Protein 2DAH (pdb70)

InterPro domains:
  IPR000626 Ubiquitin-like domain [PF00240] (24-93)
  IPR000626 Ubiquitin-like domain [PS50053] (22-93)
  IPR000626 Ubiquitin-like domain [SM00213] (22-92)
  IPR006636 Heat shock chaperonin-binding [SM00727] (194-233)
  IPR009060 UBA-like superfamily [SSF46934] (600-654)
  IPR015496 Ubiquilin [PTHR10677] (19-653)
  IPR015940 Ubiquitin-associated domain [PF00627] (619-652)
  IPR015940 Ubiquitin-associated domain [PS50030] (609-655)
  IPR015940 Ubiquitin-associated domain [SM00165] (616-654)
  IPR029071 Ubiquitin-like domain superfamily [SSF54236] (15-99)

Sequence (54 aa):
GSSGSSGHFQVQLEQLRSMGFLNREANLQALIATGGDVDAAVEKLRQSSGPSSGGSSGSSGHFQVQLEQLRSMGFLNREANLQALIATGGDVDAAVEKLRQSSGPSSGGSSGSSGHFQVQLEQLRSMGFLNREANLQALIATGGDVDAAVEKLRQSSGPSSGGSSGSSGHFQVQLEQLRSMGFLNREANLQALIATGGDVDAAVEKLRQSSGPSSGGSSGSSGHFQVQLEQLRSMGFLNREANLQALIATGGDVDAAVEKLRQSSGPSSGGSSGSSGHFQVQLEQLRSMGFLNREANLQALIATGGDVDAAVEKLRQSSGPSSGGSSGSSGHFQVQLEQLRSMGFLNREANLQALIATGGDVDAAVEKLRQSSGPSSGGSSGSSGHFQVQLEQLRSMGFLNREANLQALIATGGDVDAAVEKLRQSSGPSSGGSSGSSGHFQVQLEQLRSMGFLNREANLQALIATGGDVDAAVEKLRQSSGPSSGGSSGSSGHFQVQLEQLRSMGFLNREANLQALIATGGDVDAAVEKLRQSSGPSSGGSSGSSGHFQVQLEQLRSMGFLNREANLQALIATGGDVDAAVEKLRQSSGPSSGGSSGSSGHFQVQLEQLRSMGFLNREANLQALIATGGDVDAAVEKLRQSSGPSSGGSSGSSGHFQVQLEQLRSMGFLNREANLQALIATGGDVDAAVEKLRQSSGPSSGGSSGSSGHFQVQLEQLRSMGFLNREANLQALIATGGDVDAAVEKLRQSSGPSSGGSSGSSGHFQVQLEQLRSMGFLNREANLQALIATGGDVDAAVEKLRQSSGPSSGGSSGSSGHFQVQLEQLRSMGFLNREANLQALIATGGDVDAAVEKLRQSSGPSSGGSSGSSGHFQVQLEQLRSMGFLNREANLQALIATGGDVDAAVEKLRQSSGPSSGGSSGSSGHFQVQLEQLRSMGFLNREANLQALIATGGDVDAAVEKLRQSSGPSSGGSSGSSGHFQVQLEQLRSMGFLNREANLQALIATGGDVDAAVEKLRQSSGPSSGGSSGSSGHFQVQLEQLRSMGFLNREANLQALIATGGDVDAAVEKLRQSSGPSSG

Secondary structure (DSSP, 8-state):
--SS---SSHHHHHHHHHHT---HHHHHHHHHHHTS-HHHHHHHHHHHS-SS--

Solvent-accessible surface area: 4325 Å² total; per-residue (Å²): 134,109,123,66,115,115,44,164,26,112,97,52,18,117,97,0,128,104,121,42,36,116,73,131,147,38,0,70,124,16,0,86,86,44,60,3,76,28,112,30,0,21,114,108,14,179,152,96,67,33,139,120,88,129

Structure (mmCIF, N/CA/C/O backbone):
data_2DAH
#
_entry.id   2DAH
#
loop_
_atom_site.group_PDB
_atom_site.id
_atom_site.type_symbol
_atom_site.label_atom_id
_atom_site.label_alt_id
_atom_site.label_comp_id
_atom_site.label_asym_id
_atom_site.label_entity_id
_atom_site.label_seq_id
_atom_site.pdbx_PDB_ins_code
_atom_site.Cartn_x
_atom_site.Cartn_y
_atom_site.Cartn_z
_atom_site.occupancy
_atom_site.B_iso_or_equiv
_atom_site.auth_seq_id
_atom_site.auth_comp_id
_atom_site.auth_asym_id
_atom_site.auth_atom_id
_atom_site.pdbx_PDB_model_num
ATOM 1 N N . GLY A 1 1 ? 13.218 10.069 8.068 1.00 0.00 1 GLY A N 1
ATOM 2 C CA . GLY A 1 1 ? 13.846 10.151 6.760 1.00 0.00 1 GLY A CA 1
ATOM 3 C C . GLY A 1 1 ? 15.274 10.690 6.871 1.00 0.00 1 GLY A C 1
ATOM 4 O O . GLY A 1 1 ? 15.544 11.581 7.675 1.00 0.00 1 GLY A O 1
ATOM 8 N N . SER A 1 2 ? 16.150 10.126 6.053 1.00 0.00 2 SER A N 1
ATOM 9 C CA . SER A 1 2 ? 17.543 10.539 6.048 1.00 0.00 2 SER A CA 1
ATOM 10 C C . SER A 1 2 ? 17.974 10.913 4.629 1.00 0.00 2 SER A C 1
ATOM 11 O O . SER A 1 2 ? 18.337 10.044 3.837 1.00 0.00 2 SER A O 1
ATOM 19 N N . SER A 1 3 ? 17.919 12.207 4.349 1.00 0.00 3 SER A N 1
ATOM 20 C CA . SER A 1 3 ? 18.299 12.706 3.039 1.00 0.00 3 SER A CA 1
ATOM 21 C C . SER A 1 3 ? 17.451 12.035 1.957 1.00 0.00 3 SER A C 1
ATOM 22 O O . SER A 1 3 ? 17.766 10.934 1.509 1.00 0.00 3 SER A O 1
ATOM 30 N N . GLY A 1 4 ? 16.390 12.728 1.568 1.00 0.00 4 GLY A N 1
ATOM 31 C CA . GLY A 1 4 ? 15.493 12.213 0.547 1.00 0.00 4 GLY A CA 1
ATOM 32 C C . GLY A 1 4 ? 14.086 12.789 0.712 1.00 0.00 4 GLY A C 1
ATOM 33 O O . GLY A 1 4 ? 13.626 13.003 1.832 1.00 0.00 4 GLY A O 1
ATOM 37 N N . SER A 1 5 ? 13.441 13.024 -0.421 1.00 0.00 5 SER A N 1
ATOM 38 C CA . SER A 1 5 ? 12.095 13.572 -0.417 1.00 0.00 5 SER A CA 1
ATOM 39 C C . SER A 1 5 ? 11.216 12.791 0.562 1.00 0.00 5 SER A C 1
ATOM 40 O O . SER A 1 5 ? 11.567 11.685 0.971 1.00 0.00 5 SER A O 1
ATOM 48 N N . SER A 1 6 ? 10.090 13.397 0.909 1.00 0.00 6 SER A N 1
ATOM 49 C CA . SER A 1 6 ? 9.158 12.772 1.832 1.00 0.00 6 SER A CA 1
ATOM 50 C C . SER A 1 6 ? 7.882 12.365 1.092 1.00 0.00 6 SER A C 1
ATOM 51 O O . SER A 1 6 ? 6.998 13.191 0.871 1.00 0.00 6 SER A O 1
ATOM 59 N N . GLY A 1 7 ? 7.827 11.092 0.729 1.00 0.00 7 GLY A N 1
ATOM 60 C CA . GLY A 1 7 ? 6.674 10.566 0.018 1.00 0.00 7 GLY A CA 1
ATOM 61 C C . GLY A 1 7 ? 5.459 10.466 0.943 1.00 0.00 7 GLY A C 1
ATOM 62 O O . GLY A 1 7 ? 5.586 10.600 2.158 1.00 0.00 7 GLY A O 1
ATOM 66 N N . HIS A 1 8 ? 4.307 10.231 0.330 1.00 0.00 8 HIS A N 1
ATOM 67 C CA . HIS A 1 8 ? 3.070 10.112 1.083 1.00 0.00 8 HIS A CA 1
ATOM 68 C C . HIS A 1 8 ? 3.016 8.745 1.768 1.00 0.00 8 HIS A C 1
ATOM 69 O O . HIS A 1 8 ? 3.242 8.640 2.972 1.00 0.00 8 HIS A O 1
ATOM 83 N N . PHE A 1 9 ? 2.715 7.730 0.970 1.00 0.00 9 PHE A N 1
ATOM 84 C CA . PHE A 1 9 ? 2.628 6.374 1.484 1.00 0.00 9 PHE A CA 1
ATOM 85 C C . PHE A 1 9 ? 3.832 5.541 1.040 1.00 0.00 9 PHE A C 1
ATOM 86 O O . PHE A 1 9 ? 3.680 4.564 0.309 1.00 0.00 9 PHE A O 1
ATOM 103 N N . GLN A 1 10 ? 5.002 5.959 1.501 1.00 0.00 10 GLN A N 1
ATOM 104 C CA . GLN A 1 10 ? 6.232 5.264 1.161 1.00 0.00 10 GLN A CA 1
ATOM 105 C C . GLN A 1 10 ? 6.416 4.040 2.061 1.00 0.00 10 GLN A C 1
ATOM 106 O O . GLN A 1 10 ? 6.227 2.907 1.621 1.00 0.00 10 GLN A O 1
ATOM 120 N N . VAL A 1 11 ? 6.784 4.310 3.305 1.00 0.00 11 VAL A N 1
ATOM 121 C CA . VAL A 1 11 ? 6.997 3.245 4.270 1.00 0.00 11 VAL A CA 1
ATOM 122 C C . VAL A 1 11 ? 5.897 2.193 4.113 1.00 0.00 11 VAL A C 1
ATOM 123 O O . VAL A 1 11 ? 6.185 1.011 3.935 1.00 0.00 11 VAL A O 1
ATOM 136 N N . GLN A 1 12 ? 4.659 2.662 4.185 1.00 0.00 12 GLN A N 1
ATOM 137 C CA . GLN A 1 12 ? 3.515 1.776 4.052 1.00 0.00 12 GLN A CA 1
ATOM 138 C C . GLN A 1 12 ? 3.631 0.947 2.772 1.00 0.00 12 GLN A C 1
ATOM 139 O O . GLN A 1 12 ? 3.345 -0.250 2.775 1.00 0.00 12 GLN A O 1
ATOM 153 N N . LEU A 1 13 ? 4.051 1.615 1.708 1.00 0.00 13 LEU A N 1
ATOM 154 C CA . LEU A 1 13 ? 4.208 0.955 0.423 1.00 0.00 13 LEU A CA 1
ATOM 155 C C . LEU A 1 13 ? 5.352 -0.057 0.511 1.00 0.00 13 LEU A C 1
ATOM 156 O O . LEU A 1 13 ? 5.224 -1.187 0.043 1.00 0.00 13 LEU A O 1
ATOM 172 N N . GLU A 1 14 ? 6.445 0.385 1.116 1.00 0.00 14 GLU A N 1
ATOM 173 C CA . GLU A 1 14 ? 7.611 -0.468 1.271 1.00 0.00 14 GLU A CA 1
ATOM 174 C C . GLU A 1 14 ? 7.183 -1.892 1.630 1.00 0.00 14 GLU A C 1
ATOM 175 O O . GLU A 1 14 ? 7.395 -2.822 0.854 1.00 0.00 14 GLU A O 1
ATOM 187 N N . GLN A 1 15 ? 6.589 -2.018 2.808 1.00 0.00 15 GLN A N 1
ATOM 188 C CA . GLN A 1 15 ? 6.129 -3.313 3.279 1.00 0.00 15 GLN A CA 1
ATOM 189 C C . GLN A 1 15 ? 5.330 -4.023 2.185 1.00 0.00 15 GLN A C 1
ATOM 190 O O . GLN A 1 15 ? 5.687 -5.122 1.765 1.00 0.00 15 GLN A O 1
ATOM 204 N N . LEU A 1 16 ? 4.263 -3.366 1.755 1.00 0.00 16 LEU A N 1
ATOM 205 C CA . LEU A 1 16 ? 3.409 -3.920 0.718 1.00 0.00 16 LEU A CA 1
ATOM 206 C C . LEU A 1 16 ? 4.281 -4.480 -0.408 1.00 0.00 16 LEU A C 1
ATOM 207 O O . LEU A 1 16 ? 4.127 -5.636 -0.801 1.00 0.00 16 LEU A O 1
ATOM 223 N N . ARG A 1 17 ? 5.178 -3.635 -0.895 1.00 0.00 17 ARG A N 1
ATOM 224 C CA . ARG A 1 17 ? 6.074 -4.031 -1.968 1.00 0.00 17 ARG A CA 1
ATOM 225 C C . ARG A 1 17 ? 6.682 -5.404 -1.672 1.00 0.00 17 ARG A C 1
ATOM 226 O O . ARG A 1 17 ? 6.725 -6.269 -2.545 1.00 0.00 17 ARG A O 1
ATOM 247 N N . SER A 1 18 ? 7.137 -5.560 -0.437 1.00 0.00 18 SER A N 1
ATOM 248 C CA . SER A 1 18 ? 7.741 -6.813 -0.016 1.00 0.00 18 SER A CA 1
ATOM 249 C C . SER A 1 18 ? 6.710 -7.941 -0.087 1.00 0.00 18 SER A C 1
ATOM 250 O O . SER A 1 18 ? 7.000 -9.021 -0.600 1.00 0.00 18 SER A O 1
ATOM 258 N N . MET A 1 19 ? 5.527 -7.652 0.435 1.00 0.00 19 MET A N 1
ATOM 259 C CA . MET A 1 19 ? 4.451 -8.629 0.437 1.00 0.00 19 MET A CA 1
ATOM 260 C C . MET A 1 19 ? 4.162 -9.129 -0.979 1.00 0.00 19 MET A C 1
ATOM 261 O O . MET A 1 19 ? 3.573 -10.194 -1.158 1.00 0.00 19 MET A O 1
ATOM 275 N N . GLY A 1 20 ? 4.589 -8.336 -1.951 1.00 0.00 20 GLY A N 1
ATOM 276 C CA . GLY A 1 20 ? 4.383 -8.684 -3.347 1.00 0.00 20 GLY A CA 1
ATOM 277 C C . GLY A 1 20 ? 3.315 -7.791 -3.983 1.00 0.00 20 GLY A C 1
ATOM 278 O O . GLY A 1 20 ? 2.762 -8.128 -5.028 1.00 0.00 20 GLY A O 1
ATOM 282 N N . PHE A 1 21 ? 3.059 -6.670 -3.326 1.00 0.00 21 PHE A N 1
ATOM 283 C CA . PHE A 1 21 ? 2.068 -5.726 -3.814 1.00 0.00 21 PHE A CA 1
ATOM 284 C C . PHE A 1 21 ? 2.692 -4.736 -4.799 1.00 0.00 21 PHE A C 1
ATOM 285 O O . PHE A 1 21 ? 2.868 -3.562 -4.477 1.00 0.00 21 PHE A O 1
ATOM 302 N N . LEU A 1 22 ? 3.011 -5.246 -5.980 1.00 0.00 22 LEU A N 1
ATOM 303 C CA . LEU A 1 22 ? 3.613 -4.421 -7.013 1.00 0.00 22 LEU A CA 1
ATOM 304 C C . LEU A 1 22 ? 2.512 -3.668 -7.763 1.00 0.00 22 LEU A C 1
ATOM 305 O O . LEU A 1 22 ? 2.448 -3.715 -8.991 1.00 0.00 22 LEU A O 1
ATOM 321 N N . ASN A 1 23 ? 1.673 -2.990 -6.994 1.00 0.00 23 ASN A N 1
ATOM 322 C CA . ASN A 1 23 ? 0.578 -2.228 -7.570 1.00 0.00 23 ASN A CA 1
ATOM 323 C C . ASN A 1 23 ? 0.408 -0.921 -6.794 1.00 0.00 23 ASN A C 1
ATOM 324 O O . ASN A 1 23 ? -0.695 -0.591 -6.360 1.00 0.00 23 ASN A O 1
ATOM 335 N N . ARG A 1 24 ? 1.517 -0.212 -6.641 1.00 0.00 24 ARG A N 1
ATOM 336 C CA . ARG A 1 24 ? 1.504 1.052 -5.924 1.00 0.00 24 ARG A CA 1
ATOM 337 C C . ARG A 1 24 ? 0.231 1.835 -6.252 1.00 0.00 24 ARG A C 1
ATOM 338 O O . ARG A 1 24 ? -0.434 2.350 -5.354 1.00 0.00 24 ARG A O 1
ATOM 359 N N . GLU A 1 25 ? -0.070 1.901 -7.541 1.00 0.00 25 GLU A N 1
ATOM 360 C CA . GLU A 1 25 ? -1.251 2.613 -7.998 1.00 0.00 25 GLU A CA 1
ATOM 361 C C . GLU A 1 25 ? -2.469 2.212 -7.163 1.00 0.00 25 GLU A C 1
ATOM 362 O O . GLU A 1 25 ? -3.179 3.070 -6.642 1.00 0.00 25 GLU A O 1
ATOM 374 N N . ALA A 1 26 ? -2.673 0.906 -7.062 1.00 0.00 26 ALA A N 1
ATOM 375 C CA . ALA A 1 26 ? -3.792 0.381 -6.299 1.00 0.00 26 ALA A CA 1
ATOM 376 C C . ALA A 1 26 ? -3.535 0.600 -4.807 1.00 0.00 26 ALA A C 1
ATOM 377 O O . ALA A 1 26 ? -4.385 1.141 -4.100 1.00 0.00 26 ALA A O 1
ATOM 384 N N . ASN A 1 27 ? -2.360 0.170 -4.372 1.00 0.00 27 ASN A N 1
ATOM 385 C CA . ASN A 1 27 ? -1.981 0.313 -2.977 1.00 0.00 27 ASN A CA 1
ATOM 386 C C . ASN A 1 27 ? -2.285 1.739 -2.513 1.00 0.00 27 ASN A C 1
ATOM 387 O O . ASN A 1 27 ? -2.903 1.937 -1.468 1.00 0.00 27 ASN A O 1
ATOM 398 N N . LEU A 1 28 ? -1.837 2.695 -3.313 1.00 0.00 28 LEU A N 1
ATOM 399 C CA . LEU A 1 28 ? -2.054 4.097 -2.998 1.00 0.00 28 LEU A CA 1
ATOM 400 C C . LEU A 1 28 ? -3.540 4.329 -2.721 1.00 0.00 28 LEU A C 1
ATOM 401 O O . LEU A 1 28 ? -3.931 4.584 -1.584 1.00 0.00 28 LEU A O 1
ATOM 417 N N . GLN A 1 29 ? -4.329 4.232 -3.782 1.00 0.00 29 GLN A N 1
ATOM 418 C CA . GLN A 1 29 ? -5.764 4.428 -3.668 1.00 0.00 29 GLN A CA 1
ATOM 419 C C . GLN A 1 29 ? -6.284 3.802 -2.372 1.00 0.00 29 GLN A C 1
ATOM 420 O O . GLN A 1 29 ? -6.957 4.465 -1.585 1.00 0.00 29 GLN A O 1
ATOM 434 N N . ALA A 1 30 ? -5.952 2.533 -2.191 1.00 0.00 30 ALA A N 1
ATOM 435 C CA . ALA A 1 30 ? -6.377 1.810 -1.005 1.00 0.00 30 ALA A CA 1
ATOM 436 C C . ALA A 1 30 ? -5.882 2.547 0.241 1.00 0.00 30 ALA A C 1
ATOM 437 O O . ALA A 1 30 ? -6.662 2.831 1.150 1.00 0.00 30 ALA A O 1
ATOM 444 N N . LEU A 1 31 ? -4.589 2.837 0.244 1.00 0.00 31 LEU A N 1
ATOM 445 C CA . LEU A 1 31 ? -3.981 3.536 1.363 1.00 0.00 31 LEU A CA 1
ATOM 446 C C . LEU A 1 31 ? -4.740 4.840 1.618 1.00 0.00 31 LEU A C 1
ATOM 447 O O . LEU A 1 31 ? -4.951 5.226 2.766 1.00 0.00 31 LEU A O 1
ATOM 463 N N . ILE A 1 32 ? -5.130 5.483 0.527 1.00 0.00 32 ILE A N 1
ATOM 464 C CA . ILE A 1 32 ? -5.861 6.735 0.617 1.00 0.00 32 ILE A CA 1
ATOM 465 C C . ILE A 1 32 ? -7.203 6.489 1.310 1.00 0.00 32 ILE A C 1
ATOM 466 O O . ILE A 1 32 ? -7.577 7.221 2.225 1.00 0.00 32 ILE A O 1
ATOM 482 N N . ALA A 1 33 ? -7.891 5.455 0.847 1.00 0.00 33 ALA A N 1
ATOM 483 C CA . ALA A 1 33 ? -9.183 5.103 1.411 1.00 0.00 33 ALA A CA 1
ATOM 484 C C . ALA A 1 33 ? -9.045 4.937 2.925 1.00 0.00 33 ALA A C 1
ATOM 485 O O . ALA A 1 33 ? -9.724 5.618 3.693 1.00 0.00 33 ALA A O 1
ATOM 492 N N . THR A 1 34 ? -8.162 4.028 3.311 1.00 0.00 34 THR A N 1
ATOM 493 C CA . THR A 1 34 ? -7.927 3.763 4.720 1.00 0.00 34 THR A CA 1
ATOM 494 C C . THR A 1 34 ? -7.392 5.016 5.416 1.00 0.00 34 THR A C 1
ATOM 495 O O . THR A 1 34 ? -7.860 5.380 6.494 1.00 0.00 34 THR A O 1
ATOM 506 N N . GLY A 1 35 ? -6.418 5.642 4.771 1.00 0.00 35 GLY A N 1
ATOM 507 C CA . GLY A 1 35 ? -5.814 6.847 5.314 1.00 0.00 35 GLY A CA 1
ATOM 508 C C . GLY A 1 35 ? -4.347 6.609 5.676 1.00 0.00 35 GLY A C 1
ATOM 509 O O . GLY A 1 35 ? -3.805 7.276 6.556 1.00 0.00 35 GLY A O 1
ATOM 513 N N . GLY A 1 36 ? -3.745 5.658 4.978 1.00 0.00 36 GLY A N 1
ATOM 514 C CA . GLY A 1 36 ? -2.351 5.324 5.214 1.00 0.00 36 GLY A CA 1
ATOM 515 C C . GLY A 1 36 ? -2.216 3.923 5.814 1.00 0.00 36 GLY A C 1
ATOM 516 O O . GLY A 1 36 ? -1.212 3.246 5.601 1.00 0.00 36 GLY A O 1
ATOM 520 N N . ASP A 1 37 ? -3.243 3.530 6.553 1.00 0.00 37 ASP A N 1
ATOM 521 C CA . ASP A 1 37 ? -3.253 2.222 7.186 1.00 0.00 37 ASP A CA 1
ATOM 522 C C . ASP A 1 37 ? -2.873 1.158 6.153 1.00 0.00 37 ASP A C 1
ATOM 523 O O . ASP A 1 37 ? -3.444 1.112 5.065 1.00 0.00 37 ASP A O 1
ATOM 532 N N . VAL A 1 38 ? -1.911 0.329 6.531 1.00 0.00 38 VAL A N 1
ATOM 533 C CA . VAL A 1 38 ? -1.448 -0.731 5.652 1.00 0.00 38 VAL A CA 1
ATOM 534 C C . VAL A 1 38 ? -2.270 -1.996 5.909 1.00 0.00 38 VAL A C 1
ATOM 535 O O . VAL A 1 38 ? -2.905 -2.523 4.997 1.00 0.00 38 VAL A O 1
ATOM 548 N N . ASP A 1 39 ? -2.231 -2.446 7.154 1.00 0.00 39 ASP A N 1
ATOM 549 C CA . ASP A 1 39 ? -2.964 -3.639 7.542 1.00 0.00 39 ASP A CA 1
ATOM 550 C C . ASP A 1 39 ? -4.349 -3.615 6.892 1.00 0.00 39 ASP A C 1
ATOM 551 O O . ASP A 1 39 ? -4.742 -4.571 6.225 1.00 0.00 39 ASP A O 1
ATOM 560 N N . ALA A 1 40 ? -5.050 -2.512 7.108 1.00 0.00 40 ALA A N 1
ATOM 561 C CA . ALA A 1 40 ? -6.383 -2.351 6.551 1.00 0.00 40 ALA A CA 1
ATOM 562 C C . ALA A 1 40 ? -6.318 -2.511 5.031 1.00 0.00 40 ALA A C 1
ATOM 563 O O . ALA A 1 40 ? -7.011 -3.354 4.462 1.00 0.00 40 ALA A O 1
ATOM 570 N N . ALA A 1 41 ? -5.480 -1.689 4.416 1.00 0.00 41 ALA A N 1
ATOM 571 C CA . ALA A 1 41 ? -5.316 -1.729 2.973 1.00 0.00 41 ALA A CA 1
ATOM 572 C C . ALA A 1 41 ? -5.211 -3.186 2.516 1.00 0.00 41 ALA A C 1
ATOM 573 O O . ALA A 1 41 ? -5.968 -3.625 1.651 1.00 0.00 41 ALA A O 1
ATOM 580 N N . VAL A 1 42 ? -4.268 -3.895 3.117 1.00 0.00 42 VAL A N 1
ATOM 581 C CA . VAL A 1 42 ? -4.054 -5.293 2.783 1.00 0.00 42 VAL A CA 1
ATOM 582 C C . VAL A 1 42 ? -5.405 -6.009 2.719 1.00 0.00 42 VAL A C 1
ATOM 583 O O . VAL A 1 42 ? -5.728 -6.643 1.716 1.00 0.00 42 VAL A O 1
ATOM 596 N N . GLU A 1 43 ? -6.157 -5.884 3.803 1.00 0.00 43 GLU A N 1
ATOM 597 C CA . GLU A 1 43 ? -7.465 -6.511 3.882 1.00 0.00 43 GLU A CA 1
ATOM 598 C C . GLU A 1 43 ? -8.310 -6.134 2.664 1.00 0.00 43 GLU A C 1
ATOM 599 O O . GLU A 1 43 ? -9.150 -6.916 2.220 1.00 0.00 43 GLU A O 1
ATOM 611 N N . LYS A 1 44 ? -8.058 -4.937 2.156 1.00 0.00 44 LYS A N 1
ATOM 612 C CA . LYS A 1 44 ? -8.784 -4.447 0.998 1.00 0.00 44 LYS A CA 1
ATOM 613 C C . LYS A 1 44 ? -8.137 -4.997 -0.275 1.00 0.00 44 LYS A C 1
ATOM 614 O O . LYS A 1 44 ? -8.796 -5.662 -1.073 1.00 0.00 44 LYS A O 1
ATOM 633 N N . LEU A 1 45 ? -6.855 -4.699 -0.425 1.00 0.00 45 LEU A N 1
ATOM 634 C CA . LEU A 1 45 ? -6.112 -5.155 -1.588 1.00 0.00 45 LEU A CA 1
ATOM 635 C C . LEU A 1 45 ? -6.453 -6.621 -1.862 1.00 0.00 45 LEU A C 1
ATOM 636 O O . LEU A 1 45 ? -6.777 -6.986 -2.991 1.00 0.00 45 LEU A O 1
ATOM 652 N N . ARG A 1 46 ? -6.369 -7.422 -0.810 1.00 0.00 46 ARG A N 1
ATOM 653 C CA . ARG A 1 46 ? -6.664 -8.840 -0.923 1.00 0.00 46 ARG A CA 1
ATOM 654 C C . ARG A 1 46 ? -8.046 -9.046 -1.547 1.00 0.00 46 ARG A C 1
ATOM 655 O O . ARG A 1 46 ? -8.180 -9.745 -2.550 1.00 0.00 46 ARG A O 1
ATOM 676 N N . GLN A 1 47 ? -9.039 -8.424 -0.928 1.00 0.00 47 GLN A N 1
ATOM 677 C CA . GLN A 1 47 ? -10.405 -8.531 -1.409 1.00 0.00 47 GLN A CA 1
ATOM 678 C C . GLN A 1 47 ? -10.493 -8.062 -2.863 1.00 0.00 47 GLN A C 1
ATOM 679 O O . GLN A 1 47 ? -10.904 -8.821 -3.740 1.00 0.00 47 GLN A O 1
ATOM 693 N N . SER A 1 48 ? -10.101 -6.814 -3.074 1.00 0.00 48 SER A N 1
ATOM 694 C CA . SER A 1 48 ? -10.130 -6.236 -4.407 1.00 0.00 48 SER A CA 1
ATOM 695 C C . SER A 1 48 ? -9.595 -7.243 -5.427 1.00 0.00 48 SER A C 1
ATOM 696 O O . SER A 1 48 ? -10.295 -7.608 -6.370 1.00 0.00 48 SER A O 1
ATOM 704 N N . SER A 1 49 ? -8.358 -7.663 -5.203 1.00 0.00 49 SER A N 1
ATOM 705 C CA . SER A 1 49 ? -7.721 -8.620 -6.090 1.00 0.00 49 SER A CA 1
ATOM 706 C C . SER A 1 49 ? -8.614 -9.851 -6.260 1.00 0.00 49 SER A C 1
ATOM 707 O O . SER A 1 49 ? -8.681 -10.701 -5.373 1.00 0.00 49 SER A O 1
ATOM 715 N N . GLY A 1 50 ? -9.277 -9.908 -7.405 1.00 0.00 50 GLY A N 1
ATOM 716 C CA . GLY A 1 50 ? -10.163 -11.021 -7.703 1.00 0.00 50 GLY A CA 1
ATOM 717 C C . GLY A 1 50 ? -9.393 -12.343 -7.728 1.00 0.00 50 GLY A C 1
ATOM 718 O O . GLY A 1 50 ? -8.209 -12.382 -7.399 1.00 0.00 50 GLY A O 1
ATOM 722 N N . PRO A 1 51 ? -10.117 -13.421 -8.131 1.00 0.00 51 PRO A N 1
ATOM 723 C CA . PRO A 1 51 ? -9.515 -14.742 -8.203 1.00 0.00 51 PRO A CA 1
ATOM 724 C C . PRO A 1 51 ? -8.595 -14.859 -9.421 1.00 0.00 51 PRO A C 1
ATOM 725 O O . PRO A 1 51 ? -9.043 -15.220 -10.509 1.00 0.00 51 PRO A O 1
ATOM 736 N N . SER A 1 52 ? -7.327 -14.548 -9.197 1.00 0.00 52 SER A N 1
ATOM 737 C CA . SER A 1 52 ? -6.341 -14.615 -10.262 1.00 0.00 52 SER A CA 1
ATOM 738 C C . SER A 1 52 ? -6.650 -13.560 -11.327 1.00 0.00 52 SER A C 1
ATOM 739 O O . SER A 1 52 ? -7.241 -13.871 -12.360 1.00 0.00 52 SER A O 1
ATOM 747 N N . SER A 1 53 ? -6.235 -12.336 -11.039 1.00 0.00 53 SER A N 1
ATOM 748 C CA . SER A 1 53 ? -6.459 -11.234 -11.959 1.00 0.00 53 SER A CA 1
ATOM 749 C C . SER A 1 53 ? -5.579 -10.043 -11.574 1.00 0.00 53 SER A C 1
ATOM 750 O O . SER A 1 53 ? -5.389 -9.764 -10.392 1.00 0.00 53 SER A O 1
ATOM 758 N N . GLY A 1 54 ? -5.066 -9.372 -12.596 1.00 0.00 54 GLY A N 1
ATOM 759 C CA . GLY A 1 54 ? -4.211 -8.218 -12.379 1.00 0.00 54 GLY A CA 1
ATOM 760 C C . GLY A 1 54 ? -2.867 -8.390 -13.090 1.00 0.00 54 GLY A C 1
ATOM 761 O O . GLY A 1 54 ? -1.815 -8.351 -12.454 1.00 0.00 54 GLY A O 1
ATOM 765 N N . GLY A 1 1 ? -10.470 13.652 3.395 1.00 0.00 1 GLY A N 2
ATOM 766 C CA . GLY A 1 1 ? -10.409 14.421 2.163 1.00 0.00 1 GLY A CA 2
ATOM 767 C C . GLY A 1 1 ? -8.976 14.871 1.868 1.00 0.00 1 GLY A C 2
ATOM 768 O O . GLY A 1 1 ? -8.311 15.442 2.731 1.00 0.00 1 GLY A O 2
ATOM 772 N N . SER A 1 2 ? -8.544 14.597 0.646 1.00 0.00 2 SER A N 2
ATOM 773 C CA . SER A 1 2 ? -7.203 14.967 0.226 1.00 0.00 2 SER A CA 2
ATOM 774 C C . SER A 1 2 ? -7.256 15.682 -1.125 1.00 0.00 2 SER A C 2
ATOM 775 O O . SER A 1 2 ? -8.224 15.537 -1.871 1.00 0.00 2 SER A O 2
ATOM 783 N N . SER A 1 3 ? -6.204 16.439 -1.400 1.00 0.00 3 SER A N 2
ATOM 784 C CA . SER A 1 3 ? -6.118 17.177 -2.649 1.00 0.00 3 SER A CA 2
ATOM 785 C C . SER A 1 3 ? -4.729 17.003 -3.265 1.00 0.00 3 SER A C 2
ATOM 786 O O . SER A 1 3 ? -3.724 17.036 -2.557 1.00 0.00 3 SER A O 2
ATOM 794 N N . GLY A 1 4 ? -4.717 16.823 -4.578 1.00 0.00 4 GLY A N 2
ATOM 795 C CA . GLY A 1 4 ? -3.467 16.644 -5.297 1.00 0.00 4 GLY A CA 2
ATOM 796 C C . GLY A 1 4 ? -2.696 15.435 -4.765 1.00 0.00 4 GLY A C 2
ATOM 797 O O . GLY A 1 4 ? -3.273 14.561 -4.120 1.00 0.00 4 GLY A O 2
ATOM 801 N N . SER A 1 5 ? -1.403 15.423 -5.054 1.00 0.00 5 SER A N 2
ATOM 802 C CA . SER A 1 5 ? -0.547 14.336 -4.613 1.00 0.00 5 SER A CA 2
ATOM 803 C C . SER A 1 5 ? 0.910 14.639 -4.968 1.00 0.00 5 SER A C 2
ATOM 804 O O . SER A 1 5 ? 1.181 15.378 -5.913 1.00 0.00 5 SER A O 2
ATOM 812 N N . SER A 1 6 ? 1.809 14.054 -4.191 1.00 0.00 6 SER A N 2
ATOM 813 C CA . SER A 1 6 ? 3.232 14.252 -4.412 1.00 0.00 6 SER A CA 2
ATOM 814 C C . SER A 1 6 ? 3.968 12.914 -4.320 1.00 0.00 6 SER A C 2
ATOM 815 O O . SER A 1 6 ? 4.615 12.491 -5.277 1.00 0.00 6 SER A O 2
ATOM 823 N N . GLY A 1 7 ? 3.844 12.285 -3.160 1.00 0.00 7 GLY A N 2
ATOM 824 C CA . GLY A 1 7 ? 4.489 11.004 -2.932 1.00 0.00 7 GLY A CA 2
ATOM 825 C C . GLY A 1 7 ? 4.398 10.599 -1.459 1.00 0.00 7 GLY A C 2
ATOM 826 O O . GLY A 1 7 ? 5.379 10.698 -0.723 1.00 0.00 7 GLY A O 2
ATOM 830 N N . HIS A 1 8 ? 3.212 10.153 -1.073 1.00 0.00 8 HIS A N 2
ATOM 831 C CA . HIS A 1 8 ? 2.981 9.733 0.299 1.00 0.00 8 HIS A CA 2
ATOM 832 C C . HIS A 1 8 ? 2.960 8.205 0.372 1.00 0.00 8 HIS A C 2
ATOM 833 O O . HIS A 1 8 ? 3.327 7.529 -0.589 1.00 0.00 8 HIS A O 2
ATOM 847 N N . PHE A 1 9 ? 2.528 7.705 1.520 1.00 0.00 9 PHE A N 2
ATOM 848 C CA . PHE A 1 9 ? 2.454 6.269 1.730 1.00 0.00 9 PHE A CA 2
ATOM 849 C C . PHE A 1 9 ? 3.732 5.579 1.249 1.00 0.00 9 PHE A C 2
ATOM 850 O O . PHE A 1 9 ? 3.720 4.875 0.241 1.00 0.00 9 PHE A O 2
ATOM 867 N N . GLN A 1 10 ? 4.805 5.804 1.994 1.00 0.00 10 GLN A N 2
ATOM 868 C CA . GLN A 1 10 ? 6.088 5.212 1.656 1.00 0.00 10 GLN A CA 2
ATOM 869 C C . GLN A 1 10 ? 6.275 3.889 2.402 1.00 0.00 10 GLN A C 2
ATOM 870 O O . GLN A 1 10 ? 6.242 2.820 1.794 1.00 0.00 10 GLN A O 2
ATOM 884 N N . VAL A 1 11 ? 6.468 4.005 3.708 1.00 0.00 11 VAL A N 2
ATOM 885 C CA . VAL A 1 11 ? 6.661 2.831 4.542 1.00 0.00 11 VAL A CA 2
ATOM 886 C C . VAL A 1 11 ? 5.652 1.753 4.139 1.00 0.00 11 VAL A C 2
ATOM 887 O O . VAL A 1 11 ? 5.999 0.576 4.050 1.00 0.00 11 VAL A O 2
ATOM 900 N N . GLN A 1 12 ? 4.425 2.193 3.906 1.00 0.00 12 GLN A N 2
ATOM 901 C CA . GLN A 1 12 ? 3.364 1.281 3.514 1.00 0.00 12 GLN A CA 2
ATOM 902 C C . GLN A 1 12 ? 3.637 0.717 2.118 1.00 0.00 12 GLN A C 2
ATOM 903 O O . GLN A 1 12 ? 3.544 -0.490 1.903 1.00 0.00 12 GLN A O 2
ATOM 917 N N . LEU A 1 13 ? 3.969 1.619 1.206 1.00 0.00 13 LEU A N 2
ATOM 918 C CA . LEU A 1 13 ? 4.257 1.226 -0.164 1.00 0.00 13 LEU A CA 2
ATOM 919 C C . LEU A 1 13 ? 5.467 0.290 -0.178 1.00 0.00 13 LEU A C 2
ATOM 920 O O . LEU A 1 13 ? 5.597 -0.548 -1.069 1.00 0.00 13 LEU A O 2
ATOM 936 N N . GLU A 1 14 ? 6.322 0.465 0.818 1.00 0.00 14 GLU A N 2
ATOM 937 C CA . GLU A 1 14 ? 7.517 -0.353 0.932 1.00 0.00 14 GLU A CA 2
ATOM 938 C C . GLU A 1 14 ? 7.173 -1.713 1.543 1.00 0.00 14 GLU A C 2
ATOM 939 O O . GLU A 1 14 ? 7.445 -2.753 0.945 1.00 0.00 14 GLU A O 2
ATOM 951 N N . GLN A 1 15 ? 6.580 -1.661 2.726 1.00 0.00 15 GLN A N 2
ATOM 952 C CA . GLN A 1 15 ? 6.197 -2.876 3.425 1.00 0.00 15 GLN A CA 2
ATOM 953 C C . GLN A 1 15 ? 5.300 -3.739 2.535 1.00 0.00 15 GLN A C 2
ATOM 954 O O . GLN A 1 15 ? 5.413 -4.964 2.536 1.00 0.00 15 GLN A O 2
ATOM 968 N N . LEU A 1 16 ? 4.429 -3.067 1.798 1.00 0.00 16 LEU A N 2
ATOM 969 C CA . LEU A 1 16 ? 3.513 -3.757 0.905 1.00 0.00 16 LEU A CA 2
ATOM 970 C C . LEU A 1 16 ? 4.308 -4.417 -0.224 1.00 0.00 16 LEU A C 2
ATOM 971 O O . LEU A 1 16 ? 4.118 -5.597 -0.514 1.00 0.00 16 LEU A O 2
ATOM 987 N N . ARG A 1 17 ? 5.182 -3.626 -0.829 1.00 0.00 17 ARG A N 2
ATOM 988 C CA . ARG A 1 17 ? 6.007 -4.118 -1.919 1.00 0.00 17 ARG A CA 2
ATOM 989 C C . ARG A 1 17 ? 6.557 -5.506 -1.584 1.00 0.00 17 ARG A C 2
ATOM 990 O O . ARG A 1 17 ? 6.501 -6.416 -2.410 1.00 0.00 17 ARG A O 2
ATOM 1011 N N . SER A 1 18 ? 7.076 -5.624 -0.371 1.00 0.00 18 SER A N 2
ATOM 1012 C CA . SER A 1 18 ? 7.636 -6.885 0.084 1.00 0.00 18 SER A CA 2
ATOM 1013 C C . SER A 1 18 ? 6.564 -7.976 0.052 1.00 0.00 18 SER A C 2
ATOM 1014 O O . SER A 1 18 ? 6.780 -9.048 -0.511 1.00 0.00 18 SER A O 2
ATOM 1022 N N . MET A 1 19 ? 5.431 -7.665 0.664 1.00 0.00 19 MET A N 2
ATOM 1023 C CA . MET A 1 19 ? 4.324 -8.605 0.713 1.00 0.00 19 MET A CA 2
ATOM 1024 C C . MET A 1 19 ? 4.002 -9.146 -0.681 1.00 0.00 19 MET A C 2
ATOM 1025 O O . MET A 1 19 ? 3.432 -10.228 -0.814 1.00 0.00 19 MET A O 2
ATOM 1039 N N . GLY A 1 20 ? 4.383 -8.369 -1.685 1.00 0.00 20 GLY A N 2
ATOM 1040 C CA . GLY A 1 20 ? 4.142 -8.758 -3.064 1.00 0.00 20 GLY A CA 2
ATOM 1041 C C . GLY A 1 20 ? 3.112 -7.836 -3.721 1.00 0.00 20 GLY A C 2
ATOM 1042 O O . GLY A 1 20 ? 2.491 -8.204 -4.717 1.00 0.00 20 GLY A O 2
ATOM 1046 N N . PHE A 1 21 ? 2.964 -6.656 -3.137 1.00 0.00 21 PHE A N 2
ATOM 1047 C CA . PHE A 1 21 ? 2.021 -5.679 -3.654 1.00 0.00 21 PHE A CA 2
ATOM 1048 C C . PHE A 1 21 ? 2.692 -4.752 -4.669 1.00 0.00 21 PHE A C 2
ATOM 1049 O O . PHE A 1 21 ? 2.986 -3.598 -4.361 1.00 0.00 21 PHE A O 2
ATOM 1066 N N . LEU A 1 22 ? 2.915 -5.291 -5.858 1.00 0.00 22 LEU A N 2
ATOM 1067 C CA . LEU A 1 22 ? 3.546 -4.527 -6.920 1.00 0.00 22 LEU A CA 2
ATOM 1068 C C . LEU A 1 22 ? 2.476 -3.749 -7.689 1.00 0.00 22 LEU A C 2
ATOM 1069 O O . LEU A 1 22 ? 2.446 -3.776 -8.918 1.00 0.00 22 LEU A O 2
ATOM 1085 N N . ASN A 1 23 ? 1.623 -3.074 -6.932 1.00 0.00 23 ASN A N 2
ATOM 1086 C CA . ASN A 1 23 ? 0.554 -2.290 -7.526 1.00 0.00 23 ASN A CA 2
ATOM 1087 C C . ASN A 1 23 ? 0.394 -0.982 -6.749 1.00 0.00 23 ASN A C 2
ATOM 1088 O O . ASN A 1 23 ? -0.668 -0.715 -6.188 1.00 0.00 23 ASN A O 2
ATOM 1099 N N . ARG A 1 24 ? 1.464 -0.201 -6.740 1.00 0.00 24 ARG A N 2
ATOM 1100 C CA . ARG A 1 24 ? 1.455 1.073 -6.041 1.00 0.00 24 ARG A CA 2
ATOM 1101 C C . ARG A 1 24 ? 0.141 1.812 -6.301 1.00 0.00 24 ARG A C 2
ATOM 1102 O O . ARG A 1 24 ? -0.587 2.140 -5.365 1.00 0.00 24 ARG A O 2
ATOM 1123 N N . GLU A 1 25 ? -0.122 2.054 -7.576 1.00 0.00 25 GLU A N 2
ATOM 1124 C CA . GLU A 1 25 ? -1.336 2.749 -7.971 1.00 0.00 25 GLU A CA 2
ATOM 1125 C C . GLU A 1 25 ? -2.513 2.296 -7.105 1.00 0.00 25 GLU A C 2
ATOM 1126 O O . GLU A 1 25 ? -3.226 3.124 -6.539 1.00 0.00 25 GLU A O 2
ATOM 1138 N N . ALA A 1 26 ? -2.679 0.984 -7.027 1.00 0.00 26 ALA A N 2
ATOM 1139 C CA . ALA A 1 26 ? -3.757 0.412 -6.239 1.00 0.00 26 ALA A CA 2
ATOM 1140 C C . ALA A 1 26 ? -3.470 0.635 -4.753 1.00 0.00 26 ALA A C 2
ATOM 1141 O O . ALA A 1 26 ? -4.328 1.122 -4.018 1.00 0.00 26 ALA A O 2
ATOM 1148 N N . ASN A 1 27 ? -2.261 0.267 -4.354 1.00 0.00 27 ASN A N 2
ATOM 1149 C CA . ASN A 1 27 ? -1.851 0.421 -2.969 1.00 0.00 27 ASN A CA 2
ATOM 1150 C C . ASN A 1 27 ? -2.205 1.830 -2.490 1.00 0.00 27 ASN A C 2
ATOM 1151 O O . ASN A 1 27 ? -2.828 1.995 -1.442 1.00 0.00 27 ASN A O 2
ATOM 1162 N N . LEU A 1 28 ? -1.794 2.810 -3.281 1.00 0.00 28 LEU A N 2
ATOM 1163 C CA . LEU A 1 28 ? -2.060 4.200 -2.951 1.00 0.00 28 LEU A CA 2
ATOM 1164 C C . LEU A 1 28 ? -3.553 4.375 -2.666 1.00 0.00 28 LEU A C 2
ATOM 1165 O O . LEU A 1 28 ? -3.947 4.621 -1.527 1.00 0.00 28 LEU A O 2
ATOM 1181 N N . GLN A 1 29 ? -4.344 4.242 -3.721 1.00 0.00 29 GLN A N 2
ATOM 1182 C CA . GLN A 1 29 ? -5.785 4.382 -3.598 1.00 0.00 29 GLN A CA 2
ATOM 1183 C C . GLN A 1 29 ? -6.278 3.701 -2.320 1.00 0.00 29 GLN A C 2
ATOM 1184 O O . GLN A 1 29 ? -6.965 4.319 -1.508 1.00 0.00 29 GLN A O 2
ATOM 1198 N N . ALA A 1 30 ? -5.907 2.437 -2.180 1.00 0.00 30 ALA A N 2
ATOM 1199 C CA . ALA A 1 30 ? -6.303 1.665 -1.014 1.00 0.00 30 ALA A CA 2
ATOM 1200 C C . ALA A 1 30 ? -5.849 2.394 0.252 1.00 0.00 30 ALA A C 2
ATOM 1201 O O . ALA A 1 30 ? -6.654 2.655 1.145 1.00 0.00 30 ALA A O 2
ATOM 1208 N N . LEU A 1 31 ? -4.561 2.701 0.290 1.00 0.00 31 LEU A N 2
ATOM 1209 C CA . LEU A 1 31 ? -3.990 3.394 1.433 1.00 0.00 31 LEU A CA 2
ATOM 1210 C C . LEU A 1 31 ? -4.765 4.691 1.676 1.00 0.00 31 LEU A C 2
ATOM 1211 O O . LEU A 1 31 ? -5.078 5.027 2.817 1.00 0.00 31 LEU A O 2
ATOM 1227 N N . ILE A 1 32 ? -5.050 5.386 0.584 1.00 0.00 32 ILE A N 2
ATOM 1228 C CA . ILE A 1 32 ? -5.782 6.638 0.664 1.00 0.00 32 ILE A CA 2
ATOM 1229 C C . ILE A 1 32 ? -7.119 6.399 1.369 1.00 0.00 32 ILE A C 2
ATOM 1230 O O . ILE A 1 32 ? -7.483 7.135 2.284 1.00 0.00 32 ILE A O 2
ATOM 1246 N N . ALA A 1 33 ? -7.814 5.366 0.915 1.00 0.00 33 ALA A N 2
ATOM 1247 C CA . ALA A 1 33 ? -9.103 5.020 1.491 1.00 0.00 33 ALA A CA 2
ATOM 1248 C C . ALA A 1 33 ? -8.941 4.797 2.996 1.00 0.00 33 ALA A C 2
ATOM 1249 O O . ALA A 1 33 ? -9.566 5.487 3.800 1.00 0.00 33 ALA A O 2
ATOM 1256 N N . THR A 1 34 ? -8.098 3.832 3.332 1.00 0.00 34 THR A N 2
ATOM 1257 C CA . THR A 1 34 ? -7.847 3.509 4.726 1.00 0.00 34 THR A CA 2
ATOM 1258 C C . THR A 1 34 ? -7.407 4.759 5.491 1.00 0.00 34 THR A C 2
ATOM 1259 O O . THR A 1 34 ? -7.868 5.004 6.605 1.00 0.00 34 THR A O 2
ATOM 1270 N N . GLY A 1 35 ? -6.520 5.517 4.863 1.00 0.00 35 GLY A N 2
ATOM 1271 C CA . GLY A 1 35 ? -6.012 6.735 5.470 1.00 0.00 35 GLY A CA 2
ATOM 1272 C C . GLY A 1 35 ? -4.540 6.582 5.859 1.00 0.00 35 GLY A C 2
ATOM 1273 O O . GLY A 1 35 ? -4.087 7.178 6.835 1.00 0.00 35 GLY A O 2
ATOM 1277 N N . GLY A 1 36 ? -3.834 5.781 5.074 1.00 0.00 36 GLY A N 2
ATOM 1278 C CA . GLY A 1 36 ? -2.423 5.543 5.324 1.00 0.00 36 GLY A CA 2
ATOM 1279 C C . GLY A 1 36 ? -2.227 4.359 6.274 1.00 0.00 36 GLY A C 2
ATOM 1280 O O . GLY A 1 36 ? -1.450 4.444 7.224 1.00 0.00 36 GLY A O 2
ATOM 1284 N N . ASP A 1 37 ? -2.944 3.284 5.984 1.00 0.00 37 ASP A N 2
ATOM 1285 C CA . ASP A 1 37 ? -2.859 2.085 6.801 1.00 0.00 37 ASP A CA 2
ATOM 1286 C C . ASP A 1 37 ? -2.556 0.883 5.904 1.00 0.00 37 ASP A C 2
ATOM 1287 O O . ASP A 1 37 ? -3.081 0.783 4.796 1.00 0.00 37 ASP A O 2
ATOM 1296 N N . VAL A 1 38 ? -1.711 0.001 6.417 1.00 0.00 38 VAL A N 2
ATOM 1297 C CA . VAL A 1 38 ? -1.333 -1.191 5.676 1.00 0.00 38 VAL A CA 2
ATOM 1298 C C . VAL A 1 38 ? -2.328 -2.313 5.980 1.00 0.00 38 VAL A C 2
ATOM 1299 O O . VAL A 1 38 ? -3.006 -2.807 5.080 1.00 0.00 38 VAL A O 2
ATOM 1312 N N . ASP A 1 39 ? -2.384 -2.682 7.251 1.00 0.00 39 ASP A N 2
ATOM 1313 C CA . ASP A 1 39 ? -3.285 -3.736 7.685 1.00 0.00 39 ASP A CA 2
ATOM 1314 C C . ASP A 1 39 ? -4.633 -3.571 6.980 1.00 0.00 39 ASP A C 2
ATOM 1315 O O . ASP A 1 39 ? -5.137 -4.511 6.367 1.00 0.00 39 ASP A O 2
ATOM 1324 N N . ALA A 1 40 ? -5.179 -2.369 7.090 1.00 0.00 40 ALA A N 2
ATOM 1325 C CA . ALA A 1 40 ? -6.459 -2.068 6.471 1.00 0.00 40 ALA A CA 2
ATOM 1326 C C . ALA A 1 40 ? -6.339 -2.238 4.955 1.00 0.00 40 ALA A C 2
ATOM 1327 O O . ALA A 1 40 ? -7.148 -2.931 4.339 1.00 0.00 40 ALA A O 2
ATOM 1334 N N . ALA A 1 41 ? -5.325 -1.593 4.398 1.00 0.00 41 ALA A N 2
ATOM 1335 C CA . ALA A 1 41 ? -5.090 -1.663 2.966 1.00 0.00 41 ALA A CA 2
ATOM 1336 C C . ALA A 1 41 ? -5.065 -3.129 2.529 1.00 0.00 41 ALA A C 2
ATOM 1337 O O . ALA A 1 41 ? -5.841 -3.536 1.665 1.00 0.00 41 ALA A O 2
ATOM 1344 N N . VAL A 1 42 ? -4.167 -3.883 3.146 1.00 0.00 42 VAL A N 2
ATOM 1345 C CA . VAL A 1 42 ? -4.032 -5.295 2.831 1.00 0.00 42 VAL A CA 2
ATOM 1346 C C . VAL A 1 42 ? -5.421 -5.932 2.758 1.00 0.00 42 VAL A C 2
ATOM 1347 O O . VAL A 1 42 ? -5.758 -6.583 1.771 1.00 0.00 42 VAL A O 2
ATOM 1360 N N . GLU A 1 43 ? -6.189 -5.722 3.817 1.00 0.00 43 GLU A N 2
ATOM 1361 C CA . GLU A 1 43 ? -7.534 -6.268 3.885 1.00 0.00 43 GLU A CA 2
ATOM 1362 C C . GLU A 1 43 ? -8.313 -5.922 2.614 1.00 0.00 43 GLU A C 2
ATOM 1363 O O . GLU A 1 43 ? -9.125 -6.716 2.144 1.00 0.00 43 GLU A O 2
ATOM 1375 N N . LYS A 1 44 ? -8.037 -4.734 2.095 1.00 0.00 44 LYS A N 2
ATOM 1376 C CA . LYS A 1 44 ? -8.702 -4.273 0.887 1.00 0.00 44 LYS A CA 2
ATOM 1377 C C . LYS A 1 44 ? -7.994 -4.861 -0.335 1.00 0.00 44 LYS A C 2
ATOM 1378 O O . LYS A 1 44 ? -8.599 -5.594 -1.115 1.00 0.00 44 LYS A O 2
ATOM 1397 N N . LEU A 1 45 ? -6.721 -4.516 -0.465 1.00 0.00 45 LEU A N 2
ATOM 1398 C CA . LEU A 1 45 ? -5.924 -4.999 -1.579 1.00 0.00 45 LEU A CA 2
ATOM 1399 C C . LEU A 1 45 ? -6.248 -6.473 -1.831 1.00 0.00 45 LEU A C 2
ATOM 1400 O O . LEU A 1 45 ? -6.388 -6.895 -2.978 1.00 0.00 45 LEU A O 2
ATOM 1416 N N . ARG A 1 46 ? -6.359 -7.216 -0.739 1.00 0.00 46 ARG A N 2
ATOM 1417 C CA . ARG A 1 46 ? -6.664 -8.634 -0.827 1.00 0.00 46 ARG A CA 2
ATOM 1418 C C . ARG A 1 46 ? -8.045 -8.842 -1.451 1.00 0.00 46 ARG A C 2
ATOM 1419 O O . ARG A 1 46 ? -8.176 -9.528 -2.464 1.00 0.00 46 ARG A O 2
ATOM 1440 N N . GLN A 1 47 ? -9.042 -8.238 -0.821 1.00 0.00 47 GLN A N 2
ATOM 1441 C CA . GLN A 1 47 ? -10.408 -8.348 -1.303 1.00 0.00 47 GLN A CA 2
ATOM 1442 C C . GLN A 1 47 ? -10.463 -8.090 -2.810 1.00 0.00 47 GLN A C 2
ATOM 1443 O O . GLN A 1 47 ? -10.954 -8.924 -3.568 1.00 0.00 47 GLN A O 2
ATOM 1457 N N . SER A 1 48 ? -9.951 -6.931 -3.199 1.00 0.00 48 SER A N 2
ATOM 1458 C CA . SER A 1 48 ? -9.935 -6.554 -4.602 1.00 0.00 48 SER A CA 2
ATOM 1459 C C . SER A 1 48 ? -9.381 -7.702 -5.447 1.00 0.00 48 SER A C 2
ATOM 1460 O O . SER A 1 48 ? -10.065 -8.212 -6.333 1.00 0.00 48 SER A O 2
ATOM 1468 N N . SER A 1 49 ? -8.147 -8.076 -5.143 1.00 0.00 49 SER A N 2
ATOM 1469 C CA . SER A 1 49 ? -7.493 -9.155 -5.864 1.00 0.00 49 SER A CA 2
ATOM 1470 C C . SER A 1 49 ? -6.230 -9.592 -5.118 1.00 0.00 49 SER A C 2
ATOM 1471 O O . SER A 1 49 ? -5.183 -8.958 -5.239 1.00 0.00 49 SER A O 2
ATOM 1479 N N . GLY A 1 50 ? -6.371 -10.673 -4.364 1.00 0.00 50 GLY A N 2
ATOM 1480 C CA . GLY A 1 50 ? -5.254 -11.202 -3.600 1.00 0.00 50 GLY A CA 2
ATOM 1481 C C . GLY A 1 50 ? -4.788 -12.544 -4.168 1.00 0.00 50 GLY A C 2
ATOM 1482 O O . GLY A 1 50 ? -5.371 -13.585 -3.869 1.00 0.00 50 GLY A O 2
ATOM 1486 N N . PRO A 1 51 ? -3.713 -12.474 -4.998 1.00 0.00 51 PRO A N 2
ATOM 1487 C CA . PRO A 1 51 ? -3.162 -13.671 -5.611 1.00 0.00 51 PRO A CA 2
ATOM 1488 C C . PRO A 1 51 ? -2.366 -14.491 -4.594 1.00 0.00 51 PRO A C 2
ATOM 1489 O O . PRO A 1 51 ? -1.242 -14.132 -4.245 1.00 0.00 51 PRO A O 2
ATOM 1500 N N . SER A 1 52 ? -2.980 -15.576 -4.146 1.00 0.00 52 SER A N 2
ATOM 1501 C CA . SER A 1 52 ? -2.342 -16.450 -3.176 1.00 0.00 52 SER A CA 2
ATOM 1502 C C . SER A 1 52 ? -1.107 -17.107 -3.795 1.00 0.00 52 SER A C 2
ATOM 1503 O O . SER A 1 52 ? -1.082 -17.386 -4.993 1.00 0.00 52 SER A O 2
ATOM 1511 N N . SER A 1 53 ? -0.111 -17.334 -2.951 1.00 0.00 53 SER A N 2
ATOM 1512 C CA . SER A 1 53 ? 1.124 -17.953 -3.400 1.00 0.00 53 SER A CA 2
ATOM 1513 C C . SER A 1 53 ? 1.607 -17.283 -4.688 1.00 0.00 53 SER A C 2
ATOM 1514 O O . SER A 1 53 ? 1.355 -17.783 -5.784 1.00 0.00 53 SER A O 2
ATOM 1522 N N . GLY A 1 54 ? 2.291 -16.162 -4.515 1.00 0.00 54 GLY A N 2
ATOM 1523 C CA . GLY A 1 54 ? 2.811 -15.419 -5.650 1.00 0.00 54 GLY A CA 2
ATOM 1524 C C . GLY A 1 54 ? 3.995 -16.148 -6.287 1.00 0.00 54 GLY A C 2
ATOM 1525 O O . GLY A 1 54 ? 4.638 -15.621 -7.194 1.00 0.00 54 GLY A O 2
ATOM 1529 N N . GLY A 1 1 ? -3.827 17.217 -5.616 1.00 0.00 1 GLY A N 3
ATOM 1530 C CA . GLY A 1 1 ? -4.448 16.876 -4.347 1.00 0.00 1 GLY A CA 3
ATOM 1531 C C . GLY A 1 1 ? -4.681 18.126 -3.497 1.00 0.00 1 GLY A C 3
ATOM 1532 O O . GLY A 1 1 ? -5.660 18.844 -3.696 1.00 0.00 1 GLY A O 3
ATOM 1536 N N . SER A 1 2 ? -3.764 18.349 -2.567 1.00 0.00 2 SER A N 3
ATOM 1537 C CA . SER A 1 2 ? -3.856 19.501 -1.686 1.00 0.00 2 SER A CA 3
ATOM 1538 C C . SER A 1 2 ? -3.180 20.711 -2.333 1.00 0.00 2 SER A C 3
ATOM 1539 O O . SER A 1 2 ? -3.847 21.676 -2.702 1.00 0.00 2 SER A O 3
ATOM 1547 N N . SER A 1 3 ? -1.863 20.620 -2.451 1.00 0.00 3 SER A N 3
ATOM 1548 C CA . SER A 1 3 ? -1.089 21.695 -3.048 1.00 0.00 3 SER A CA 3
ATOM 1549 C C . SER A 1 3 ? -0.616 21.287 -4.444 1.00 0.00 3 SER A C 3
ATOM 1550 O O . SER A 1 3 ? -0.382 22.141 -5.298 1.00 0.00 3 SER A O 3
ATOM 1558 N N . GLY A 1 4 ? -0.490 19.982 -4.634 1.00 0.00 4 GLY A N 3
ATOM 1559 C CA . GLY A 1 4 ? -0.050 19.451 -5.912 1.00 0.00 4 GLY A CA 3
ATOM 1560 C C . GLY A 1 4 ? 0.912 18.277 -5.716 1.00 0.00 4 GLY A C 3
ATOM 1561 O O . GLY A 1 4 ? 0.628 17.159 -6.144 1.00 0.00 4 GLY A O 3
ATOM 1565 N N . SER A 1 5 ? 2.030 18.571 -5.069 1.00 0.00 5 SER A N 3
ATOM 1566 C CA . SER A 1 5 ? 3.035 17.554 -4.810 1.00 0.00 5 SER A CA 3
ATOM 1567 C C . SER A 1 5 ? 2.365 16.269 -4.318 1.00 0.00 5 SER A C 3
ATOM 1568 O O . SER A 1 5 ? 1.467 16.316 -3.479 1.00 0.00 5 SER A O 3
ATOM 1576 N N . SER A 1 6 ? 2.827 15.153 -4.861 1.00 0.00 6 SER A N 3
ATOM 1577 C CA . SER A 1 6 ? 2.284 13.858 -4.487 1.00 0.00 6 SER A CA 3
ATOM 1578 C C . SER A 1 6 ? 3.421 12.870 -4.223 1.00 0.00 6 SER A C 3
ATOM 1579 O O . SER A 1 6 ? 4.291 12.677 -5.071 1.00 0.00 6 SER A O 3
ATOM 1587 N N . GLY A 1 7 ? 3.379 12.270 -3.042 1.00 0.00 7 GLY A N 3
ATOM 1588 C CA . GLY A 1 7 ? 4.395 11.307 -2.655 1.00 0.00 7 GLY A CA 3
ATOM 1589 C C . GLY A 1 7 ? 4.226 10.889 -1.192 1.00 0.00 7 GLY A C 3
ATOM 1590 O O . GLY A 1 7 ? 5.072 11.197 -0.354 1.00 0.00 7 GLY A O 3
ATOM 1594 N N . HIS A 1 8 ? 3.128 10.195 -0.932 1.00 0.00 8 HIS A N 3
ATOM 1595 C CA . HIS A 1 8 ? 2.838 9.732 0.414 1.00 0.00 8 HIS A CA 3
ATOM 1596 C C . HIS A 1 8 ? 2.829 8.202 0.440 1.00 0.00 8 HIS A C 3
ATOM 1597 O O . HIS A 1 8 ? 3.248 7.559 -0.521 1.00 0.00 8 HIS A O 3
ATOM 1611 N N . PHE A 1 9 ? 2.349 7.664 1.552 1.00 0.00 9 PHE A N 3
ATOM 1612 C CA . PHE A 1 9 ? 2.281 6.222 1.716 1.00 0.00 9 PHE A CA 3
ATOM 1613 C C . PHE A 1 9 ? 3.581 5.556 1.260 1.00 0.00 9 PHE A C 3
ATOM 1614 O O . PHE A 1 9 ? 3.609 4.876 0.236 1.00 0.00 9 PHE A O 3
ATOM 1631 N N . GLN A 1 10 ? 4.626 5.775 2.044 1.00 0.00 10 GLN A N 3
ATOM 1632 C CA . GLN A 1 10 ? 5.927 5.205 1.734 1.00 0.00 10 GLN A CA 3
ATOM 1633 C C . GLN A 1 10 ? 6.103 3.865 2.451 1.00 0.00 10 GLN A C 3
ATOM 1634 O O . GLN A 1 10 ? 6.069 2.810 1.819 1.00 0.00 10 GLN A O 3
ATOM 1648 N N . VAL A 1 11 ? 6.287 3.950 3.760 1.00 0.00 11 VAL A N 3
ATOM 1649 C CA . VAL A 1 11 ? 6.468 2.756 4.569 1.00 0.00 11 VAL A CA 3
ATOM 1650 C C . VAL A 1 11 ? 5.505 1.669 4.089 1.00 0.00 11 VAL A C 3
ATOM 1651 O O . VAL A 1 11 ? 5.888 0.506 3.967 1.00 0.00 11 VAL A O 3
ATOM 1664 N N . GLN A 1 12 ? 4.275 2.085 3.830 1.00 0.00 12 GLN A N 3
ATOM 1665 C CA . GLN A 1 12 ? 3.254 1.161 3.366 1.00 0.00 12 GLN A CA 3
ATOM 1666 C C . GLN A 1 12 ? 3.604 0.640 1.970 1.00 0.00 12 GLN A C 3
ATOM 1667 O O . GLN A 1 12 ? 3.585 -0.566 1.732 1.00 0.00 12 GLN A O 3
ATOM 1681 N N . LEU A 1 13 ? 3.916 1.575 1.085 1.00 0.00 13 LEU A N 3
ATOM 1682 C CA . LEU A 1 13 ? 4.270 1.226 -0.280 1.00 0.00 13 LEU A CA 3
ATOM 1683 C C . LEU A 1 13 ? 5.497 0.311 -0.265 1.00 0.00 13 LEU A C 3
ATOM 1684 O O . LEU A 1 13 ? 5.670 -0.516 -1.159 1.00 0.00 13 LEU A O 3
ATOM 1700 N N . GLU A 1 14 ? 6.318 0.491 0.759 1.00 0.00 14 GLU A N 3
ATOM 1701 C CA . GLU A 1 14 ? 7.523 -0.308 0.902 1.00 0.00 14 GLU A CA 3
ATOM 1702 C C . GLU A 1 14 ? 7.183 -1.686 1.472 1.00 0.00 14 GLU A C 3
ATOM 1703 O O . GLU A 1 14 ? 7.389 -2.703 0.813 1.00 0.00 14 GLU A O 3
ATOM 1715 N N . GLN A 1 15 ? 6.666 -1.675 2.693 1.00 0.00 15 GLN A N 3
ATOM 1716 C CA . GLN A 1 15 ? 6.295 -2.911 3.359 1.00 0.00 15 GLN A CA 3
ATOM 1717 C C . GLN A 1 15 ? 5.385 -3.748 2.458 1.00 0.00 15 GLN A C 3
ATOM 1718 O O . GLN A 1 15 ? 5.585 -4.953 2.316 1.00 0.00 15 GLN A O 3
ATOM 1732 N N . LEU A 1 16 ? 4.405 -3.076 1.872 1.00 0.00 16 LEU A N 3
ATOM 1733 C CA . LEU A 1 16 ? 3.464 -3.742 0.988 1.00 0.00 16 LEU A CA 3
ATOM 1734 C C . LEU A 1 16 ? 4.233 -4.434 -0.139 1.00 0.00 16 LEU A C 3
ATOM 1735 O O . LEU A 1 16 ? 3.998 -5.606 -0.427 1.00 0.00 16 LEU A O 3
ATOM 1751 N N . ARG A 1 17 ? 5.135 -3.678 -0.747 1.00 0.00 17 ARG A N 3
ATOM 1752 C CA . ARG A 1 17 ? 5.939 -4.204 -1.837 1.00 0.00 17 ARG A CA 3
ATOM 1753 C C . ARG A 1 17 ? 6.480 -5.589 -1.478 1.00 0.00 17 ARG A C 3
ATOM 1754 O O . ARG A 1 17 ? 6.447 -6.505 -2.299 1.00 0.00 17 ARG A O 3
ATOM 1775 N N . SER A 1 18 ? 6.966 -5.699 -0.250 1.00 0.00 18 SER A N 3
ATOM 1776 C CA . SER A 1 18 ? 7.514 -6.957 0.228 1.00 0.00 18 SER A CA 3
ATOM 1777 C C . SER A 1 18 ? 6.416 -8.022 0.274 1.00 0.00 18 SER A C 3
ATOM 1778 O O . SER A 1 18 ? 6.641 -9.168 -0.110 1.00 0.00 18 SER A O 3
ATOM 1786 N N . MET A 1 19 ? 5.251 -7.604 0.747 1.00 0.00 19 MET A N 3
ATOM 1787 C CA . MET A 1 19 ? 4.117 -8.508 0.848 1.00 0.00 19 MET A CA 3
ATOM 1788 C C . MET A 1 19 ? 3.718 -9.043 -0.529 1.00 0.00 19 MET A C 3
ATOM 1789 O O . MET A 1 19 ? 2.947 -9.996 -0.629 1.00 0.00 19 MET A O 3
ATOM 1803 N N . GLY A 1 20 ? 4.260 -8.406 -1.556 1.00 0.00 20 GLY A N 3
ATOM 1804 C CA . GLY A 1 20 ? 3.970 -8.805 -2.922 1.00 0.00 20 GLY A CA 3
ATOM 1805 C C . GLY A 1 20 ? 3.054 -7.790 -3.608 1.00 0.00 20 GLY A C 3
ATOM 1806 O O . GLY A 1 20 ? 2.411 -8.105 -4.608 1.00 0.00 20 GLY A O 3
ATOM 1810 N N . PHE A 1 21 ? 3.024 -6.592 -3.042 1.00 0.00 21 PHE A N 3
ATOM 1811 C CA . PHE A 1 21 ? 2.197 -5.528 -3.587 1.00 0.00 21 PHE A CA 3
ATOM 1812 C C . PHE A 1 21 ? 3.032 -4.558 -4.423 1.00 0.00 21 PHE A C 3
ATOM 1813 O O . PHE A 1 21 ? 3.424 -3.495 -3.942 1.00 0.00 21 PHE A O 3
ATOM 1830 N N . LEU A 1 22 ? 3.282 -4.957 -5.662 1.00 0.00 22 LEU A N 3
ATOM 1831 C CA . LEU A 1 22 ? 4.064 -4.136 -6.570 1.00 0.00 22 LEU A CA 3
ATOM 1832 C C . LEU A 1 22 ? 3.122 -3.250 -7.389 1.00 0.00 22 LEU A C 3
ATOM 1833 O O . LEU A 1 22 ? 3.414 -2.926 -8.539 1.00 0.00 22 LEU A O 3
ATOM 1849 N N . ASN A 1 23 ? 2.012 -2.885 -6.765 1.00 0.00 23 ASN A N 3
ATOM 1850 C CA . ASN A 1 23 ? 1.026 -2.044 -7.422 1.00 0.00 23 ASN A CA 3
ATOM 1851 C C . ASN A 1 23 ? 0.791 -0.789 -6.579 1.00 0.00 23 ASN A C 3
ATOM 1852 O O . ASN A 1 23 ? -0.167 -0.724 -5.810 1.00 0.00 23 ASN A O 3
ATOM 1863 N N . ARG A 1 24 ? 1.680 0.177 -6.754 1.00 0.00 24 ARG A N 3
ATOM 1864 C CA . ARG A 1 24 ? 1.581 1.427 -6.019 1.00 0.00 24 ARG A CA 3
ATOM 1865 C C . ARG A 1 24 ? 0.247 2.114 -6.318 1.00 0.00 24 ARG A C 3
ATOM 1866 O O . ARG A 1 24 ? -0.434 2.579 -5.406 1.00 0.00 24 ARG A O 3
ATOM 1887 N N . GLU A 1 25 ? -0.086 2.157 -7.600 1.00 0.00 25 GLU A N 3
ATOM 1888 C CA . GLU A 1 25 ? -1.326 2.780 -8.031 1.00 0.00 25 GLU A CA 3
ATOM 1889 C C . GLU A 1 25 ? -2.487 2.317 -7.149 1.00 0.00 25 GLU A C 3
ATOM 1890 O O . GLU A 1 25 ? -3.227 3.138 -6.609 1.00 0.00 25 GLU A O 3
ATOM 1902 N N . ALA A 1 26 ? -2.610 1.003 -7.030 1.00 0.00 26 ALA A N 3
ATOM 1903 C CA . ALA A 1 26 ? -3.669 0.421 -6.222 1.00 0.00 26 ALA A CA 3
ATOM 1904 C C . ALA A 1 26 ? -3.368 0.664 -4.742 1.00 0.00 26 ALA A C 3
ATOM 1905 O O . ALA A 1 26 ? -4.204 1.196 -4.014 1.00 0.00 26 ALA A O 3
ATOM 1912 N N . ASN A 1 27 ? -2.170 0.263 -4.341 1.00 0.00 27 ASN A N 3
ATOM 1913 C CA . ASN A 1 27 ? -1.748 0.431 -2.961 1.00 0.00 27 ASN A CA 3
ATOM 1914 C C . ASN A 1 27 ? -2.114 1.839 -2.488 1.00 0.00 27 ASN A C 3
ATOM 1915 O O . ASN A 1 27 ? -2.644 2.012 -1.391 1.00 0.00 27 ASN A O 3
ATOM 1926 N N . LEU A 1 28 ? -1.817 2.811 -3.339 1.00 0.00 28 LEU A N 3
ATOM 1927 C CA . LEU A 1 28 ? -2.109 4.198 -3.022 1.00 0.00 28 LEU A CA 3
ATOM 1928 C C . LEU A 1 28 ? -3.605 4.350 -2.742 1.00 0.00 28 LEU A C 3
ATOM 1929 O O . LEU A 1 28 ? -4.009 4.562 -1.600 1.00 0.00 28 LEU A O 3
ATOM 1945 N N . GLN A 1 29 ? -4.388 4.236 -3.805 1.00 0.00 29 GLN A N 3
ATOM 1946 C CA . GLN A 1 29 ? -5.831 4.357 -3.689 1.00 0.00 29 GLN A CA 3
ATOM 1947 C C . GLN A 1 29 ? -6.330 3.599 -2.458 1.00 0.00 29 GLN A C 3
ATOM 1948 O O . GLN A 1 29 ? -7.009 4.169 -1.605 1.00 0.00 29 GLN A O 3
ATOM 1962 N N . ALA A 1 30 ? -5.974 2.323 -2.403 1.00 0.00 30 ALA A N 3
ATOM 1963 C CA . ALA A 1 30 ? -6.377 1.481 -1.291 1.00 0.00 30 ALA A CA 3
ATOM 1964 C C . ALA A 1 30 ? -5.932 2.129 0.022 1.00 0.00 30 ALA A C 3
ATOM 1965 O O . ALA A 1 30 ? -6.732 2.287 0.943 1.00 0.00 30 ALA A O 3
ATOM 1972 N N . LEU A 1 31 ? -4.657 2.486 0.066 1.00 0.00 31 LEU A N 3
ATOM 1973 C CA . LEU A 1 31 ? -4.096 3.113 1.250 1.00 0.00 31 LEU A CA 3
ATOM 1974 C C . LEU A 1 31 ? -4.888 4.381 1.574 1.00 0.00 31 LEU A C 3
ATOM 1975 O O . LEU A 1 31 ? -5.188 4.649 2.737 1.00 0.00 31 LEU A O 3
ATOM 1991 N N . ILE A 1 32 ? -5.204 5.127 0.526 1.00 0.00 32 ILE A N 3
ATOM 1992 C CA . ILE A 1 32 ? -5.956 6.361 0.685 1.00 0.00 32 ILE A CA 3
ATOM 1993 C C . ILE A 1 32 ? -7.275 6.060 1.401 1.00 0.00 32 ILE A C 3
ATOM 1994 O O . ILE A 1 32 ? -7.606 6.704 2.395 1.00 0.00 32 ILE A O 3
ATOM 2010 N N . ALA A 1 33 ? -7.992 5.083 0.866 1.00 0.00 33 ALA A N 3
ATOM 2011 C CA . ALA A 1 33 ? -9.267 4.689 1.441 1.00 0.00 33 ALA A CA 3
ATOM 2012 C C . ALA A 1 33 ? -9.108 4.519 2.954 1.00 0.00 33 ALA A C 3
ATOM 2013 O O . ALA A 1 33 ? -9.791 5.183 3.732 1.00 0.00 33 ALA A O 3
ATOM 2020 N N . THR A 1 34 ? -8.203 3.625 3.324 1.00 0.00 34 THR A N 3
ATOM 2021 C CA . THR A 1 34 ? -7.947 3.358 4.729 1.00 0.00 34 THR A CA 3
ATOM 2022 C C . THR A 1 34 ? -7.438 4.621 5.427 1.00 0.00 34 THR A C 3
ATOM 2023 O O . THR A 1 34 ? -7.866 4.936 6.537 1.00 0.00 34 THR A O 3
ATOM 2034 N N . GLY A 1 35 ? -6.531 5.309 4.749 1.00 0.00 35 GLY A N 3
ATOM 2035 C CA . GLY A 1 35 ? -5.960 6.530 5.290 1.00 0.00 35 GLY A CA 3
ATOM 2036 C C . GLY A 1 35 ? -4.515 6.306 5.741 1.00 0.00 35 GLY A C 3
ATOM 2037 O O . GLY A 1 35 ? -4.071 6.890 6.729 1.00 0.00 35 GLY A O 3
ATOM 2041 N N . GLY A 1 36 ? -3.820 5.459 4.996 1.00 0.00 36 GLY A N 3
ATOM 2042 C CA . GLY A 1 36 ? -2.435 5.151 5.306 1.00 0.00 36 GLY A CA 3
ATOM 2043 C C . GLY A 1 36 ? -2.342 4.043 6.358 1.00 0.00 36 GLY A C 3
ATOM 2044 O O . GLY A 1 36 ? -1.907 4.286 7.483 1.00 0.00 36 GLY A O 3
ATOM 2048 N N . ASP A 1 37 ? -2.759 2.852 5.955 1.00 0.00 37 ASP A N 3
ATOM 2049 C CA . ASP A 1 37 ? -2.728 1.707 6.849 1.00 0.00 37 ASP A CA 3
ATOM 2050 C C . ASP A 1 37 ? -2.484 0.435 6.033 1.00 0.00 37 ASP A C 3
ATOM 2051 O O . ASP A 1 37 ? -3.310 0.058 5.204 1.00 0.00 37 ASP A O 3
ATOM 2060 N N . VAL A 1 38 ? -1.346 -0.190 6.298 1.00 0.00 38 VAL A N 3
ATOM 2061 C CA . VAL A 1 38 ? -0.983 -1.411 5.599 1.00 0.00 38 VAL A CA 3
ATOM 2062 C C . VAL A 1 38 ? -1.984 -2.513 5.952 1.00 0.00 38 VAL A C 3
ATOM 2063 O O . VAL A 1 38 ? -2.596 -3.107 5.067 1.00 0.00 38 VAL A O 3
ATOM 2076 N N . ASP A 1 39 ? -2.120 -2.751 7.249 1.00 0.00 39 ASP A N 3
ATOM 2077 C CA . ASP A 1 39 ? -3.036 -3.771 7.730 1.00 0.00 39 ASP A CA 3
ATOM 2078 C C . ASP A 1 39 ? -4.394 -3.594 7.047 1.00 0.00 39 ASP A C 3
ATOM 2079 O O . ASP A 1 39 ? -4.884 -4.508 6.385 1.00 0.00 39 ASP A O 3
ATOM 2088 N N . ALA A 1 40 ? -4.963 -2.412 7.230 1.00 0.00 40 ALA A N 3
ATOM 2089 C CA . ALA A 1 40 ? -6.255 -2.103 6.640 1.00 0.00 40 ALA A CA 3
ATOM 2090 C C . ALA A 1 40 ? -6.157 -2.225 5.118 1.00 0.00 40 ALA A C 3
ATOM 2091 O O . ALA A 1 40 ? -6.964 -2.910 4.493 1.00 0.00 40 ALA A O 3
ATOM 2098 N N . ALA A 1 41 ? -5.160 -1.548 4.565 1.00 0.00 41 ALA A N 3
ATOM 2099 C CA . ALA A 1 41 ? -4.946 -1.572 3.128 1.00 0.00 41 ALA A CA 3
ATOM 2100 C C . ALA A 1 41 ? -4.982 -3.020 2.635 1.00 0.00 41 ALA A C 3
ATOM 2101 O O . ALA A 1 41 ? -5.716 -3.344 1.702 1.00 0.00 41 ALA A O 3
ATOM 2108 N N . VAL A 1 42 ? -4.180 -3.852 3.283 1.00 0.00 42 VAL A N 3
ATOM 2109 C CA . VAL A 1 42 ? -4.111 -5.258 2.922 1.00 0.00 42 VAL A CA 3
ATOM 2110 C C . VAL A 1 42 ? -5.529 -5.820 2.805 1.00 0.00 42 VAL A C 3
ATOM 2111 O O . VAL A 1 42 ? -5.895 -6.381 1.773 1.00 0.00 42 VAL A O 3
ATOM 2124 N N . GLU A 1 43 ? -6.289 -5.651 3.877 1.00 0.00 43 GLU A N 3
ATOM 2125 C CA . GLU A 1 43 ? -7.659 -6.135 3.908 1.00 0.00 43 GLU A CA 3
ATOM 2126 C C . GLU A 1 43 ? -8.392 -5.733 2.627 1.00 0.00 43 GLU A C 3
ATOM 2127 O O . GLU A 1 43 ? -9.201 -6.499 2.104 1.00 0.00 43 GLU A O 3
ATOM 2139 N N . LYS A 1 44 ? -8.084 -4.533 2.158 1.00 0.00 44 LYS A N 3
ATOM 2140 C CA . LYS A 1 44 ? -8.704 -4.020 0.948 1.00 0.00 44 LYS A CA 3
ATOM 2141 C C . LYS A 1 44 ? -8.001 -4.619 -0.273 1.00 0.00 44 LYS A C 3
ATOM 2142 O O . LYS A 1 44 ? -8.631 -5.291 -1.088 1.00 0.00 44 LYS A O 3
ATOM 2161 N N . LEU A 1 45 ? -6.706 -4.352 -0.360 1.00 0.00 45 LEU A N 3
ATOM 2162 C CA . LEU A 1 45 ? -5.912 -4.855 -1.467 1.00 0.00 45 LEU A CA 3
ATOM 2163 C C . LEU A 1 45 ? -6.274 -6.319 -1.725 1.00 0.00 45 LEU A C 3
ATOM 2164 O O . LEU A 1 45 ? -6.496 -6.716 -2.868 1.00 0.00 45 LEU A O 3
ATOM 2180 N N . ARG A 1 46 ? -6.323 -7.083 -0.643 1.00 0.00 46 ARG A N 3
ATOM 2181 C CA . ARG A 1 46 ? -6.654 -8.494 -0.738 1.00 0.00 46 ARG A CA 3
ATOM 2182 C C . ARG A 1 46 ? -8.007 -8.677 -1.428 1.00 0.00 46 ARG A C 3
ATOM 2183 O O . ARG A 1 46 ? -8.100 -9.354 -2.451 1.00 0.00 46 ARG A O 3
ATOM 2204 N N . GLN A 1 47 ? -9.023 -8.061 -0.841 1.00 0.00 47 GLN A N 3
ATOM 2205 C CA . GLN A 1 47 ? -10.367 -8.147 -1.387 1.00 0.00 47 GLN A CA 3
ATOM 2206 C C . GLN A 1 47 ? -10.354 -7.824 -2.883 1.00 0.00 47 GLN A C 3
ATOM 2207 O O . GLN A 1 47 ? -10.817 -8.621 -3.698 1.00 0.00 47 GLN A O 3
ATOM 2221 N N . SER A 1 48 ? -9.818 -6.654 -3.199 1.00 0.00 48 SER A N 3
ATOM 2222 C CA . SER A 1 48 ? -9.739 -6.216 -4.582 1.00 0.00 48 SER A CA 3
ATOM 2223 C C . SER A 1 48 ? -9.297 -7.377 -5.474 1.00 0.00 48 SER A C 3
ATOM 2224 O O . SER A 1 48 ? -10.001 -7.747 -6.413 1.00 0.00 48 SER A O 3
ATOM 2232 N N . SER A 1 49 ? -8.133 -7.921 -5.149 1.00 0.00 49 SER A N 3
ATOM 2233 C CA . SER A 1 49 ? -7.589 -9.034 -5.910 1.00 0.00 49 SER A CA 3
ATOM 2234 C C . SER A 1 49 ? -6.363 -9.605 -5.195 1.00 0.00 49 SER A C 3
ATOM 2235 O O . SER A 1 49 ? -6.326 -10.791 -4.870 1.00 0.00 49 SER A O 3
ATOM 2243 N N . GLY A 1 50 ? -5.388 -8.736 -4.973 1.00 0.00 50 GLY A N 3
ATOM 2244 C CA . GLY A 1 50 ? -4.163 -9.139 -4.303 1.00 0.00 50 GLY A CA 3
ATOM 2245 C C . GLY A 1 50 ? -2.981 -9.136 -5.274 1.00 0.00 50 GLY A C 3
ATOM 2246 O O . GLY A 1 50 ? -2.923 -8.312 -6.185 1.00 0.00 50 GLY A O 3
ATOM 2250 N N . PRO A 1 51 ? -2.043 -10.093 -5.040 1.00 0.00 51 PRO A N 3
ATOM 2251 C CA . PRO A 1 51 ? -0.865 -10.208 -5.883 1.00 0.00 51 PRO A CA 3
ATOM 2252 C C . PRO A 1 51 ? -1.217 -10.834 -7.234 1.00 0.00 51 PRO A C 3
ATOM 2253 O O . PRO A 1 51 ? -2.264 -11.463 -7.377 1.00 0.00 51 PRO A O 3
ATOM 2264 N N . SER A 1 52 ? -0.321 -10.641 -8.191 1.00 0.00 52 SER A N 3
ATOM 2265 C CA . SER A 1 52 ? -0.524 -11.179 -9.525 1.00 0.00 52 SER A CA 3
ATOM 2266 C C . SER A 1 52 ? 0.265 -12.480 -9.690 1.00 0.00 52 SER A C 3
ATOM 2267 O O . SER A 1 52 ? 1.395 -12.467 -10.178 1.00 0.00 52 SER A O 3
ATOM 2275 N N . SER A 1 53 ? -0.360 -13.571 -9.275 1.00 0.00 53 SER A N 3
ATOM 2276 C CA . SER A 1 53 ? 0.269 -14.877 -9.371 1.00 0.00 53 SER A CA 3
ATOM 2277 C C . SER A 1 53 ? 1.391 -14.994 -8.337 1.00 0.00 53 SER A C 3
ATOM 2278 O O . SER A 1 53 ? 1.362 -15.877 -7.482 1.00 0.00 53 SER A O 3
ATOM 2286 N N . GLY A 1 54 ? 2.354 -14.091 -8.451 1.00 0.00 54 GLY A N 3
ATOM 2287 C CA . GLY A 1 54 ? 3.483 -14.081 -7.537 1.00 0.00 54 GLY A CA 3
ATOM 2288 C C . GLY A 1 54 ? 4.768 -13.668 -8.257 1.00 0.00 54 GLY A C 3
ATOM 2289 O O . GLY A 1 54 ? 4.720 -12.961 -9.263 1.00 0.00 54 GLY A O 3
ATOM 2293 N N . GLY A 1 1 ? 15.198 -1.629 0.538 1.00 0.00 1 GLY A N 4
ATOM 2294 C CA . GLY A 1 1 ? 15.154 -1.767 -0.908 1.00 0.00 1 GLY A CA 4
ATOM 2295 C C . GLY A 1 1 ? 15.670 -0.501 -1.595 1.00 0.00 1 GLY A C 4
ATOM 2296 O O . GLY A 1 1 ? 16.764 -0.028 -1.292 1.00 0.00 1 GLY A O 4
ATOM 2300 N N . SER A 1 2 ? 14.857 0.012 -2.507 1.00 0.00 2 SER A N 4
ATOM 2301 C CA . SER A 1 2 ? 15.218 1.214 -3.240 1.00 0.00 2 SER A CA 4
ATOM 2302 C C . SER A 1 2 ? 14.584 2.440 -2.579 1.00 0.00 2 SER A C 4
ATOM 2303 O O . SER A 1 2 ? 13.617 2.315 -1.830 1.00 0.00 2 SER A O 4
ATOM 2311 N N . SER A 1 3 ? 15.155 3.597 -2.880 1.00 0.00 3 SER A N 4
ATOM 2312 C CA . SER A 1 3 ? 14.658 4.844 -2.325 1.00 0.00 3 SER A CA 4
ATOM 2313 C C . SER A 1 3 ? 13.774 5.557 -3.350 1.00 0.00 3 SER A C 4
ATOM 2314 O O . SER A 1 3 ? 14.242 5.937 -4.422 1.00 0.00 3 SER A O 4
ATOM 2322 N N . GLY A 1 4 ? 12.511 5.718 -2.984 1.00 0.00 4 GLY A N 4
ATOM 2323 C CA . GLY A 1 4 ? 11.557 6.380 -3.858 1.00 0.00 4 GLY A CA 4
ATOM 2324 C C . GLY A 1 4 ? 11.490 7.879 -3.563 1.00 0.00 4 GLY A C 4
ATOM 2325 O O . GLY A 1 4 ? 11.849 8.699 -4.408 1.00 0.00 4 GLY A O 4
ATOM 2329 N N . SER A 1 5 ? 11.029 8.194 -2.361 1.00 0.00 5 SER A N 4
ATOM 2330 C CA . SER A 1 5 ? 10.911 9.580 -1.944 1.00 0.00 5 SER A CA 4
ATOM 2331 C C . SER A 1 5 ? 10.330 10.422 -3.082 1.00 0.00 5 SER A C 4
ATOM 2332 O O . SER A 1 5 ? 11.064 11.122 -3.778 1.00 0.00 5 SER A O 4
ATOM 2340 N N . SER A 1 6 ? 9.018 10.325 -3.236 1.00 0.00 6 SER A N 4
ATOM 2341 C CA . SER A 1 6 ? 8.330 11.069 -4.278 1.00 0.00 6 SER A CA 4
ATOM 2342 C C . SER A 1 6 ? 6.834 11.141 -3.968 1.00 0.00 6 SER A C 4
ATOM 2343 O O . SER A 1 6 ? 6.275 12.230 -3.840 1.00 0.00 6 SER A O 4
ATOM 2351 N N . GLY A 1 7 ? 6.227 9.969 -3.857 1.00 0.00 7 GLY A N 4
ATOM 2352 C CA . GLY A 1 7 ? 4.806 9.886 -3.565 1.00 0.00 7 GLY A CA 4
ATOM 2353 C C . GLY A 1 7 ? 4.569 9.458 -2.115 1.00 0.00 7 GLY A C 4
ATOM 2354 O O . GLY A 1 7 ? 5.348 8.688 -1.556 1.00 0.00 7 GLY A O 4
ATOM 2358 N N . HIS A 1 8 ? 3.490 9.978 -1.548 1.00 0.00 8 HIS A N 4
ATOM 2359 C CA . HIS A 1 8 ? 3.140 9.660 -0.174 1.00 0.00 8 HIS A CA 4
ATOM 2360 C C . HIS A 1 8 ? 3.064 8.141 -0.002 1.00 0.00 8 HIS A C 4
ATOM 2361 O O . HIS A 1 8 ? 3.400 7.391 -0.917 1.00 0.00 8 HIS A O 4
ATOM 2375 N N . PHE A 1 9 ? 2.619 7.733 1.177 1.00 0.00 9 PHE A N 4
ATOM 2376 C CA . PHE A 1 9 ? 2.494 6.317 1.481 1.00 0.00 9 PHE A CA 4
ATOM 2377 C C . PHE A 1 9 ? 3.730 5.546 1.017 1.00 0.00 9 PHE A C 4
ATOM 2378 O O . PHE A 1 9 ? 3.646 4.717 0.112 1.00 0.00 9 PHE A O 4
ATOM 2395 N N . GLN A 1 10 ? 4.851 5.846 1.657 1.00 0.00 10 GLN A N 4
ATOM 2396 C CA . GLN A 1 10 ? 6.103 5.191 1.321 1.00 0.00 10 GLN A CA 4
ATOM 2397 C C . GLN A 1 10 ? 6.251 3.890 2.113 1.00 0.00 10 GLN A C 4
ATOM 2398 O O . GLN A 1 10 ? 6.126 2.801 1.554 1.00 0.00 10 GLN A O 4
ATOM 2412 N N . VAL A 1 11 ? 6.515 4.046 3.402 1.00 0.00 11 VAL A N 4
ATOM 2413 C CA . VAL A 1 11 ? 6.682 2.897 4.276 1.00 0.00 11 VAL A CA 4
ATOM 2414 C C . VAL A 1 11 ? 5.632 1.840 3.926 1.00 0.00 11 VAL A C 4
ATOM 2415 O O . VAL A 1 11 ? 5.963 0.669 3.742 1.00 0.00 11 VAL A O 4
ATOM 2428 N N . GLN A 1 12 ? 4.389 2.290 3.847 1.00 0.00 12 GLN A N 4
ATOM 2429 C CA . GLN A 1 12 ? 3.289 1.397 3.523 1.00 0.00 12 GLN A CA 4
ATOM 2430 C C . GLN A 1 12 ? 3.517 0.749 2.156 1.00 0.00 12 GLN A C 4
ATOM 2431 O O . GLN A 1 12 ? 3.315 -0.454 1.994 1.00 0.00 12 GLN A O 4
ATOM 2445 N N . LEU A 1 13 ? 3.934 1.574 1.207 1.00 0.00 13 LEU A N 4
ATOM 2446 C CA . LEU A 1 13 ? 4.192 1.096 -0.141 1.00 0.00 13 LEU A CA 4
ATOM 2447 C C . LEU A 1 13 ? 5.401 0.159 -0.123 1.00 0.00 13 LEU A C 4
ATOM 2448 O O . LEU A 1 13 ? 5.528 -0.713 -0.981 1.00 0.00 13 LEU A O 4
ATOM 2464 N N . GLU A 1 14 ? 6.259 0.371 0.865 1.00 0.00 14 GLU A N 4
ATOM 2465 C CA . GLU A 1 14 ? 7.454 -0.443 1.006 1.00 0.00 14 GLU A CA 4
ATOM 2466 C C . GLU A 1 14 ? 7.102 -1.800 1.619 1.00 0.00 14 GLU A C 4
ATOM 2467 O O . GLU A 1 14 ? 7.398 -2.843 1.038 1.00 0.00 14 GLU A O 4
ATOM 2479 N N . GLN A 1 15 ? 6.475 -1.742 2.785 1.00 0.00 15 GLN A N 4
ATOM 2480 C CA . GLN A 1 15 ? 6.080 -2.954 3.483 1.00 0.00 15 GLN A CA 4
ATOM 2481 C C . GLN A 1 15 ? 5.175 -3.808 2.592 1.00 0.00 15 GLN A C 4
ATOM 2482 O O . GLN A 1 15 ? 5.290 -5.033 2.579 1.00 0.00 15 GLN A O 4
ATOM 2496 N N . LEU A 1 16 ? 4.297 -3.129 1.870 1.00 0.00 16 LEU A N 4
ATOM 2497 C CA . LEU A 1 16 ? 3.373 -3.810 0.980 1.00 0.00 16 LEU A CA 4
ATOM 2498 C C . LEU A 1 16 ? 4.160 -4.476 -0.151 1.00 0.00 16 LEU A C 4
ATOM 2499 O O . LEU A 1 16 ? 4.012 -5.673 -0.394 1.00 0.00 16 LEU A O 4
ATOM 2515 N N . ARG A 1 17 ? 4.979 -3.672 -0.813 1.00 0.00 17 ARG A N 4
ATOM 2516 C CA . ARG A 1 17 ? 5.789 -4.168 -1.912 1.00 0.00 17 ARG A CA 4
ATOM 2517 C C . ARG A 1 17 ? 6.358 -5.547 -1.572 1.00 0.00 17 ARG A C 4
ATOM 2518 O O . ARG A 1 17 ? 6.347 -6.450 -2.407 1.00 0.00 17 ARG A O 4
ATOM 2539 N N . SER A 1 18 ? 6.840 -5.667 -0.343 1.00 0.00 18 SER A N 4
ATOM 2540 C CA . SER A 1 18 ? 7.412 -6.921 0.117 1.00 0.00 18 SER A CA 4
ATOM 2541 C C . SER A 1 18 ? 6.342 -8.015 0.117 1.00 0.00 18 SER A C 4
ATOM 2542 O O . SER A 1 18 ? 6.570 -9.110 -0.396 1.00 0.00 18 SER A O 4
ATOM 2550 N N . MET A 1 19 ? 5.199 -7.680 0.696 1.00 0.00 19 MET A N 4
ATOM 2551 C CA . MET A 1 19 ? 4.093 -8.621 0.769 1.00 0.00 19 MET A CA 4
ATOM 2552 C C . MET A 1 19 ? 3.753 -9.175 -0.616 1.00 0.00 19 MET A C 4
ATOM 2553 O O . MET A 1 19 ? 3.151 -10.241 -0.731 1.00 0.00 19 MET A O 4
ATOM 2567 N N . GLY A 1 20 ? 4.154 -8.426 -1.633 1.00 0.00 20 GLY A N 4
ATOM 2568 C CA . GLY A 1 20 ? 3.899 -8.829 -3.005 1.00 0.00 20 GLY A CA 4
ATOM 2569 C C . GLY A 1 20 ? 2.854 -7.922 -3.658 1.00 0.00 20 GLY A C 4
ATOM 2570 O O . GLY A 1 20 ? 2.251 -8.288 -4.666 1.00 0.00 20 GLY A O 4
ATOM 2574 N N . PHE A 1 21 ? 2.671 -6.755 -3.057 1.00 0.00 21 PHE A N 4
ATOM 2575 C CA . PHE A 1 21 ? 1.709 -5.793 -3.567 1.00 0.00 21 PHE A CA 4
ATOM 2576 C C . PHE A 1 21 ? 2.368 -4.831 -4.558 1.00 0.00 21 PHE A C 4
ATOM 2577 O O . PHE A 1 21 ? 2.609 -3.669 -4.234 1.00 0.00 21 PHE A O 4
ATOM 2594 N N . LEU A 1 22 ? 2.642 -5.351 -5.745 1.00 0.00 22 LEU A N 4
ATOM 2595 C CA . LEU A 1 22 ? 3.269 -4.554 -6.785 1.00 0.00 22 LEU A CA 4
ATOM 2596 C C . LEU A 1 22 ? 2.191 -3.783 -7.550 1.00 0.00 22 LEU A C 4
ATOM 2597 O O . LEU A 1 22 ? 2.137 -3.837 -8.778 1.00 0.00 22 LEU A O 4
ATOM 2613 N N . ASN A 1 23 ? 1.359 -3.083 -6.793 1.00 0.00 23 ASN A N 4
ATOM 2614 C CA . ASN A 1 23 ? 0.285 -2.303 -7.384 1.00 0.00 23 ASN A CA 4
ATOM 2615 C C . ASN A 1 23 ? 0.212 -0.940 -6.693 1.00 0.00 23 ASN A C 4
ATOM 2616 O O . ASN A 1 23 ? -0.825 -0.575 -6.140 1.00 0.00 23 ASN A O 4
ATOM 2627 N N . ARG A 1 24 ? 1.325 -0.224 -6.747 1.00 0.00 24 ARG A N 4
ATOM 2628 C CA . ARG A 1 24 ? 1.400 1.091 -6.134 1.00 0.00 24 ARG A CA 4
ATOM 2629 C C . ARG A 1 24 ? 0.088 1.851 -6.344 1.00 0.00 24 ARG A C 4
ATOM 2630 O O . ARG A 1 24 ? -0.587 2.208 -5.381 1.00 0.00 24 ARG A O 4
ATOM 2651 N N . GLU A 1 25 ? -0.233 2.074 -7.610 1.00 0.00 25 GLU A N 4
ATOM 2652 C CA . GLU A 1 25 ? -1.451 2.784 -7.959 1.00 0.00 25 GLU A CA 4
ATOM 2653 C C . GLU A 1 25 ? -2.593 2.368 -7.029 1.00 0.00 25 GLU A C 4
ATOM 2654 O O . GLU A 1 25 ? -3.174 3.205 -6.341 1.00 0.00 25 GLU A O 4
ATOM 2666 N N . ALA A 1 26 ? -2.880 1.075 -7.040 1.00 0.00 26 ALA A N 4
ATOM 2667 C CA . ALA A 1 26 ? -3.942 0.537 -6.206 1.00 0.00 26 ALA A CA 4
ATOM 2668 C C . ALA A 1 26 ? -3.602 0.782 -4.734 1.00 0.00 26 ALA A C 4
ATOM 2669 O O . ALA A 1 26 ? -4.380 1.399 -4.008 1.00 0.00 26 ALA A O 4
ATOM 2676 N N . ASN A 1 27 ? -2.440 0.285 -4.338 1.00 0.00 27 ASN A N 4
ATOM 2677 C CA . ASN A 1 27 ? -1.987 0.441 -2.966 1.00 0.00 27 ASN A CA 4
ATOM 2678 C C . ASN A 1 27 ? -2.282 1.867 -2.496 1.00 0.00 27 ASN A C 4
ATOM 2679 O O . ASN A 1 27 ? -2.862 2.066 -1.431 1.00 0.00 27 ASN A O 4
ATOM 2690 N N . LEU A 1 28 ? -1.867 2.823 -3.315 1.00 0.00 28 LEU A N 4
ATOM 2691 C CA . LEU A 1 28 ? -2.079 4.225 -2.996 1.00 0.00 28 LEU A CA 4
ATOM 2692 C C . LEU A 1 28 ? -3.558 4.453 -2.678 1.00 0.00 28 LEU A C 4
ATOM 2693 O O . LEU A 1 28 ? -3.919 4.691 -1.526 1.00 0.00 28 LEU A O 4
ATOM 2709 N N . GLN A 1 29 ? -4.374 4.373 -3.718 1.00 0.00 29 GLN A N 4
ATOM 2710 C CA . GLN A 1 29 ? -5.806 4.567 -3.564 1.00 0.00 29 GLN A CA 4
ATOM 2711 C C . GLN A 1 29 ? -6.301 3.877 -2.291 1.00 0.00 29 GLN A C 4
ATOM 2712 O O . GLN A 1 29 ? -6.934 4.507 -1.445 1.00 0.00 29 GLN A O 4
ATOM 2726 N N . ALA A 1 30 ? -5.993 2.592 -2.196 1.00 0.00 30 ALA A N 4
ATOM 2727 C CA . ALA A 1 30 ? -6.399 1.809 -1.041 1.00 0.00 30 ALA A CA 4
ATOM 2728 C C . ALA A 1 30 ? -5.922 2.506 0.235 1.00 0.00 30 ALA A C 4
ATOM 2729 O O . ALA A 1 30 ? -6.704 2.717 1.161 1.00 0.00 30 ALA A O 4
ATOM 2736 N N . LEU A 1 31 ? -4.641 2.844 0.243 1.00 0.00 31 LEU A N 4
ATOM 2737 C CA . LEU A 1 31 ? -4.051 3.513 1.390 1.00 0.00 31 LEU A CA 4
ATOM 2738 C C . LEU A 1 31 ? -4.825 4.801 1.678 1.00 0.00 31 LEU A C 4
ATOM 2739 O O . LEU A 1 31 ? -5.224 5.049 2.815 1.00 0.00 31 LEU A O 4
ATOM 2755 N N . ILE A 1 32 ? -5.014 5.587 0.629 1.00 0.00 32 ILE A N 4
ATOM 2756 C CA . ILE A 1 32 ? -5.733 6.844 0.755 1.00 0.00 32 ILE A CA 4
ATOM 2757 C C . ILE A 1 32 ? -7.063 6.595 1.469 1.00 0.00 32 ILE A C 4
ATOM 2758 O O . ILE A 1 32 ? -7.473 7.385 2.318 1.00 0.00 32 ILE A O 4
ATOM 2774 N N . ALA A 1 33 ? -7.702 5.495 1.097 1.00 0.00 33 ALA A N 4
ATOM 2775 C CA . ALA A 1 33 ? -8.977 5.133 1.691 1.00 0.00 33 ALA A CA 4
ATOM 2776 C C . ALA A 1 33 ? -8.779 4.851 3.182 1.00 0.00 33 ALA A C 4
ATOM 2777 O O . ALA A 1 33 ? -9.595 5.256 4.008 1.00 0.00 33 ALA A O 4
ATOM 2784 N N . THR A 1 34 ? -7.689 4.158 3.481 1.00 0.00 34 THR A N 4
ATOM 2785 C CA . THR A 1 34 ? -7.373 3.817 4.857 1.00 0.00 34 THR A CA 4
ATOM 2786 C C . THR A 1 34 ? -6.479 4.891 5.481 1.00 0.00 34 THR A C 4
ATOM 2787 O O . THR A 1 34 ? -5.602 4.582 6.286 1.00 0.00 34 THR A O 4
ATOM 2798 N N . GLY A 1 35 ? -6.733 6.130 5.086 1.00 0.00 35 GLY A N 4
ATOM 2799 C CA . GLY A 1 35 ? -5.962 7.251 5.596 1.00 0.00 35 GLY A CA 4
ATOM 2800 C C . GLY A 1 35 ? -4.477 6.897 5.691 1.00 0.00 35 GLY A C 4
ATOM 2801 O O . GLY A 1 35 ? -3.757 7.444 6.524 1.00 0.00 35 GLY A O 4
ATOM 2805 N N . GLY A 1 36 ? -4.062 5.984 4.825 1.00 0.00 36 GLY A N 4
ATOM 2806 C CA . GLY A 1 36 ? -2.676 5.551 4.800 1.00 0.00 36 GLY A CA 4
ATOM 2807 C C . GLY A 1 36 ? -2.432 4.433 5.817 1.00 0.00 36 GLY A C 4
ATOM 2808 O O . GLY A 1 36 ? -1.672 4.609 6.767 1.00 0.00 36 GLY A O 4
ATOM 2812 N N . ASP A 1 37 ? -3.093 3.309 5.582 1.00 0.00 37 ASP A N 4
ATOM 2813 C CA . ASP A 1 37 ? -2.958 2.163 6.465 1.00 0.00 37 ASP A CA 4
ATOM 2814 C C . ASP A 1 37 ? -2.574 0.932 5.642 1.00 0.00 37 ASP A C 4
ATOM 2815 O O . ASP A 1 37 ? -3.014 0.780 4.504 1.00 0.00 37 ASP A O 4
ATOM 2824 N N . VAL A 1 38 ? -1.757 0.085 6.250 1.00 0.00 38 VAL A N 4
ATOM 2825 C CA . VAL A 1 38 ? -1.308 -1.128 5.587 1.00 0.00 38 VAL A CA 4
ATOM 2826 C C . VAL A 1 38 ? -2.277 -2.268 5.910 1.00 0.00 38 VAL A C 4
ATOM 2827 O O . VAL A 1 38 ? -2.894 -2.836 5.010 1.00 0.00 38 VAL A O 4
ATOM 2840 N N . ASP A 1 39 ? -2.379 -2.569 7.196 1.00 0.00 39 ASP A N 4
ATOM 2841 C CA . ASP A 1 39 ? -3.262 -3.630 7.648 1.00 0.00 39 ASP A CA 4
ATOM 2842 C C . ASP A 1 39 ? -4.611 -3.503 6.939 1.00 0.00 39 ASP A C 4
ATOM 2843 O O . ASP A 1 39 ? -5.051 -4.431 6.263 1.00 0.00 39 ASP A O 4
ATOM 2852 N N . ALA A 1 40 ? -5.231 -2.345 7.119 1.00 0.00 40 ALA A N 4
ATOM 2853 C CA . ALA A 1 40 ? -6.521 -2.084 6.505 1.00 0.00 40 ALA A CA 4
ATOM 2854 C C . ALA A 1 40 ? -6.405 -2.260 4.989 1.00 0.00 40 ALA A C 4
ATOM 2855 O O . ALA A 1 40 ? -7.229 -2.933 4.374 1.00 0.00 40 ALA A O 4
ATOM 2862 N N . ALA A 1 41 ? -5.374 -1.641 4.431 1.00 0.00 41 ALA A N 4
ATOM 2863 C CA . ALA A 1 41 ? -5.139 -1.721 3.000 1.00 0.00 41 ALA A CA 4
ATOM 2864 C C . ALA A 1 41 ? -5.114 -3.189 2.572 1.00 0.00 41 ALA A C 4
ATOM 2865 O O . ALA A 1 41 ? -5.883 -3.600 1.703 1.00 0.00 41 ALA A O 4
ATOM 2872 N N . VAL A 1 42 ? -4.223 -3.941 3.202 1.00 0.00 42 VAL A N 4
ATOM 2873 C CA . VAL A 1 42 ? -4.088 -5.355 2.897 1.00 0.00 42 VAL A CA 4
ATOM 2874 C C . VAL A 1 42 ? -5.477 -5.992 2.824 1.00 0.00 42 VAL A C 4
ATOM 2875 O O . VAL A 1 42 ? -5.823 -6.624 1.827 1.00 0.00 42 VAL A O 4
ATOM 2888 N N . GLU A 1 43 ? -6.237 -5.802 3.893 1.00 0.00 43 GLU A N 4
ATOM 2889 C CA . GLU A 1 43 ? -7.581 -6.350 3.962 1.00 0.00 43 GLU A CA 4
ATOM 2890 C C . GLU A 1 43 ? -8.361 -6.007 2.691 1.00 0.00 43 GLU A C 4
ATOM 2891 O O . GLU A 1 43 ? -9.215 -6.777 2.255 1.00 0.00 43 GLU A O 4
ATOM 2903 N N . LYS A 1 44 ? -8.038 -4.850 2.131 1.00 0.00 44 LYS A N 4
ATOM 2904 C CA . LYS A 1 44 ? -8.697 -4.395 0.918 1.00 0.00 44 LYS A CA 4
ATOM 2905 C C . LYS A 1 44 ? -7.981 -4.986 -0.298 1.00 0.00 44 LYS A C 4
ATOM 2906 O O . LYS A 1 44 ? -8.587 -5.708 -1.089 1.00 0.00 44 LYS A O 4
ATOM 2925 N N . LEU A 1 45 ? -6.702 -4.658 -0.409 1.00 0.00 45 LEU A N 4
ATOM 2926 C CA . LEU A 1 45 ? -5.898 -5.147 -1.516 1.00 0.00 45 LEU A CA 4
ATOM 2927 C C . LEU A 1 45 ? -6.181 -6.636 -1.728 1.00 0.00 45 LEU A C 4
ATOM 2928 O O . LEU A 1 45 ? -6.318 -7.090 -2.863 1.00 0.00 45 LEU A O 4
ATOM 2944 N N . ARG A 1 46 ? -6.262 -7.354 -0.618 1.00 0.00 46 ARG A N 4
ATOM 2945 C CA . ARG A 1 46 ? -6.527 -8.782 -0.668 1.00 0.00 46 ARG A CA 4
ATOM 2946 C C . ARG A 1 46 ? -7.807 -9.057 -1.459 1.00 0.00 46 ARG A C 4
ATOM 2947 O O . ARG A 1 46 ? -7.797 -9.834 -2.413 1.00 0.00 46 ARG A O 4
ATOM 2968 N N . GLN A 1 47 ? -8.879 -8.405 -1.035 1.00 0.00 47 GLN A N 4
ATOM 2969 C CA . GLN A 1 47 ? -10.164 -8.569 -1.692 1.00 0.00 47 GLN A CA 4
ATOM 2970 C C . GLN A 1 47 ? -10.029 -8.314 -3.194 1.00 0.00 47 GLN A C 4
ATOM 2971 O O . GLN A 1 47 ? -10.477 -9.121 -4.008 1.00 0.00 47 GLN A O 4
ATOM 2985 N N . SER A 1 48 ? -9.409 -7.188 -3.517 1.00 0.00 48 SER A N 4
ATOM 2986 C CA . SER A 1 48 ? -9.209 -6.816 -4.908 1.00 0.00 48 SER A CA 4
ATOM 2987 C C . SER A 1 48 ? -8.459 -7.928 -5.644 1.00 0.00 48 SER A C 4
ATOM 2988 O O . SER A 1 48 ? -8.991 -8.527 -6.578 1.00 0.00 48 SER A O 4
ATOM 2996 N N . SER A 1 49 ? -7.236 -8.170 -5.196 1.00 0.00 49 SER A N 4
ATOM 2997 C CA . SER A 1 49 ? -6.408 -9.200 -5.800 1.00 0.00 49 SER A CA 4
ATOM 2998 C C . SER A 1 49 ? -5.293 -9.608 -4.836 1.00 0.00 49 SER A C 4
ATOM 2999 O O . SER A 1 49 ? -4.787 -8.780 -4.080 1.00 0.00 49 SER A O 4
ATOM 3007 N N . GLY A 1 50 ? -4.942 -10.884 -4.893 1.00 0.00 50 GLY A N 4
ATOM 3008 C CA . GLY A 1 50 ? -3.897 -11.413 -4.033 1.00 0.00 50 GLY A CA 4
ATOM 3009 C C . GLY A 1 50 ? -4.208 -12.849 -3.610 1.00 0.00 50 GLY A C 4
ATOM 3010 O O . GLY A 1 50 ? -5.362 -13.274 -3.645 1.00 0.00 50 GLY A O 4
ATOM 3014 N N . PRO A 1 51 ? -3.132 -13.577 -3.208 1.00 0.00 51 PRO A N 4
ATOM 3015 C CA . PRO A 1 51 ? -3.279 -14.957 -2.778 1.00 0.00 51 PRO A CA 4
ATOM 3016 C C . PRO A 1 51 ? -3.895 -15.032 -1.380 1.00 0.00 51 PRO A C 4
ATOM 3017 O O . PRO A 1 51 ? -3.198 -15.307 -0.404 1.00 0.00 51 PRO A O 4
ATOM 3028 N N . SER A 1 52 ? -5.195 -14.784 -1.326 1.00 0.00 52 SER A N 4
ATOM 3029 C CA . SER A 1 52 ? -5.913 -14.820 -0.064 1.00 0.00 52 SER A CA 4
ATOM 3030 C C . SER A 1 52 ? -6.198 -16.270 0.335 1.00 0.00 52 SER A C 4
ATOM 3031 O O . SER A 1 52 ? -6.229 -17.157 -0.517 1.00 0.00 52 SER A O 4
ATOM 3039 N N . SER A 1 53 ? -6.398 -16.466 1.630 1.00 0.00 53 SER A N 4
ATOM 3040 C CA . SER A 1 53 ? -6.679 -17.792 2.151 1.00 0.00 53 SER A CA 4
ATOM 3041 C C . SER A 1 53 ? -7.223 -17.690 3.578 1.00 0.00 53 SER A C 4
ATOM 3042 O O . SER A 1 53 ? -8.332 -18.143 3.857 1.00 0.00 53 SER A O 4
ATOM 3050 N N . GLY A 1 54 ? -6.418 -17.091 4.443 1.00 0.00 54 GLY A N 4
ATOM 3051 C CA . GLY A 1 54 ? -6.805 -16.923 5.833 1.00 0.00 54 GLY A CA 4
ATOM 3052 C C . GLY A 1 54 ? -5.724 -17.464 6.772 1.00 0.00 54 GLY A C 4
ATOM 3053 O O . GLY A 1 54 ? -5.662 -18.666 7.026 1.00 0.00 54 GLY A O 4
ATOM 3057 N N . GLY A 1 1 ? 5.303 24.517 -15.257 1.00 0.00 1 GLY A N 5
ATOM 3058 C CA . GLY A 1 1 ? 4.045 25.044 -14.756 1.00 0.00 1 GLY A CA 5
ATOM 3059 C C . GLY A 1 1 ? 3.757 24.525 -13.346 1.00 0.00 1 GLY A C 5
ATOM 3060 O O . GLY A 1 1 ? 4.190 25.121 -12.361 1.00 0.00 1 GLY A O 5
ATOM 3064 N N . SER A 1 2 ? 3.026 23.421 -13.294 1.00 0.00 2 SER A N 5
ATOM 3065 C CA . SER A 1 2 ? 2.675 22.816 -12.020 1.00 0.00 2 SER A CA 5
ATOM 3066 C C . SER A 1 2 ? 3.084 21.342 -12.011 1.00 0.00 2 SER A C 5
ATOM 3067 O O . SER A 1 2 ? 2.283 20.469 -12.343 1.00 0.00 2 SER A O 5
ATOM 3075 N N . SER A 1 3 ? 4.330 21.109 -11.628 1.00 0.00 3 SER A N 5
ATOM 3076 C CA . SER A 1 3 ? 4.856 19.755 -11.571 1.00 0.00 3 SER A CA 5
ATOM 3077 C C . SER A 1 3 ? 5.720 19.581 -10.320 1.00 0.00 3 SER A C 5
ATOM 3078 O O . SER A 1 3 ? 6.366 20.527 -9.871 1.00 0.00 3 SER A O 5
ATOM 3086 N N . GLY A 1 4 ? 5.703 18.366 -9.793 1.00 0.00 4 GLY A N 5
ATOM 3087 C CA . GLY A 1 4 ? 6.478 18.056 -8.603 1.00 0.00 4 GLY A CA 5
ATOM 3088 C C . GLY A 1 4 ? 6.749 16.553 -8.502 1.00 0.00 4 GLY A C 5
ATOM 3089 O O . GLY A 1 4 ? 7.040 15.902 -9.504 1.00 0.00 4 GLY A O 5
ATOM 3093 N N . SER A 1 5 ? 6.643 16.046 -7.282 1.00 0.00 5 SER A N 5
ATOM 3094 C CA . SER A 1 5 ? 6.873 14.633 -7.037 1.00 0.00 5 SER A CA 5
ATOM 3095 C C . SER A 1 5 ? 5.692 14.036 -6.269 1.00 0.00 5 SER A C 5
ATOM 3096 O O . SER A 1 5 ? 5.039 13.110 -6.750 1.00 0.00 5 SER A O 5
ATOM 3104 N N . SER A 1 6 ? 5.452 14.590 -5.090 1.00 0.00 6 SER A N 5
ATOM 3105 C CA . SER A 1 6 ? 4.361 14.124 -4.252 1.00 0.00 6 SER A CA 5
ATOM 3106 C C . SER A 1 6 ? 4.358 12.595 -4.199 1.00 0.00 6 SER A C 5
ATOM 3107 O O . SER A 1 6 ? 3.697 11.944 -5.007 1.00 0.00 6 SER A O 5
ATOM 3115 N N . GLY A 1 7 ? 5.104 12.066 -3.241 1.00 0.00 7 GLY A N 5
ATOM 3116 C CA . GLY A 1 7 ? 5.196 10.626 -3.072 1.00 0.00 7 GLY A CA 5
ATOM 3117 C C . GLY A 1 7 ? 4.918 10.225 -1.622 1.00 0.00 7 GLY A C 5
ATOM 3118 O O . GLY A 1 7 ? 5.846 10.052 -0.833 1.00 0.00 7 GLY A O 5
ATOM 3122 N N . HIS A 1 8 ? 3.636 10.089 -1.314 1.00 0.00 8 HIS A N 5
ATOM 3123 C CA . HIS A 1 8 ? 3.224 9.711 0.027 1.00 0.00 8 HIS A CA 5
ATOM 3124 C C . HIS A 1 8 ? 3.156 8.187 0.133 1.00 0.00 8 HIS A C 5
ATOM 3125 O O . HIS A 1 8 ? 3.545 7.478 -0.795 1.00 0.00 8 HIS A O 5
ATOM 3139 N N . PHE A 1 9 ? 2.661 7.726 1.272 1.00 0.00 9 PHE A N 5
ATOM 3140 C CA . PHE A 1 9 ? 2.537 6.298 1.511 1.00 0.00 9 PHE A CA 5
ATOM 3141 C C . PHE A 1 9 ? 3.797 5.556 1.062 1.00 0.00 9 PHE A C 5
ATOM 3142 O O . PHE A 1 9 ? 3.753 4.760 0.126 1.00 0.00 9 PHE A O 5
ATOM 3159 N N . GLN A 1 10 ? 4.892 5.843 1.751 1.00 0.00 10 GLN A N 5
ATOM 3160 C CA . GLN A 1 10 ? 6.162 5.213 1.435 1.00 0.00 10 GLN A CA 5
ATOM 3161 C C . GLN A 1 10 ? 6.303 3.893 2.195 1.00 0.00 10 GLN A C 5
ATOM 3162 O O . GLN A 1 10 ? 6.208 2.818 1.604 1.00 0.00 10 GLN A O 5
ATOM 3176 N N . VAL A 1 11 ? 6.528 4.016 3.495 1.00 0.00 11 VAL A N 5
ATOM 3177 C CA . VAL A 1 11 ? 6.683 2.845 4.342 1.00 0.00 11 VAL A CA 5
ATOM 3178 C C . VAL A 1 11 ? 5.648 1.791 3.942 1.00 0.00 11 VAL A C 5
ATOM 3179 O O . VAL A 1 11 ? 5.979 0.615 3.798 1.00 0.00 11 VAL A O 5
ATOM 3192 N N . GLN A 1 12 ? 4.417 2.251 3.775 1.00 0.00 12 GLN A N 5
ATOM 3193 C CA . GLN A 1 12 ? 3.332 1.362 3.395 1.00 0.00 12 GLN A CA 5
ATOM 3194 C C . GLN A 1 12 ? 3.600 0.757 2.015 1.00 0.00 12 GLN A C 5
ATOM 3195 O O . GLN A 1 12 ? 3.420 -0.443 1.814 1.00 0.00 12 GLN A O 5
ATOM 3209 N N . LEU A 1 13 ? 4.027 1.615 1.101 1.00 0.00 13 LEU A N 5
ATOM 3210 C CA . LEU A 1 13 ? 4.322 1.180 -0.254 1.00 0.00 13 LEU A CA 5
ATOM 3211 C C . LEU A 1 13 ? 5.525 0.235 -0.231 1.00 0.00 13 LEU A C 5
ATOM 3212 O O . LEU A 1 13 ? 5.664 -0.621 -1.104 1.00 0.00 13 LEU A O 5
ATOM 3228 N N . GLU A 1 14 ? 6.365 0.422 0.777 1.00 0.00 14 GLU A N 5
ATOM 3229 C CA . GLU A 1 14 ? 7.551 -0.403 0.925 1.00 0.00 14 GLU A CA 5
ATOM 3230 C C . GLU A 1 14 ? 7.190 -1.741 1.574 1.00 0.00 14 GLU A C 5
ATOM 3231 O O . GLU A 1 14 ? 7.454 -2.801 1.007 1.00 0.00 14 GLU A O 5
ATOM 3243 N N . GLN A 1 15 ? 6.593 -1.649 2.753 1.00 0.00 15 GLN A N 5
ATOM 3244 C CA . GLN A 1 15 ? 6.193 -2.839 3.484 1.00 0.00 15 GLN A CA 5
ATOM 3245 C C . GLN A 1 15 ? 5.264 -3.701 2.627 1.00 0.00 15 GLN A C 5
ATOM 3246 O O . GLN A 1 15 ? 5.385 -4.925 2.614 1.00 0.00 15 GLN A O 5
ATOM 3260 N N . LEU A 1 16 ? 4.358 -3.029 1.933 1.00 0.00 16 LEU A N 5
ATOM 3261 C CA . LEU A 1 16 ? 3.409 -3.719 1.076 1.00 0.00 16 LEU A CA 5
ATOM 3262 C C . LEU A 1 16 ? 4.167 -4.437 -0.042 1.00 0.00 16 LEU A C 5
ATOM 3263 O O . LEU A 1 16 ? 3.976 -5.633 -0.257 1.00 0.00 16 LEU A O 5
ATOM 3279 N N . ARG A 1 17 ? 5.011 -3.677 -0.724 1.00 0.00 17 ARG A N 5
ATOM 3280 C CA . ARG A 1 17 ? 5.799 -4.226 -1.815 1.00 0.00 17 ARG A CA 5
ATOM 3281 C C . ARG A 1 17 ? 6.314 -5.620 -1.449 1.00 0.00 17 ARG A C 5
ATOM 3282 O O . ARG A 1 17 ? 6.280 -6.534 -2.271 1.00 0.00 17 ARG A O 5
ATOM 3303 N N . SER A 1 18 ? 6.778 -5.738 -0.213 1.00 0.00 18 SER A N 5
ATOM 3304 C CA . SER A 1 18 ? 7.300 -7.005 0.272 1.00 0.00 18 SER A CA 5
ATOM 3305 C C . SER A 1 18 ? 6.191 -8.059 0.279 1.00 0.00 18 SER A C 5
ATOM 3306 O O . SER A 1 18 ? 6.399 -9.187 -0.164 1.00 0.00 18 SER A O 5
ATOM 3314 N N . MET A 1 19 ? 5.036 -7.653 0.788 1.00 0.00 19 MET A N 5
ATOM 3315 C CA . MET A 1 19 ? 3.894 -8.549 0.859 1.00 0.00 19 MET A CA 5
ATOM 3316 C C . MET A 1 19 ? 3.516 -9.067 -0.530 1.00 0.00 19 MET A C 5
ATOM 3317 O O . MET A 1 19 ? 2.782 -10.046 -0.652 1.00 0.00 19 MET A O 5
ATOM 3331 N N . GLY A 1 20 ? 4.035 -8.386 -1.541 1.00 0.00 20 GLY A N 5
ATOM 3332 C CA . GLY A 1 20 ? 3.761 -8.765 -2.917 1.00 0.00 20 GLY A CA 5
ATOM 3333 C C . GLY A 1 20 ? 2.784 -7.786 -3.571 1.00 0.00 20 GLY A C 5
ATOM 3334 O O . GLY A 1 20 ? 2.064 -8.150 -4.501 1.00 0.00 20 GLY A O 5
ATOM 3338 N N . PHE A 1 21 ? 2.789 -6.564 -3.060 1.00 0.00 21 PHE A N 5
ATOM 3339 C CA . PHE A 1 21 ? 1.912 -5.530 -3.583 1.00 0.00 21 PHE A CA 5
ATOM 3340 C C . PHE A 1 21 ? 2.666 -4.604 -4.540 1.00 0.00 21 PHE A C 5
ATOM 3341 O O . PHE A 1 21 ? 3.086 -3.514 -4.152 1.00 0.00 21 PHE A O 5
ATOM 3358 N N . LEU A 1 22 ? 2.815 -5.071 -5.771 1.00 0.00 22 LEU A N 5
ATOM 3359 C CA . LEU A 1 22 ? 3.511 -4.298 -6.785 1.00 0.00 22 LEU A CA 5
ATOM 3360 C C . LEU A 1 22 ? 2.495 -3.477 -7.581 1.00 0.00 22 LEU A C 5
ATOM 3361 O O . LEU A 1 22 ? 2.601 -3.366 -8.802 1.00 0.00 22 LEU A O 5
ATOM 3377 N N . ASN A 1 23 ? 1.533 -2.923 -6.858 1.00 0.00 23 ASN A N 5
ATOM 3378 C CA . ASN A 1 23 ? 0.498 -2.115 -7.481 1.00 0.00 23 ASN A CA 5
ATOM 3379 C C . ASN A 1 23 ? 0.358 -0.796 -6.719 1.00 0.00 23 ASN A C 5
ATOM 3380 O O . ASN A 1 23 ? -0.714 -0.485 -6.202 1.00 0.00 23 ASN A O 5
ATOM 3391 N N . ARG A 1 24 ? 1.456 -0.056 -6.673 1.00 0.00 24 ARG A N 5
ATOM 3392 C CA . ARG A 1 24 ? 1.468 1.222 -5.982 1.00 0.00 24 ARG A CA 5
ATOM 3393 C C . ARG A 1 24 ? 0.163 1.978 -6.240 1.00 0.00 24 ARG A C 5
ATOM 3394 O O . ARG A 1 24 ? -0.527 2.371 -5.301 1.00 0.00 24 ARG A O 5
ATOM 3415 N N . GLU A 1 25 ? -0.136 2.157 -7.518 1.00 0.00 25 GLU A N 5
ATOM 3416 C CA . GLU A 1 25 ? -1.346 2.859 -7.911 1.00 0.00 25 GLU A CA 5
ATOM 3417 C C . GLU A 1 25 ? -2.518 2.437 -7.022 1.00 0.00 25 GLU A C 5
ATOM 3418 O O . GLU A 1 25 ? -3.152 3.276 -6.385 1.00 0.00 25 GLU A O 5
ATOM 3430 N N . ALA A 1 26 ? -2.770 1.136 -7.008 1.00 0.00 26 ALA A N 5
ATOM 3431 C CA . ALA A 1 26 ? -3.854 0.593 -6.207 1.00 0.00 26 ALA A CA 5
ATOM 3432 C C . ALA A 1 26 ? -3.539 0.798 -4.724 1.00 0.00 26 ALA A C 5
ATOM 3433 O O . ALA A 1 26 ? -4.354 1.346 -3.984 1.00 0.00 26 ALA A O 5
ATOM 3440 N N . ASN A 1 27 ? -2.355 0.348 -4.335 1.00 0.00 27 ASN A N 5
ATOM 3441 C CA . ASN A 1 27 ? -1.923 0.476 -2.954 1.00 0.00 27 ASN A CA 5
ATOM 3442 C C . ASN A 1 27 ? -2.251 1.883 -2.450 1.00 0.00 27 ASN A C 5
ATOM 3443 O O . ASN A 1 27 ? -2.827 2.043 -1.375 1.00 0.00 27 ASN A O 5
ATOM 3454 N N . LEU A 1 28 ? -1.869 2.868 -3.250 1.00 0.00 28 LEU A N 5
ATOM 3455 C CA . LEU A 1 28 ? -2.115 4.256 -2.899 1.00 0.00 28 LEU A CA 5
ATOM 3456 C C . LEU A 1 28 ? -3.603 4.446 -2.598 1.00 0.00 28 LEU A C 5
ATOM 3457 O O . LEU A 1 28 ? -3.986 4.647 -1.447 1.00 0.00 28 LEU A O 5
ATOM 3473 N N . GLN A 1 29 ? -4.401 4.375 -3.653 1.00 0.00 29 GLN A N 5
ATOM 3474 C CA . GLN A 1 29 ? -5.839 4.536 -3.516 1.00 0.00 29 GLN A CA 5
ATOM 3475 C C . GLN A 1 29 ? -6.339 3.804 -2.270 1.00 0.00 29 GLN A C 5
ATOM 3476 O O . GLN A 1 29 ? -6.989 4.402 -1.413 1.00 0.00 29 GLN A O 5
ATOM 3490 N N . ALA A 1 30 ? -6.017 2.521 -2.207 1.00 0.00 30 ALA A N 5
ATOM 3491 C CA . ALA A 1 30 ? -6.425 1.700 -1.079 1.00 0.00 30 ALA A CA 5
ATOM 3492 C C . ALA A 1 30 ? -5.942 2.349 0.219 1.00 0.00 30 ALA A C 5
ATOM 3493 O O . ALA A 1 30 ? -6.692 2.438 1.190 1.00 0.00 30 ALA A O 5
ATOM 3500 N N . LEU A 1 31 ? -4.691 2.787 0.195 1.00 0.00 31 LEU A N 5
ATOM 3501 C CA . LEU A 1 31 ? -4.099 3.425 1.358 1.00 0.00 31 LEU A CA 5
ATOM 3502 C C . LEU A 1 31 ? -4.867 4.709 1.676 1.00 0.00 31 LEU A C 5
ATOM 3503 O O . LEU A 1 31 ? -5.256 4.937 2.821 1.00 0.00 31 LEU A O 5
ATOM 3519 N N . ILE A 1 32 ? -5.062 5.515 0.643 1.00 0.00 32 ILE A N 5
ATOM 3520 C CA . ILE A 1 32 ? -5.777 6.771 0.798 1.00 0.00 32 ILE A CA 5
ATOM 3521 C C . ILE A 1 32 ? -7.116 6.509 1.489 1.00 0.00 32 ILE A C 5
ATOM 3522 O O . ILE A 1 32 ? -7.518 7.259 2.378 1.00 0.00 32 ILE A O 5
ATOM 3538 N N . ALA A 1 33 ? -7.771 5.442 1.055 1.00 0.00 33 ALA A N 5
ATOM 3539 C CA . ALA A 1 33 ? -9.057 5.071 1.621 1.00 0.00 33 ALA A CA 5
ATOM 3540 C C . ALA A 1 33 ? -8.886 4.772 3.112 1.00 0.00 33 ALA A C 5
ATOM 3541 O O . ALA A 1 33 ? -9.682 5.222 3.934 1.00 0.00 33 ALA A O 5
ATOM 3548 N N . THR A 1 34 ? -7.842 4.013 3.414 1.00 0.00 34 THR A N 5
ATOM 3549 C CA . THR A 1 34 ? -7.557 3.649 4.792 1.00 0.00 34 THR A CA 5
ATOM 3550 C C . THR A 1 34 ? -6.636 4.686 5.438 1.00 0.00 34 THR A C 5
ATOM 3551 O O . THR A 1 34 ? -5.955 4.390 6.419 1.00 0.00 34 THR A O 5
ATOM 3562 N N . GLY A 1 35 ? -6.644 5.879 4.862 1.00 0.00 35 GLY A N 5
ATOM 3563 C CA . GLY A 1 35 ? -5.818 6.961 5.369 1.00 0.00 35 GLY A CA 5
ATOM 3564 C C . GLY A 1 35 ? -4.417 6.460 5.725 1.00 0.00 35 GLY A C 5
ATOM 3565 O O . GLY A 1 35 ? -3.980 6.587 6.868 1.00 0.00 35 GLY A O 5
ATOM 3569 N N . GLY A 1 36 ? -3.751 5.902 4.725 1.00 0.00 36 GLY A N 5
ATOM 3570 C CA . GLY A 1 36 ? -2.408 5.381 4.919 1.00 0.00 36 GLY A CA 5
ATOM 3571 C C . GLY A 1 36 ? -2.394 4.281 5.982 1.00 0.00 36 GLY A C 5
ATOM 3572 O O . GLY A 1 36 ? -2.004 4.522 7.124 1.00 0.00 36 GLY A O 5
ATOM 3576 N N . ASP A 1 37 ? -2.824 3.098 5.570 1.00 0.00 37 ASP A N 5
ATOM 3577 C CA . ASP A 1 37 ? -2.866 1.961 6.473 1.00 0.00 37 ASP A CA 5
ATOM 3578 C C . ASP A 1 37 ? -2.597 0.678 5.683 1.00 0.00 37 ASP A C 5
ATOM 3579 O O . ASP A 1 37 ? -3.330 0.355 4.749 1.00 0.00 37 ASP A O 5
ATOM 3588 N N . VAL A 1 38 ? -1.545 -0.018 6.087 1.00 0.00 38 VAL A N 5
ATOM 3589 C CA . VAL A 1 38 ? -1.171 -1.258 5.429 1.00 0.00 38 VAL A CA 5
ATOM 3590 C C . VAL A 1 38 ? -2.139 -2.366 5.849 1.00 0.00 38 VAL A C 5
ATOM 3591 O O . VAL A 1 38 ? -2.826 -2.946 5.009 1.00 0.00 38 VAL A O 5
ATOM 3604 N N . ASP A 1 39 ? -2.163 -2.627 7.147 1.00 0.00 39 ASP A N 5
ATOM 3605 C CA . ASP A 1 39 ? -3.037 -3.654 7.688 1.00 0.00 39 ASP A CA 5
ATOM 3606 C C . ASP A 1 39 ? -4.400 -3.573 6.999 1.00 0.00 39 ASP A C 5
ATOM 3607 O O . ASP A 1 39 ? -4.896 -4.570 6.477 1.00 0.00 39 ASP A O 5
ATOM 3616 N N . ALA A 1 40 ? -4.968 -2.376 7.021 1.00 0.00 40 ALA A N 5
ATOM 3617 C CA . ALA A 1 40 ? -6.265 -2.152 6.405 1.00 0.00 40 ALA A CA 5
ATOM 3618 C C . ALA A 1 40 ? -6.147 -2.348 4.892 1.00 0.00 40 ALA A C 5
ATOM 3619 O O . ALA A 1 40 ? -6.799 -3.221 4.322 1.00 0.00 40 ALA A O 5
ATOM 3626 N N . ALA A 1 41 ? -5.309 -1.520 4.284 1.00 0.00 41 ALA A N 5
ATOM 3627 C CA . ALA A 1 41 ? -5.097 -1.591 2.849 1.00 0.00 41 ALA A CA 5
ATOM 3628 C C . ALA A 1 41 ? -5.038 -3.058 2.418 1.00 0.00 41 ALA A C 5
ATOM 3629 O O . ALA A 1 41 ? -5.658 -3.443 1.427 1.00 0.00 41 ALA A O 5
ATOM 3636 N N . VAL A 1 42 ? -4.288 -3.837 3.183 1.00 0.00 42 VAL A N 5
ATOM 3637 C CA . VAL A 1 42 ? -4.140 -5.253 2.893 1.00 0.00 42 VAL A CA 5
ATOM 3638 C C . VAL A 1 42 ? -5.524 -5.903 2.830 1.00 0.00 42 VAL A C 5
ATOM 3639 O O . VAL A 1 42 ? -5.842 -6.604 1.871 1.00 0.00 42 VAL A O 5
ATOM 3652 N N . GLU A 1 43 ? -6.310 -5.647 3.866 1.00 0.00 43 GLU A N 5
ATOM 3653 C CA . GLU A 1 43 ? -7.652 -6.199 3.941 1.00 0.00 43 GLU A CA 5
ATOM 3654 C C . GLU A 1 43 ? -8.411 -5.928 2.641 1.00 0.00 43 GLU A C 5
ATOM 3655 O O . GLU A 1 43 ? -9.220 -6.748 2.208 1.00 0.00 43 GLU A O 5
ATOM 3667 N N . LYS A 1 44 ? -8.122 -4.776 2.053 1.00 0.00 44 LYS A N 5
ATOM 3668 C CA . LYS A 1 44 ? -8.767 -4.388 0.811 1.00 0.00 44 LYS A CA 5
ATOM 3669 C C . LYS A 1 44 ? -8.013 -5.010 -0.367 1.00 0.00 44 LYS A C 5
ATOM 3670 O O . LYS A 1 44 ? -8.583 -5.785 -1.133 1.00 0.00 44 LYS A O 5
ATOM 3689 N N . LEU A 1 45 ? -6.744 -4.647 -0.473 1.00 0.00 45 LEU A N 5
ATOM 3690 C CA . LEU A 1 45 ? -5.906 -5.159 -1.544 1.00 0.00 45 LEU A CA 5
ATOM 3691 C C . LEU A 1 45 ? -6.191 -6.650 -1.739 1.00 0.00 45 LEU A C 5
ATOM 3692 O O . LEU A 1 45 ? -6.249 -7.131 -2.870 1.00 0.00 45 LEU A O 5
ATOM 3708 N N . ARG A 1 46 ? -6.360 -7.339 -0.620 1.00 0.00 46 ARG A N 5
ATOM 3709 C CA . ARG A 1 46 ? -6.638 -8.765 -0.654 1.00 0.00 46 ARG A CA 5
ATOM 3710 C C . ARG A 1 46 ? -7.931 -9.036 -1.426 1.00 0.00 46 ARG A C 5
ATOM 3711 O O . ARG A 1 46 ? -7.929 -9.780 -2.405 1.00 0.00 46 ARG A O 5
ATOM 3732 N N . GLN A 1 47 ? -9.004 -8.417 -0.955 1.00 0.00 47 GLN A N 5
ATOM 3733 C CA . GLN A 1 47 ? -10.301 -8.582 -1.589 1.00 0.00 47 GLN A CA 5
ATOM 3734 C C . GLN A 1 47 ? -10.181 -8.387 -3.102 1.00 0.00 47 GLN A C 5
ATOM 3735 O O . GLN A 1 47 ? -10.576 -9.257 -3.876 1.00 0.00 47 GLN A O 5
ATOM 3749 N N . SER A 1 48 ? -9.635 -7.240 -3.477 1.00 0.00 48 SER A N 5
ATOM 3750 C CA . SER A 1 48 ? -9.459 -6.920 -4.883 1.00 0.00 48 SER A CA 5
ATOM 3751 C C . SER A 1 48 ? -8.766 -8.080 -5.601 1.00 0.00 48 SER A C 5
ATOM 3752 O O . SER A 1 48 ? -9.313 -8.644 -6.548 1.00 0.00 48 SER A O 5
ATOM 3760 N N . SER A 1 49 ? -7.573 -8.401 -5.123 1.00 0.00 49 SER A N 5
ATOM 3761 C CA . SER A 1 49 ? -6.799 -9.484 -5.707 1.00 0.00 49 SER A CA 5
ATOM 3762 C C . SER A 1 49 ? -5.675 -9.897 -4.755 1.00 0.00 49 SER A C 5
ATOM 3763 O O . SER A 1 49 ? -5.082 -9.052 -4.087 1.00 0.00 49 SER A O 5
ATOM 3771 N N . GLY A 1 50 ? -5.416 -11.196 -4.725 1.00 0.00 50 GLY A N 5
ATOM 3772 C CA . GLY A 1 50 ? -4.373 -11.731 -3.866 1.00 0.00 50 GLY A CA 5
ATOM 3773 C C . GLY A 1 50 ? -4.191 -13.233 -4.095 1.00 0.00 50 GLY A C 5
ATOM 3774 O O . GLY A 1 50 ? -3.318 -13.647 -4.855 1.00 0.00 50 GLY A O 5
ATOM 3778 N N . PRO A 1 51 ? -5.053 -14.027 -3.406 1.00 0.00 51 PRO A N 5
ATOM 3779 C CA . PRO A 1 51 ? -4.996 -15.474 -3.526 1.00 0.00 51 PRO A CA 5
ATOM 3780 C C . PRO A 1 51 ? -5.583 -15.937 -4.861 1.00 0.00 51 PRO A C 5
ATOM 3781 O O . PRO A 1 51 ? -6.669 -15.507 -5.249 1.00 0.00 51 PRO A O 5
ATOM 3792 N N . SER A 1 52 ? -4.839 -16.807 -5.529 1.00 0.00 52 SER A N 5
ATOM 3793 C CA . SER A 1 52 ? -5.272 -17.332 -6.812 1.00 0.00 52 SER A CA 5
ATOM 3794 C C . SER A 1 52 ? -5.841 -18.741 -6.636 1.00 0.00 52 SER A C 5
ATOM 3795 O O . SER A 1 52 ? -7.020 -18.975 -6.897 1.00 0.00 52 SER A O 5
ATOM 3803 N N . SER A 1 53 ? -4.977 -19.643 -6.194 1.00 0.00 53 SER A N 5
ATOM 3804 C CA . SER A 1 53 ? -5.379 -21.022 -5.979 1.00 0.00 53 SER A CA 5
ATOM 3805 C C . SER A 1 53 ? -6.367 -21.105 -4.813 1.00 0.00 53 SER A C 5
ATOM 3806 O O . SER A 1 53 ? -6.137 -20.515 -3.758 1.00 0.00 53 SER A O 5
ATOM 3814 N N . GLY A 1 54 ? -7.444 -21.841 -5.043 1.00 0.00 54 GLY A N 5
ATOM 3815 C CA . GLY A 1 54 ? -8.467 -22.007 -4.025 1.00 0.00 54 GLY A CA 5
ATOM 3816 C C . GLY A 1 54 ? -9.764 -22.544 -4.633 1.00 0.00 54 GLY A C 5
ATOM 3817 O O . GLY A 1 54 ? -10.818 -22.497 -4.000 1.00 0.00 54 GLY A O 5
ATOM 3821 N N . GLY A 1 1 ? 0.740 25.427 -2.272 1.00 0.00 1 GLY A N 6
ATOM 3822 C CA . GLY A 1 1 ? -0.052 24.208 -2.257 1.00 0.00 1 GLY A CA 6
ATOM 3823 C C . GLY A 1 1 ? 0.020 23.525 -0.890 1.00 0.00 1 GLY A C 6
ATOM 3824 O O . GLY A 1 1 ? 0.846 23.887 -0.053 1.00 0.00 1 GLY A O 6
ATOM 3828 N N . SER A 1 2 ? -0.856 22.548 -0.705 1.00 0.00 2 SER A N 6
ATOM 3829 C CA . SER A 1 2 ? -0.902 21.811 0.546 1.00 0.00 2 SER A CA 6
ATOM 3830 C C . SER A 1 2 ? -0.229 20.448 0.375 1.00 0.00 2 SER A C 6
ATOM 3831 O O . SER A 1 2 ? 0.714 20.123 1.094 1.00 0.00 2 SER A O 6
ATOM 3839 N N . SER A 1 3 ? -0.742 19.687 -0.581 1.00 0.00 3 SER A N 6
ATOM 3840 C CA . SER A 1 3 ? -0.202 18.366 -0.855 1.00 0.00 3 SER A CA 6
ATOM 3841 C C . SER A 1 3 ? -0.224 18.094 -2.361 1.00 0.00 3 SER A C 6
ATOM 3842 O O . SER A 1 3 ? -1.114 18.565 -3.068 1.00 0.00 3 SER A O 6
ATOM 3850 N N . GLY A 1 4 ? 0.766 17.335 -2.807 1.00 0.00 4 GLY A N 6
ATOM 3851 C CA . GLY A 1 4 ? 0.872 16.996 -4.216 1.00 0.00 4 GLY A CA 6
ATOM 3852 C C . GLY A 1 4 ? 1.626 15.678 -4.407 1.00 0.00 4 GLY A C 6
ATOM 3853 O O . GLY A 1 4 ? 1.013 14.615 -4.498 1.00 0.00 4 GLY A O 6
ATOM 3857 N N . SER A 1 5 ? 2.945 15.790 -4.463 1.00 0.00 5 SER A N 6
ATOM 3858 C CA . SER A 1 5 ? 3.789 14.621 -4.641 1.00 0.00 5 SER A CA 6
ATOM 3859 C C . SER A 1 5 ? 5.154 14.857 -3.992 1.00 0.00 5 SER A C 6
ATOM 3860 O O . SER A 1 5 ? 5.860 15.800 -4.348 1.00 0.00 5 SER A O 6
ATOM 3868 N N . SER A 1 6 ? 5.486 13.984 -3.052 1.00 0.00 6 SER A N 6
ATOM 3869 C CA . SER A 1 6 ? 6.754 14.086 -2.350 1.00 0.00 6 SER A CA 6
ATOM 3870 C C . SER A 1 6 ? 6.938 12.881 -1.425 1.00 0.00 6 SER A C 6
ATOM 3871 O O . SER A 1 6 ? 7.895 12.122 -1.572 1.00 0.00 6 SER A O 6
ATOM 3879 N N . GLY A 1 7 ? 6.007 12.744 -0.493 1.00 0.00 7 GLY A N 6
ATOM 3880 C CA . GLY A 1 7 ? 6.055 11.644 0.456 1.00 0.00 7 GLY A CA 6
ATOM 3881 C C . GLY A 1 7 ? 4.739 11.529 1.228 1.00 0.00 7 GLY A C 6
ATOM 3882 O O . GLY A 1 7 ? 4.315 12.477 1.886 1.00 0.00 7 GLY A O 6
ATOM 3886 N N . HIS A 1 8 ? 4.129 10.357 1.122 1.00 0.00 8 HIS A N 6
ATOM 3887 C CA . HIS A 1 8 ? 2.870 10.105 1.801 1.00 0.00 8 HIS A CA 6
ATOM 3888 C C . HIS A 1 8 ? 2.829 8.654 2.285 1.00 0.00 8 HIS A C 6
ATOM 3889 O O . HIS A 1 8 ? 3.110 8.376 3.449 1.00 0.00 8 HIS A O 6
ATOM 3903 N N . PHE A 1 9 ? 2.477 7.767 1.365 1.00 0.00 9 PHE A N 6
ATOM 3904 C CA . PHE A 1 9 ? 2.396 6.352 1.683 1.00 0.00 9 PHE A CA 6
ATOM 3905 C C . PHE A 1 9 ? 3.636 5.606 1.185 1.00 0.00 9 PHE A C 6
ATOM 3906 O O . PHE A 1 9 ? 3.544 4.776 0.282 1.00 0.00 9 PHE A O 6
ATOM 3923 N N . GLN A 1 10 ? 4.767 5.929 1.794 1.00 0.00 10 GLN A N 6
ATOM 3924 C CA . GLN A 1 10 ? 6.023 5.300 1.424 1.00 0.00 10 GLN A CA 6
ATOM 3925 C C . GLN A 1 10 ? 6.193 3.974 2.168 1.00 0.00 10 GLN A C 6
ATOM 3926 O O . GLN A 1 10 ? 6.073 2.905 1.572 1.00 0.00 10 GLN A O 6
ATOM 3940 N N . VAL A 1 11 ? 6.468 4.088 3.459 1.00 0.00 11 VAL A N 6
ATOM 3941 C CA . VAL A 1 11 ? 6.655 2.911 4.290 1.00 0.00 11 VAL A CA 6
ATOM 3942 C C . VAL A 1 11 ? 5.621 1.851 3.907 1.00 0.00 11 VAL A C 6
ATOM 3943 O O . VAL A 1 11 ? 5.978 0.726 3.561 1.00 0.00 11 VAL A O 6
ATOM 3956 N N . GLN A 1 12 ? 4.359 2.248 3.980 1.00 0.00 12 GLN A N 6
ATOM 3957 C CA . GLN A 1 12 ? 3.270 1.346 3.645 1.00 0.00 12 GLN A CA 6
ATOM 3958 C C . GLN A 1 12 ? 3.491 0.739 2.258 1.00 0.00 12 GLN A C 6
ATOM 3959 O O . GLN A 1 12 ? 3.264 -0.452 2.054 1.00 0.00 12 GLN A O 6
ATOM 3973 N N . LEU A 1 13 ? 3.931 1.587 1.339 1.00 0.00 13 LEU A N 6
ATOM 3974 C CA . LEU A 1 13 ? 4.185 1.149 -0.023 1.00 0.00 13 LEU A CA 6
ATOM 3975 C C . LEU A 1 13 ? 5.427 0.256 -0.043 1.00 0.00 13 LEU A C 6
ATOM 3976 O O . LEU A 1 13 ? 5.578 -0.583 -0.930 1.00 0.00 13 LEU A O 6
ATOM 3992 N N . GLU A 1 14 ? 6.284 0.466 0.945 1.00 0.00 14 GLU A N 6
ATOM 3993 C CA . GLU A 1 14 ? 7.508 -0.310 1.052 1.00 0.00 14 GLU A CA 6
ATOM 3994 C C . GLU A 1 14 ? 7.206 -1.704 1.607 1.00 0.00 14 GLU A C 6
ATOM 3995 O O . GLU A 1 14 ? 7.551 -2.710 0.988 1.00 0.00 14 GLU A O 6
ATOM 4007 N N . GLN A 1 15 ? 6.565 -1.718 2.766 1.00 0.00 15 GLN A N 6
ATOM 4008 C CA . GLN A 1 15 ? 6.213 -2.972 3.411 1.00 0.00 15 GLN A CA 6
ATOM 4009 C C . GLN A 1 15 ? 5.362 -3.830 2.473 1.00 0.00 15 GLN A C 6
ATOM 4010 O O . GLN A 1 15 ? 5.577 -5.036 2.363 1.00 0.00 15 GLN A O 6
ATOM 4024 N N . LEU A 1 16 ? 4.413 -3.175 1.822 1.00 0.00 16 LEU A N 6
ATOM 4025 C CA . LEU A 1 16 ? 3.528 -3.863 0.897 1.00 0.00 16 LEU A CA 6
ATOM 4026 C C . LEU A 1 16 ? 4.356 -4.477 -0.233 1.00 0.00 16 LEU A C 6
ATOM 4027 O O . LEU A 1 16 ? 4.262 -5.675 -0.497 1.00 0.00 16 LEU A O 6
ATOM 4043 N N . ARG A 1 17 ? 5.149 -3.628 -0.871 1.00 0.00 17 ARG A N 6
ATOM 4044 C CA . ARG A 1 17 ? 5.993 -4.073 -1.967 1.00 0.00 17 ARG A CA 6
ATOM 4045 C C . ARG A 1 17 ? 6.594 -5.444 -1.652 1.00 0.00 17 ARG A C 6
ATOM 4046 O O . ARG A 1 17 ? 6.697 -6.297 -2.532 1.00 0.00 17 ARG A O 6
ATOM 4067 N N . SER A 1 18 ? 6.976 -5.612 -0.395 1.00 0.00 18 SER A N 6
ATOM 4068 C CA . SER A 1 18 ? 7.565 -6.865 0.047 1.00 0.00 18 SER A CA 6
ATOM 4069 C C . SER A 1 18 ? 6.522 -7.983 -0.014 1.00 0.00 18 SER A C 6
ATOM 4070 O O . SER A 1 18 ? 6.798 -9.066 -0.529 1.00 0.00 18 SER A O 6
ATOM 4078 N N . MET A 1 19 ? 5.347 -7.682 0.518 1.00 0.00 19 MET A N 6
ATOM 4079 C CA . MET A 1 19 ? 4.262 -8.649 0.530 1.00 0.00 19 MET A CA 6
ATOM 4080 C C . MET A 1 19 ? 3.997 -9.194 -0.874 1.00 0.00 19 MET A C 6
ATOM 4081 O O . MET A 1 19 ? 3.416 -10.267 -1.029 1.00 0.00 19 MET A O 6
ATOM 4095 N N . GLY A 1 20 ? 4.436 -8.429 -1.864 1.00 0.00 20 GLY A N 6
ATOM 4096 C CA . GLY A 1 20 ? 4.254 -8.822 -3.251 1.00 0.00 20 GLY A CA 6
ATOM 4097 C C . GLY A 1 20 ? 3.214 -7.935 -3.939 1.00 0.00 20 GLY A C 6
ATOM 4098 O O . GLY A 1 20 ? 2.562 -8.362 -4.890 1.00 0.00 20 GLY A O 6
ATOM 4102 N N . PHE A 1 21 ? 3.092 -6.718 -3.432 1.00 0.00 21 PHE A N 6
ATOM 4103 C CA . PHE A 1 21 ? 2.143 -5.768 -3.986 1.00 0.00 21 PHE A CA 6
ATOM 4104 C C . PHE A 1 21 ? 2.841 -4.775 -4.918 1.00 0.00 21 PHE A C 6
ATOM 4105 O O . PHE A 1 21 ? 3.076 -3.627 -4.545 1.00 0.00 21 PHE A O 6
ATOM 4122 N N . LEU A 1 22 ? 3.152 -5.254 -6.114 1.00 0.00 22 LEU A N 6
ATOM 4123 C CA . LEU A 1 22 ? 3.818 -4.424 -7.102 1.00 0.00 22 LEU A CA 6
ATOM 4124 C C . LEU A 1 22 ? 2.769 -3.644 -7.897 1.00 0.00 22 LEU A C 6
ATOM 4125 O O . LEU A 1 22 ? 2.788 -3.648 -9.127 1.00 0.00 22 LEU A O 6
ATOM 4141 N N . ASN A 1 23 ? 1.879 -2.994 -7.163 1.00 0.00 23 ASN A N 6
ATOM 4142 C CA . ASN A 1 23 ? 0.824 -2.211 -7.784 1.00 0.00 23 ASN A CA 6
ATOM 4143 C C . ASN A 1 23 ? 0.529 -0.984 -6.919 1.00 0.00 23 ASN A C 6
ATOM 4144 O O . ASN A 1 23 ? -0.621 -0.737 -6.557 1.00 0.00 23 ASN A O 6
ATOM 4155 N N . ARG A 1 24 ? 1.586 -0.247 -6.612 1.00 0.00 24 ARG A N 6
ATOM 4156 C CA . ARG A 1 24 ? 1.455 0.948 -5.796 1.00 0.00 24 ARG A CA 6
ATOM 4157 C C . ARG A 1 24 ? 0.167 1.694 -6.151 1.00 0.00 24 ARG A C 6
ATOM 4158 O O . ARG A 1 24 ? -0.601 2.070 -5.267 1.00 0.00 24 ARG A O 6
ATOM 4179 N N . GLU A 1 25 ? -0.031 1.885 -7.447 1.00 0.00 25 GLU A N 6
ATOM 4180 C CA . GLU A 1 25 ? -1.213 2.578 -7.930 1.00 0.00 25 GLU A CA 6
ATOM 4181 C C . GLU A 1 25 ? -2.436 2.183 -7.100 1.00 0.00 25 GLU A C 6
ATOM 4182 O O . GLU A 1 25 ? -3.173 3.046 -6.624 1.00 0.00 25 GLU A O 6
ATOM 4194 N N . ALA A 1 26 ? -2.615 0.879 -6.952 1.00 0.00 26 ALA A N 6
ATOM 4195 C CA . ALA A 1 26 ? -3.736 0.359 -6.188 1.00 0.00 26 ALA A CA 6
ATOM 4196 C C . ALA A 1 26 ? -3.489 0.603 -4.698 1.00 0.00 26 ALA A C 6
ATOM 4197 O O . ALA A 1 26 ? -4.341 1.158 -4.006 1.00 0.00 26 ALA A O 6
ATOM 4204 N N . ASN A 1 27 ? -2.319 0.175 -4.247 1.00 0.00 27 ASN A N 6
ATOM 4205 C CA . ASN A 1 27 ? -1.949 0.339 -2.852 1.00 0.00 27 ASN A CA 6
ATOM 4206 C C . ASN A 1 27 ? -2.285 1.763 -2.404 1.00 0.00 27 ASN A C 6
ATOM 4207 O O . ASN A 1 27 ? -2.867 1.962 -1.339 1.00 0.00 27 ASN A O 6
ATOM 4218 N N . LEU A 1 28 ? -1.903 2.718 -3.240 1.00 0.00 28 LEU A N 6
ATOM 4219 C CA . LEU A 1 28 ? -2.156 4.118 -2.944 1.00 0.00 28 LEU A CA 6
ATOM 4220 C C . LEU A 1 28 ? -3.654 4.321 -2.705 1.00 0.00 28 LEU A C 6
ATOM 4221 O O . LEU A 1 28 ? -4.075 4.603 -1.585 1.00 0.00 28 LEU A O 6
ATOM 4237 N N . GLN A 1 29 ? -4.417 4.169 -3.777 1.00 0.00 29 GLN A N 6
ATOM 4238 C CA . GLN A 1 29 ? -5.859 4.333 -3.699 1.00 0.00 29 GLN A CA 6
ATOM 4239 C C . GLN A 1 29 ? -6.393 3.715 -2.405 1.00 0.00 29 GLN A C 6
ATOM 4240 O O . GLN A 1 29 ? -7.119 4.367 -1.655 1.00 0.00 29 GLN A O 6
ATOM 4254 N N . ALA A 1 30 ? -6.014 2.465 -2.183 1.00 0.00 30 ALA A N 6
ATOM 4255 C CA . ALA A 1 30 ? -6.446 1.752 -0.993 1.00 0.00 30 ALA A CA 6
ATOM 4256 C C . ALA A 1 30 ? -5.971 2.508 0.250 1.00 0.00 30 ALA A C 6
ATOM 4257 O O . ALA A 1 30 ? -6.773 2.845 1.120 1.00 0.00 30 ALA A O 6
ATOM 4264 N N . LEU A 1 31 ? -4.670 2.754 0.293 1.00 0.00 31 LEU A N 6
ATOM 4265 C CA . LEU A 1 31 ? -4.079 3.464 1.415 1.00 0.00 31 LEU A CA 6
ATOM 4266 C C . LEU A 1 31 ? -4.839 4.772 1.642 1.00 0.00 31 LEU A C 6
ATOM 4267 O O . LEU A 1 31 ? -5.107 5.148 2.782 1.00 0.00 31 LEU A O 6
ATOM 4283 N N . ILE A 1 32 ? -5.164 5.430 0.539 1.00 0.00 32 ILE A N 6
ATOM 4284 C CA . ILE A 1 32 ? -5.888 6.688 0.603 1.00 0.00 32 ILE A CA 6
ATOM 4285 C C . ILE A 1 32 ? -7.220 6.468 1.322 1.00 0.00 32 ILE A C 6
ATOM 4286 O O . ILE A 1 32 ? -7.589 7.243 2.203 1.00 0.00 32 ILE A O 6
ATOM 4302 N N . ALA A 1 33 ? -7.906 5.409 0.920 1.00 0.00 33 ALA A N 6
ATOM 4303 C CA . ALA A 1 33 ? -9.190 5.078 1.514 1.00 0.00 33 ALA A CA 6
ATOM 4304 C C . ALA A 1 33 ? -9.007 4.850 3.016 1.00 0.00 33 ALA A C 6
ATOM 4305 O O . ALA A 1 33 ? -9.643 5.517 3.831 1.00 0.00 33 ALA A O 6
ATOM 4312 N N . THR A 1 34 ? -8.136 3.905 3.338 1.00 0.00 34 THR A N 6
ATOM 4313 C CA . THR A 1 34 ? -7.862 3.581 4.727 1.00 0.00 34 THR A CA 6
ATOM 4314 C C . THR A 1 34 ? -7.403 4.828 5.485 1.00 0.00 34 THR A C 6
ATOM 4315 O O . THR A 1 34 ? -7.869 5.092 6.593 1.00 0.00 34 THR A O 6
ATOM 4326 N N . GLY A 1 35 ? -6.495 5.561 4.859 1.00 0.00 35 GLY A N 6
ATOM 4327 C CA . GLY A 1 35 ? -5.968 6.775 5.460 1.00 0.00 35 GLY A CA 6
ATOM 4328 C C . GLY A 1 35 ? -4.501 6.597 5.857 1.00 0.00 35 GLY A C 6
ATOM 4329 O O . GLY A 1 35 ? -4.042 7.191 6.831 1.00 0.00 35 GLY A O 6
ATOM 4333 N N . GLY A 1 36 ? -3.807 5.777 5.082 1.00 0.00 36 GLY A N 6
ATOM 4334 C CA . GLY A 1 36 ? -2.401 5.514 5.341 1.00 0.00 36 GLY A CA 6
ATOM 4335 C C . GLY A 1 36 ? -2.232 4.329 6.294 1.00 0.00 36 GLY A C 6
ATOM 4336 O O . GLY A 1 36 ? -1.518 4.427 7.291 1.00 0.00 36 GLY A O 6
ATOM 4340 N N . ASP A 1 37 ? -2.900 3.237 5.954 1.00 0.00 37 ASP A N 6
ATOM 4341 C CA . ASP A 1 37 ? -2.832 2.034 6.767 1.00 0.00 37 ASP A CA 6
ATOM 4342 C C . ASP A 1 37 ? -2.372 0.862 5.898 1.00 0.00 37 ASP A C 6
ATOM 4343 O O . ASP A 1 37 ? -2.731 0.775 4.725 1.00 0.00 37 ASP A O 6
ATOM 4352 N N . VAL A 1 38 ? -1.582 -0.011 6.508 1.00 0.00 38 VAL A N 6
ATOM 4353 C CA . VAL A 1 38 ? -1.069 -1.174 5.805 1.00 0.00 38 VAL A CA 6
ATOM 4354 C C . VAL A 1 38 ? -2.035 -2.345 5.993 1.00 0.00 38 VAL A C 6
ATOM 4355 O O . VAL A 1 38 ? -2.568 -2.877 5.020 1.00 0.00 38 VAL A O 6
ATOM 4368 N N . ASP A 1 39 ? -2.231 -2.713 7.250 1.00 0.00 39 ASP A N 6
ATOM 4369 C CA . ASP A 1 39 ? -3.124 -3.812 7.578 1.00 0.00 39 ASP A CA 6
ATOM 4370 C C . ASP A 1 39 ? -4.467 -3.599 6.876 1.00 0.00 39 ASP A C 6
ATOM 4371 O O . ASP A 1 39 ? -4.932 -4.468 6.141 1.00 0.00 39 ASP A O 6
ATOM 4380 N N . ALA A 1 40 ? -5.052 -2.437 7.129 1.00 0.00 40 ALA A N 6
ATOM 4381 C CA . ALA A 1 40 ? -6.333 -2.099 6.531 1.00 0.00 40 ALA A CA 6
ATOM 4382 C C . ALA A 1 40 ? -6.224 -2.206 5.009 1.00 0.00 40 ALA A C 6
ATOM 4383 O O . ALA A 1 40 ? -7.095 -2.782 4.360 1.00 0.00 40 ALA A O 6
ATOM 4390 N N . ALA A 1 41 ? -5.147 -1.641 4.483 1.00 0.00 41 ALA A N 6
ATOM 4391 C CA . ALA A 1 41 ? -4.913 -1.666 3.050 1.00 0.00 41 ALA A CA 6
ATOM 4392 C C . ALA A 1 41 ? -4.949 -3.114 2.556 1.00 0.00 41 ALA A C 6
ATOM 4393 O O . ALA A 1 41 ? -5.649 -3.428 1.594 1.00 0.00 41 ALA A O 6
ATOM 4400 N N . VAL A 1 42 ? -4.187 -3.957 3.237 1.00 0.00 42 VAL A N 6
ATOM 4401 C CA . VAL A 1 42 ? -4.123 -5.364 2.880 1.00 0.00 42 VAL A CA 6
ATOM 4402 C C . VAL A 1 42 ? -5.543 -5.922 2.767 1.00 0.00 42 VAL A C 6
ATOM 4403 O O . VAL A 1 42 ? -5.902 -6.515 1.751 1.00 0.00 42 VAL A O 6
ATOM 4416 N N . GLU A 1 43 ? -6.313 -5.712 3.825 1.00 0.00 43 GLU A N 6
ATOM 4417 C CA . GLU A 1 43 ? -7.686 -6.186 3.857 1.00 0.00 43 GLU A CA 6
ATOM 4418 C C . GLU A 1 43 ? -8.423 -5.767 2.583 1.00 0.00 43 GLU A C 6
ATOM 4419 O O . GLU A 1 43 ? -9.308 -6.479 2.111 1.00 0.00 43 GLU A O 6
ATOM 4431 N N . LYS A 1 44 ? -8.030 -4.614 2.062 1.00 0.00 44 LYS A N 6
ATOM 4432 C CA . LYS A 1 44 ? -8.641 -4.092 0.852 1.00 0.00 44 LYS A CA 6
ATOM 4433 C C . LYS A 1 44 ? -7.951 -4.704 -0.368 1.00 0.00 44 LYS A C 6
ATOM 4434 O O . LYS A 1 44 ? -8.597 -5.345 -1.195 1.00 0.00 44 LYS A O 6
ATOM 4453 N N . LEU A 1 45 ? -6.646 -4.484 -0.442 1.00 0.00 45 LEU A N 6
ATOM 4454 C CA . LEU A 1 45 ? -5.861 -5.006 -1.547 1.00 0.00 45 LEU A CA 6
ATOM 4455 C C . LEU A 1 45 ? -6.238 -6.469 -1.789 1.00 0.00 45 LEU A C 6
ATOM 4456 O O . LEU A 1 45 ? -6.448 -6.879 -2.930 1.00 0.00 45 LEU A O 6
ATOM 4472 N N . ARG A 1 46 ? -6.312 -7.216 -0.698 1.00 0.00 46 ARG A N 6
ATOM 4473 C CA . ARG A 1 46 ? -6.661 -8.624 -0.777 1.00 0.00 46 ARG A CA 6
ATOM 4474 C C . ARG A 1 46 ? -8.026 -8.797 -1.447 1.00 0.00 46 ARG A C 6
ATOM 4475 O O . ARG A 1 46 ? -8.154 -9.539 -2.420 1.00 0.00 46 ARG A O 6
ATOM 4496 N N . GLN A 1 47 ? -9.010 -8.099 -0.900 1.00 0.00 47 GLN A N 6
ATOM 4497 C CA . GLN A 1 47 ? -10.360 -8.166 -1.432 1.00 0.00 47 GLN A CA 6
ATOM 4498 C C . GLN A 1 47 ? -10.340 -7.999 -2.953 1.00 0.00 47 GLN A C 6
ATOM 4499 O O . GLN A 1 47 ? -10.793 -8.879 -3.683 1.00 0.00 47 GLN A O 6
ATOM 4513 N N . SER A 1 48 ? -9.810 -6.864 -3.385 1.00 0.00 48 SER A N 6
ATOM 4514 C CA . SER A 1 48 ? -9.725 -6.571 -4.806 1.00 0.00 48 SER A CA 6
ATOM 4515 C C . SER A 1 48 ? -9.315 -7.828 -5.575 1.00 0.00 48 SER A C 6
ATOM 4516 O O . SER A 1 48 ? -10.047 -8.292 -6.448 1.00 0.00 48 SER A O 6
ATOM 4524 N N . SER A 1 49 ? -8.145 -8.343 -5.224 1.00 0.00 49 SER A N 6
ATOM 4525 C CA . SER A 1 49 ? -7.629 -9.537 -5.872 1.00 0.00 49 SER A CA 6
ATOM 4526 C C . SER A 1 49 ? -6.421 -10.070 -5.099 1.00 0.00 49 SER A C 6
ATOM 4527 O O . SER A 1 49 ? -6.429 -11.210 -4.638 1.00 0.00 49 SER A O 6
ATOM 4535 N N . GLY A 1 50 ? -5.412 -9.220 -4.981 1.00 0.00 50 GLY A N 6
ATOM 4536 C CA . GLY A 1 50 ? -4.199 -9.591 -4.271 1.00 0.00 50 GLY A CA 6
ATOM 4537 C C . GLY A 1 50 ? -3.247 -10.367 -5.183 1.00 0.00 50 GLY A C 6
ATOM 4538 O O . GLY A 1 50 ? -3.191 -10.116 -6.386 1.00 0.00 50 GLY A O 6
ATOM 4542 N N . PRO A 1 51 ? -2.501 -11.318 -4.559 1.00 0.00 51 PRO A N 6
ATOM 4543 C CA . PRO A 1 51 ? -1.554 -12.132 -5.301 1.00 0.00 51 PRO A CA 6
ATOM 4544 C C . PRO A 1 51 ? -2.276 -13.194 -6.132 1.00 0.00 51 PRO A C 6
ATOM 4545 O O . PRO A 1 51 ? -2.792 -14.169 -5.587 1.00 0.00 51 PRO A O 6
ATOM 4556 N N . SER A 1 52 ? -2.291 -12.969 -7.438 1.00 0.00 52 SER A N 6
ATOM 4557 C CA . SER A 1 52 ? -2.941 -13.895 -8.349 1.00 0.00 52 SER A CA 6
ATOM 4558 C C . SER A 1 52 ? -2.513 -15.329 -8.033 1.00 0.00 52 SER A C 6
ATOM 4559 O O . SER A 1 52 ? -1.439 -15.552 -7.477 1.00 0.00 52 SER A O 6
ATOM 4567 N N . SER A 1 53 ? -3.376 -16.265 -8.400 1.00 0.00 53 SER A N 6
ATOM 4568 C CA . SER A 1 53 ? -3.101 -17.672 -8.162 1.00 0.00 53 SER A CA 6
ATOM 4569 C C . SER A 1 53 ? -3.849 -18.532 -9.183 1.00 0.00 53 SER A C 6
ATOM 4570 O O . SER A 1 53 ? -4.897 -18.131 -9.688 1.00 0.00 53 SER A O 6
ATOM 4578 N N . GLY A 1 54 ? -3.283 -19.698 -9.456 1.00 0.00 54 GLY A N 6
ATOM 4579 C CA . GLY A 1 54 ? -3.883 -20.617 -10.407 1.00 0.00 54 GLY A CA 6
ATOM 4580 C C . GLY A 1 54 ? -3.936 -20.002 -11.807 1.00 0.00 54 GLY A C 6
ATOM 4581 O O . GLY A 1 54 ? -4.519 -20.581 -12.722 1.00 0.00 54 GLY A O 6
ATOM 4585 N N . GLY A 1 1 ? 14.053 4.365 9.291 1.00 0.00 1 GLY A N 7
ATOM 4586 C CA . GLY A 1 1 ? 13.774 5.790 9.322 1.00 0.00 1 GLY A CA 7
ATOM 4587 C C . GLY A 1 1 ? 12.782 6.131 10.437 1.00 0.00 1 GLY A C 7
ATOM 4588 O O . GLY A 1 1 ? 12.115 5.246 10.971 1.00 0.00 1 GLY A O 7
ATOM 4592 N N . SER A 1 2 ? 12.717 7.415 10.755 1.00 0.00 2 SER A N 7
ATOM 4593 C CA . SER A 1 2 ? 11.818 7.884 11.796 1.00 0.00 2 SER A CA 7
ATOM 4594 C C . SER A 1 2 ? 10.498 8.347 11.178 1.00 0.00 2 SER A C 7
ATOM 4595 O O . SER A 1 2 ? 9.435 7.827 11.515 1.00 0.00 2 SER A O 7
ATOM 4603 N N . SER A 1 3 ? 10.607 9.319 10.285 1.00 0.00 3 SER A N 7
ATOM 4604 C CA . SER A 1 3 ? 9.435 9.857 9.617 1.00 0.00 3 SER A CA 7
ATOM 4605 C C . SER A 1 3 ? 9.550 9.646 8.106 1.00 0.00 3 SER A C 7
ATOM 4606 O O . SER A 1 3 ? 8.688 9.016 7.496 1.00 0.00 3 SER A O 7
ATOM 4614 N N . GLY A 1 4 ? 10.623 10.186 7.545 1.00 0.00 4 GLY A N 7
ATOM 4615 C CA . GLY A 1 4 ? 10.862 10.064 6.117 1.00 0.00 4 GLY A CA 7
ATOM 4616 C C . GLY A 1 4 ? 10.897 11.440 5.448 1.00 0.00 4 GLY A C 7
ATOM 4617 O O . GLY A 1 4 ? 10.176 12.350 5.854 1.00 0.00 4 GLY A O 7
ATOM 4621 N N . SER A 1 5 ? 11.744 11.549 4.435 1.00 0.00 5 SER A N 7
ATOM 4622 C CA . SER A 1 5 ? 11.882 12.798 3.706 1.00 0.00 5 SER A CA 7
ATOM 4623 C C . SER A 1 5 ? 10.937 12.809 2.502 1.00 0.00 5 SER A C 7
ATOM 4624 O O . SER A 1 5 ? 11.271 12.281 1.442 1.00 0.00 5 SER A O 7
ATOM 4632 N N . SER A 1 6 ? 9.778 13.416 2.707 1.00 0.00 6 SER A N 7
ATOM 4633 C CA . SER A 1 6 ? 8.782 13.503 1.652 1.00 0.00 6 SER A CA 7
ATOM 4634 C C . SER A 1 6 ? 8.361 12.099 1.213 1.00 0.00 6 SER A C 7
ATOM 4635 O O . SER A 1 6 ? 9.170 11.344 0.675 1.00 0.00 6 SER A O 7
ATOM 4643 N N . GLY A 1 7 ? 7.096 11.791 1.459 1.00 0.00 7 GLY A N 7
ATOM 4644 C CA . GLY A 1 7 ? 6.558 10.491 1.096 1.00 0.00 7 GLY A CA 7
ATOM 4645 C C . GLY A 1 7 ? 5.317 10.160 1.927 1.00 0.00 7 GLY A C 7
ATOM 4646 O O . GLY A 1 7 ? 5.429 9.741 3.078 1.00 0.00 7 GLY A O 7
ATOM 4650 N N . HIS A 1 8 ? 4.161 10.361 1.311 1.00 0.00 8 HIS A N 7
ATOM 4651 C CA . HIS A 1 8 ? 2.900 10.089 1.980 1.00 0.00 8 HIS A CA 7
ATOM 4652 C C . HIS A 1 8 ? 2.848 8.619 2.401 1.00 0.00 8 HIS A C 7
ATOM 4653 O O . HIS A 1 8 ? 3.092 8.293 3.562 1.00 0.00 8 HIS A O 7
ATOM 4667 N N . PHE A 1 9 ? 2.530 7.771 1.434 1.00 0.00 9 PHE A N 7
ATOM 4668 C CA . PHE A 1 9 ? 2.443 6.343 1.690 1.00 0.00 9 PHE A CA 7
ATOM 4669 C C . PHE A 1 9 ? 3.710 5.625 1.222 1.00 0.00 9 PHE A C 7
ATOM 4670 O O . PHE A 1 9 ? 3.664 4.814 0.299 1.00 0.00 9 PHE A O 7
ATOM 4687 N N . GLN A 1 10 ? 4.813 5.948 1.882 1.00 0.00 10 GLN A N 7
ATOM 4688 C CA . GLN A 1 10 ? 6.091 5.344 1.545 1.00 0.00 10 GLN A CA 7
ATOM 4689 C C . GLN A 1 10 ? 6.250 4.003 2.265 1.00 0.00 10 GLN A C 7
ATOM 4690 O O . GLN A 1 10 ? 6.172 2.946 1.641 1.00 0.00 10 GLN A O 7
ATOM 4704 N N . VAL A 1 11 ? 6.470 4.090 3.569 1.00 0.00 11 VAL A N 7
ATOM 4705 C CA . VAL A 1 11 ? 6.641 2.897 4.380 1.00 0.00 11 VAL A CA 7
ATOM 4706 C C . VAL A 1 11 ? 5.635 1.834 3.934 1.00 0.00 11 VAL A C 7
ATOM 4707 O O . VAL A 1 11 ? 6.010 0.696 3.657 1.00 0.00 11 VAL A O 7
ATOM 4720 N N . GLN A 1 12 ? 4.376 2.243 3.879 1.00 0.00 12 GLN A N 7
ATOM 4721 C CA . GLN A 1 12 ? 3.313 1.340 3.472 1.00 0.00 12 GLN A CA 7
ATOM 4722 C C . GLN A 1 12 ? 3.612 0.758 2.089 1.00 0.00 12 GLN A C 7
ATOM 4723 O O . GLN A 1 12 ? 3.498 -0.449 1.882 1.00 0.00 12 GLN A O 7
ATOM 4737 N N . LEU A 1 13 ? 3.987 1.644 1.178 1.00 0.00 13 LEU A N 7
ATOM 4738 C CA . LEU A 1 13 ? 4.303 1.233 -0.179 1.00 0.00 13 LEU A CA 7
ATOM 4739 C C . LEU A 1 13 ? 5.500 0.280 -0.154 1.00 0.00 13 LEU A C 7
ATOM 4740 O O . LEU A 1 13 ? 5.573 -0.653 -0.952 1.00 0.00 13 LEU A O 7
ATOM 4756 N N . GLU A 1 14 ? 6.409 0.548 0.772 1.00 0.00 14 GLU A N 7
ATOM 4757 C CA . GLU A 1 14 ? 7.599 -0.274 0.912 1.00 0.00 14 GLU A CA 7
ATOM 4758 C C . GLU A 1 14 ? 7.244 -1.617 1.552 1.00 0.00 14 GLU A C 7
ATOM 4759 O O . GLU A 1 14 ? 7.526 -2.672 0.986 1.00 0.00 14 GLU A O 7
ATOM 4771 N N . GLN A 1 15 ? 6.631 -1.535 2.724 1.00 0.00 15 GLN A N 7
ATOM 4772 C CA . GLN A 1 15 ? 6.235 -2.731 3.447 1.00 0.00 15 GLN A CA 7
ATOM 4773 C C . GLN A 1 15 ? 5.365 -3.624 2.559 1.00 0.00 15 GLN A C 7
ATOM 4774 O O . GLN A 1 15 ? 5.557 -4.839 2.517 1.00 0.00 15 GLN A O 7
ATOM 4788 N N . LEU A 1 16 ? 4.428 -2.988 1.872 1.00 0.00 16 LEU A N 7
ATOM 4789 C CA . LEU A 1 16 ? 3.529 -3.710 0.988 1.00 0.00 16 LEU A CA 7
ATOM 4790 C C . LEU A 1 16 ? 4.341 -4.387 -0.117 1.00 0.00 16 LEU A C 7
ATOM 4791 O O . LEU A 1 16 ? 4.205 -5.588 -0.346 1.00 0.00 16 LEU A O 7
ATOM 4807 N N . ARG A 1 17 ? 5.170 -3.587 -0.774 1.00 0.00 17 ARG A N 7
ATOM 4808 C CA . ARG A 1 17 ? 6.004 -4.095 -1.849 1.00 0.00 17 ARG A CA 7
ATOM 4809 C C . ARG A 1 17 ? 6.536 -5.486 -1.498 1.00 0.00 17 ARG A C 7
ATOM 4810 O O . ARG A 1 17 ? 6.544 -6.382 -2.340 1.00 0.00 17 ARG A O 7
ATOM 4831 N N . SER A 1 18 ? 6.967 -5.622 -0.253 1.00 0.00 18 SER A N 7
ATOM 4832 C CA . SER A 1 18 ? 7.499 -6.889 0.220 1.00 0.00 18 SER A CA 7
ATOM 4833 C C . SER A 1 18 ? 6.408 -7.962 0.182 1.00 0.00 18 SER A C 7
ATOM 4834 O O . SER A 1 18 ? 6.630 -9.059 -0.327 1.00 0.00 18 SER A O 7
ATOM 4842 N N . MET A 1 19 ? 5.254 -7.606 0.726 1.00 0.00 19 MET A N 7
ATOM 4843 C CA . MET A 1 19 ? 4.128 -8.524 0.760 1.00 0.00 19 MET A CA 7
ATOM 4844 C C . MET A 1 19 ? 3.820 -9.066 -0.637 1.00 0.00 19 MET A C 7
ATOM 4845 O O . MET A 1 19 ? 3.173 -10.103 -0.776 1.00 0.00 19 MET A O 7
ATOM 4859 N N . GLY A 1 20 ? 4.299 -8.341 -1.637 1.00 0.00 20 GLY A N 7
ATOM 4860 C CA . GLY A 1 20 ? 4.083 -8.736 -3.019 1.00 0.00 20 GLY A CA 7
ATOM 4861 C C . GLY A 1 20 ? 3.047 -7.834 -3.692 1.00 0.00 20 GLY A C 7
ATOM 4862 O O . GLY A 1 20 ? 2.402 -8.237 -4.658 1.00 0.00 20 GLY A O 7
ATOM 4866 N N . PHE A 1 21 ? 2.921 -6.629 -3.154 1.00 0.00 21 PHE A N 7
ATOM 4867 C CA . PHE A 1 21 ? 1.974 -5.666 -3.691 1.00 0.00 21 PHE A CA 7
ATOM 4868 C C . PHE A 1 21 ? 2.661 -4.708 -4.667 1.00 0.00 21 PHE A C 7
ATOM 4869 O O . PHE A 1 21 ? 2.874 -3.540 -4.349 1.00 0.00 21 PHE A O 7
ATOM 4886 N N . LEU A 1 22 ? 2.987 -5.239 -5.836 1.00 0.00 22 LEU A N 7
ATOM 4887 C CA . LEU A 1 22 ? 3.645 -4.447 -6.861 1.00 0.00 22 LEU A CA 7
ATOM 4888 C C . LEU A 1 22 ? 2.591 -3.675 -7.657 1.00 0.00 22 LEU A C 7
ATOM 4889 O O . LEU A 1 22 ? 2.577 -3.724 -8.886 1.00 0.00 22 LEU A O 7
ATOM 4905 N N . ASN A 1 23 ? 1.733 -2.979 -6.925 1.00 0.00 23 ASN A N 7
ATOM 4906 C CA . ASN A 1 23 ? 0.678 -2.198 -7.547 1.00 0.00 23 ASN A CA 7
ATOM 4907 C C . ASN A 1 23 ? 0.491 -0.893 -6.772 1.00 0.00 23 ASN A C 7
ATOM 4908 O O . ASN A 1 23 ? -0.606 -0.600 -6.298 1.00 0.00 23 ASN A O 7
ATOM 4919 N N . ARG A 1 24 ? 1.578 -0.143 -6.667 1.00 0.00 24 ARG A N 7
ATOM 4920 C CA . ARG A 1 24 ? 1.547 1.124 -5.957 1.00 0.00 24 ARG A CA 7
ATOM 4921 C C . ARG A 1 24 ? 0.244 1.868 -6.255 1.00 0.00 24 ARG A C 7
ATOM 4922 O O . ARG A 1 24 ? -0.491 2.232 -5.338 1.00 0.00 24 ARG A O 7
ATOM 4943 N N . GLU A 1 25 ? -0.003 2.072 -7.541 1.00 0.00 25 GLU A N 7
ATOM 4944 C CA . GLU A 1 25 ? -1.205 2.765 -7.971 1.00 0.00 25 GLU A CA 7
ATOM 4945 C C . GLU A 1 25 ? -2.401 2.334 -7.119 1.00 0.00 25 GLU A C 7
ATOM 4946 O O . GLU A 1 25 ? -3.136 3.175 -6.605 1.00 0.00 25 GLU A O 7
ATOM 4958 N N . ALA A 1 26 ? -2.557 1.024 -6.996 1.00 0.00 26 ALA A N 7
ATOM 4959 C CA . ALA A 1 26 ? -3.651 0.472 -6.215 1.00 0.00 26 ALA A CA 7
ATOM 4960 C C . ALA A 1 26 ? -3.368 0.685 -4.726 1.00 0.00 26 ALA A C 7
ATOM 4961 O O . ALA A 1 26 ? -4.209 1.211 -4.000 1.00 0.00 26 ALA A O 7
ATOM 4968 N N . ASN A 1 27 ? -2.179 0.266 -4.317 1.00 0.00 27 ASN A N 7
ATOM 4969 C CA . ASN A 1 27 ? -1.774 0.404 -2.928 1.00 0.00 27 ASN A CA 7
ATOM 4970 C C . ASN A 1 27 ? -2.114 1.814 -2.441 1.00 0.00 27 ASN A C 7
ATOM 4971 O O . ASN A 1 27 ? -2.638 1.986 -1.342 1.00 0.00 27 ASN A O 7
ATOM 4982 N N . LEU A 1 28 ? -1.800 2.788 -3.283 1.00 0.00 28 LEU A N 7
ATOM 4983 C CA . LEU A 1 28 ? -2.065 4.178 -2.951 1.00 0.00 28 LEU A CA 7
ATOM 4984 C C . LEU A 1 28 ? -3.563 4.361 -2.698 1.00 0.00 28 LEU A C 7
ATOM 4985 O O . LEU A 1 28 ? -3.983 4.572 -1.562 1.00 0.00 28 LEU A O 7
ATOM 5001 N N . GLN A 1 29 ? -4.328 4.273 -3.777 1.00 0.00 29 GLN A N 7
ATOM 5002 C CA . GLN A 1 29 ? -5.770 4.426 -3.686 1.00 0.00 29 GLN A CA 7
ATOM 5003 C C . GLN A 1 29 ? -6.303 3.708 -2.444 1.00 0.00 29 GLN A C 7
ATOM 5004 O O . GLN A 1 29 ? -7.007 4.305 -1.631 1.00 0.00 29 GLN A O 7
ATOM 5018 N N . ALA A 1 30 ? -5.947 2.436 -2.337 1.00 0.00 30 ALA A N 7
ATOM 5019 C CA . ALA A 1 30 ? -6.380 1.630 -1.209 1.00 0.00 30 ALA A CA 7
ATOM 5020 C C . ALA A 1 30 ? -5.917 2.290 0.092 1.00 0.00 30 ALA A C 7
ATOM 5021 O O . ALA A 1 30 ? -6.714 2.494 1.006 1.00 0.00 30 ALA A O 7
ATOM 5028 N N . LEU A 1 31 ? -4.631 2.605 0.133 1.00 0.00 31 LEU A N 7
ATOM 5029 C CA . LEU A 1 31 ? -4.053 3.238 1.306 1.00 0.00 31 LEU A CA 7
ATOM 5030 C C . LEU A 1 31 ? -4.822 4.523 1.618 1.00 0.00 31 LEU A C 7
ATOM 5031 O O . LEU A 1 31 ? -5.134 4.797 2.776 1.00 0.00 31 LEU A O 7
ATOM 5047 N N . ILE A 1 32 ? -5.105 5.276 0.566 1.00 0.00 32 ILE A N 7
ATOM 5048 C CA . ILE A 1 32 ? -5.831 6.526 0.713 1.00 0.00 32 ILE A CA 7
ATOM 5049 C C . ILE A 1 32 ? -7.161 6.257 1.420 1.00 0.00 32 ILE A C 7
ATOM 5050 O O . ILE A 1 32 ? -7.481 6.905 2.415 1.00 0.00 32 ILE A O 7
ATOM 5066 N N . ALA A 1 33 ? -7.900 5.299 0.879 1.00 0.00 33 ALA A N 7
ATOM 5067 C CA . ALA A 1 33 ? -9.188 4.937 1.446 1.00 0.00 33 ALA A CA 7
ATOM 5068 C C . ALA A 1 33 ? -9.037 4.733 2.955 1.00 0.00 33 ALA A C 7
ATOM 5069 O O . ALA A 1 33 ? -9.691 5.413 3.744 1.00 0.00 33 ALA A O 7
ATOM 5076 N N . THR A 1 34 ? -8.171 3.795 3.309 1.00 0.00 34 THR A N 7
ATOM 5077 C CA . THR A 1 34 ? -7.927 3.494 4.710 1.00 0.00 34 THR A CA 7
ATOM 5078 C C . THR A 1 34 ? -7.417 4.737 5.441 1.00 0.00 34 THR A C 7
ATOM 5079 O O . THR A 1 34 ? -7.844 5.022 6.559 1.00 0.00 34 THR A O 7
ATOM 5090 N N . GLY A 1 35 ? -6.511 5.443 4.781 1.00 0.00 35 GLY A N 7
ATOM 5091 C CA . GLY A 1 35 ? -5.938 6.649 5.355 1.00 0.00 35 GLY A CA 7
ATOM 5092 C C . GLY A 1 35 ? -4.481 6.423 5.764 1.00 0.00 35 GLY A C 7
ATOM 5093 O O . GLY A 1 35 ? -4.003 7.019 6.728 1.00 0.00 35 GLY A O 7
ATOM 5097 N N . GLY A 1 36 ? -3.815 5.561 5.010 1.00 0.00 36 GLY A N 7
ATOM 5098 C CA . GLY A 1 36 ? -2.422 5.249 5.281 1.00 0.00 36 GLY A CA 7
ATOM 5099 C C . GLY A 1 36 ? -2.303 4.104 6.288 1.00 0.00 36 GLY A C 7
ATOM 5100 O O . GLY A 1 36 ? -1.759 4.284 7.377 1.00 0.00 36 GLY A O 7
ATOM 5104 N N . ASP A 1 37 ? -2.820 2.951 5.890 1.00 0.00 37 ASP A N 7
ATOM 5105 C CA . ASP A 1 37 ? -2.779 1.777 6.744 1.00 0.00 37 ASP A CA 7
ATOM 5106 C C . ASP A 1 37 ? -2.518 0.537 5.887 1.00 0.00 37 ASP A C 7
ATOM 5107 O O . ASP A 1 37 ? -3.285 0.237 4.973 1.00 0.00 37 ASP A O 7
ATOM 5116 N N . VAL A 1 38 ? -1.434 -0.152 6.213 1.00 0.00 38 VAL A N 7
ATOM 5117 C CA . VAL A 1 38 ? -1.063 -1.353 5.484 1.00 0.00 38 VAL A CA 7
ATOM 5118 C C . VAL A 1 38 ? -2.030 -2.482 5.845 1.00 0.00 38 VAL A C 7
ATOM 5119 O O . VAL A 1 38 ? -2.700 -3.033 4.973 1.00 0.00 38 VAL A O 7
ATOM 5132 N N . ASP A 1 39 ? -2.071 -2.794 7.132 1.00 0.00 39 ASP A N 7
ATOM 5133 C CA . ASP A 1 39 ? -2.944 -3.848 7.619 1.00 0.00 39 ASP A CA 7
ATOM 5134 C C . ASP A 1 39 ? -4.328 -3.690 6.987 1.00 0.00 39 ASP A C 7
ATOM 5135 O O . ASP A 1 39 ? -4.817 -4.600 6.319 1.00 0.00 39 ASP A O 7
ATOM 5144 N N . ALA A 1 40 ? -4.921 -2.529 7.221 1.00 0.00 40 ALA A N 7
ATOM 5145 C CA . ALA A 1 40 ? -6.240 -2.240 6.683 1.00 0.00 40 ALA A CA 7
ATOM 5146 C C . ALA A 1 40 ? -6.202 -2.363 5.159 1.00 0.00 40 ALA A C 7
ATOM 5147 O O . ALA A 1 40 ? -7.038 -3.043 4.566 1.00 0.00 40 ALA A O 7
ATOM 5154 N N . ALA A 1 41 ? -5.223 -1.693 4.567 1.00 0.00 41 ALA A N 7
ATOM 5155 C CA . ALA A 1 41 ? -5.066 -1.719 3.123 1.00 0.00 41 ALA A CA 7
ATOM 5156 C C . ALA A 1 41 ? -5.093 -3.169 2.637 1.00 0.00 41 ALA A C 7
ATOM 5157 O O . ALA A 1 41 ? -5.875 -3.517 1.753 1.00 0.00 41 ALA A O 7
ATOM 5164 N N . VAL A 1 42 ? -4.229 -3.977 3.235 1.00 0.00 42 VAL A N 7
ATOM 5165 C CA . VAL A 1 42 ? -4.144 -5.381 2.874 1.00 0.00 42 VAL A CA 7
ATOM 5166 C C . VAL A 1 42 ? -5.555 -5.969 2.792 1.00 0.00 42 VAL A C 7
ATOM 5167 O O . VAL A 1 42 ? -5.925 -6.564 1.781 1.00 0.00 42 VAL A O 7
ATOM 5180 N N . GLU A 1 43 ? -6.303 -5.780 3.869 1.00 0.00 43 GLU A N 7
ATOM 5181 C CA . GLU A 1 43 ? -7.665 -6.284 3.931 1.00 0.00 43 GLU A CA 7
ATOM 5182 C C . GLU A 1 43 ? -8.427 -5.911 2.658 1.00 0.00 43 GLU A C 7
ATOM 5183 O O . GLU A 1 43 ? -9.207 -6.710 2.140 1.00 0.00 43 GLU A O 7
ATOM 5195 N N . LYS A 1 44 ? -8.176 -4.697 2.190 1.00 0.00 44 LYS A N 7
ATOM 5196 C CA . LYS A 1 44 ? -8.829 -4.209 0.987 1.00 0.00 44 LYS A CA 7
ATOM 5197 C C . LYS A 1 44 ? -8.122 -4.784 -0.241 1.00 0.00 44 LYS A C 7
ATOM 5198 O O . LYS A 1 44 ? -8.738 -5.482 -1.046 1.00 0.00 44 LYS A O 7
ATOM 5217 N N . LEU A 1 45 ? -6.839 -4.471 -0.347 1.00 0.00 45 LEU A N 7
ATOM 5218 C CA . LEU A 1 45 ? -6.042 -4.948 -1.464 1.00 0.00 45 LEU A CA 7
ATOM 5219 C C . LEU A 1 45 ? -6.410 -6.403 -1.763 1.00 0.00 45 LEU A C 7
ATOM 5220 O O . LEU A 1 45 ? -6.589 -6.776 -2.921 1.00 0.00 45 LEU A O 7
ATOM 5236 N N . ARG A 1 46 ? -6.511 -7.185 -0.699 1.00 0.00 46 ARG A N 7
ATOM 5237 C CA . ARG A 1 46 ? -6.855 -8.591 -0.833 1.00 0.00 46 ARG A CA 7
ATOM 5238 C C . ARG A 1 46 ? -8.225 -8.741 -1.496 1.00 0.00 46 ARG A C 7
ATOM 5239 O O . ARG A 1 46 ? -8.355 -9.417 -2.515 1.00 0.00 46 ARG A O 7
ATOM 5260 N N . GLN A 1 47 ? -9.214 -8.100 -0.890 1.00 0.00 47 GLN A N 7
ATOM 5261 C CA . GLN A 1 47 ? -10.570 -8.154 -1.409 1.00 0.00 47 GLN A CA 7
ATOM 5262 C C . GLN A 1 47 ? -10.565 -7.971 -2.928 1.00 0.00 47 GLN A C 7
ATOM 5263 O O . GLN A 1 47 ? -11.073 -8.819 -3.661 1.00 0.00 47 GLN A O 7
ATOM 5277 N N . SER A 1 48 ? -9.985 -6.859 -3.356 1.00 0.00 48 SER A N 7
ATOM 5278 C CA . SER A 1 48 ? -9.907 -6.554 -4.774 1.00 0.00 48 SER A CA 7
ATOM 5279 C C . SER A 1 48 ? -9.144 -7.660 -5.506 1.00 0.00 48 SER A C 7
ATOM 5280 O O . SER A 1 48 ? -9.672 -8.278 -6.429 1.00 0.00 48 SER A O 7
ATOM 5288 N N . SER A 1 49 ? -7.912 -7.876 -5.066 1.00 0.00 49 SER A N 7
ATOM 5289 C CA . SER A 1 49 ? -7.071 -8.897 -5.668 1.00 0.00 49 SER A CA 7
ATOM 5290 C C . SER A 1 49 ? -6.735 -9.974 -4.635 1.00 0.00 49 SER A C 7
ATOM 5291 O O . SER A 1 49 ? -5.981 -9.723 -3.695 1.00 0.00 49 SER A O 7
ATOM 5299 N N . GLY A 1 50 ? -7.309 -11.149 -4.843 1.00 0.00 50 GLY A N 7
ATOM 5300 C CA . GLY A 1 50 ? -7.080 -12.265 -3.942 1.00 0.00 50 GLY A CA 7
ATOM 5301 C C . GLY A 1 50 ? -6.964 -13.580 -4.715 1.00 0.00 50 GLY A C 7
ATOM 5302 O O . GLY A 1 50 ? -7.973 -14.198 -5.051 1.00 0.00 50 GLY A O 7
ATOM 5306 N N . PRO A 1 51 ? -5.692 -13.980 -4.982 1.00 0.00 51 PRO A N 7
ATOM 5307 C CA . PRO A 1 51 ? -5.431 -15.210 -5.709 1.00 0.00 51 PRO A CA 7
ATOM 5308 C C . PRO A 1 51 ? -5.666 -16.433 -4.820 1.00 0.00 51 PRO A C 7
ATOM 5309 O O . PRO A 1 51 ? -6.380 -17.357 -5.206 1.00 0.00 51 PRO A O 7
ATOM 5320 N N . SER A 1 52 ? -5.051 -16.399 -3.647 1.00 0.00 52 SER A N 7
ATOM 5321 C CA . SER A 1 52 ? -5.184 -17.493 -2.700 1.00 0.00 52 SER A CA 7
ATOM 5322 C C . SER A 1 52 ? -5.993 -17.037 -1.485 1.00 0.00 52 SER A C 7
ATOM 5323 O O . SER A 1 52 ? -5.433 -16.520 -0.519 1.00 0.00 52 SER A O 7
ATOM 5331 N N . SER A 1 53 ? -7.299 -17.246 -1.572 1.00 0.00 53 SER A N 7
ATOM 5332 C CA . SER A 1 53 ? -8.192 -16.863 -0.491 1.00 0.00 53 SER A CA 7
ATOM 5333 C C . SER A 1 53 ? -8.795 -18.111 0.157 1.00 0.00 53 SER A C 7
ATOM 5334 O O . SER A 1 53 ? -8.633 -18.333 1.356 1.00 0.00 53 SER A O 7
ATOM 5342 N N . GLY A 1 54 ? -9.478 -18.894 -0.666 1.00 0.00 54 GLY A N 7
ATOM 5343 C CA . GLY A 1 54 ? -10.107 -20.114 -0.188 1.00 0.00 54 GLY A CA 7
ATOM 5344 C C . GLY A 1 54 ? -11.630 -19.972 -0.163 1.00 0.00 54 GLY A C 7
ATOM 5345 O O . GLY A 1 54 ? -12.347 -20.965 -0.054 1.00 0.00 54 GLY A O 7
ATOM 5349 N N . GLY A 1 1 ? 11.166 13.926 -3.563 1.00 0.00 1 GLY A N 8
ATOM 5350 C CA . GLY A 1 1 ? 10.353 14.232 -2.399 1.00 0.00 1 GLY A CA 8
ATOM 5351 C C . GLY A 1 1 ? 10.084 15.735 -2.297 1.00 0.00 1 GLY A C 8
ATOM 5352 O O . GLY A 1 1 ? 10.831 16.541 -2.849 1.00 0.00 1 GLY A O 8
ATOM 5356 N N . SER A 1 2 ? 9.016 16.065 -1.586 1.00 0.00 2 SER A N 8
ATOM 5357 C CA . SER A 1 2 ? 8.640 17.457 -1.404 1.00 0.00 2 SER A CA 8
ATOM 5358 C C . SER A 1 2 ? 7.950 17.640 -0.051 1.00 0.00 2 SER A C 8
ATOM 5359 O O . SER A 1 2 ? 7.493 16.671 0.553 1.00 0.00 2 SER A O 8
ATOM 5367 N N . SER A 1 3 ? 7.897 18.890 0.386 1.00 0.00 3 SER A N 8
ATOM 5368 C CA . SER A 1 3 ? 7.271 19.212 1.657 1.00 0.00 3 SER A CA 8
ATOM 5369 C C . SER A 1 3 ? 7.871 18.350 2.770 1.00 0.00 3 SER A C 8
ATOM 5370 O O . SER A 1 3 ? 7.312 17.314 3.126 1.00 0.00 3 SER A O 8
ATOM 5378 N N . GLY A 1 4 ? 9.000 18.810 3.288 1.00 0.00 4 GLY A N 8
ATOM 5379 C CA . GLY A 1 4 ? 9.681 18.094 4.353 1.00 0.00 4 GLY A CA 8
ATOM 5380 C C . GLY A 1 4 ? 9.726 16.592 4.062 1.00 0.00 4 GLY A C 8
ATOM 5381 O O . GLY A 1 4 ? 8.892 15.836 4.556 1.00 0.00 4 GLY A O 8
ATOM 5385 N N . SER A 1 5 ? 10.709 16.206 3.262 1.00 0.00 5 SER A N 8
ATOM 5386 C CA . SER A 1 5 ? 10.874 14.808 2.900 1.00 0.00 5 SER A CA 8
ATOM 5387 C C . SER A 1 5 ? 9.580 14.271 2.285 1.00 0.00 5 SER A C 8
ATOM 5388 O O . SER A 1 5 ? 8.544 14.933 2.334 1.00 0.00 5 SER A O 8
ATOM 5396 N N . SER A 1 6 ? 9.682 13.077 1.720 1.00 0.00 6 SER A N 8
ATOM 5397 C CA . SER A 1 6 ? 8.532 12.444 1.097 1.00 0.00 6 SER A CA 8
ATOM 5398 C C . SER A 1 6 ? 7.683 11.740 2.157 1.00 0.00 6 SER A C 8
ATOM 5399 O O . SER A 1 6 ? 8.206 10.989 2.979 1.00 0.00 6 SER A O 8
ATOM 5407 N N . GLY A 1 7 ? 6.387 12.009 2.105 1.00 0.00 7 GLY A N 8
ATOM 5408 C CA . GLY A 1 7 ? 5.460 11.412 3.051 1.00 0.00 7 GLY A CA 8
ATOM 5409 C C . GLY A 1 7 ? 4.139 11.048 2.370 1.00 0.00 7 GLY A C 8
ATOM 5410 O O . GLY A 1 7 ? 3.094 11.611 2.692 1.00 0.00 7 GLY A O 8
ATOM 5414 N N . HIS A 1 8 ? 4.229 10.108 1.440 1.00 0.00 8 HIS A N 8
ATOM 5415 C CA . HIS A 1 8 ? 3.054 9.663 0.710 1.00 0.00 8 HIS A CA 8
ATOM 5416 C C . HIS A 1 8 ? 3.026 8.134 0.667 1.00 0.00 8 HIS A C 8
ATOM 5417 O O . HIS A 1 8 ? 3.587 7.524 -0.243 1.00 0.00 8 HIS A O 8
ATOM 5431 N N . PHE A 1 9 ? 2.368 7.557 1.662 1.00 0.00 9 PHE A N 8
ATOM 5432 C CA . PHE A 1 9 ? 2.260 6.111 1.749 1.00 0.00 9 PHE A CA 8
ATOM 5433 C C . PHE A 1 9 ? 3.558 5.436 1.303 1.00 0.00 9 PHE A C 8
ATOM 5434 O O . PHE A 1 9 ? 3.538 4.532 0.468 1.00 0.00 9 PHE A O 8
ATOM 5451 N N . GLN A 1 10 ? 4.657 5.901 1.878 1.00 0.00 10 GLN A N 8
ATOM 5452 C CA . GLN A 1 10 ? 5.963 5.354 1.551 1.00 0.00 10 GLN A CA 8
ATOM 5453 C C . GLN A 1 10 ? 6.186 4.033 2.290 1.00 0.00 10 GLN A C 8
ATOM 5454 O O . GLN A 1 10 ? 6.170 2.965 1.680 1.00 0.00 10 GLN A O 8
ATOM 5468 N N . VAL A 1 11 ? 6.388 4.148 3.595 1.00 0.00 11 VAL A N 8
ATOM 5469 C CA . VAL A 1 11 ? 6.613 2.977 4.424 1.00 0.00 11 VAL A CA 8
ATOM 5470 C C . VAL A 1 11 ? 5.666 1.858 3.986 1.00 0.00 11 VAL A C 8
ATOM 5471 O O . VAL A 1 11 ? 6.083 0.710 3.835 1.00 0.00 11 VAL A O 8
ATOM 5484 N N . 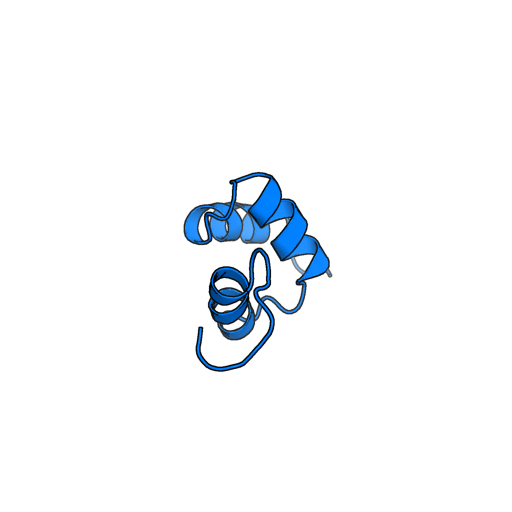GLN A 1 12 ? 4.409 2.231 3.796 1.00 0.00 12 GLN A N 8
ATOM 5485 C CA . GLN A 1 12 ? 3.399 1.273 3.379 1.00 0.00 12 GLN A CA 8
ATOM 5486 C C . GLN A 1 12 ? 3.733 0.719 1.992 1.00 0.00 12 GLN A C 8
ATOM 5487 O O . GLN A 1 12 ? 3.718 -0.493 1.784 1.00 0.00 12 GLN A O 8
ATOM 5501 N N . LEU A 1 13 ? 4.027 1.634 1.080 1.00 0.00 13 LEU A N 8
ATOM 5502 C CA . LEU A 1 13 ? 4.364 1.252 -0.281 1.00 0.00 13 LEU A CA 8
ATOM 5503 C C . LEU A 1 13 ? 5.610 0.364 -0.263 1.00 0.00 13 LEU A C 8
ATOM 5504 O O . LEU A 1 13 ? 5.796 -0.468 -1.150 1.00 0.00 13 LEU A O 8
ATOM 5520 N N . GLU A 1 14 ? 6.430 0.571 0.756 1.00 0.00 14 GLU A N 8
ATOM 5521 C CA . GLU A 1 14 ? 7.653 -0.201 0.901 1.00 0.00 14 GLU A CA 8
ATOM 5522 C C . GLU A 1 14 ? 7.343 -1.582 1.482 1.00 0.00 14 GLU A C 8
ATOM 5523 O O . GLU A 1 14 ? 7.693 -2.602 0.889 1.00 0.00 14 GLU A O 8
ATOM 5535 N N . GLN A 1 15 ? 6.690 -1.572 2.634 1.00 0.00 15 GLN A N 8
ATOM 5536 C CA . GLN A 1 15 ? 6.329 -2.811 3.302 1.00 0.00 15 GLN A CA 8
ATOM 5537 C C . GLN A 1 15 ? 5.448 -3.667 2.390 1.00 0.00 15 GLN A C 8
ATOM 5538 O O . GLN A 1 15 ? 5.678 -4.868 2.249 1.00 0.00 15 GLN A O 8
ATOM 5552 N N . LEU A 1 16 ? 4.459 -3.017 1.795 1.00 0.00 16 LEU A N 8
ATOM 5553 C CA . LEU A 1 16 ? 3.543 -3.705 0.901 1.00 0.00 16 LEU A CA 8
ATOM 5554 C C . LEU A 1 16 ? 4.341 -4.417 -0.191 1.00 0.00 16 LEU A C 8
ATOM 5555 O O . LEU A 1 16 ? 4.174 -5.617 -0.405 1.00 0.00 16 LEU A O 8
ATOM 5571 N N . ARG A 1 17 ? 5.193 -3.649 -0.854 1.00 0.00 17 ARG A N 8
ATOM 5572 C CA . ARG A 1 17 ? 6.018 -4.191 -1.920 1.00 0.00 17 ARG A CA 8
ATOM 5573 C C . ARG A 1 17 ? 6.539 -5.578 -1.534 1.00 0.00 17 ARG A C 8
ATOM 5574 O O . ARG A 1 17 ? 6.460 -6.516 -2.325 1.00 0.00 17 ARG A O 8
ATOM 5595 N N . SER A 1 18 ? 7.059 -5.662 -0.319 1.00 0.00 18 SER A N 8
ATOM 5596 C CA . SER A 1 18 ? 7.592 -6.918 0.181 1.00 0.00 18 SER A CA 8
ATOM 5597 C C . SER A 1 18 ? 6.491 -7.979 0.211 1.00 0.00 18 SER A C 8
ATOM 5598 O O . SER A 1 18 ? 6.700 -9.107 -0.233 1.00 0.00 18 SER A O 8
ATOM 5606 N N . MET A 1 19 ? 5.343 -7.581 0.737 1.00 0.00 19 MET A N 8
ATOM 5607 C CA . MET A 1 19 ? 4.208 -8.484 0.830 1.00 0.00 19 MET A CA 8
ATOM 5608 C C . MET A 1 19 ? 3.842 -9.047 -0.544 1.00 0.00 19 MET A C 8
ATOM 5609 O O . MET A 1 19 ? 3.140 -10.052 -0.640 1.00 0.00 19 MET A O 8
ATOM 5623 N N . GLY A 1 20 ? 4.333 -8.374 -1.574 1.00 0.00 20 GLY A N 8
ATOM 5624 C CA . GLY A 1 20 ? 4.066 -8.794 -2.939 1.00 0.00 20 GLY A CA 8
ATOM 5625 C C . GLY A 1 20 ? 3.054 -7.864 -3.611 1.00 0.00 20 GLY A C 8
ATOM 5626 O O . GLY A 1 20 ? 2.388 -8.254 -4.569 1.00 0.00 20 GLY A O 8
ATOM 5630 N N . PHE A 1 21 ? 2.971 -6.652 -3.083 1.00 0.00 21 PHE A N 8
ATOM 5631 C CA . PHE A 1 21 ? 2.051 -5.663 -3.620 1.00 0.00 21 PHE A CA 8
ATOM 5632 C C . PHE A 1 21 ? 2.752 -4.754 -4.631 1.00 0.00 21 PHE A C 8
ATOM 5633 O O . PHE A 1 21 ? 3.044 -3.597 -4.334 1.00 0.00 21 PHE A O 8
ATOM 5650 N N . LEU A 1 22 ? 3.003 -5.313 -5.806 1.00 0.00 22 LEU A N 8
ATOM 5651 C CA . LEU A 1 22 ? 3.664 -4.567 -6.864 1.00 0.00 22 LEU A CA 8
ATOM 5652 C C . LEU A 1 22 ? 2.618 -3.789 -7.664 1.00 0.00 22 LEU A C 8
ATOM 5653 O O . LEU A 1 22 ? 2.612 -3.833 -8.893 1.00 0.00 22 LEU A O 8
ATOM 5669 N N . ASN A 1 23 ? 1.758 -3.093 -6.934 1.00 0.00 23 ASN A N 8
ATOM 5670 C CA . ASN A 1 23 ? 0.710 -2.306 -7.561 1.00 0.00 23 ASN A CA 8
ATOM 5671 C C . ASN A 1 23 ? 0.523 -1.002 -6.782 1.00 0.00 23 ASN A C 8
ATOM 5672 O O . ASN A 1 23 ? -0.570 -0.718 -6.294 1.00 0.00 23 ASN A O 8
ATOM 5683 N N . ARG A 1 24 ? 1.605 -0.245 -6.690 1.00 0.00 24 ARG A N 8
ATOM 5684 C CA . ARG A 1 24 ? 1.574 1.022 -5.979 1.00 0.00 24 ARG A CA 8
ATOM 5685 C C . ARG A 1 24 ? 0.254 1.748 -6.245 1.00 0.00 24 ARG A C 8
ATOM 5686 O O . ARG A 1 24 ? -0.433 2.157 -5.310 1.00 0.00 24 ARG A O 8
ATOM 5707 N N . GLU A 1 25 ? -0.062 1.885 -7.524 1.00 0.00 25 GLU A N 8
ATOM 5708 C CA . GLU A 1 25 ? -1.288 2.554 -7.925 1.00 0.00 25 GLU A CA 8
ATOM 5709 C C . GLU A 1 25 ? -2.433 2.173 -6.984 1.00 0.00 25 GLU A C 8
ATOM 5710 O O . GLU A 1 25 ? -2.987 3.029 -6.296 1.00 0.00 25 GLU A O 8
ATOM 5722 N N . ALA A 1 26 ? -2.753 0.887 -6.984 1.00 0.00 26 ALA A N 8
ATOM 5723 C CA . ALA A 1 26 ? -3.821 0.382 -6.139 1.00 0.00 26 ALA A CA 8
ATOM 5724 C C . ALA A 1 26 ? -3.463 0.625 -4.671 1.00 0.00 26 ALA A C 8
ATOM 5725 O O . ALA A 1 26 ? -4.241 1.222 -3.929 1.00 0.00 26 ALA A O 8
ATOM 5732 N N . ASN A 1 27 ? -2.284 0.149 -4.296 1.00 0.00 27 ASN A N 8
ATOM 5733 C CA . ASN A 1 27 ? -1.813 0.307 -2.931 1.00 0.00 27 ASN A CA 8
ATOM 5734 C C . ASN A 1 27 ? -2.132 1.723 -2.447 1.00 0.00 27 ASN A C 8
ATOM 5735 O O . ASN A 1 27 ? -2.641 1.905 -1.342 1.00 0.00 27 ASN A O 8
ATOM 5746 N N . LEU A 1 28 ? -1.818 2.690 -3.297 1.00 0.00 28 LEU A N 8
ATOM 5747 C CA . LEU A 1 28 ? -2.064 4.084 -2.970 1.00 0.00 28 LEU A CA 8
ATOM 5748 C C . LEU A 1 28 ? -3.550 4.274 -2.655 1.00 0.00 28 LEU A C 8
ATOM 5749 O O . LEU A 1 28 ? -3.918 4.526 -1.509 1.00 0.00 28 LEU A O 8
ATOM 5765 N N . GLN A 1 29 ? -4.363 4.147 -3.693 1.00 0.00 29 GLN A N 8
ATOM 5766 C CA . GLN A 1 29 ? -5.799 4.302 -3.542 1.00 0.00 29 GLN A CA 8
ATOM 5767 C C . GLN A 1 29 ? -6.276 3.610 -2.263 1.00 0.00 29 GLN A C 8
ATOM 5768 O O . GLN A 1 29 ? -6.921 4.232 -1.421 1.00 0.00 29 GLN A O 8
ATOM 5782 N N . ALA A 1 30 ? -5.941 2.333 -2.159 1.00 0.00 30 ALA A N 8
ATOM 5783 C CA . ALA A 1 30 ? -6.327 1.550 -0.997 1.00 0.00 30 ALA A CA 8
ATOM 5784 C C . ALA A 1 30 ? -5.861 2.266 0.272 1.00 0.00 30 ALA A C 8
ATOM 5785 O O . ALA A 1 30 ? -6.653 2.501 1.183 1.00 0.00 30 ALA A O 8
ATOM 5792 N N . LEU A 1 31 ? -4.577 2.592 0.292 1.00 0.00 31 LEU A N 8
ATOM 5793 C CA . LEU A 1 31 ? -3.995 3.276 1.434 1.00 0.00 31 LEU A CA 8
ATOM 5794 C C . LEU A 1 31 ? -4.766 4.572 1.694 1.00 0.00 31 LEU A C 8
ATOM 5795 O O . LEU A 1 31 ? -4.983 4.949 2.844 1.00 0.00 31 LEU A O 8
ATOM 5811 N N . ILE A 1 32 ? -5.158 5.217 0.605 1.00 0.00 32 ILE A N 8
ATOM 5812 C CA . ILE A 1 32 ? -5.900 6.463 0.700 1.00 0.00 32 ILE A CA 8
ATOM 5813 C C . ILE A 1 32 ? -7.249 6.198 1.372 1.00 0.00 32 ILE A C 8
ATOM 5814 O O . ILE A 1 32 ? -7.654 6.932 2.272 1.00 0.00 32 ILE A O 8
ATOM 5830 N N . ALA A 1 33 ? -7.909 5.147 0.907 1.00 0.00 33 ALA A N 8
ATOM 5831 C CA . ALA A 1 33 ? -9.204 4.776 1.452 1.00 0.00 33 ALA A CA 8
ATOM 5832 C C . ALA A 1 33 ? -9.087 4.611 2.968 1.00 0.00 33 ALA A C 8
ATOM 5833 O O . ALA A 1 33 ? -9.804 5.266 3.724 1.00 0.00 33 ALA A O 8
ATOM 5840 N N . THR A 1 34 ? -8.178 3.734 3.368 1.00 0.00 34 THR A N 8
ATOM 5841 C CA . THR A 1 34 ? -7.958 3.475 4.780 1.00 0.00 34 THR A CA 8
ATOM 5842 C C . THR A 1 34 ? -7.519 4.754 5.495 1.00 0.00 34 THR A C 8
ATOM 5843 O O . THR A 1 34 ? -8.067 5.107 6.538 1.00 0.00 34 THR A O 8
ATOM 5854 N N . GLY A 1 35 ? -6.533 5.415 4.905 1.00 0.00 35 GLY A N 8
ATOM 5855 C CA . GLY A 1 35 ? -6.013 6.647 5.472 1.00 0.00 35 GLY A CA 8
ATOM 5856 C C . GLY A 1 35 ? -4.541 6.495 5.858 1.00 0.00 35 GLY A C 8
ATOM 5857 O O . GLY A 1 35 ? -4.089 7.082 6.840 1.00 0.00 35 GLY A O 8
ATOM 5861 N N . GLY A 1 36 ? -3.833 5.703 5.066 1.00 0.00 36 GLY A N 8
ATOM 5862 C CA . GLY A 1 36 ? -2.421 5.466 5.313 1.00 0.00 36 GLY A CA 8
ATOM 5863 C C . GLY A 1 36 ? -2.222 4.300 6.284 1.00 0.00 36 GLY A C 8
ATOM 5864 O O . GLY A 1 36 ? -1.492 4.422 7.266 1.00 0.00 36 GLY A O 8
ATOM 5868 N N . ASP A 1 37 ? -2.885 3.195 5.974 1.00 0.00 37 ASP A N 8
ATOM 5869 C CA . ASP A 1 37 ? -2.791 2.008 6.807 1.00 0.00 37 ASP A CA 8
ATOM 5870 C C . ASP A 1 37 ? -2.500 0.793 5.924 1.00 0.00 37 ASP A C 8
ATOM 5871 O O . ASP A 1 37 ? -3.072 0.654 4.844 1.00 0.00 37 ASP A O 8
ATOM 5880 N N . VAL A 1 38 ? -1.610 -0.057 6.416 1.00 0.00 38 VAL A N 8
ATOM 5881 C CA . VAL A 1 38 ? -1.236 -1.256 5.685 1.00 0.00 38 VAL A CA 8
ATOM 5882 C C . VAL A 1 38 ? -2.202 -2.388 6.043 1.00 0.00 38 VAL A C 8
ATOM 5883 O O . VAL A 1 38 ? -2.909 -2.902 5.178 1.00 0.00 38 VAL A O 8
ATOM 5896 N N . ASP A 1 39 ? -2.200 -2.743 7.319 1.00 0.00 39 ASP A N 8
ATOM 5897 C CA . ASP A 1 39 ? -3.067 -3.805 7.802 1.00 0.00 39 ASP A CA 8
ATOM 5898 C C . ASP A 1 39 ? -4.437 -3.683 7.132 1.00 0.00 39 ASP 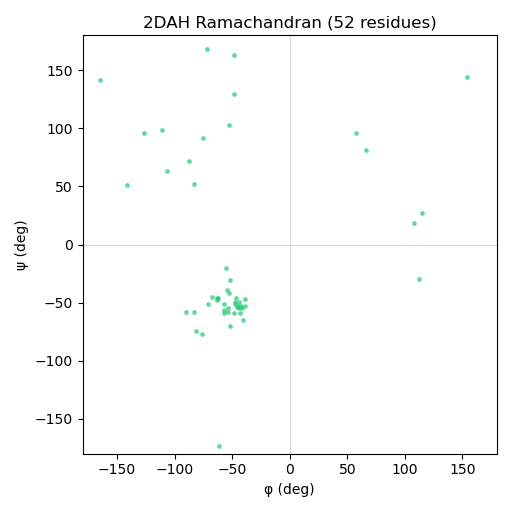A C 8
ATOM 5899 O O . ASP A 1 39 ? -4.948 -4.653 6.576 1.00 0.00 39 ASP A O 8
ATOM 5908 N N . ALA A 1 40 ? -4.992 -2.482 7.208 1.00 0.00 40 ALA A N 8
ATOM 5909 C CA . ALA A 1 40 ? -6.293 -2.221 6.617 1.00 0.00 40 ALA A CA 8
ATOM 5910 C C . ALA A 1 40 ? -6.191 -2.344 5.095 1.00 0.00 40 ALA A C 8
ATOM 5911 O O . ALA A 1 40 ? -6.906 -3.136 4.483 1.00 0.00 40 ALA A O 8
ATOM 5918 N N . ALA A 1 41 ? -5.295 -1.550 4.528 1.00 0.00 41 ALA A N 8
ATOM 5919 C CA . ALA A 1 41 ? -5.089 -1.560 3.090 1.00 0.00 41 ALA A CA 8
ATOM 5920 C C . ALA A 1 41 ? -5.067 -3.007 2.592 1.00 0.00 41 ALA A C 8
ATOM 5921 O O . ALA A 1 41 ? -5.711 -3.335 1.597 1.00 0.00 41 ALA A O 8
ATOM 5928 N N . VAL A 1 42 ? -4.319 -3.833 3.308 1.00 0.00 42 VAL A N 8
ATOM 5929 C CA . VAL A 1 42 ? -4.204 -5.237 2.952 1.00 0.00 42 VAL A CA 8
ATOM 5930 C C . VAL A 1 42 ? -5.603 -5.841 2.819 1.00 0.00 42 VAL A C 8
ATOM 5931 O O . VAL A 1 42 ? -5.925 -6.455 1.803 1.00 0.00 42 VAL A O 8
ATOM 5944 N N . GLU A 1 43 ? -6.399 -5.647 3.861 1.00 0.00 43 GLU A N 8
ATOM 5945 C CA . GLU A 1 43 ? -7.756 -6.165 3.874 1.00 0.00 43 GLU A CA 8
ATOM 5946 C C . GLU A 1 43 ? -8.496 -5.746 2.601 1.00 0.00 43 GLU A C 8
ATOM 5947 O O . GLU A 1 43 ? -9.368 -6.468 2.120 1.00 0.00 43 GLU A O 8
ATOM 5959 N N . LYS A 1 44 ? -8.120 -4.582 2.093 1.00 0.00 44 LYS A N 8
ATOM 5960 C CA . LYS A 1 44 ? -8.737 -4.059 0.885 1.00 0.00 44 LYS A CA 8
ATOM 5961 C C . LYS A 1 44 ? -8.037 -4.653 -0.338 1.00 0.00 44 LYS A C 8
ATOM 5962 O O . LYS A 1 44 ? -8.668 -5.327 -1.152 1.00 0.00 44 LYS A O 8
ATOM 5981 N N . LEU A 1 45 ? -6.743 -4.383 -0.430 1.00 0.00 45 LEU A N 8
ATOM 5982 C CA . LEU A 1 45 ? -5.951 -4.883 -1.541 1.00 0.00 45 LEU A CA 8
ATOM 5983 C C . LEU A 1 45 ? -6.328 -6.340 -1.815 1.00 0.00 45 LEU A C 8
ATOM 5984 O O . LEU A 1 45 ? -6.509 -6.732 -2.967 1.00 0.00 45 LEU A O 8
ATOM 6000 N N . ARG A 1 46 ? -6.436 -7.103 -0.738 1.00 0.00 46 ARG A N 8
ATOM 6001 C CA . ARG A 1 46 ? -6.789 -8.509 -0.848 1.00 0.00 46 ARG A CA 8
ATOM 6002 C C . ARG A 1 46 ? -8.122 -8.665 -1.581 1.00 0.00 46 ARG A C 8
ATOM 6003 O O . ARG A 1 46 ? -8.187 -9.308 -2.628 1.00 0.00 46 ARG A O 8
ATOM 6024 N N . GLN A 1 47 ? -9.153 -8.067 -1.003 1.00 0.00 47 GLN A N 8
ATOM 6025 C CA . GLN A 1 47 ? -10.481 -8.132 -1.589 1.00 0.00 47 GLN A CA 8
ATOM 6026 C C . GLN A 1 47 ? -10.404 -7.927 -3.103 1.00 0.00 47 GLN A C 8
ATOM 6027 O O . GLN A 1 47 ? -10.734 -8.829 -3.873 1.00 0.00 47 GLN A O 8
ATOM 6041 N N . SER A 1 48 ? -9.967 -6.736 -3.485 1.00 0.00 48 SER A N 8
ATOM 6042 C CA . SER A 1 48 ? -9.843 -6.402 -4.894 1.00 0.00 48 SER A CA 8
ATOM 6043 C C . SER A 1 48 ? -9.173 -7.552 -5.648 1.00 0.00 48 SER A C 8
ATOM 6044 O O . SER A 1 48 ? -9.741 -8.092 -6.596 1.00 0.00 48 SER A O 8
ATOM 6052 N N . SER A 1 49 ? -7.975 -7.894 -5.198 1.00 0.00 49 SER A N 8
ATOM 6053 C CA . SER A 1 49 ? -7.222 -8.971 -5.818 1.00 0.00 49 SER A CA 8
ATOM 6054 C C . SER A 1 49 ? -6.976 -10.090 -4.804 1.00 0.00 49 SER A C 8
ATOM 6055 O O . SER A 1 49 ? -6.105 -9.973 -3.944 1.00 0.00 49 SER A O 8
ATOM 6063 N N . GLY A 1 50 ? -7.760 -11.150 -4.939 1.00 0.00 50 GLY A N 8
ATOM 6064 C CA . GLY A 1 50 ? -7.639 -12.289 -4.045 1.00 0.00 50 GLY A CA 8
ATOM 6065 C C . GLY A 1 50 ? -7.346 -13.571 -4.827 1.00 0.00 50 GLY A C 8
ATOM 6066 O O . GLY A 1 50 ? -8.264 -14.232 -5.309 1.00 0.00 50 GLY A O 8
ATOM 6070 N N . PRO A 1 51 ? -6.028 -13.892 -4.932 1.00 0.00 51 PRO A N 8
ATOM 6071 C CA . PRO A 1 51 ? -5.603 -15.082 -5.647 1.00 0.00 51 PRO A CA 8
ATOM 6072 C C . PRO A 1 51 ? -5.880 -16.344 -4.827 1.00 0.00 51 PRO A C 8
ATOM 6073 O O . PRO A 1 51 ? -6.366 -17.340 -5.359 1.00 0.00 51 PRO A O 8
ATOM 6084 N N . SER A 1 52 ? -5.560 -16.259 -3.544 1.00 0.00 52 SER A N 8
ATOM 6085 C CA . SER A 1 52 ? -5.769 -17.381 -2.644 1.00 0.00 52 SER A CA 8
ATOM 6086 C C . SER A 1 52 ? -5.036 -18.616 -3.170 1.00 0.00 52 SER A C 8
ATOM 6087 O O . SER A 1 52 ? -5.524 -19.295 -4.072 1.00 0.00 52 SER A O 8
ATOM 6095 N N . SER A 1 53 ? -3.875 -18.870 -2.585 1.00 0.00 53 SER A N 8
ATOM 6096 C CA . SER A 1 53 ? -3.069 -20.012 -2.983 1.00 0.00 53 SER A CA 8
ATOM 6097 C C . SER A 1 53 ? -3.749 -21.311 -2.544 1.00 0.00 53 SER A C 8
ATOM 6098 O O . SER A 1 53 ? -4.144 -21.448 -1.387 1.00 0.00 53 SER A O 8
ATOM 6106 N N . GLY A 1 54 ? -3.865 -22.230 -3.491 1.00 0.00 54 GLY A N 8
ATOM 6107 C CA . GLY A 1 54 ? -4.491 -23.512 -3.216 1.00 0.00 54 GLY A CA 8
ATOM 6108 C C . GLY A 1 54 ? -5.562 -23.835 -4.260 1.00 0.00 54 GLY A C 8
ATOM 6109 O O . GLY A 1 54 ? -5.822 -25.002 -4.548 1.00 0.00 54 GLY A O 8
ATOM 6113 N N . GLY A 1 1 ? 8.231 -1.131 10.540 1.00 0.00 1 GLY A N 9
ATOM 6114 C CA . GLY A 1 1 ? 7.612 0.102 10.998 1.00 0.00 1 GLY A CA 9
ATOM 6115 C C . GLY A 1 1 ? 8.671 1.123 11.418 1.00 0.00 1 GLY A C 9
ATOM 6116 O O . GLY A 1 1 ? 9.238 1.024 12.505 1.00 0.00 1 GLY A O 9
ATOM 6120 N N . SER A 1 2 ? 8.905 2.082 10.534 1.00 0.00 2 SER A N 9
ATOM 6121 C CA . SER A 1 2 ? 9.885 3.121 10.799 1.00 0.00 2 SER A CA 9
ATOM 6122 C C . SER A 1 2 ? 9.272 4.499 10.537 1.00 0.00 2 SER A C 9
ATOM 6123 O O . SER A 1 2 ? 8.235 4.606 9.884 1.00 0.00 2 SER A O 9
ATOM 6131 N N . SER A 1 3 ? 9.940 5.517 11.058 1.00 0.00 3 SER A N 9
ATOM 6132 C CA . SER A 1 3 ? 9.474 6.883 10.889 1.00 0.00 3 SER A CA 9
ATOM 6133 C C . SER A 1 3 ? 9.456 7.249 9.403 1.00 0.00 3 SER A C 9
ATOM 6134 O O . SER A 1 3 ? 10.263 6.742 8.626 1.00 0.00 3 SER A O 9
ATOM 6142 N N . GLY A 1 4 ? 8.527 8.127 9.054 1.00 0.00 4 GLY A N 9
ATOM 6143 C CA . GLY A 1 4 ? 8.394 8.567 7.675 1.00 0.00 4 GLY A CA 9
ATOM 6144 C C . GLY A 1 4 ? 7.712 9.934 7.600 1.00 0.00 4 GLY A C 9
ATOM 6145 O O . GLY A 1 4 ? 6.528 10.059 7.907 1.00 0.00 4 GLY A O 9
ATOM 6149 N N . SER A 1 5 ? 8.489 10.925 7.189 1.00 0.00 5 SER A N 9
ATOM 6150 C CA . SER A 1 5 ? 7.975 12.279 7.069 1.00 0.00 5 SER A CA 9
ATOM 6151 C C . SER A 1 5 ? 7.777 12.635 5.594 1.00 0.00 5 SER A C 9
ATOM 6152 O O . SER A 1 5 ? 6.668 12.962 5.175 1.00 0.00 5 SER A O 9
ATOM 6160 N N . SER A 1 6 ? 8.868 12.558 4.847 1.00 0.00 6 SER A N 9
ATOM 6161 C CA . SER A 1 6 ? 8.828 12.868 3.428 1.00 0.00 6 SER A CA 9
ATOM 6162 C C . SER A 1 6 ? 7.905 11.885 2.705 1.00 0.00 6 SER A C 9
ATOM 6163 O O . SER A 1 6 ? 7.858 10.705 3.048 1.00 0.00 6 SER A O 9
ATOM 6171 N N . GLY A 1 7 ? 7.195 12.409 1.716 1.00 0.00 7 GLY A N 9
ATOM 6172 C CA . GLY A 1 7 ? 6.277 11.592 0.941 1.00 0.00 7 GLY A CA 9
ATOM 6173 C C . GLY A 1 7 ? 4.930 11.455 1.653 1.00 0.00 7 GLY A C 9
ATOM 6174 O O . GLY A 1 7 ? 4.585 12.278 2.500 1.00 0.00 7 GLY A O 9
ATOM 6178 N N . HIS A 1 8 ? 4.205 10.410 1.284 1.00 0.00 8 HIS A N 9
ATOM 6179 C CA . HIS A 1 8 ? 2.903 10.154 1.877 1.00 0.00 8 HIS A CA 9
ATOM 6180 C C . HIS A 1 8 ? 2.818 8.691 2.316 1.00 0.00 8 HIS A C 9
ATOM 6181 O O . HIS A 1 8 ? 3.007 8.380 3.491 1.00 0.00 8 HIS A O 9
ATOM 6195 N N . PHE A 1 9 ? 2.532 7.832 1.349 1.00 0.00 9 PHE A N 9
ATOM 6196 C CA . PHE A 1 9 ? 2.419 6.409 1.621 1.00 0.00 9 PHE A CA 9
ATOM 6197 C C . PHE A 1 9 ? 3.679 5.664 1.175 1.00 0.00 9 PHE A C 9
ATOM 6198 O O . PHE A 1 9 ? 3.630 4.852 0.252 1.00 0.00 9 PHE A O 9
ATOM 6215 N N . GLN A 1 10 ? 4.777 5.967 1.851 1.00 0.00 10 GLN A N 9
ATOM 6216 C CA . GLN A 1 10 ? 6.048 5.336 1.536 1.00 0.00 10 GLN A CA 9
ATOM 6217 C C . GLN A 1 10 ? 6.196 4.025 2.311 1.00 0.00 10 GLN A C 9
ATOM 6218 O O . GLN A 1 10 ? 6.104 2.943 1.733 1.00 0.00 10 GLN A O 9
ATOM 6232 N N . VAL A 1 11 ? 6.423 4.165 3.609 1.00 0.00 11 VAL A N 9
ATOM 6233 C CA . VAL A 1 11 ? 6.585 3.006 4.470 1.00 0.00 11 VAL A CA 9
ATOM 6234 C C . VAL A 1 11 ? 5.565 1.936 4.074 1.00 0.00 11 VAL A C 9
ATOM 6235 O O . VAL A 1 11 ? 5.927 0.783 3.844 1.00 0.00 11 VAL A O 9
ATOM 6248 N N . GLN A 1 12 ? 4.310 2.356 4.007 1.00 0.00 12 GLN A N 9
ATOM 6249 C CA . GLN A 1 12 ? 3.236 1.448 3.644 1.00 0.00 12 GLN A CA 9
ATOM 6250 C C . GLN A 1 12 ? 3.515 0.815 2.279 1.00 0.00 12 GLN A C 9
ATOM 6251 O O . GLN A 1 12 ? 3.395 -0.399 2.117 1.00 0.00 12 GLN A O 9
ATOM 6265 N N . LEU A 1 13 ? 3.881 1.666 1.331 1.00 0.00 13 LEU A N 9
ATOM 6266 C CA . LEU A 1 13 ? 4.178 1.205 -0.014 1.00 0.00 13 LEU A CA 9
ATOM 6267 C C . LEU A 1 13 ? 5.376 0.255 0.029 1.00 0.00 13 LEU A C 9
ATOM 6268 O O . LEU A 1 13 ? 5.476 -0.662 -0.784 1.00 0.00 13 LEU A O 9
ATOM 6284 N N . GLU A 1 14 ? 6.256 0.508 0.987 1.00 0.00 14 GLU A N 9
ATOM 6285 C CA . GLU A 1 14 ? 7.444 -0.313 1.148 1.00 0.00 14 GLU A CA 9
ATOM 6286 C C . GLU A 1 14 ? 7.074 -1.672 1.745 1.00 0.00 14 GLU A C 9
ATOM 6287 O O . GLU A 1 14 ? 7.405 -2.714 1.180 1.00 0.00 14 GLU A O 9
ATOM 6299 N N . GLN A 1 15 ? 6.392 -1.618 2.880 1.00 0.00 15 GLN A N 9
ATOM 6300 C CA . GLN A 1 15 ? 5.972 -2.832 3.560 1.00 0.00 15 GLN A CA 9
ATOM 6301 C C . GLN A 1 15 ? 5.140 -3.706 2.620 1.00 0.00 15 GLN A C 9
ATOM 6302 O O . GLN A 1 15 ? 5.315 -4.923 2.581 1.00 0.00 15 GLN A O 9
ATOM 6316 N N . LEU A 1 16 ? 4.252 -3.052 1.886 1.00 0.00 16 LEU A N 9
ATOM 6317 C CA . LEU A 1 16 ? 3.392 -3.754 0.949 1.00 0.00 16 LEU A CA 9
ATOM 6318 C C . LEU A 1 16 ? 4.250 -4.385 -0.150 1.00 0.00 16 LEU A C 9
ATOM 6319 O O . LEU A 1 16 ? 4.147 -5.582 -0.413 1.00 0.00 16 LEU A O 9
ATOM 6335 N N . ARG A 1 17 ? 5.077 -3.550 -0.763 1.00 0.00 17 ARG A N 9
ATOM 6336 C CA . ARG A 1 17 ? 5.952 -4.011 -1.827 1.00 0.00 17 ARG A CA 9
ATOM 6337 C C . ARG A 1 17 ? 6.502 -5.400 -1.498 1.00 0.00 17 ARG A C 9
ATOM 6338 O O . ARG A 1 17 ? 6.539 -6.277 -2.360 1.00 0.00 17 ARG A O 9
ATOM 6359 N N . SER A 1 18 ? 6.916 -5.557 -0.250 1.00 0.00 18 SER A N 9
ATOM 6360 C CA . SER A 1 18 ? 7.463 -6.824 0.204 1.00 0.00 18 SER A CA 9
ATOM 6361 C C . SER A 1 18 ? 6.399 -7.919 0.105 1.00 0.00 18 SER A C 9
ATOM 6362 O O . SER A 1 18 ? 6.645 -8.979 -0.469 1.00 0.00 18 SER A O 9
ATOM 6370 N N . MET A 1 19 ? 5.238 -7.625 0.673 1.00 0.00 19 MET A N 9
ATOM 6371 C CA . MET A 1 19 ? 4.136 -8.571 0.655 1.00 0.00 19 MET A CA 9
ATOM 6372 C C . MET A 1 19 ? 3.894 -9.105 -0.758 1.00 0.00 19 MET A C 9
ATOM 6373 O O . MET A 1 19 ? 3.367 -10.203 -0.929 1.00 0.00 19 MET A O 9
ATOM 6387 N N . GLY A 1 20 ? 4.290 -8.303 -1.735 1.00 0.00 20 GLY A N 9
ATOM 6388 C CA . GLY A 1 20 ? 4.122 -8.681 -3.128 1.00 0.00 20 GLY A CA 9
ATOM 6389 C C . GLY A 1 20 ? 3.072 -7.803 -3.812 1.00 0.00 20 GLY A C 9
ATOM 6390 O O . GLY A 1 20 ? 2.561 -8.154 -4.874 1.00 0.00 20 GLY A O 9
ATOM 6394 N N . PHE A 1 21 ? 2.782 -6.678 -3.175 1.00 0.00 21 PHE A N 9
ATOM 6395 C CA . PHE A 1 21 ? 1.802 -5.747 -3.709 1.00 0.00 21 PHE A CA 9
ATOM 6396 C C . PHE A 1 21 ? 2.459 -4.744 -4.659 1.00 0.00 21 PHE A C 9
ATOM 6397 O O . PHE A 1 21 ? 2.616 -3.572 -4.319 1.00 0.00 21 PHE A O 9
ATOM 6414 N N . LEU A 1 22 ? 2.826 -5.241 -5.831 1.00 0.00 22 LEU A N 9
ATOM 6415 C CA . LEU A 1 22 ? 3.463 -4.402 -6.833 1.00 0.00 22 LEU A CA 9
ATOM 6416 C C . LEU A 1 22 ? 2.389 -3.647 -7.618 1.00 0.00 22 LEU A C 9
ATOM 6417 O O . LEU A 1 22 ? 2.371 -3.686 -8.847 1.00 0.00 22 LEU A O 9
ATOM 6433 N N . ASN A 1 23 ? 1.519 -2.978 -6.875 1.00 0.00 23 ASN A N 9
ATOM 6434 C CA . ASN A 1 23 ? 0.444 -2.215 -7.486 1.00 0.00 23 ASN A CA 9
ATOM 6435 C C . ASN A 1 23 ? 0.354 -0.843 -6.817 1.00 0.00 23 ASN A C 9
ATOM 6436 O O . ASN A 1 23 ? -0.661 -0.512 -6.205 1.00 0.00 23 ASN A O 9
ATOM 6447 N N . ARG A 1 24 ? 1.429 -0.080 -6.956 1.00 0.00 24 ARG A N 9
ATOM 6448 C CA . ARG A 1 24 ? 1.484 1.249 -6.372 1.00 0.00 24 ARG A CA 9
ATOM 6449 C C . ARG A 1 24 ? 0.129 1.946 -6.510 1.00 0.00 24 ARG A C 9
ATOM 6450 O O . ARG A 1 24 ? -0.499 2.295 -5.511 1.00 0.00 24 ARG A O 9
ATOM 6471 N N . GLU A 1 25 ? -0.283 2.128 -7.756 1.00 0.00 25 GLU A N 9
ATOM 6472 C CA . GLU A 1 25 ? -1.552 2.777 -8.038 1.00 0.00 25 GLU A CA 9
ATOM 6473 C C . GLU A 1 25 ? -2.626 2.287 -7.065 1.00 0.00 25 GLU A C 9
ATOM 6474 O O . GLU A 1 25 ? -3.165 3.069 -6.283 1.00 0.00 25 GLU A O 9
ATOM 6486 N N . ALA A 1 26 ? -2.907 0.994 -7.146 1.00 0.00 26 ALA A N 9
ATOM 6487 C CA . ALA A 1 26 ? -3.907 0.390 -6.283 1.00 0.00 26 ALA A CA 9
ATOM 6488 C C . ALA A 1 26 ? -3.545 0.663 -4.821 1.00 0.00 26 ALA A C 9
ATOM 6489 O O . ALA A 1 26 ? -4.336 1.244 -4.080 1.00 0.00 26 ALA A O 9
ATOM 6496 N N . ASN A 1 27 ? -2.349 0.231 -4.451 1.00 0.00 27 ASN A N 9
ATOM 6497 C CA . ASN A 1 27 ? -1.872 0.421 -3.091 1.00 0.00 27 ASN A CA 9
ATOM 6498 C C . ASN A 1 27 ? -2.213 1.839 -2.630 1.00 0.00 27 ASN A C 9
ATOM 6499 O O . ASN A 1 27 ? -2.874 2.022 -1.608 1.00 0.00 27 ASN A O 9
ATOM 6510 N N . LEU A 1 28 ? -1.747 2.808 -3.405 1.00 0.00 28 LEU A N 9
ATOM 6511 C CA . LEU A 1 28 ? -1.995 4.204 -3.088 1.00 0.00 28 LEU A CA 9
ATOM 6512 C C . LEU A 1 28 ? -3.477 4.393 -2.761 1.00 0.00 28 LEU A C 9
ATOM 6513 O O . LEU A 1 28 ? -3.833 4.682 -1.620 1.00 0.00 28 LEU A O 9
ATOM 6529 N N . GLN A 1 29 ? -4.302 4.224 -3.784 1.00 0.00 29 GLN A N 9
ATOM 6530 C CA . GLN A 1 29 ? -5.738 4.373 -3.620 1.00 0.00 29 GLN A CA 9
ATOM 6531 C C . GLN A 1 29 ? -6.202 3.670 -2.342 1.00 0.00 29 GLN A C 9
ATOM 6532 O O . GLN A 1 29 ? -6.783 4.300 -1.459 1.00 0.00 29 GLN A O 9
ATOM 6546 N N . ALA A 1 30 ? -5.928 2.375 -2.284 1.00 0.00 30 ALA A N 9
ATOM 6547 C CA . ALA A 1 30 ? -6.310 1.581 -1.129 1.00 0.00 30 ALA A CA 9
ATOM 6548 C C . ALA A 1 30 ? -5.833 2.280 0.146 1.00 0.00 30 ALA A C 9
ATOM 6549 O O . ALA A 1 30 ? -6.593 2.419 1.103 1.00 0.00 30 ALA A O 9
ATOM 6556 N N . LEU A 1 31 ? -4.578 2.702 0.117 1.00 0.00 31 LEU A N 9
ATOM 6557 C CA . LEU A 1 31 ? -3.991 3.383 1.259 1.00 0.00 31 LEU A CA 9
ATOM 6558 C C . LEU A 1 31 ? -4.790 4.654 1.554 1.00 0.00 31 LEU A C 9
ATOM 6559 O O . LEU A 1 31 ? -5.227 4.868 2.684 1.00 0.00 31 LEU A O 9
ATOM 6575 N N . ILE A 1 32 ? -4.957 5.464 0.519 1.00 0.00 32 ILE A N 9
ATOM 6576 C CA . ILE A 1 32 ? -5.695 6.708 0.654 1.00 0.00 32 ILE A CA 9
ATOM 6577 C C . ILE A 1 32 ? -7.012 6.438 1.386 1.00 0.00 32 ILE A C 9
ATOM 6578 O O . ILE A 1 32 ? -7.416 7.214 2.250 1.00 0.00 32 ILE A O 9
ATOM 6594 N N . ALA A 1 33 ? -7.643 5.335 1.012 1.00 0.00 33 ALA A N 9
ATOM 6595 C CA . ALA A 1 33 ? -8.906 4.952 1.622 1.00 0.00 33 ALA A CA 9
ATOM 6596 C C . ALA A 1 33 ? -8.677 4.635 3.101 1.00 0.00 33 ALA A C 9
ATOM 6597 O O . ALA A 1 33 ? -9.464 5.040 3.956 1.00 0.00 33 ALA A O 9
ATOM 6604 N N . THR A 1 34 ? -7.596 3.914 3.359 1.00 0.00 34 THR A N 9
ATOM 6605 C CA . THR A 1 34 ? -7.254 3.538 4.720 1.00 0.00 34 THR A CA 9
ATOM 6606 C C . THR A 1 34 ? -6.356 4.601 5.358 1.00 0.00 34 THR A C 9
ATOM 6607 O O . THR A 1 34 ? -5.433 4.274 6.102 1.00 0.00 34 THR A O 9
ATOM 6618 N N . GLY A 1 35 ? -6.659 5.851 5.042 1.00 0.00 35 GLY A N 9
ATOM 6619 C CA . GLY A 1 35 ? -5.892 6.964 5.575 1.00 0.00 35 GLY A CA 9
ATOM 6620 C C . GLY A 1 35 ? -4.401 6.624 5.633 1.00 0.00 35 GLY A C 9
ATOM 6621 O O . GLY A 1 35 ? -3.684 7.106 6.509 1.00 0.00 35 GLY A O 9
ATOM 6625 N N . GLY A 1 36 ? -3.978 5.796 4.689 1.00 0.00 36 GLY A N 9
ATOM 6626 C CA . GLY A 1 36 ? -2.586 5.385 4.622 1.00 0.00 36 GLY A CA 9
ATOM 6627 C C . GLY A 1 36 ? -2.286 4.295 5.652 1.00 0.00 36 GLY A C 9
ATOM 6628 O O . GLY A 1 36 ? -1.526 4.517 6.594 1.00 0.00 36 GLY A O 9
ATOM 6632 N N . ASP A 1 37 ? -2.898 3.139 5.439 1.00 0.00 37 ASP A N 9
ATOM 6633 C CA . ASP A 1 37 ? -2.705 2.013 6.337 1.00 0.00 37 ASP A CA 9
ATOM 6634 C C . ASP A 1 37 ? -2.343 0.771 5.520 1.00 0.00 37 ASP A C 9
ATOM 6635 O O . ASP A 1 37 ? -2.792 0.618 4.385 1.00 0.00 37 ASP A O 9
ATOM 6644 N N . VAL A 1 38 ? -1.535 -0.084 6.130 1.00 0.00 38 VAL A N 9
ATOM 6645 C CA . VAL A 1 38 ? -1.108 -1.308 5.473 1.00 0.00 38 VAL A CA 9
ATOM 6646 C C . VAL A 1 38 ? -2.090 -2.432 5.810 1.00 0.00 38 VAL A C 9
ATOM 6647 O O . VAL A 1 38 ? -2.620 -3.088 4.915 1.00 0.00 38 VAL A O 9
ATOM 6660 N N . ASP A 1 39 ? -2.302 -2.620 7.104 1.00 0.00 39 ASP A N 9
ATOM 6661 C CA . ASP A 1 39 ? -3.211 -3.654 7.571 1.00 0.00 39 ASP A CA 9
ATOM 6662 C C . ASP A 1 39 ? -4.553 -3.510 6.851 1.00 0.00 39 ASP A C 9
ATOM 6663 O O . ASP A 1 39 ? -4.932 -4.372 6.059 1.00 0.00 39 ASP A O 9
ATOM 6672 N N . ALA A 1 40 ? -5.235 -2.415 7.152 1.00 0.00 40 ALA A N 9
ATOM 6673 C CA . ALA A 1 40 ? -6.527 -2.147 6.543 1.00 0.00 40 ALA A CA 9
ATOM 6674 C C . ALA A 1 40 ? -6.417 -2.321 5.027 1.00 0.00 40 ALA A C 9
ATOM 6675 O O . ALA A 1 40 ? -7.274 -2.949 4.406 1.00 0.00 40 ALA A O 9
ATOM 6682 N N . ALA A 1 41 ? -5.355 -1.754 4.473 1.00 0.00 41 ALA A N 9
ATOM 6683 C CA . ALA A 1 41 ? -5.122 -1.839 3.042 1.00 0.00 41 ALA A CA 9
ATOM 6684 C C . ALA A 1 41 ? -5.132 -3.308 2.614 1.00 0.00 41 ALA A C 9
ATOM 6685 O O . ALA A 1 41 ? -5.937 -3.708 1.775 1.00 0.00 41 ALA A O 9
ATOM 6692 N N . VAL A 1 42 ? -4.227 -4.071 3.209 1.00 0.00 42 VAL A N 9
ATOM 6693 C CA . VAL A 1 42 ? -4.121 -5.486 2.900 1.00 0.00 42 VAL A CA 9
ATOM 6694 C C . VAL A 1 42 ? -5.523 -6.095 2.830 1.00 0.00 42 VAL A C 9
ATOM 6695 O O . VAL A 1 42 ? -5.894 -6.696 1.823 1.00 0.00 42 VAL A O 9
ATOM 6708 N N . GLU A 1 43 ? -6.265 -5.918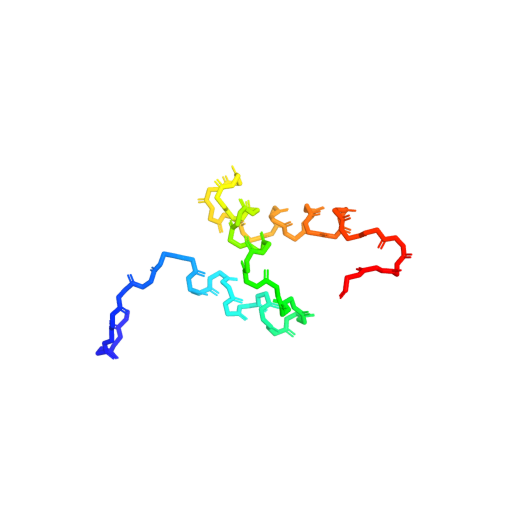 3.914 1.00 0.00 43 GLU A N 9
ATOM 6709 C CA . GLU A 1 43 ? -7.618 -6.442 3.988 1.00 0.00 43 GLU A CA 9
ATOM 6710 C C . GLU A 1 43 ? -8.392 -6.096 2.715 1.00 0.00 43 GLU A C 9
ATOM 6711 O O . GLU A 1 43 ? -9.227 -6.877 2.259 1.00 0.00 43 GLU A O 9
ATOM 6723 N N . LYS A 1 44 ? -8.089 -4.924 2.176 1.00 0.00 44 LYS A N 9
ATOM 6724 C CA . LYS A 1 44 ? -8.745 -4.465 0.964 1.00 0.00 44 LYS A CA 9
ATOM 6725 C C . LYS A 1 44 ? -8.023 -5.045 -0.254 1.00 0.00 44 LYS A C 9
ATOM 6726 O O . LYS A 1 44 ? -8.604 -5.814 -1.018 1.00 0.00 44 LYS A O 9
ATOM 6745 N N . LEU A 1 45 ? -6.765 -4.654 -0.397 1.00 0.00 45 LEU A N 9
ATOM 6746 C CA . LEU A 1 45 ? -5.957 -5.126 -1.509 1.00 0.00 45 LEU A CA 9
ATOM 6747 C C . LEU A 1 45 ? -6.219 -6.617 -1.728 1.00 0.00 45 LEU A C 9
ATOM 6748 O O . LEU A 1 45 ? -6.187 -7.097 -2.860 1.00 0.00 45 LEU A O 9
ATOM 6764 N N . ARG A 1 46 ? -6.472 -7.309 -0.627 1.00 0.00 46 ARG A N 9
ATOM 6765 C CA . ARG A 1 46 ? -6.739 -8.736 -0.684 1.00 0.00 46 ARG A CA 9
ATOM 6766 C C . ARG A 1 46 ? -8.055 -9.000 -1.419 1.00 0.00 46 ARG A C 9
ATOM 6767 O O . ARG A 1 46 ? -8.098 -9.795 -2.356 1.00 0.00 46 ARG A O 9
ATOM 6788 N N . GLN A 1 47 ? -9.096 -8.317 -0.966 1.00 0.00 47 GLN A N 9
ATOM 6789 C CA . GLN A 1 47 ? -10.410 -8.468 -1.569 1.00 0.00 47 GLN A CA 9
ATOM 6790 C C . GLN A 1 47 ? -10.465 -7.735 -2.911 1.00 0.00 47 GLN A C 9
ATOM 6791 O O . GLN A 1 47 ? -11.365 -7.974 -3.716 1.00 0.00 47 GLN A O 9
ATOM 6805 N N . SER A 1 48 ? -9.492 -6.859 -3.111 1.00 0.00 48 SER A N 9
ATOM 6806 C CA . SER A 1 48 ? -9.419 -6.090 -4.342 1.00 0.00 48 SER A CA 9
ATOM 6807 C C . SER A 1 48 ? -9.059 -7.008 -5.512 1.00 0.00 48 SER A C 9
ATOM 6808 O O . SER A 1 48 ? -9.737 -7.007 -6.538 1.00 0.00 48 SER A O 9
ATOM 6816 N N . SER A 1 49 ? -7.993 -7.771 -5.317 1.00 0.00 49 SER A N 9
ATOM 6817 C CA . SER A 1 49 ? -7.535 -8.692 -6.343 1.00 0.00 49 SER A CA 9
ATOM 6818 C C . SER A 1 49 ? -6.355 -9.514 -5.820 1.00 0.00 49 SER A C 9
ATOM 6819 O O . SER A 1 49 ? -5.199 -9.170 -6.060 1.00 0.00 49 SER A O 9
ATOM 6827 N N . GLY A 1 50 ? -6.688 -10.585 -5.114 1.00 0.00 50 GLY A N 9
ATOM 6828 C CA . GLY A 1 50 ? -5.671 -11.458 -4.555 1.00 0.00 50 GLY A CA 9
ATOM 6829 C C . GLY A 1 50 ? -6.271 -12.398 -3.506 1.00 0.00 50 GLY A C 9
ATOM 6830 O O . GLY A 1 50 ? -6.030 -12.234 -2.311 1.00 0.00 50 GLY A O 9
ATOM 6834 N N . PRO A 1 51 ? -7.060 -13.386 -4.005 1.00 0.00 51 PRO A N 9
ATOM 6835 C CA . PRO A 1 51 ? -7.697 -14.352 -3.125 1.00 0.00 51 PRO A CA 9
ATOM 6836 C C . PRO A 1 51 ? -6.683 -15.374 -2.609 1.00 0.00 51 PRO A C 9
ATOM 6837 O O . PRO A 1 51 ? -6.146 -16.167 -3.382 1.00 0.00 51 PRO A O 9
ATOM 6848 N N . SER A 1 52 ? -6.450 -15.324 -1.305 1.00 0.00 52 SER A N 9
ATOM 6849 C CA . SER A 1 52 ? -5.510 -16.236 -0.677 1.00 0.00 52 SER A CA 9
ATOM 6850 C C . SER A 1 52 ? -4.109 -16.024 -1.255 1.00 0.00 52 SER A C 9
ATOM 6851 O O . SER A 1 52 ? -3.882 -16.253 -2.442 1.00 0.00 52 SER A O 9
ATOM 6859 N N . SER A 1 53 ? -3.206 -15.589 -0.388 1.00 0.00 53 SER A N 9
ATOM 6860 C CA . SER A 1 53 ? -1.834 -15.344 -0.797 1.00 0.00 53 SER A CA 9
ATOM 6861 C C . SER A 1 53 ? -0.895 -16.332 -0.102 1.00 0.00 53 SER A C 9
ATOM 6862 O O . SER A 1 53 ? -0.242 -15.986 0.881 1.00 0.00 53 SER A O 9
ATOM 6870 N N . GLY A 1 54 ? -0.859 -17.542 -0.640 1.00 0.00 54 GLY A N 9
ATOM 6871 C CA . GLY A 1 54 ? -0.011 -18.583 -0.083 1.00 0.00 54 GLY A CA 9
ATOM 6872 C C . GLY A 1 54 ? -0.419 -19.961 -0.608 1.00 0.00 54 GLY A C 9
ATOM 6873 O O . GLY A 1 54 ? -0.967 -20.075 -1.704 1.00 0.00 54 GLY A O 9
ATOM 6877 N N . GLY A 1 1 ? -9.141 14.939 -2.412 1.00 0.00 1 GLY A N 10
ATOM 6878 C CA . GLY A 1 1 ? -8.365 14.910 -3.640 1.00 0.00 1 GLY A CA 10
ATOM 6879 C C . GLY A 1 1 ? -6.876 15.117 -3.354 1.00 0.00 1 GLY A C 10
ATOM 6880 O O . GLY A 1 1 ? -6.503 15.522 -2.254 1.00 0.00 1 GLY A O 10
ATOM 6884 N N . SER A 1 2 ? -6.066 14.829 -4.362 1.00 0.00 2 SER A N 10
ATOM 6885 C CA . SER A 1 2 ? -4.627 14.978 -4.232 1.00 0.00 2 SER A CA 10
ATOM 6886 C C . SER A 1 2 ? -3.951 14.725 -5.581 1.00 0.00 2 SER A C 10
ATOM 6887 O O . SER A 1 2 ? -3.961 13.603 -6.083 1.00 0.00 2 SER A O 10
ATOM 6895 N N . SER A 1 3 ? -3.379 15.787 -6.129 1.00 0.00 3 SER A N 10
ATOM 6896 C CA . SER A 1 3 ? -2.699 15.694 -7.409 1.00 0.00 3 SER A CA 10
ATOM 6897 C C . SER A 1 3 ? -1.184 15.738 -7.202 1.00 0.00 3 SER A C 10
ATOM 6898 O O . SER A 1 3 ? -0.561 16.787 -7.362 1.00 0.00 3 SER A O 10
ATOM 6906 N N . GLY A 1 4 ? -0.634 14.585 -6.848 1.00 0.00 4 GLY A N 10
ATOM 6907 C CA . GLY A 1 4 ? 0.797 14.479 -6.617 1.00 0.00 4 GLY A CA 10
ATOM 6908 C C . GLY A 1 4 ? 1.138 14.754 -5.151 1.00 0.00 4 GLY A C 10
ATOM 6909 O O . GLY A 1 4 ? 1.233 15.909 -4.739 1.00 0.00 4 GLY A O 10
ATOM 6913 N N . SER A 1 5 ? 1.311 13.673 -4.405 1.00 0.00 5 SER A N 10
ATOM 6914 C CA . SER A 1 5 ? 1.639 13.784 -2.993 1.00 0.00 5 SER A CA 10
ATOM 6915 C C . SER A 1 5 ? 2.935 13.027 -2.696 1.00 0.00 5 SER A C 10
ATOM 6916 O O . SER A 1 5 ? 2.901 11.906 -2.190 1.00 0.00 5 SER A O 10
ATOM 6924 N N . SER A 1 6 ? 4.047 13.668 -3.025 1.00 0.00 6 SER A N 10
ATOM 6925 C CA . SER A 1 6 ? 5.351 13.069 -2.799 1.00 0.00 6 SER A CA 10
ATOM 6926 C C . SER A 1 6 ? 5.602 12.911 -1.298 1.00 0.00 6 SER A C 10
ATOM 6927 O O . SER A 1 6 ? 5.369 13.839 -0.525 1.00 0.00 6 SER A O 10
ATOM 6935 N N . GLY A 1 7 ? 6.074 11.729 -0.931 1.00 0.00 7 GLY A N 10
ATOM 6936 C CA . GLY A 1 7 ? 6.360 11.438 0.464 1.00 0.00 7 GLY A CA 10
ATOM 6937 C C . GLY A 1 7 ? 5.069 11.348 1.280 1.00 0.00 7 GLY A C 10
ATOM 6938 O O . GLY A 1 7 ? 4.804 12.202 2.125 1.00 0.00 7 GLY A O 10
ATOM 6942 N N . HIS A 1 8 ? 4.300 10.306 1.000 1.00 0.00 8 HIS A N 10
ATOM 6943 C CA . HIS A 1 8 ? 3.044 10.093 1.698 1.00 0.00 8 HIS A CA 10
ATOM 6944 C C . HIS A 1 8 ? 2.979 8.654 2.211 1.00 0.00 8 HIS A C 10
ATOM 6945 O O . HIS A 1 8 ? 3.288 8.390 3.372 1.00 0.00 8 HIS A O 10
ATOM 6959 N N . PHE A 1 9 ? 2.575 7.759 1.321 1.00 0.00 9 PHE A N 10
ATOM 6960 C CA . PHE A 1 9 ? 2.466 6.353 1.670 1.00 0.00 9 PHE A CA 10
ATOM 6961 C C . PHE A 1 9 ? 3.682 5.569 1.173 1.00 0.00 9 PHE A C 10
ATOM 6962 O O . PHE A 1 9 ? 3.561 4.726 0.285 1.00 0.00 9 PHE A O 10
ATOM 6979 N N . GLN A 1 10 ? 4.826 5.874 1.767 1.00 0.00 10 GLN A N 10
ATOM 6980 C CA . GLN A 1 10 ? 6.063 5.208 1.396 1.00 0.00 10 GLN A CA 10
ATOM 6981 C C . GLN A 1 10 ? 6.227 3.911 2.191 1.00 0.00 10 GLN A C 10
ATOM 6982 O O . GLN A 1 10 ? 6.061 2.821 1.646 1.00 0.00 10 GLN A O 10
ATOM 6996 N N . VAL A 1 11 ? 6.551 4.073 3.465 1.00 0.00 11 VAL A N 10
ATOM 6997 C CA . VAL A 1 11 ? 6.739 2.928 4.340 1.00 0.00 11 VAL A CA 10
ATOM 6998 C C . VAL A 1 11 ? 5.673 1.875 4.032 1.00 0.00 11 VAL A C 10
ATOM 6999 O O . VAL A 1 11 ? 5.992 0.705 3.829 1.00 0.00 11 VAL A O 10
ATOM 7012 N N . GLN A 1 12 ? 4.428 2.329 4.006 1.00 0.00 12 GLN A N 10
ATOM 7013 C CA . GLN A 1 12 ? 3.313 1.441 3.726 1.00 0.00 12 GLN A CA 10
ATOM 7014 C C . GLN A 1 12 ? 3.491 0.781 2.358 1.00 0.00 12 GLN A C 10
ATOM 7015 O O . GLN A 1 12 ? 3.293 -0.425 2.216 1.00 0.00 12 GLN A O 10
ATOM 7029 N N . LEU A 1 13 ? 3.864 1.600 1.385 1.00 0.00 13 LEU A N 10
ATOM 7030 C CA . LEU A 1 13 ? 4.071 1.110 0.033 1.00 0.00 13 LEU A CA 10
ATOM 7031 C C . LEU A 1 13 ? 5.263 0.151 0.019 1.00 0.00 13 LEU A C 10
ATOM 7032 O O . LEU A 1 13 ? 5.330 -0.750 -0.816 1.00 0.00 13 LEU A O 10
ATOM 7048 N N . GLU A 1 14 ? 6.174 0.377 0.954 1.00 0.00 14 GLU A N 10
ATOM 7049 C CA . GLU A 1 14 ? 7.360 -0.456 1.060 1.00 0.00 14 GLU A CA 10
ATOM 7050 C C . GLU A 1 14 ? 6.996 -1.827 1.634 1.00 0.00 14 GLU A C 10
ATOM 7051 O O . GLU A 1 14 ? 7.291 -2.856 1.028 1.00 0.00 14 GLU A O 10
ATOM 7063 N N . GLN A 1 15 ? 6.361 -1.796 2.797 1.00 0.00 15 GLN A N 10
ATOM 7064 C CA . GLN A 1 15 ? 5.954 -3.023 3.460 1.00 0.00 15 GLN A CA 10
ATOM 7065 C C . GLN A 1 15 ? 5.069 -3.859 2.533 1.00 0.00 15 GLN A C 10
ATOM 7066 O O . GLN A 1 15 ? 5.184 -5.083 2.496 1.00 0.00 15 GLN A O 10
ATOM 7080 N N . LEU A 1 16 ? 4.206 -3.164 1.806 1.00 0.00 16 LEU A N 10
ATOM 7081 C CA . LEU A 1 16 ? 3.301 -3.827 0.882 1.00 0.00 16 LEU A CA 10
ATOM 7082 C C . LEU A 1 16 ? 4.109 -4.441 -0.263 1.00 0.00 16 LEU A C 10
ATOM 7083 O O . LEU A 1 16 ? 3.888 -5.592 -0.636 1.00 0.00 16 LEU A O 10
ATOM 7099 N N . ARG A 1 17 ? 5.029 -3.645 -0.789 1.00 0.00 17 ARG A N 10
ATOM 7100 C CA . ARG A 1 17 ? 5.871 -4.096 -1.884 1.00 0.00 17 ARG A CA 10
ATOM 7101 C C . ARG A 1 17 ? 6.438 -5.484 -1.580 1.00 0.00 17 ARG A C 10
ATOM 7102 O O . ARG A 1 17 ? 6.382 -6.379 -2.422 1.00 0.00 17 ARG A O 10
ATOM 7123 N N . SER A 1 18 ? 6.972 -5.620 -0.375 1.00 0.00 18 SER A N 10
ATOM 7124 C CA . SER A 1 18 ? 7.549 -6.884 0.050 1.00 0.00 18 SER A CA 10
ATOM 7125 C C . SER A 1 18 ? 6.497 -7.992 -0.027 1.00 0.00 18 SER A C 10
ATOM 7126 O O . SER A 1 18 ? 6.756 -9.063 -0.574 1.00 0.00 18 SER A O 10
ATOM 7134 N N . MET A 1 19 ? 5.331 -7.696 0.528 1.00 0.00 19 MET A N 10
ATOM 7135 C CA . MET A 1 19 ? 4.238 -8.653 0.529 1.00 0.00 19 MET A CA 10
ATOM 7136 C C . MET A 1 19 ? 3.938 -9.145 -0.888 1.00 0.00 19 MET A C 10
ATOM 7137 O O . MET A 1 19 ? 3.329 -10.198 -1.068 1.00 0.00 19 MET A O 10
ATOM 7151 N N . GLY A 1 20 ? 4.380 -8.358 -1.859 1.00 0.00 20 GLY A N 10
ATOM 7152 C CA . GLY A 1 20 ? 4.166 -8.700 -3.255 1.00 0.00 20 GLY A CA 10
ATOM 7153 C C . GLY A 1 20 ? 3.074 -7.825 -3.873 1.00 0.00 20 GLY A C 10
ATOM 7154 O O . GLY A 1 20 ? 2.424 -8.226 -4.837 1.00 0.00 20 GLY A O 10
ATOM 7158 N N . PHE A 1 21 ? 2.906 -6.646 -3.292 1.00 0.00 21 PHE A N 10
ATOM 7159 C CA . PHE A 1 21 ? 1.904 -5.710 -3.774 1.00 0.00 21 PHE A CA 10
ATOM 7160 C C . PHE A 1 21 ? 2.513 -4.717 -4.767 1.00 0.00 21 PHE A C 10
ATOM 7161 O O . PHE A 1 21 ? 2.687 -3.543 -4.447 1.00 0.00 21 PHE A O 10
ATOM 7178 N N . LEU A 1 22 ? 2.819 -5.226 -5.951 1.00 0.00 22 LEU A N 10
ATOM 7179 C CA . LEU A 1 22 ? 3.404 -4.399 -6.992 1.00 0.00 22 LEU A CA 10
ATOM 7180 C C . LEU A 1 22 ? 2.290 -3.662 -7.739 1.00 0.00 22 LEU A C 10
ATOM 7181 O O . LEU A 1 22 ? 2.227 -3.706 -8.967 1.00 0.00 22 LEU A O 10
ATOM 7197 N N . ASN A 1 23 ? 1.439 -3.003 -6.967 1.00 0.00 23 ASN A N 10
ATOM 7198 C CA . ASN A 1 23 ? 0.331 -2.258 -7.540 1.00 0.00 23 ASN A CA 10
ATOM 7199 C C . ASN A 1 23 ? 0.227 -0.896 -6.851 1.00 0.00 23 ASN A C 10
ATOM 7200 O O . ASN A 1 23 ? -0.814 -0.558 -6.290 1.00 0.00 23 ASN A O 10
ATOM 7211 N N . ARG A 1 24 ? 1.321 -0.151 -6.916 1.00 0.00 24 ARG A N 10
ATOM 7212 C CA . ARG A 1 24 ? 1.366 1.167 -6.306 1.00 0.00 24 ARG A CA 10
ATOM 7213 C C . ARG A 1 24 ? 0.027 1.883 -6.491 1.00 0.00 24 ARG A C 10
ATOM 7214 O O . ARG A 1 24 ? -0.652 2.198 -5.515 1.00 0.00 24 ARG A O 10
ATOM 7235 N N . GLU A 1 25 ? -0.312 2.121 -7.749 1.00 0.00 25 GLU A N 10
ATOM 7236 C CA . GLU A 1 25 ? -1.557 2.795 -8.074 1.00 0.00 25 GLU A CA 10
ATOM 7237 C C . GLU A 1 25 ? -2.675 2.323 -7.142 1.00 0.00 25 GLU A C 10
ATOM 7238 O O . GLU A 1 25 ? -3.352 3.138 -6.518 1.00 0.00 25 GLU A O 10
ATOM 7250 N N . ALA A 1 26 ? -2.833 1.009 -7.077 1.00 0.00 26 ALA A N 10
ATOM 7251 C CA . ALA A 1 26 ? -3.857 0.420 -6.232 1.00 0.00 26 ALA A CA 10
ATOM 7252 C C . ALA A 1 26 ? -3.485 0.633 -4.763 1.00 0.00 26 ALA A C 10
ATOM 7253 O O . ALA A 1 26 ? -4.265 1.195 -3.997 1.00 0.00 26 ALA A O 10
ATOM 7260 N N . ASN A 1 27 ? -2.292 0.172 -4.415 1.00 0.00 27 ASN A N 10
ATOM 7261 C CA . ASN A 1 27 ? -1.807 0.305 -3.052 1.00 0.00 27 ASN A CA 10
ATOM 7262 C C . ASN A 1 27 ? -2.128 1.709 -2.536 1.00 0.00 27 ASN A C 10
ATOM 7263 O O . ASN A 1 27 ? -2.640 1.865 -1.428 1.00 0.00 27 ASN A O 10
ATOM 7274 N N . LEU A 1 28 ? -1.814 2.695 -3.363 1.00 0.00 28 LEU A N 10
ATOM 7275 C CA . LEU A 1 28 ? -2.063 4.081 -3.004 1.00 0.00 28 LEU A CA 10
ATOM 7276 C C . LEU A 1 28 ? -3.544 4.256 -2.661 1.00 0.00 28 LEU A C 10
ATOM 7277 O O . LEU A 1 28 ? -3.893 4.499 -1.507 1.00 0.00 28 LEU A O 10
ATOM 7293 N N . GLN A 1 29 ? -4.374 4.127 -3.686 1.00 0.00 29 GLN A N 10
ATOM 7294 C CA . GLN A 1 29 ? -5.809 4.268 -3.507 1.00 0.00 29 GLN A CA 10
ATOM 7295 C C . GLN A 1 29 ? -6.246 3.627 -2.189 1.00 0.00 29 GLN A C 10
ATOM 7296 O O . GLN A 1 29 ? -6.870 4.281 -1.353 1.00 0.00 29 GLN A O 10
ATOM 7310 N N . ALA A 1 30 ? -5.902 2.356 -2.042 1.00 0.00 30 ALA A N 10
ATOM 7311 C CA . ALA A 1 30 ? -6.251 1.620 -0.839 1.00 0.00 30 ALA A CA 10
ATOM 7312 C C . ALA A 1 30 ? -5.764 2.395 0.387 1.00 0.00 30 ALA A C 10
ATOM 7313 O O . ALA A 1 30 ? -6.540 2.669 1.301 1.00 0.00 30 ALA A O 10
ATOM 7320 N N . LEU A 1 31 ? -4.481 2.726 0.367 1.00 0.00 31 LEU A N 10
ATOM 7321 C CA . LEU A 1 31 ? -3.881 3.463 1.465 1.00 0.00 31 LEU A CA 10
ATOM 7322 C C . LEU A 1 31 ? -4.633 4.782 1.660 1.00 0.00 31 LEU A C 10
ATOM 7323 O O . LEU A 1 31 ? -4.828 5.229 2.789 1.00 0.00 31 LEU A O 10
ATOM 7339 N N . ILE A 1 32 ? -5.034 5.367 0.541 1.00 0.00 32 ILE A N 10
ATOM 7340 C CA . ILE A 1 32 ? -5.760 6.625 0.574 1.00 0.00 32 ILE A CA 10
ATOM 7341 C C . ILE A 1 32 ? -7.106 6.415 1.270 1.00 0.00 32 ILE A C 10
ATOM 7342 O O . ILE A 1 32 ? -7.474 7.179 2.161 1.00 0.00 32 ILE A O 10
ATOM 7358 N N . ALA A 1 33 ? -7.804 5.375 0.838 1.00 0.00 33 ALA A N 10
ATOM 7359 C CA . ALA A 1 33 ? -9.101 5.054 1.409 1.00 0.00 33 ALA A 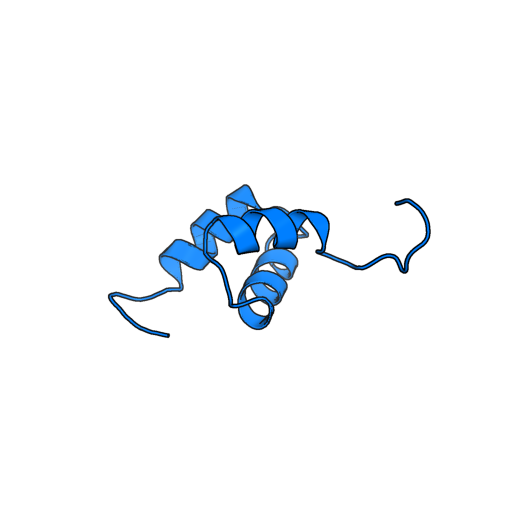CA 10
ATOM 7360 C C . ALA A 1 33 ? -8.959 4.889 2.924 1.00 0.00 33 ALA A C 10
ATOM 7361 O O . ALA A 1 33 ? -9.633 5.574 3.692 1.00 0.00 33 ALA A O 10
ATOM 7368 N N . THR A 1 34 ? -8.079 3.976 3.308 1.00 0.00 34 THR A N 10
ATOM 7369 C CA . THR A 1 34 ? -7.841 3.712 4.717 1.00 0.00 34 THR A CA 10
ATOM 7370 C C . THR A 1 34 ? -7.365 4.983 5.424 1.00 0.00 34 THR A C 10
ATOM 7371 O O . THR A 1 34 ? -7.887 5.344 6.478 1.00 0.00 34 THR A O 10
ATOM 7382 N N . GLY A 1 35 ? -6.379 5.626 4.816 1.00 0.00 35 GLY A N 10
ATOM 7383 C CA . GLY A 1 35 ? -5.826 6.849 5.375 1.00 0.00 35 GLY A CA 10
ATOM 7384 C C . GLY A 1 35 ? -4.369 6.649 5.795 1.00 0.00 35 GLY A C 10
ATOM 7385 O O . GLY A 1 35 ? -3.905 7.270 6.751 1.00 0.00 35 GLY A O 10
ATOM 7389 N N . GLY A 1 36 ? -3.688 5.782 5.061 1.00 0.00 36 GLY A N 10
ATOM 7390 C CA . GLY A 1 36 ? -2.292 5.494 5.346 1.00 0.00 36 GLY A CA 10
ATOM 7391 C C . GLY A 1 36 ? -2.162 4.306 6.302 1.00 0.00 36 GLY A C 10
ATOM 7392 O O . GLY A 1 36 ? -1.405 4.363 7.270 1.00 0.00 36 GLY A O 10
ATOM 7396 N N . ASP A 1 37 ? -2.912 3.257 5.996 1.00 0.00 37 ASP A N 10
ATOM 7397 C CA . ASP A 1 37 ? -2.890 2.057 6.816 1.00 0.00 37 ASP A CA 10
ATOM 7398 C C . ASP A 1 37 ? -2.506 0.858 5.946 1.00 0.00 37 ASP A C 10
ATOM 7399 O O . ASP A 1 37 ? -2.993 0.718 4.825 1.00 0.00 37 ASP A O 10
ATOM 7408 N N . VAL A 1 38 ? -1.638 0.022 6.496 1.00 0.00 38 VAL A N 10
ATOM 7409 C CA . VAL A 1 38 ? -1.184 -1.161 5.785 1.00 0.00 38 VAL A CA 10
ATOM 7410 C C . VAL A 1 38 ? -2.140 -2.320 6.070 1.00 0.00 38 VAL A C 10
ATOM 7411 O O . VAL A 1 38 ? -2.758 -2.859 5.152 1.00 0.00 38 VAL A O 10
ATOM 7424 N N . ASP A 1 39 ? -2.234 -2.669 7.344 1.00 0.00 39 ASP A N 10
ATOM 7425 C CA . ASP A 1 39 ? -3.105 -3.755 7.761 1.00 0.00 39 ASP A CA 10
ATOM 7426 C C . ASP A 1 39 ? -4.449 -3.629 7.040 1.00 0.00 39 ASP A C 10
ATOM 7427 O O . ASP A 1 39 ? -4.889 -4.563 6.371 1.00 0.00 39 ASP A O 10
ATOM 7436 N N . ALA A 1 40 ? -5.064 -2.467 7.201 1.00 0.00 40 ALA A N 10
ATOM 7437 C CA . ALA A 1 40 ? -6.349 -2.207 6.575 1.00 0.00 40 ALA A CA 10
ATOM 7438 C C . ALA A 1 40 ? -6.201 -2.312 5.056 1.00 0.00 40 ALA A C 10
ATOM 7439 O O . ALA A 1 40 ? -6.957 -3.030 4.403 1.00 0.00 40 ALA A O 10
ATOM 7446 N N . ALA A 1 41 ? -5.223 -1.585 4.537 1.00 0.00 41 ALA A N 10
ATOM 7447 C CA . ALA A 1 41 ? -4.966 -1.586 3.107 1.00 0.00 41 ALA A CA 10
ATOM 7448 C C . ALA A 1 41 ? -4.920 -3.030 2.603 1.00 0.00 41 ALA A C 10
ATOM 7449 O O . ALA A 1 41 ? -5.497 -3.348 1.564 1.00 0.00 41 ALA A O 10
ATOM 7456 N N . VAL A 1 42 ? -4.228 -3.867 3.363 1.00 0.00 42 VAL A N 10
ATOM 7457 C CA . VAL A 1 42 ? -4.099 -5.269 3.007 1.00 0.00 42 VAL A CA 10
ATOM 7458 C C . VAL A 1 42 ? -5.492 -5.885 2.864 1.00 0.00 42 VAL A C 10
ATOM 7459 O O . VAL A 1 42 ? -5.798 -6.510 1.850 1.00 0.00 42 VAL A O 10
ATOM 7472 N N . GLU A 1 43 ? -6.300 -5.687 3.896 1.00 0.00 43 GLU A N 10
ATOM 7473 C CA . GLU A 1 43 ? -7.654 -6.215 3.899 1.00 0.00 43 GLU A CA 10
ATOM 7474 C C . GLU A 1 43 ? -8.356 -5.883 2.581 1.00 0.00 43 GLU A C 10
ATOM 7475 O O . GLU A 1 43 ? -9.087 -6.709 2.037 1.00 0.00 43 GLU A O 10
ATOM 7487 N N . LYS A 1 44 ? -8.109 -4.671 2.105 1.00 0.00 44 LYS A N 10
ATOM 7488 C CA . LYS A 1 44 ? -8.709 -4.219 0.861 1.00 0.00 44 LYS A CA 10
ATOM 7489 C C . LYS A 1 44 ? -7.925 -4.798 -0.318 1.00 0.00 44 LYS A C 10
ATOM 7490 O O . LYS A 1 44 ? -8.482 -5.518 -1.145 1.00 0.00 44 LYS A O 10
ATOM 7509 N N . LEU A 1 45 ? -6.644 -4.462 -0.358 1.00 0.00 45 LEU A N 10
ATOM 7510 C CA . LEU A 1 45 ? -5.777 -4.940 -1.422 1.00 0.00 45 LEU A CA 10
ATOM 7511 C C . LEU A 1 45 ? -6.106 -6.403 -1.723 1.00 0.00 45 LEU A C 10
ATOM 7512 O O . LEU A 1 45 ? -6.209 -6.794 -2.884 1.00 0.00 45 LEU A O 10
ATOM 7528 N N . ARG A 1 46 ? -6.262 -7.173 -0.656 1.00 0.00 46 ARG A N 10
ATOM 7529 C CA . ARG A 1 46 ? -6.576 -8.585 -0.791 1.00 0.00 46 ARG A CA 10
ATOM 7530 C C . ARG A 1 46 ? -7.912 -8.764 -1.516 1.00 0.00 46 ARG A C 10
ATOM 7531 O O . ARG A 1 46 ? -7.985 -9.462 -2.526 1.00 0.00 46 ARG A O 10
ATOM 7552 N N . GLN A 1 47 ? -8.935 -8.121 -0.972 1.00 0.00 47 GLN A N 10
ATOM 7553 C CA . GLN A 1 47 ? -10.264 -8.201 -1.554 1.00 0.00 47 GLN A CA 10
ATOM 7554 C C . GLN A 1 47 ? -10.186 -8.059 -3.076 1.00 0.00 47 GLN A C 10
ATOM 7555 O O . GLN A 1 47 ? -10.682 -8.913 -3.809 1.00 0.00 47 GLN A O 10
ATOM 7569 N N . SER A 1 48 ? -9.559 -6.974 -3.506 1.00 0.00 48 SER A N 10
ATOM 7570 C CA . SER A 1 48 ? -9.409 -6.709 -4.927 1.00 0.00 48 SER A CA 10
ATOM 7571 C C . SER A 1 48 ? -8.900 -7.962 -5.642 1.00 0.00 48 SER A C 10
ATOM 7572 O O . SER A 1 48 ? -9.570 -8.492 -6.526 1.00 0.00 48 SER A O 10
ATOM 7580 N N . SER A 1 49 ? -7.718 -8.399 -5.232 1.00 0.00 49 SER A N 10
ATOM 7581 C CA . SER A 1 49 ? -7.110 -9.579 -5.822 1.00 0.00 49 SER A CA 10
ATOM 7582 C C . SER A 1 49 ? -7.241 -9.528 -7.346 1.00 0.00 49 SER A C 10
ATOM 7583 O O . SER A 1 49 ? -8.137 -10.148 -7.917 1.00 0.00 49 SER A O 10
ATOM 7591 N N . GLY A 1 50 ? -6.333 -8.784 -7.961 1.00 0.00 50 GLY A N 10
ATOM 7592 C CA . GLY A 1 50 ? -6.336 -8.644 -9.407 1.00 0.00 50 GLY A CA 10
ATOM 7593 C C . GLY A 1 50 ? -5.584 -9.800 -10.071 1.00 0.00 50 GLY A C 10
ATOM 7594 O O . GLY A 1 50 ? -5.559 -10.912 -9.547 1.00 0.00 50 GLY A O 10
ATOM 7598 N N . PRO A 1 51 ? -4.973 -9.488 -11.246 1.00 0.00 51 PRO A N 10
ATOM 7599 C CA . PRO A 1 51 ? -4.222 -10.488 -11.987 1.00 0.00 51 PRO A CA 10
ATOM 7600 C C . PRO A 1 51 ? -2.874 -10.767 -11.319 1.00 0.00 51 PRO A C 10
ATOM 7601 O O . PRO A 1 51 ? -1.825 -10.616 -11.944 1.00 0.00 51 PRO A O 10
ATOM 7612 N N . SER A 1 52 ? -2.946 -11.169 -10.059 1.00 0.00 52 SER A N 10
ATOM 7613 C CA . SER A 1 52 ? -1.744 -11.470 -9.300 1.00 0.00 52 SER A CA 10
ATOM 7614 C C . SER A 1 52 ? -1.332 -12.926 -9.528 1.00 0.00 52 SER A C 10
ATOM 7615 O O . SER A 1 52 ? -2.111 -13.843 -9.269 1.00 0.00 52 SER A O 10
ATOM 7623 N N . SER A 1 53 ? -0.110 -13.094 -10.010 1.00 0.00 53 SER A N 10
ATOM 7624 C CA . SER A 1 53 ? 0.415 -14.423 -10.276 1.00 0.00 53 SER A CA 10
ATOM 7625 C C . SER A 1 53 ? 1.845 -14.324 -10.809 1.00 0.00 53 SER A C 10
ATOM 7626 O O . SER A 1 53 ? 2.055 -13.988 -11.974 1.00 0.00 53 SER A O 10
ATOM 7634 N N . GLY A 1 54 ? 2.792 -14.622 -9.932 1.00 0.00 54 GLY A N 10
ATOM 7635 C CA . GLY A 1 54 ? 4.197 -14.571 -10.300 1.00 0.00 54 GLY A CA 10
ATOM 7636 C C . GLY A 1 54 ? 4.947 -13.538 -9.457 1.00 0.00 54 GLY A C 10
ATOM 7637 O O . GLY A 1 54 ? 5.475 -13.864 -8.394 1.00 0.00 54 GLY A O 10
ATOM 7641 N N . GLY A 1 1 ? 9.104 12.179 -14.609 1.00 0.00 1 GLY A N 11
ATOM 7642 C CA . GLY A 1 1 ? 10.421 12.638 -14.201 1.00 0.00 1 GLY A CA 11
ATOM 7643 C C . GLY A 1 1 ? 10.795 12.081 -12.826 1.00 0.00 1 GLY A C 11
ATOM 7644 O O . GLY A 1 1 ? 11.206 10.928 -12.710 1.00 0.00 1 GLY A O 11
ATOM 7648 N N . SER A 1 2 ? 10.638 12.927 -11.818 1.00 0.00 2 SER A N 11
ATOM 7649 C CA . SER A 1 2 ? 10.954 12.534 -10.456 1.00 0.00 2 SER A CA 11
ATOM 7650 C C . SER A 1 2 ? 10.153 11.288 -10.071 1.00 0.00 2 SER A C 11
ATOM 7651 O O . SER A 1 2 ? 9.129 10.991 -10.684 1.00 0.00 2 SER A O 11
ATOM 7659 N N . SER A 1 3 ? 10.650 10.594 -9.058 1.00 0.00 3 SER A N 11
ATOM 7660 C CA . SER A 1 3 ? 9.993 9.387 -8.585 1.00 0.00 3 SER A CA 11
ATOM 7661 C C . SER A 1 3 ? 8.701 9.748 -7.849 1.00 0.00 3 SER A C 11
ATOM 7662 O O . SER A 1 3 ? 7.620 9.304 -8.232 1.00 0.00 3 SER A O 11
ATOM 7670 N N . GLY A 1 4 ? 8.856 10.551 -6.807 1.00 0.00 4 GLY A N 11
ATOM 7671 C CA . GLY A 1 4 ? 7.715 10.977 -6.014 1.00 0.00 4 GLY A CA 11
ATOM 7672 C C . GLY A 1 4 ? 8.144 11.953 -4.917 1.00 0.00 4 GLY A C 11
ATOM 7673 O O . GLY A 1 4 ? 9.107 11.6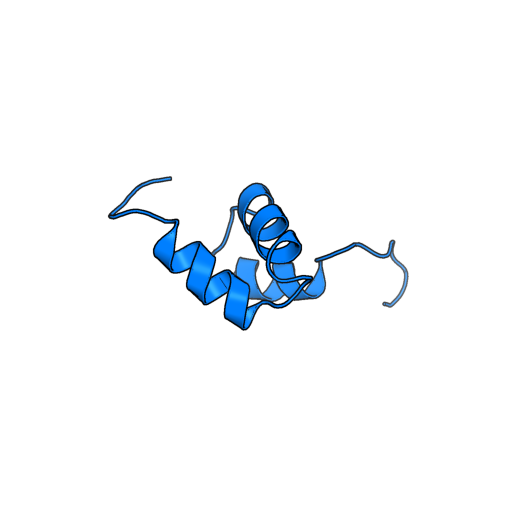97 -4.195 1.00 0.00 4 GLY A O 11
ATOM 7677 N N . SER A 1 5 ? 7.409 13.051 -4.825 1.00 0.00 5 SER A N 11
ATOM 7678 C CA . SER A 1 5 ? 7.701 14.066 -3.827 1.00 0.00 5 SER A CA 11
ATOM 7679 C C . SER A 1 5 ? 6.730 13.939 -2.651 1.00 0.00 5 SER A C 11
ATOM 7680 O O . SER A 1 5 ? 5.712 13.256 -2.753 1.00 0.00 5 SER A O 11
ATOM 7688 N N . SER A 1 6 ? 7.080 14.607 -1.562 1.00 0.00 6 SER A N 11
ATOM 7689 C CA . SER A 1 6 ? 6.253 14.577 -0.368 1.00 0.00 6 SER A CA 11
ATOM 7690 C C . SER A 1 6 ? 5.885 13.132 -0.022 1.00 0.00 6 SER A C 11
ATOM 7691 O O . SER A 1 6 ? 4.801 12.664 -0.367 1.00 0.00 6 SER A O 11
ATOM 7699 N N . GLY A 1 7 ? 6.808 12.466 0.655 1.00 0.00 7 GLY A N 11
ATOM 7700 C CA . GLY A 1 7 ? 6.595 11.084 1.051 1.00 0.00 7 GLY A CA 11
ATOM 7701 C C . GLY A 1 7 ? 5.288 10.934 1.832 1.00 0.00 7 GLY A C 11
ATOM 7702 O O . GLY A 1 7 ? 5.131 11.515 2.905 1.00 0.00 7 GLY A O 11
ATOM 7706 N N . HIS A 1 8 ? 4.383 10.150 1.264 1.00 0.00 8 HIS A N 11
ATOM 7707 C CA . HIS A 1 8 ? 3.095 9.915 1.894 1.00 0.00 8 HIS A CA 11
ATOM 7708 C C . HIS A 1 8 ? 2.970 8.438 2.273 1.00 0.00 8 HIS A C 11
ATOM 7709 O O . HIS A 1 8 ? 3.084 8.083 3.445 1.00 0.00 8 HIS A O 11
ATOM 7723 N N . PHE A 1 9 ? 2.739 7.618 1.259 1.00 0.00 9 PHE A N 11
ATOM 7724 C CA . PHE A 1 9 ? 2.598 6.187 1.471 1.00 0.00 9 PHE A CA 11
ATOM 7725 C C . PHE A 1 9 ? 3.884 5.448 1.099 1.00 0.00 9 PHE A C 11
ATOM 7726 O O . PHE A 1 9 ? 3.890 4.627 0.183 1.00 0.00 9 PHE A O 11
ATOM 7743 N N . GLN A 1 10 ? 4.944 5.766 1.828 1.00 0.00 10 GLN A N 11
ATOM 7744 C CA . GLN A 1 10 ? 6.234 5.142 1.585 1.00 0.00 10 GLN A CA 11
ATOM 7745 C C . GLN A 1 10 ? 6.355 3.844 2.386 1.00 0.00 10 GLN A C 11
ATOM 7746 O O . GLN A 1 10 ? 6.273 2.753 1.824 1.00 0.00 10 GLN A O 11
ATOM 7760 N N . VAL A 1 11 ? 6.548 4.005 3.687 1.00 0.00 11 VAL A N 11
ATOM 7761 C CA . VAL A 1 11 ? 6.681 2.860 4.571 1.00 0.00 11 VAL A CA 11
ATOM 7762 C C . VAL A 1 11 ? 5.675 1.783 4.159 1.00 0.00 11 VAL A C 11
ATOM 7763 O O . VAL A 1 11 ? 5.990 0.594 4.177 1.00 0.00 11 VAL A O 11
ATOM 7776 N N . GLN A 1 12 ? 4.484 2.238 3.798 1.00 0.00 12 GLN A N 11
ATOM 7777 C CA . GLN A 1 12 ? 3.430 1.329 3.382 1.00 0.00 12 GLN A CA 11
ATOM 7778 C C . GLN A 1 12 ? 3.775 0.700 2.030 1.00 0.00 12 GLN A C 11
ATOM 7779 O O . GLN A 1 12 ? 3.714 -0.519 1.875 1.00 0.00 12 GLN A O 11
ATOM 7793 N N . LEU A 1 13 ? 4.129 1.559 1.086 1.00 0.00 13 LEU A N 11
ATOM 7794 C CA . LEU A 1 13 ? 4.483 1.103 -0.247 1.00 0.00 13 LEU A CA 11
ATOM 7795 C C . LEU A 1 13 ? 5.642 0.109 -0.150 1.00 0.00 13 LEU A C 11
ATOM 7796 O O . LEU A 1 13 ? 5.715 -0.843 -0.926 1.00 0.00 13 LEU A O 11
ATOM 7812 N N . GLU A 1 14 ? 6.519 0.364 0.810 1.00 0.00 14 GLU A N 11
ATOM 7813 C CA . GLU A 1 14 ? 7.671 -0.497 1.018 1.00 0.00 14 GLU A CA 11
ATOM 7814 C C . GLU A 1 14 ? 7.234 -1.829 1.631 1.00 0.00 14 GLU A C 11
ATOM 7815 O O . GLU A 1 14 ? 7.554 -2.894 1.104 1.00 0.00 14 GLU A O 11
ATOM 7827 N N . GLN A 1 15 ? 6.510 -1.727 2.736 1.00 0.00 15 GLN A N 11
ATOM 7828 C CA . GLN A 1 15 ? 6.026 -2.911 3.425 1.00 0.00 15 GLN A CA 11
ATOM 7829 C C . GLN A 1 15 ? 5.107 -3.721 2.509 1.00 0.00 15 GLN A C 11
ATOM 7830 O O . GLN A 1 15 ? 5.154 -4.950 2.507 1.00 0.00 15 GLN A O 11
ATOM 7844 N N . LEU A 1 16 ? 4.294 -2.999 1.752 1.00 0.00 16 LEU A N 11
ATOM 7845 C CA . LEU A 1 16 ? 3.366 -3.636 0.833 1.00 0.00 16 LEU A CA 11
ATOM 7846 C C . LEU A 1 16 ? 4.154 -4.367 -0.256 1.00 0.00 16 LEU A C 11
ATOM 7847 O O . LEU A 1 16 ? 3.857 -5.517 -0.576 1.00 0.00 16 LEU A O 11
ATOM 7863 N N . ARG A 1 17 ? 5.143 -3.670 -0.795 1.00 0.00 17 ARG A N 11
ATOM 7864 C CA . ARG A 1 17 ? 5.976 -4.239 -1.842 1.00 0.00 17 ARG A CA 11
ATOM 7865 C C . ARG A 1 17 ? 6.423 -5.650 -1.456 1.00 0.00 17 ARG A C 11
ATOM 7866 O O . ARG A 1 17 ? 6.382 -6.565 -2.277 1.00 0.00 17 ARG A O 11
ATOM 7887 N N . SER A 1 18 ? 6.839 -5.783 -0.205 1.00 0.00 18 SER A N 11
ATOM 7888 C CA . SER A 1 18 ? 7.294 -7.068 0.300 1.00 0.00 18 SER A CA 11
ATOM 7889 C C . SER A 1 18 ? 6.146 -8.079 0.266 1.00 0.00 18 SER A C 11
ATOM 7890 O O . SER A 1 18 ? 6.345 -9.238 -0.094 1.00 0.00 18 SER A O 11
ATOM 7898 N N . MET A 1 19 ? 4.969 -7.603 0.646 1.00 0.00 19 MET A N 11
ATOM 7899 C CA . MET A 1 19 ? 3.789 -8.451 0.664 1.00 0.00 19 MET A CA 11
ATOM 7900 C C . MET A 1 19 ? 3.455 -8.955 -0.742 1.00 0.00 19 MET A C 11
ATOM 7901 O O . MET A 1 19 ? 2.646 -9.867 -0.902 1.00 0.00 19 MET A O 11
ATOM 7915 N N . GLY A 1 20 ? 4.095 -8.338 -1.725 1.00 0.00 20 GLY A N 11
ATOM 7916 C CA . GLY A 1 20 ? 3.876 -8.712 -3.111 1.00 0.00 20 GLY A CA 11
ATOM 7917 C C . GLY A 1 20 ? 2.900 -7.750 -3.791 1.00 0.00 20 GLY A C 11
ATOM 7918 O O . GLY A 1 20 ? 2.280 -8.095 -4.796 1.00 0.00 20 GLY A O 11
ATOM 7922 N N . PHE A 1 21 ? 2.794 -6.561 -3.216 1.00 0.00 21 PHE A N 11
ATOM 7923 C CA . PHE A 1 21 ? 1.905 -5.546 -3.754 1.00 0.00 21 PHE A CA 11
ATOM 7924 C C . PHE A 1 21 ? 2.664 -4.578 -4.664 1.00 0.00 21 PHE A C 11
ATOM 7925 O O . PHE A 1 21 ? 2.982 -3.461 -4.260 1.00 0.00 21 PHE A O 11
ATOM 7942 N N . LEU A 1 22 ? 2.932 -5.042 -5.876 1.00 0.00 22 LEU A N 11
ATOM 7943 C CA . LEU A 1 22 ? 3.648 -4.231 -6.846 1.00 0.00 22 LEU A CA 11
ATOM 7944 C C . LEU A 1 22 ? 2.647 -3.385 -7.635 1.00 0.00 22 LEU A C 11
ATOM 7945 O O . LEU A 1 22 ? 2.717 -3.315 -8.861 1.00 0.00 22 LEU A O 11
ATOM 7961 N N . ASN A 1 23 ? 1.737 -2.763 -6.899 1.00 0.00 23 ASN A N 11
ATOM 7962 C CA . ASN A 1 23 ? 0.723 -1.924 -7.514 1.00 0.00 23 ASN A CA 11
ATOM 7963 C C . ASN A 1 23 ? 0.583 -0.629 -6.712 1.00 0.00 23 ASN A C 11
ATOM 7964 O O . ASN A 1 23 ? -0.235 -0.546 -5.798 1.00 0.00 23 ASN A O 11
ATOM 7975 N N . ARG A 1 24 ? 1.395 0.350 -7.084 1.00 0.00 24 ARG A N 11
ATOM 7976 C CA . ARG A 1 24 ? 1.372 1.638 -6.411 1.00 0.00 24 ARG A CA 11
ATOM 7977 C C . ARG A 1 24 ? -0.003 2.290 -6.560 1.00 0.00 24 ARG A C 11
ATOM 7978 O O . ARG A 1 24 ? -0.626 2.667 -5.568 1.00 0.00 24 ARG A O 11
ATOM 7999 N N . GLU A 1 25 ? -0.438 2.404 -7.806 1.00 0.00 25 GLU A N 11
ATOM 8000 C CA . GLU A 1 25 ? -1.728 3.005 -8.098 1.00 0.00 25 GLU A CA 11
ATOM 8001 C C . GLU A 1 25 ? -2.794 2.460 -7.145 1.00 0.00 25 GLU A C 11
ATOM 8002 O O . GLU A 1 25 ? -3.585 3.223 -6.591 1.00 0.00 25 GLU A O 11
ATOM 8014 N N . ALA A 1 26 ? -2.781 1.145 -6.982 1.00 0.00 26 ALA A N 11
ATOM 8015 C CA . ALA A 1 26 ? -3.737 0.490 -6.106 1.00 0.00 26 ALA A CA 11
ATOM 8016 C C . ALA A 1 26 ? -3.324 0.714 -4.650 1.00 0.00 26 ALA A C 11
ATOM 8017 O O . ALA A 1 26 ? -4.105 1.230 -3.851 1.00 0.00 26 ALA A O 11
ATOM 8024 N N . ASN A 1 27 ? -2.097 0.315 -4.348 1.00 0.00 27 ASN A N 11
ATOM 8025 C CA . ASN A 1 27 ? -1.571 0.465 -3.002 1.00 0.00 27 ASN A CA 11
ATOM 8026 C C . ASN A 1 27 ? -1.912 1.862 -2.479 1.00 0.00 27 ASN A C 11
ATOM 8027 O O . ASN A 1 27 ? -2.258 2.024 -1.310 1.00 0.00 27 ASN A O 11
ATOM 8038 N N . LEU A 1 28 ? -1.803 2.836 -3.371 1.00 0.00 28 LEU A N 11
ATOM 8039 C CA . LEU A 1 28 ? -2.095 4.214 -3.014 1.00 0.00 28 LEU A CA 11
ATOM 8040 C C . LEU A 1 28 ? -3.576 4.339 -2.651 1.00 0.00 28 LEU A C 11
ATOM 8041 O O . LEU A 1 28 ? -3.919 4.539 -1.486 1.00 0.00 28 LEU A O 11
ATOM 8057 N N . GLN A 1 29 ? -4.415 4.215 -3.669 1.00 0.00 29 GLN A N 11
ATOM 8058 C CA . GLN A 1 29 ? -5.851 4.311 -3.472 1.00 0.00 29 GLN A CA 11
ATOM 8059 C C . GLN A 1 29 ? -6.256 3.616 -2.170 1.00 0.00 29 GLN A C 11
ATOM 8060 O O . GLN A 1 29 ? -6.948 4.202 -1.339 1.00 0.00 29 GLN A O 11
ATOM 8074 N N . ALA A 1 30 ? -5.807 2.377 -2.034 1.00 0.00 30 ALA A N 11
ATOM 8075 C CA . ALA A 1 30 ? -6.114 1.596 -0.848 1.00 0.00 30 ALA A CA 11
ATOM 8076 C C . ALA A 1 30 ? -5.616 2.342 0.392 1.00 0.00 30 ALA A C 11
ATOM 8077 O O . ALA A 1 30 ? -6.374 2.558 1.337 1.00 0.00 30 ALA A O 11
ATOM 8084 N N . LEU A 1 31 ? -4.346 2.717 0.348 1.00 0.00 31 LEU A N 11
ATOM 8085 C CA . LEU A 1 31 ? -3.739 3.435 1.455 1.00 0.00 31 LEU A CA 11
ATOM 8086 C C . LEU A 1 31 ? -4.523 4.723 1.714 1.00 0.00 31 LEU A C 11
ATOM 8087 O O . LEU A 1 31 ? -4.643 5.161 2.857 1.00 0.00 31 LEU A O 11
ATOM 8103 N N . ILE A 1 32 ? -5.037 5.292 0.634 1.00 0.00 32 ILE A N 11
ATOM 8104 C CA . ILE A 1 32 ? -5.806 6.521 0.730 1.00 0.00 32 ILE A CA 11
ATOM 8105 C C . ILE A 1 32 ? -7.148 6.226 1.402 1.00 0.00 32 ILE A C 11
ATOM 8106 O O . ILE A 1 32 ? -7.485 6.833 2.417 1.00 0.00 32 ILE A O 11
ATOM 8122 N N . ALA A 1 33 ? -7.879 5.294 0.808 1.00 0.00 33 ALA A N 11
ATOM 8123 C CA . ALA A 1 33 ? -9.177 4.911 1.337 1.00 0.00 33 ALA A CA 11
ATOM 8124 C C . ALA A 1 33 ? -9.075 4.741 2.854 1.00 0.00 33 ALA A C 11
ATOM 8125 O O . ALA A 1 33 ? -9.878 5.300 3.600 1.00 0.00 33 ALA A O 11
ATOM 8132 N N . THR A 1 34 ? -8.082 3.967 3.265 1.00 0.00 34 THR A N 11
ATOM 8133 C CA . THR A 1 34 ? -7.865 3.716 4.679 1.00 0.00 34 THR A CA 11
ATOM 8134 C C . THR A 1 34 ? -7.345 4.978 5.371 1.00 0.00 34 THR A C 11
ATOM 8135 O O . THR A 1 34 ? -7.866 5.381 6.410 1.00 0.00 34 THR A O 11
ATOM 8146 N N . GLY A 1 35 ? -6.323 5.566 4.767 1.00 0.00 35 GLY A N 11
ATOM 8147 C CA . GLY A 1 35 ? -5.726 6.774 5.312 1.00 0.00 35 GLY A CA 11
ATOM 8148 C C . GLY A 1 35 ? -4.304 6.507 5.810 1.00 0.00 35 GLY A C 11
ATOM 8149 O O . GLY A 1 35 ? -3.851 7.131 6.768 1.00 0.00 35 GLY A O 11
ATOM 8153 N N . GLY A 1 36 ? -3.641 5.579 5.137 1.00 0.00 36 GLY A N 11
ATOM 8154 C CA . GLY A 1 36 ? -2.280 5.221 5.499 1.00 0.00 36 GLY A CA 11
ATOM 8155 C C . GLY A 1 36 ? -2.265 4.077 6.515 1.00 0.00 36 GLY A C 11
ATOM 8156 O O . GLY A 1 36 ? -1.747 4.230 7.620 1.00 0.00 36 GLY A O 11
ATOM 8160 N N . ASP A 1 37 ? -2.840 2.956 6.104 1.00 0.00 37 ASP A N 11
ATOM 8161 C CA . ASP A 1 37 ? -2.900 1.787 6.964 1.00 0.00 37 ASP A CA 11
ATOM 8162 C C . ASP A 1 37 ? -2.700 0.527 6.120 1.00 0.00 37 ASP A C 11
ATOM 8163 O O . ASP A 1 37 ? -3.610 0.098 5.413 1.00 0.00 37 ASP A O 11
ATOM 8172 N N . VAL A 1 38 ? -1.502 -0.031 6.222 1.00 0.00 38 VAL A N 11
ATOM 8173 C CA . VAL A 1 38 ? -1.171 -1.234 5.476 1.00 0.00 38 VAL A CA 11
ATOM 8174 C C . VAL A 1 38 ? -2.114 -2.364 5.895 1.00 0.00 38 VAL A C 11
ATOM 8175 O O . VAL A 1 38 ? -2.602 -3.114 5.051 1.00 0.00 38 VAL A O 11
ATOM 8188 N N . ASP A 1 39 ? -2.341 -2.450 7.197 1.00 0.00 39 ASP A N 11
ATOM 8189 C CA . ASP A 1 39 ? -3.216 -3.476 7.738 1.00 0.00 39 ASP A CA 11
ATOM 8190 C C . ASP A 1 39 ? -4.560 -3.431 7.007 1.00 0.00 39 ASP A C 11
ATOM 8191 O O . ASP A 1 39 ? -4.918 -4.372 6.300 1.00 0.00 39 ASP A O 11
ATOM 8200 N N . ALA A 1 40 ? -5.267 -2.328 7.203 1.00 0.00 40 ALA A N 11
ATOM 8201 C CA . ALA A 1 40 ? -6.563 -2.148 6.571 1.00 0.00 40 ALA A CA 11
ATOM 8202 C C . ALA A 1 40 ? -6.415 -2.311 5.057 1.00 0.00 40 ALA A C 11
ATOM 8203 O O . ALA A 1 40 ? -7.160 -3.066 4.434 1.00 0.00 40 ALA A O 11
ATOM 8210 N N . ALA A 1 41 ? -5.448 -1.590 4.508 1.00 0.00 41 ALA A N 11
ATOM 8211 C CA . ALA A 1 41 ? -5.192 -1.645 3.079 1.00 0.00 41 ALA A CA 11
ATOM 8212 C C . ALA A 1 41 ? -5.127 -3.107 2.633 1.00 0.00 41 ALA A C 11
ATOM 8213 O O . ALA A 1 41 ? -5.826 -3.508 1.704 1.00 0.00 41 ALA A O 11
ATOM 8220 N N . VAL A 1 42 ? -4.280 -3.863 3.316 1.00 0.00 42 VAL A N 11
ATOM 8221 C CA . VAL A 1 42 ? -4.115 -5.272 3.002 1.00 0.00 42 VAL A CA 11
ATOM 8222 C C . VAL A 1 42 ? -5.490 -5.937 2.916 1.00 0.00 42 VAL A C 11
ATOM 8223 O O . VAL A 1 42 ? -5.802 -6.601 1.930 1.00 0.00 42 VAL A O 11
ATOM 8236 N N . GLU A 1 43 ? -6.276 -5.734 3.964 1.00 0.00 43 GLU A N 11
ATOM 8237 C CA . GLU A 1 43 ? -7.611 -6.305 4.020 1.00 0.00 43 GLU A CA 11
ATOM 8238 C C . GLU A 1 43 ? -8.393 -5.952 2.753 1.00 0.00 43 GLU A C 11
ATOM 8239 O O . GLU A 1 43 ? -9.287 -6.691 2.345 1.00 0.00 43 GLU A O 11
ATOM 8251 N N . LYS A 1 44 ? -8.027 -4.821 2.167 1.00 0.00 44 LYS A N 11
ATOM 8252 C CA . LYS A 1 44 ? -8.684 -4.361 0.955 1.00 0.00 44 LYS A CA 11
ATOM 8253 C C . LYS A 1 44 ? -7.966 -4.947 -0.263 1.00 0.00 44 LYS A C 11
ATOM 8254 O O . LYS A 1 44 ? -8.577 -5.642 -1.073 1.00 0.00 44 LYS A O 11
ATOM 8273 N N . LEU A 1 45 ? -6.679 -4.643 -0.354 1.00 0.00 45 LEU A N 11
ATOM 8274 C CA . LEU A 1 45 ? -5.872 -5.131 -1.459 1.00 0.00 45 LEU A CA 11
ATOM 8275 C C . LEU A 1 45 ? -6.170 -6.615 -1.687 1.00 0.00 45 LEU A C 11
ATOM 8276 O O . LEU A 1 45 ? -6.217 -7.074 -2.827 1.00 0.00 45 LEU A O 11
ATOM 8292 N N . ARG A 1 46 ? -6.363 -7.323 -0.584 1.00 0.00 46 ARG A N 11
ATOM 8293 C CA . ARG A 1 46 ? -6.655 -8.745 -0.649 1.00 0.00 46 ARG A CA 11
ATOM 8294 C C . ARG A 1 46 ? -7.958 -8.984 -1.415 1.00 0.00 46 ARG A C 11
ATOM 8295 O O . ARG A 1 46 ? -7.986 -9.754 -2.374 1.00 0.00 46 ARG A O 11
ATOM 8316 N N . GLN A 1 47 ? -9.006 -8.311 -0.962 1.00 0.00 47 GLN A N 11
ATOM 8317 C CA . GLN A 1 47 ? -10.308 -8.441 -1.593 1.00 0.00 47 GLN A CA 11
ATOM 8318 C C . GLN A 1 47 ? -10.186 -8.257 -3.107 1.00 0.00 47 GLN A C 11
ATOM 8319 O O . GLN A 1 47 ? -10.603 -9.121 -3.876 1.00 0.00 47 GLN A O 11
ATOM 8333 N N . SER A 1 48 ? -9.611 -7.126 -3.489 1.00 0.00 48 SER A N 11
ATOM 8334 C CA . SER A 1 48 ? -9.429 -6.818 -4.897 1.00 0.00 48 SER A CA 11
ATOM 8335 C C . SER A 1 48 ? -8.722 -7.979 -5.599 1.00 0.00 48 SER A C 11
ATOM 8336 O O . SER A 1 48 ? -9.277 -8.586 -6.514 1.00 0.00 48 SER A O 11
ATOM 8344 N N . SER A 1 49 ? -7.508 -8.252 -5.145 1.00 0.00 49 SER A N 11
ATOM 8345 C CA . SER A 1 49 ? -6.720 -9.330 -5.719 1.00 0.00 49 SER A CA 11
ATOM 8346 C C . SER A 1 49 ? -5.615 -9.746 -4.745 1.00 0.00 49 SER A C 11
ATOM 8347 O O . SER A 1 49 ? -5.114 -8.923 -3.980 1.00 0.00 49 SER A O 11
ATOM 8355 N N . GLY A 1 50 ? -5.268 -11.023 -4.805 1.00 0.00 50 GLY A N 11
ATOM 8356 C CA . GLY A 1 50 ? -4.232 -11.558 -3.938 1.00 0.00 50 GLY A CA 11
ATOM 8357 C C . GLY A 1 50 ? -3.534 -12.754 -4.590 1.00 0.00 50 GLY A C 11
ATOM 8358 O O . GLY A 1 50 ? -3.375 -12.795 -5.809 1.00 0.00 50 GLY A O 11
ATOM 8362 N N . PRO A 1 51 ? -3.127 -13.722 -3.728 1.00 0.00 51 PRO A N 11
ATOM 8363 C CA . PRO A 1 51 ? -2.450 -14.915 -4.207 1.00 0.00 51 PRO A CA 11
ATOM 8364 C C . PRO A 1 51 ? -3.437 -15.876 -4.873 1.00 0.00 51 PRO A C 11
ATOM 8365 O O . PRO A 1 51 ? -4.552 -16.062 -4.386 1.00 0.00 51 PRO A O 11
ATOM 8376 N N . SER A 1 52 ? -2.993 -16.460 -5.976 1.00 0.00 52 SER A N 11
ATOM 8377 C CA . SER A 1 52 ? -3.824 -17.397 -6.713 1.00 0.00 52 SER A CA 11
ATOM 8378 C C . SER A 1 52 ? -4.010 -18.681 -5.903 1.00 0.00 52 SER A C 11
ATOM 8379 O O . SER A 1 52 ? -3.063 -19.443 -5.713 1.00 0.00 52 SER A O 11
ATOM 8387 N N . SER A 1 53 ? -5.238 -18.882 -5.447 1.00 0.00 53 SER A N 11
ATOM 8388 C CA . SER A 1 53 ? -5.561 -20.062 -4.662 1.00 0.00 53 SER A CA 11
ATOM 8389 C C . SER A 1 53 ? -4.693 -20.105 -3.403 1.00 0.00 53 SER A C 11
ATOM 8390 O O . SER A 1 53 ? -3.474 -20.247 -3.490 1.00 0.00 53 SER A O 11
ATOM 8398 N N . GLY A 1 54 ? -5.354 -19.982 -2.262 1.00 0.00 54 GLY A N 11
ATOM 8399 C CA . GLY A 1 54 ? -4.658 -20.005 -0.987 1.00 0.00 54 GLY A CA 11
ATOM 8400 C C . GLY A 1 54 ? -5.217 -18.944 -0.037 1.00 0.00 54 GLY A C 11
ATOM 8401 O O . GLY A 1 54 ? -6.371 -19.024 0.380 1.00 0.00 54 GLY A O 11
ATOM 8405 N N . GLY A 1 1 ? 20.539 8.909 -2.033 1.00 0.00 1 GLY A N 12
ATOM 8406 C CA . GLY A 1 1 ? 20.990 10.284 -1.905 1.00 0.00 1 GLY A CA 12
ATOM 8407 C C . GLY A 1 1 ? 20.632 10.853 -0.530 1.00 0.00 1 GLY A C 12
ATOM 8408 O O . GLY A 1 1 ? 19.648 10.439 0.080 1.00 0.00 1 GLY A O 12
ATOM 8412 N N . SER A 1 2 ? 21.451 11.793 -0.083 1.00 0.00 2 SER A N 12
ATOM 8413 C CA . SER A 1 2 ? 21.234 12.423 1.208 1.00 0.00 2 SER A CA 12
ATOM 8414 C C . SER A 1 2 ? 20.134 13.481 1.096 1.00 0.00 2 SER A C 12
ATOM 8415 O O . SER A 1 2 ? 20.358 14.558 0.546 1.00 0.00 2 SER A O 12
ATOM 8423 N N . SER A 1 3 ? 18.970 13.136 1.626 1.00 0.00 3 SER A N 12
ATOM 8424 C CA . SER A 1 3 ? 17.834 14.043 1.593 1.00 0.00 3 SER A CA 12
ATOM 8425 C C . SER A 1 3 ? 16.652 13.429 2.345 1.00 0.00 3 SER A C 12
ATOM 8426 O O . SER A 1 3 ? 16.628 12.224 2.594 1.00 0.00 3 SER A O 12
ATOM 8434 N N . GLY A 1 4 ? 15.700 14.285 2.687 1.00 0.00 4 GLY A N 12
ATOM 8435 C CA . GLY A 1 4 ? 14.518 13.842 3.406 1.00 0.00 4 GLY A CA 12
ATOM 8436 C C . GLY A 1 4 ? 13.267 13.969 2.535 1.00 0.00 4 GLY A C 12
ATOM 8437 O O . GLY A 1 4 ? 12.581 14.990 2.572 1.00 0.00 4 GLY A O 12
ATOM 8441 N N . SER A 1 5 ? 13.007 12.918 1.771 1.00 0.00 5 SER A N 12
ATOM 8442 C CA . SER A 1 5 ? 11.850 12.900 0.892 1.00 0.00 5 SER A CA 12
ATOM 8443 C C . SER A 1 5 ? 10.567 12.796 1.718 1.00 0.00 5 SER A C 12
ATOM 8444 O O . SER A 1 5 ? 9.665 13.620 1.576 1.00 0.00 5 SER A O 12
ATOM 8452 N N . SER A 1 6 ? 10.525 11.777 2.564 1.00 0.00 6 SER A N 12
ATOM 8453 C CA . SER A 1 6 ? 9.367 11.555 3.413 1.00 0.00 6 SER A CA 12
ATOM 8454 C C . SER A 1 6 ? 8.083 11.815 2.624 1.00 0.00 6 SER A C 12
ATOM 8455 O O . SER A 1 6 ? 7.458 12.864 2.775 1.00 0.00 6 SER A O 12
ATOM 8463 N N . GLY A 1 7 ? 7.726 10.842 1.799 1.00 0.00 7 GLY A N 12
ATOM 8464 C CA . GLY A 1 7 ? 6.527 10.952 0.986 1.00 0.00 7 GLY A CA 12
ATOM 8465 C C . GLY A 1 7 ? 5.268 10.803 1.842 1.00 0.00 7 GLY A C 12
ATOM 8466 O O . GLY A 1 7 ? 5.305 11.026 3.051 1.00 0.00 7 GLY A O 12
ATOM 8470 N N . HIS A 1 8 ? 4.182 10.426 1.182 1.00 0.00 8 HIS A N 12
ATOM 8471 C CA . HIS A 1 8 ? 2.914 10.244 1.868 1.00 0.00 8 HIS A CA 12
ATOM 8472 C C . HIS A 1 8 ? 2.827 8.818 2.416 1.00 0.00 8 HIS A C 12
ATOM 8473 O O . HIS A 1 8 ? 2.942 8.604 3.621 1.00 0.00 8 HIS A O 12
ATOM 8487 N N . PHE A 1 9 ? 2.623 7.880 1.503 1.00 0.00 9 PHE A N 12
ATOM 8488 C CA . PHE A 1 9 ? 2.519 6.480 1.879 1.00 0.00 9 PHE A CA 12
ATOM 8489 C C . PHE A 1 9 ? 3.690 5.672 1.316 1.00 0.00 9 PHE A C 12
ATOM 8490 O O . PHE A 1 9 ? 3.487 4.712 0.574 1.00 0.00 9 PHE A O 12
ATOM 8507 N N . GLN A 1 10 ? 4.890 6.090 1.691 1.00 0.00 10 GLN A N 12
ATOM 8508 C CA . GLN A 1 10 ? 6.093 5.418 1.233 1.00 0.00 10 GLN A CA 12
ATOM 8509 C C . GLN A 1 10 ? 6.299 4.113 2.006 1.00 0.00 10 GLN A C 12
ATOM 8510 O O . GLN A 1 10 ? 6.133 3.027 1.454 1.00 0.00 10 GLN A O 12
ATOM 8524 N N . VAL A 1 11 ? 6.658 4.264 3.273 1.00 0.00 11 VAL A N 12
ATOM 8525 C CA . VAL A 1 11 ? 6.889 3.112 4.127 1.00 0.00 11 VAL A CA 12
ATOM 8526 C C . VAL A 1 11 ? 5.825 2.050 3.842 1.00 0.00 11 VAL A C 12
ATOM 8527 O O . VAL A 1 11 ? 6.152 0.901 3.548 1.00 0.00 11 VAL A O 12
ATOM 8540 N N . GLN A 1 12 ? 4.572 2.472 3.938 1.00 0.00 12 GLN A N 12
ATOM 8541 C CA . GLN A 1 12 ? 3.459 1.571 3.694 1.00 0.00 12 GLN A CA 12
ATOM 8542 C C . GLN A 1 12 ? 3.584 0.935 2.309 1.00 0.00 12 GLN A C 12
ATOM 8543 O O . GLN A 1 12 ? 3.420 -0.275 2.160 1.00 0.00 12 GLN A O 12
ATOM 8557 N N . LEU A 1 13 ? 3.875 1.778 1.329 1.00 0.00 13 LEU A N 12
ATOM 8558 C CA . LEU A 1 13 ? 4.025 1.313 -0.039 1.00 0.00 13 LEU A CA 12
ATOM 8559 C C . LEU A 1 13 ? 5.232 0.377 -0.126 1.00 0.00 13 LEU A C 12
ATOM 8560 O O . LEU A 1 13 ? 5.315 -0.452 -1.030 1.00 0.00 13 LEU A O 12
ATOM 8576 N N . GLU A 1 14 ? 6.138 0.542 0.827 1.00 0.00 14 GLU A N 12
ATOM 8577 C CA . GLU A 1 14 ? 7.336 -0.278 0.870 1.00 0.00 14 GLU A CA 12
ATOM 8578 C C . GLU A 1 14 ? 7.024 -1.644 1.485 1.00 0.00 14 GLU A C 12
ATOM 8579 O O . GLU A 1 14 ? 7.238 -2.677 0.854 1.00 0.00 14 GLU A O 12
ATOM 8591 N N . GLN A 1 15 ? 6.522 -1.603 2.711 1.00 0.00 15 GLN A N 12
ATOM 8592 C CA . GLN A 1 15 ? 6.178 -2.825 3.419 1.00 0.00 15 GLN A CA 12
ATOM 8593 C C . GLN A 1 15 ? 5.230 -3.678 2.575 1.00 0.00 15 GLN A C 12
ATOM 8594 O O . GLN A 1 15 ? 5.316 -4.905 2.588 1.00 0.00 15 GLN A O 12
ATOM 8608 N N . LEU A 1 16 ? 4.347 -2.995 1.862 1.00 0.00 16 LEU A N 12
ATOM 8609 C CA . LEU A 1 16 ? 3.383 -3.676 1.014 1.00 0.00 16 LEU A CA 12
ATOM 8610 C C . LEU A 1 16 ? 4.123 -4.403 -0.111 1.00 0.00 16 LEU A C 12
ATOM 8611 O O . LEU A 1 16 ? 3.916 -5.597 -0.325 1.00 0.00 16 LEU A O 12
ATOM 8627 N N . ARG A 1 17 ? 4.972 -3.654 -0.799 1.00 0.00 17 ARG A N 12
ATOM 8628 C CA . ARG A 1 17 ? 5.744 -4.212 -1.896 1.00 0.00 17 ARG A CA 12
ATOM 8629 C C . ARG A 1 17 ? 6.269 -5.600 -1.522 1.00 0.00 17 ARG A C 12
ATOM 8630 O O . ARG A 1 17 ? 6.235 -6.521 -2.337 1.00 0.00 17 ARG A O 12
ATOM 8651 N N . SER A 1 18 ? 6.743 -5.706 -0.289 1.00 0.00 18 SER A N 12
ATOM 8652 C CA . SER A 1 18 ? 7.275 -6.966 0.202 1.00 0.00 18 SER A CA 12
ATOM 8653 C C . SER A 1 18 ? 6.168 -8.021 0.244 1.00 0.00 18 SER A C 12
ATOM 8654 O O . SER A 1 18 ? 6.370 -9.156 -0.184 1.00 0.00 18 SER A O 12
ATOM 8662 N N . MET A 1 19 ? 5.021 -7.608 0.763 1.00 0.00 19 MET A N 12
ATOM 8663 C CA . MET A 1 19 ? 3.881 -8.503 0.866 1.00 0.00 19 MET A CA 12
ATOM 8664 C C . MET A 1 19 ? 3.488 -9.052 -0.508 1.00 0.00 19 MET A C 12
ATOM 8665 O O . MET A 1 19 ? 2.750 -10.031 -0.601 1.00 0.00 19 MET A O 12
ATOM 8679 N N . GLY A 1 20 ? 4.000 -8.397 -1.539 1.00 0.00 20 GLY A N 12
ATOM 8680 C CA . GLY A 1 20 ? 3.713 -8.807 -2.903 1.00 0.00 20 GLY A CA 12
ATOM 8681 C C . GLY A 1 20 ? 2.798 -7.796 -3.598 1.00 0.00 20 GLY A C 12
ATOM 8682 O O . GLY A 1 20 ? 2.158 -8.118 -4.598 1.00 0.00 20 GLY A O 12
ATOM 8686 N N . PHE A 1 21 ? 2.766 -6.594 -3.041 1.00 0.00 21 PHE A N 12
ATOM 8687 C CA . PHE A 1 21 ? 1.941 -5.535 -3.595 1.00 0.00 21 PHE A CA 12
ATOM 8688 C C . PHE A 1 21 ? 2.771 -4.594 -4.471 1.00 0.00 21 PHE A C 12
ATOM 8689 O O . PHE A 1 21 ? 3.185 -3.526 -4.023 1.00 0.00 21 PHE A O 12
ATOM 8706 N N . LEU A 1 22 ? 2.989 -5.025 -5.705 1.00 0.00 22 LEU A N 12
ATOM 8707 C CA . LEU A 1 22 ? 3.763 -4.235 -6.648 1.00 0.00 22 LEU A CA 12
ATOM 8708 C C . LEU A 1 22 ? 2.816 -3.354 -7.465 1.00 0.00 22 LEU A C 12
ATOM 8709 O O . LEU A 1 22 ? 3.078 -3.071 -8.633 1.00 0.00 22 LEU A O 12
ATOM 8725 N N . ASN A 1 23 ? 1.735 -2.944 -6.818 1.00 0.00 23 ASN A N 12
ATOM 8726 C CA . ASN A 1 23 ? 0.747 -2.100 -7.471 1.00 0.00 23 ASN A CA 12
ATOM 8727 C C . ASN A 1 23 ? 0.632 -0.777 -6.711 1.00 0.00 23 ASN A C 12
ATOM 8728 O O . ASN A 1 23 ? -0.310 -0.577 -5.945 1.00 0.00 23 ASN A O 12
ATOM 8739 N N . ARG A 1 24 ? 1.603 0.092 -6.949 1.00 0.00 24 ARG A N 12
ATOM 8740 C CA . ARG A 1 24 ? 1.622 1.391 -6.297 1.00 0.00 24 ARG A CA 12
ATOM 8741 C C . ARG A 1 24 ? 0.241 2.045 -6.376 1.00 0.00 24 ARG A C 12
ATOM 8742 O O . ARG A 1 24 ? -0.367 2.346 -5.350 1.00 0.00 24 ARG A O 12
ATOM 8763 N N . GLU A 1 25 ? -0.214 2.245 -7.604 1.00 0.00 25 GLU A N 12
ATOM 8764 C CA . GLU A 1 25 ? -1.512 2.858 -7.831 1.00 0.00 25 GLU A CA 12
ATOM 8765 C C . GLU A 1 25 ? -2.556 2.251 -6.891 1.00 0.00 25 GLU A C 12
ATOM 8766 O O . GLU A 1 25 ? -3.113 2.948 -6.044 1.00 0.00 25 GLU A O 12
ATOM 8778 N N . ALA A 1 26 ? -2.790 0.960 -7.073 1.00 0.00 26 ALA A N 12
ATOM 8779 C CA . ALA A 1 26 ? -3.758 0.252 -6.252 1.00 0.00 26 ALA A CA 12
ATOM 8780 C C . ALA A 1 26 ? -3.412 0.453 -4.776 1.00 0.00 26 ALA A C 12
ATOM 8781 O O . ALA A 1 26 ? -4.244 0.917 -3.997 1.00 0.00 26 ALA A O 12
ATOM 8788 N N . ASN A 1 27 ? -2.183 0.095 -4.434 1.00 0.00 27 ASN A N 12
ATOM 8789 C CA . ASN A 1 27 ? -1.717 0.230 -3.065 1.00 0.00 27 ASN A CA 12
ATOM 8790 C C . ASN A 1 27 ? -2.115 1.607 -2.529 1.00 0.00 27 ASN A C 12
ATOM 8791 O O . ASN A 1 27 ? -2.781 1.708 -1.500 1.00 0.00 27 ASN A O 12
ATOM 8802 N N . LEU A 1 28 ? -1.691 2.633 -3.252 1.00 0.00 28 LEU A N 12
ATOM 8803 C CA . LEU A 1 28 ? -1.995 4.000 -2.862 1.00 0.00 28 LEU A CA 12
ATOM 8804 C C . LEU A 1 28 ? -3.491 4.120 -2.566 1.00 0.00 28 LEU A C 12
ATOM 8805 O O . LEU A 1 28 ? -3.884 4.366 -1.427 1.00 0.00 28 LEU A O 12
ATOM 8821 N N . GLN A 1 29 ? -4.285 3.941 -3.612 1.00 0.00 29 GLN A N 12
ATOM 8822 C CA . GLN A 1 29 ? -5.729 4.027 -3.479 1.00 0.00 29 GLN A CA 12
ATOM 8823 C C . GLN A 1 29 ? -6.179 3.389 -2.163 1.00 0.00 29 GLN A C 12
ATOM 8824 O O . GLN A 1 29 ? -6.889 4.015 -1.377 1.00 0.00 29 GLN A O 12
ATOM 8838 N N . ALA A 1 30 ? -5.749 2.152 -1.964 1.00 0.00 30 ALA A N 12
ATOM 8839 C CA . ALA A 1 30 ? -6.099 1.423 -0.757 1.00 0.00 30 ALA A CA 12
ATOM 8840 C C . ALA A 1 30 ? -5.636 2.217 0.466 1.00 0.00 30 ALA A C 12
ATOM 8841 O O . ALA A 1 30 ? -6.415 2.453 1.388 1.00 0.00 30 ALA A O 12
ATOM 8848 N N . LEU A 1 31 ? -4.371 2.608 0.434 1.00 0.00 31 LEU A N 12
ATOM 8849 C CA . LEU A 1 31 ? -3.795 3.371 1.528 1.00 0.00 31 LEU A CA 12
ATOM 8850 C C . LEU A 1 31 ? -4.589 4.666 1.715 1.00 0.00 31 LEU A C 12
ATOM 8851 O O . LEU A 1 31 ? -4.722 5.161 2.833 1.00 0.00 31 LEU A O 12
ATOM 8867 N N . ILE A 1 32 ? -5.097 5.177 0.602 1.00 0.00 32 ILE A N 12
ATOM 8868 C CA . ILE A 1 32 ? -5.874 6.404 0.629 1.00 0.00 32 ILE A CA 12
ATOM 8869 C C . ILE A 1 32 ? -7.227 6.131 1.290 1.00 0.00 32 ILE A C 12
ATOM 8870 O O . ILE A 1 32 ? -7.690 6.921 2.112 1.00 0.00 32 ILE A O 12
ATOM 8886 N N . ALA A 1 33 ? -7.822 5.012 0.907 1.00 0.00 33 ALA A N 12
ATOM 8887 C CA . ALA A 1 33 ? -9.112 4.626 1.452 1.00 0.00 33 ALA A CA 12
ATOM 8888 C C . ALA A 1 33 ? -8.988 4.447 2.967 1.00 0.00 33 ALA A C 12
ATOM 8889 O O . ALA A 1 33 ? -9.770 5.014 3.728 1.00 0.00 33 ALA A O 12
ATOM 8896 N N . THR A 1 34 ? -7.999 3.657 3.358 1.00 0.00 34 THR A N 12
ATOM 8897 C CA . THR A 1 34 ? -7.763 3.397 4.768 1.00 0.00 34 THR A CA 12
ATOM 8898 C C . THR A 1 34 ? -7.365 4.687 5.489 1.00 0.00 34 THR A C 12
ATOM 8899 O O . THR A 1 34 ? -7.934 5.023 6.527 1.00 0.00 34 THR A O 12
ATOM 8910 N N . GLY A 1 35 ? -6.392 5.375 4.910 1.00 0.00 35 GLY A N 12
ATOM 8911 C CA . GLY A 1 35 ? -5.912 6.620 5.485 1.00 0.00 35 GLY A CA 12
ATOM 8912 C C . GLY A 1 35 ? -4.450 6.497 5.917 1.00 0.00 35 GLY A C 12
ATOM 8913 O O . GLY A 1 35 ? -4.050 7.060 6.935 1.00 0.00 35 GLY A O 12
ATOM 8917 N N . GLY A 1 36 ? -3.691 5.756 5.123 1.00 0.00 36 GLY A N 12
ATOM 8918 C CA . GLY A 1 36 ? -2.282 5.551 5.411 1.00 0.00 36 GLY A CA 12
ATOM 8919 C C . GLY A 1 36 ? -2.080 4.348 6.335 1.00 0.00 36 GLY A C 12
ATOM 8920 O O . GLY A 1 36 ? -1.236 4.382 7.229 1.00 0.00 36 GLY A O 12
ATOM 8924 N N . ASP A 1 37 ? -2.869 3.313 6.087 1.00 0.00 37 ASP A N 12
ATOM 8925 C CA . ASP A 1 37 ? -2.788 2.102 6.886 1.00 0.00 37 ASP A CA 12
ATOM 8926 C C . ASP A 1 37 ? -2.456 0.918 5.976 1.00 0.00 37 ASP A C 12
ATOM 8927 O O . ASP A 1 37 ? -2.997 0.804 4.877 1.00 0.00 37 ASP A O 12
ATOM 8936 N N . VAL A 1 38 ? -1.568 0.066 6.467 1.00 0.00 38 VAL A N 12
ATOM 8937 C CA . VAL A 1 38 ? -1.158 -1.106 5.712 1.00 0.00 38 VAL A CA 12
ATOM 8938 C C . VAL A 1 38 ? -2.123 -2.257 6.001 1.00 0.00 38 VAL A C 12
ATOM 8939 O O . VAL A 1 38 ? -2.813 -2.734 5.101 1.00 0.00 38 VAL A O 12
ATOM 8952 N N . ASP A 1 39 ? -2.141 -2.671 7.260 1.00 0.00 39 ASP A N 12
ATOM 8953 C CA . ASP A 1 39 ? -3.010 -3.757 7.678 1.00 0.00 39 ASP A CA 12
ATOM 8954 C C . ASP A 1 39 ? -4.376 -3.600 7.006 1.00 0.00 39 ASP A C 12
ATOM 8955 O O . ASP A 1 39 ? -4.900 -4.551 6.428 1.00 0.00 39 ASP A O 12
ATOM 8964 N N . ALA A 1 40 ? -4.913 -2.393 7.105 1.00 0.00 40 ALA A N 12
ATOM 8965 C CA . ALA A 1 40 ? -6.207 -2.099 6.514 1.00 0.00 40 ALA A CA 12
ATOM 8966 C C . ALA A 1 40 ? -6.121 -2.271 4.996 1.00 0.00 40 ALA A C 12
ATOM 8967 O O . ALA A 1 40 ? -6.916 -2.999 4.404 1.00 0.00 40 ALA A O 12
ATOM 8974 N N . ALA A 1 41 ? -5.149 -1.587 4.410 1.00 0.00 41 ALA A N 12
ATOM 8975 C CA . ALA A 1 41 ? -4.949 -1.655 2.972 1.00 0.00 41 ALA A CA 12
ATOM 8976 C C . ALA A 1 41 ? -5.000 -3.117 2.523 1.00 0.00 41 ALA A C 12
ATOM 8977 O O . ALA A 1 41 ? -5.749 -3.464 1.611 1.00 0.00 41 ALA A O 12
ATOM 8984 N N . VAL A 1 42 ? -4.193 -3.934 3.184 1.00 0.00 42 VAL A N 12
ATOM 8985 C CA . VAL A 1 42 ? -4.137 -5.350 2.864 1.00 0.00 42 VAL A CA 12
ATOM 8986 C C . VAL A 1 42 ? -5.560 -5.899 2.746 1.00 0.00 42 VAL A C 12
ATOM 8987 O O . VAL A 1 42 ? -5.920 -6.487 1.727 1.00 0.00 42 VAL A O 12
ATOM 9000 N N . GLU A 1 43 ? -6.331 -5.688 3.803 1.00 0.00 43 GLU A N 12
ATOM 9001 C CA . GLU A 1 43 ? -7.707 -6.154 3.830 1.00 0.00 43 GLU A CA 12
ATOM 9002 C C . GLU A 1 43 ? -8.428 -5.757 2.540 1.00 0.00 43 GLU A C 12
ATOM 9003 O O . GLU A 1 43 ? -9.263 -6.506 2.036 1.00 0.00 43 GLU A O 12
ATOM 9015 N N . LYS A 1 44 ? -8.079 -4.580 2.043 1.00 0.00 44 LYS A N 12
ATOM 9016 C CA . LYS A 1 44 ? -8.682 -4.074 0.822 1.00 0.00 44 LYS A CA 12
ATOM 9017 C C . LYS A 1 44 ? -7.983 -4.702 -0.385 1.00 0.00 44 LYS A C 12
ATOM 9018 O O . LYS A 1 44 ? -8.608 -5.415 -1.168 1.00 0.00 44 LYS A O 12
ATOM 9037 N N . LEU A 1 45 ? -6.694 -4.415 -0.498 1.00 0.00 45 LEU A N 12
ATOM 9038 C CA . LEU A 1 45 ? -5.903 -4.943 -1.596 1.00 0.00 45 LEU A CA 12
ATOM 9039 C C . LEU A 1 45 ? -6.287 -6.404 -1.839 1.00 0.00 45 LEU A C 12
ATOM 9040 O O . LEU A 1 45 ? -6.447 -6.825 -2.984 1.00 0.00 45 LEU A O 12
ATOM 9056 N N . ARG A 1 46 ? -6.423 -7.136 -0.744 1.00 0.00 46 ARG A N 12
ATOM 9057 C CA . ARG A 1 46 ? -6.785 -8.541 -0.824 1.00 0.00 46 ARG A CA 12
ATOM 9058 C C . ARG A 1 46 ? -8.139 -8.702 -1.517 1.00 0.00 46 ARG A C 12
ATOM 9059 O O . ARG A 1 46 ? -8.258 -9.444 -2.491 1.00 0.00 46 ARG A O 12
ATOM 9080 N N . GLN A 1 47 ? -9.127 -7.995 -0.988 1.00 0.00 47 GLN A N 12
ATOM 9081 C CA . GLN A 1 47 ? -10.468 -8.050 -1.543 1.00 0.00 47 GLN A CA 12
ATOM 9082 C C . GLN A 1 47 ? -10.416 -7.932 -3.068 1.00 0.00 47 GLN A C 12
ATOM 9083 O O . GLN A 1 47 ? -10.910 -8.806 -3.779 1.00 0.00 47 GLN A O 12
ATOM 9097 N N . SER A 1 48 ? -9.814 -6.844 -3.525 1.00 0.00 48 SER A N 12
ATOM 9098 C CA . SER A 1 48 ? -9.692 -6.600 -4.952 1.00 0.00 48 SER A CA 12
ATOM 9099 C C . SER A 1 48 ? -8.877 -7.718 -5.606 1.00 0.00 48 SER A C 12
ATOM 9100 O O . SER A 1 48 ? -9.348 -8.374 -6.534 1.00 0.00 48 SER A O 12
ATOM 9108 N N . SER A 1 49 ? -7.668 -7.901 -5.096 1.00 0.00 49 SER A N 12
ATOM 9109 C CA . SER A 1 49 ? -6.783 -8.929 -5.618 1.00 0.00 49 SER A CA 12
ATOM 9110 C C . SER A 1 49 ? -5.870 -9.449 -4.506 1.00 0.00 49 SER A C 12
ATOM 9111 O O . SER A 1 49 ? -5.142 -8.677 -3.884 1.00 0.00 49 SER A O 12
ATOM 9119 N N . GLY A 1 50 ? -5.941 -10.754 -4.288 1.00 0.00 50 GLY A N 12
ATOM 9120 C CA . GLY A 1 50 ? -5.130 -11.386 -3.261 1.00 0.00 50 GLY A CA 12
ATOM 9121 C C . GLY A 1 50 ? -3.702 -11.622 -3.758 1.00 0.00 50 GLY A C 12
ATOM 9122 O O . GLY A 1 50 ? -3.171 -10.828 -4.533 1.00 0.00 50 GLY A O 12
ATOM 9126 N N . PRO A 1 51 ? -3.106 -12.747 -3.280 1.00 0.00 51 PRO A N 12
ATOM 9127 C CA . PRO A 1 51 ? -1.750 -13.097 -3.667 1.00 0.00 51 PRO A CA 12
ATOM 9128 C C . PRO A 1 51 ? -1.712 -13.644 -5.095 1.00 0.00 51 PRO A C 12
ATOM 9129 O O . PRO A 1 51 ? -2.755 -13.890 -5.698 1.00 0.00 51 PRO A O 12
ATOM 9140 N N . SER A 1 52 ? -0.497 -13.817 -5.596 1.00 0.00 52 SER A N 12
ATOM 9141 C CA . SER A 1 52 ? -0.309 -14.329 -6.943 1.00 0.00 52 SER A CA 12
ATOM 9142 C C . SER A 1 52 ? -1.102 -13.482 -7.941 1.00 0.00 52 SER A C 12
ATOM 9143 O O . SER A 1 52 ? -2.193 -13.867 -8.358 1.00 0.00 52 SER A O 12
ATOM 9151 N N . SER A 1 53 ? -0.522 -12.344 -8.294 1.00 0.00 53 SER A N 12
ATOM 9152 C CA . SER A 1 53 ? -1.160 -11.439 -9.234 1.00 0.00 53 SER A CA 12
ATOM 9153 C C . SER A 1 53 ? -1.065 -12.006 -10.652 1.00 0.00 53 SER A C 12
ATOM 9154 O O . SER A 1 53 ? 0.032 -12.207 -11.172 1.00 0.00 53 SER A O 12
ATOM 9162 N N . GLY A 1 54 ? -2.228 -12.248 -11.238 1.00 0.00 54 GLY A N 12
ATOM 9163 C CA . GLY A 1 54 ? -2.290 -12.788 -12.586 1.00 0.00 54 GLY A CA 12
ATOM 9164 C C . GLY A 1 54 ? -1.707 -11.801 -13.599 1.00 0.00 54 GLY A C 12
ATOM 9165 O O . GLY A 1 54 ? -1.740 -10.590 -13.381 1.00 0.00 54 GLY A O 12
ATOM 9169 N N . GLY A 1 1 ? 8.052 11.311 -13.013 1.00 0.00 1 GLY A N 13
ATOM 9170 C CA . GLY A 1 1 ? 8.487 11.274 -11.627 1.00 0.00 1 GLY A CA 13
ATOM 9171 C C . GLY A 1 1 ? 9.454 12.420 -11.325 1.00 0.00 1 GLY A C 13
ATOM 9172 O O . GLY A 1 1 ? 9.124 13.587 -11.531 1.00 0.00 1 GLY A O 13
ATOM 9176 N N . SER A 1 2 ? 10.630 12.047 -10.840 1.00 0.00 2 SER A N 13
ATOM 9177 C CA . SER A 1 2 ? 11.648 13.029 -10.508 1.00 0.00 2 SER A CA 13
ATOM 9178 C C . SER A 1 2 ? 11.151 13.936 -9.380 1.00 0.00 2 SER A C 13
ATOM 9179 O O . SER A 1 2 ? 10.008 14.389 -9.401 1.00 0.00 2 SER A O 13
ATOM 9187 N N . SER A 1 3 ? 12.035 14.173 -8.422 1.00 0.00 3 SER A N 13
ATOM 9188 C CA . SER A 1 3 ? 11.700 15.017 -7.288 1.00 0.00 3 SER A CA 13
ATOM 9189 C C . SER A 1 3 ? 10.594 14.364 -6.457 1.00 0.00 3 SER A C 13
ATOM 9190 O O . SER A 1 3 ? 9.411 14.612 -6.688 1.00 0.00 3 SER A O 13
ATOM 9198 N N . GLY A 1 4 ? 11.017 13.542 -5.508 1.00 0.00 4 GLY A N 13
ATOM 9199 C CA . GLY A 1 4 ? 10.076 12.852 -4.642 1.00 0.00 4 GLY A CA 13
ATOM 9200 C C . GLY A 1 4 ? 10.732 12.470 -3.314 1.00 0.00 4 GLY A C 13
ATOM 9201 O O . GLY A 1 4 ? 10.784 11.294 -2.958 1.00 0.00 4 GLY A O 13
ATOM 9205 N N . SER A 1 5 ? 11.216 13.487 -2.616 1.00 0.00 5 SER A N 13
ATOM 9206 C CA . SER A 1 5 ? 11.866 13.273 -1.334 1.00 0.00 5 SER A CA 13
ATOM 9207 C C . SER A 1 5 ? 10.828 12.890 -0.278 1.00 0.00 5 SER A C 13
ATOM 9208 O O . SER A 1 5 ? 10.907 11.815 0.315 1.00 0.00 5 SER A O 13
ATOM 9216 N N . SER A 1 6 ? 9.878 13.791 -0.074 1.00 0.00 6 SER A N 13
ATOM 9217 C CA . SER A 1 6 ? 8.825 13.561 0.900 1.00 0.00 6 SER A CA 13
ATOM 9218 C C . SER A 1 6 ? 7.539 13.134 0.190 1.00 0.00 6 SER A C 13
ATOM 9219 O O . SER A 1 6 ? 6.646 13.952 -0.029 1.00 0.00 6 SER A O 13
ATOM 9227 N N . GLY A 1 7 ? 7.485 11.855 -0.150 1.00 0.00 7 GLY A N 13
ATOM 9228 C CA . GLY A 1 7 ? 6.322 11.310 -0.831 1.00 0.00 7 GLY A CA 13
ATOM 9229 C C . GLY A 1 7 ? 5.089 11.348 0.074 1.00 0.00 7 GLY A C 13
ATOM 9230 O O . GLY A 1 7 ? 4.805 12.368 0.699 1.00 0.00 7 GLY A O 13
ATOM 9234 N N . HIS A 1 8 ? 4.390 10.224 0.114 1.00 0.00 8 HIS A N 13
ATOM 9235 C CA . HIS A 1 8 ? 3.193 10.116 0.932 1.00 0.00 8 HIS A CA 13
ATOM 9236 C C . HIS A 1 8 ? 3.140 8.732 1.583 1.00 0.00 8 HIS A C 13
ATOM 9237 O O . HIS A 1 8 ? 3.540 8.568 2.734 1.00 0.00 8 HIS A O 13
ATOM 9251 N N . PHE A 1 9 ? 2.642 7.772 0.817 1.00 0.00 9 PHE A N 13
ATOM 9252 C CA . PHE A 1 9 ? 2.530 6.408 1.305 1.00 0.00 9 PHE A CA 13
ATOM 9253 C C . PHE A 1 9 ? 3.764 5.587 0.924 1.00 0.00 9 PHE A C 13
ATOM 9254 O O . PHE A 1 9 ? 3.675 4.664 0.116 1.00 0.00 9 PHE A O 13
ATOM 9271 N N . GLN A 1 10 ? 4.888 5.954 1.523 1.00 0.00 10 GLN A N 13
ATOM 9272 C CA . GLN A 1 10 ? 6.138 5.263 1.256 1.00 0.00 10 GLN A CA 13
ATOM 9273 C C . GLN A 1 10 ? 6.249 4.011 2.128 1.00 0.00 10 GLN A C 13
ATOM 9274 O O . GLN A 1 10 ? 6.177 2.891 1.624 1.00 0.00 10 GLN A O 13
ATOM 9288 N N . VAL A 1 11 ? 6.422 4.242 3.421 1.00 0.00 11 VAL A N 13
ATOM 9289 C CA . VAL A 1 11 ? 6.543 3.147 4.368 1.00 0.00 11 VAL A CA 13
ATOM 9290 C C . VAL A 1 11 ? 5.479 2.091 4.059 1.00 0.00 11 VAL A C 13
ATOM 9291 O O . VAL A 1 11 ? 5.807 0.949 3.741 1.00 0.00 11 VAL A O 13
ATOM 9304 N N . GLN A 1 12 ? 4.227 2.511 4.163 1.00 0.00 12 GLN A N 13
ATOM 9305 C CA . GLN A 1 12 ? 3.113 1.616 3.899 1.00 0.00 12 GLN A CA 13
ATOM 9306 C C . GLN A 1 12 ? 3.351 0.842 2.601 1.00 0.00 12 GLN A C 13
ATOM 9307 O O . GLN A 1 12 ? 3.072 -0.354 2.528 1.00 0.00 12 GLN A O 13
ATOM 9321 N N . LEU A 1 13 ? 3.865 1.555 1.610 1.00 0.00 13 LEU A N 13
ATOM 9322 C CA . LEU A 1 13 ? 4.143 0.949 0.319 1.00 0.00 13 LEU A CA 13
ATOM 9323 C C . LEU A 1 13 ? 5.277 -0.067 0.471 1.00 0.00 13 LEU A C 13
ATOM 9324 O O . LEU A 1 13 ? 5.214 -1.161 -0.089 1.00 0.00 13 LEU A O 13
ATOM 9340 N N . GLU A 1 14 ? 6.287 0.331 1.230 1.00 0.00 14 GLU A N 13
ATOM 9341 C CA . GLU A 1 14 ? 7.433 -0.532 1.463 1.00 0.00 14 GLU A CA 13
ATOM 9342 C C . GLU A 1 14 ? 6.970 -1.953 1.789 1.00 0.00 14 GLU A C 13
ATOM 9343 O O . GLU A 1 14 ? 7.145 -2.867 0.984 1.00 0.00 14 GLU A O 13
ATOM 9355 N N . GLN A 1 15 ? 6.389 -2.096 2.971 1.00 0.00 15 GLN A N 13
ATOM 9356 C CA . GLN A 1 15 ? 5.900 -3.391 3.414 1.00 0.00 15 GLN A CA 13
ATOM 9357 C C . GLN A 1 15 ? 5.123 -4.077 2.289 1.00 0.00 15 GLN A C 13
ATOM 9358 O O . GLN A 1 15 ? 5.483 -5.172 1.859 1.00 0.00 15 GLN A O 13
ATOM 9372 N N . LEU A 1 16 ? 4.071 -3.405 1.844 1.00 0.00 16 LEU A N 13
ATOM 9373 C CA . LEU A 1 16 ? 3.240 -3.936 0.777 1.00 0.00 16 LEU A CA 13
ATOM 9374 C C . LEU A 1 16 ? 4.135 -4.473 -0.342 1.00 0.00 16 LEU A C 13
ATOM 9375 O O . LEU A 1 16 ? 3.996 -5.623 -0.755 1.00 0.00 16 LEU A O 13
ATOM 9391 N N . ARG A 1 17 ? 5.034 -3.615 -0.800 1.00 0.00 17 ARG A N 13
ATOM 9392 C CA . ARG A 1 17 ? 5.952 -3.989 -1.863 1.00 0.00 17 ARG A CA 13
ATOM 9393 C C . ARG A 1 17 ? 6.567 -5.359 -1.575 1.00 0.00 17 ARG A C 13
ATOM 9394 O O . ARG A 1 17 ? 6.548 -6.244 -2.429 1.00 0.00 17 ARG A O 13
ATOM 9415 N N . SER A 1 18 ? 7.099 -5.492 -0.369 1.00 0.00 18 SER A N 13
ATOM 9416 C CA . SER A 1 18 ? 7.719 -6.740 0.042 1.00 0.00 18 SER A CA 13
ATOM 9417 C C . SER A 1 18 ? 6.715 -7.888 -0.077 1.00 0.00 18 SER A C 13
ATOM 9418 O O . SER A 1 18 ? 7.018 -8.925 -0.665 1.00 0.00 18 SER A O 13
ATOM 9426 N N . MET A 1 19 ? 5.538 -7.664 0.490 1.00 0.00 19 MET A N 13
ATOM 9427 C CA . MET A 1 19 ? 4.487 -8.666 0.454 1.00 0.00 19 MET A CA 13
ATOM 9428 C C . MET A 1 19 ? 4.238 -9.149 -0.976 1.00 0.00 19 MET A C 13
ATOM 9429 O O . MET A 1 19 ? 3.703 -10.237 -1.183 1.00 0.00 19 MET A O 13
ATOM 9443 N N . GLY A 1 20 ? 4.637 -8.316 -1.926 1.00 0.00 20 GLY A N 13
ATOM 9444 C CA . GLY A 1 20 ? 4.464 -8.644 -3.331 1.00 0.00 20 GLY A CA 13
ATOM 9445 C C . GLY A 1 20 ? 3.335 -7.818 -3.951 1.00 0.00 20 GLY A C 13
ATOM 9446 O O . GLY A 1 20 ? 2.763 -8.207 -4.968 1.00 0.00 20 GLY A O 13
ATOM 9450 N N . PHE A 1 21 ? 3.048 -6.693 -3.313 1.00 0.00 21 PHE A N 13
ATOM 9451 C CA . PHE A 1 21 ? 1.998 -5.809 -3.789 1.00 0.00 21 PHE A CA 13
ATOM 9452 C C . PHE A 1 21 ? 2.554 -4.778 -4.774 1.00 0.00 21 PHE A C 13
ATOM 9453 O O . PHE A 1 21 ? 2.687 -3.602 -4.438 1.00 0.00 21 PHE A O 13
ATOM 9470 N N . LEU A 1 22 ? 2.865 -5.257 -5.970 1.00 0.00 22 LEU A N 13
ATOM 9471 C CA . LEU A 1 22 ? 3.404 -4.392 -7.005 1.00 0.00 22 LEU A CA 13
ATOM 9472 C C . LEU A 1 22 ? 2.253 -3.672 -7.712 1.00 0.00 22 LEU A C 13
ATOM 9473 O O . LEU A 1 22 ? 2.153 -3.709 -8.938 1.00 0.00 22 LEU A O 13
ATOM 9489 N N . ASN A 1 23 ? 1.414 -3.035 -6.910 1.00 0.00 23 ASN A N 13
ATOM 9490 C CA . ASN A 1 23 ? 0.274 -2.308 -7.443 1.00 0.00 23 ASN A CA 13
ATOM 9491 C C . ASN A 1 23 ? 0.194 -0.933 -6.777 1.00 0.00 23 ASN A C 13
ATOM 9492 O O . ASN A 1 23 ? -0.853 -0.553 -6.255 1.00 0.00 23 ASN A O 13
ATOM 9503 N N . ARG A 1 24 ? 1.314 -0.226 -6.817 1.00 0.00 24 ARG A N 13
ATOM 9504 C CA . ARG A 1 24 ? 1.383 1.099 -6.223 1.00 0.00 24 ARG A CA 13
ATOM 9505 C C . ARG A 1 24 ? 0.079 1.860 -6.470 1.00 0.00 24 ARG A C 13
ATOM 9506 O O . ARG A 1 24 ? -0.606 2.248 -5.526 1.00 0.00 24 ARG A O 13
ATOM 9527 N N . GLU A 1 25 ? -0.224 2.052 -7.746 1.00 0.00 25 GLU A N 13
ATOM 9528 C CA . GLU A 1 25 ? -1.433 2.760 -8.129 1.00 0.00 25 GLU A CA 13
ATOM 9529 C C . GLU A 1 25 ? -2.596 2.355 -7.221 1.00 0.00 25 GLU A C 13
ATOM 9530 O O . GLU A 1 25 ? -3.250 3.210 -6.625 1.00 0.00 25 GLU A O 13
ATOM 9542 N N . ALA A 1 26 ? -2.819 1.051 -7.145 1.00 0.00 26 ALA A N 13
ATOM 9543 C CA . ALA A 1 26 ? -3.892 0.523 -6.320 1.00 0.00 26 ALA A CA 13
ATOM 9544 C C . ALA A 1 26 ? -3.555 0.751 -4.845 1.00 0.00 26 ALA A C 13
ATOM 9545 O O . ALA A 1 26 ? -4.325 1.376 -4.118 1.00 0.00 26 ALA A O 13
ATOM 9552 N N . ASN A 1 27 ? -2.403 0.231 -4.447 1.00 0.00 27 ASN A N 13
ATOM 9553 C CA . ASN A 1 27 ? -1.955 0.370 -3.072 1.00 0.00 27 ASN A CA 13
ATOM 9554 C C . ASN A 1 27 ? -2.232 1.795 -2.591 1.00 0.00 27 ASN A C 13
ATOM 9555 O O . ASN A 1 27 ? -2.768 1.993 -1.502 1.00 0.00 27 ASN A O 13
ATOM 9566 N N . LEU A 1 28 ? -1.855 2.752 -3.427 1.00 0.00 28 LEU A N 13
ATOM 9567 C CA . LEU A 1 28 ? -2.057 4.153 -3.101 1.00 0.00 28 LEU A CA 13
ATOM 9568 C C . LEU A 1 28 ? -3.532 4.387 -2.767 1.00 0.00 28 LEU A C 13
ATOM 9569 O O . LEU A 1 28 ? -3.878 4.638 -1.613 1.00 0.00 28 LEU A O 13
ATOM 9585 N N . GLN A 1 29 ? -4.361 4.297 -3.796 1.00 0.00 29 GLN A N 13
ATOM 9586 C CA . GLN A 1 29 ? -5.790 4.496 -3.626 1.00 0.00 29 GLN A CA 13
ATOM 9587 C C . GLN A 1 29 ? -6.271 3.819 -2.341 1.00 0.00 29 GLN A C 13
ATOM 9588 O O . GLN A 1 29 ? -6.806 4.479 -1.451 1.00 0.00 29 GLN A O 13
ATOM 9602 N N . ALA A 1 30 ? -6.062 2.512 -2.284 1.00 0.00 30 ALA A N 13
ATOM 9603 C CA . ALA A 1 30 ? -6.467 1.739 -1.122 1.00 0.00 30 ALA A CA 13
ATOM 9604 C C . ALA A 1 30 ? -5.958 2.427 0.146 1.00 0.00 30 ALA A C 13
ATOM 9605 O O . ALA A 1 30 ? -6.735 2.719 1.054 1.00 0.00 30 ALA A O 13
ATOM 9612 N N . LEU A 1 31 ? -4.655 2.667 0.168 1.00 0.00 31 LEU A N 13
ATOM 9613 C CA . LEU A 1 31 ? -4.032 3.315 1.309 1.00 0.00 31 LEU A CA 13
ATOM 9614 C C . LEU A 1 31 ? -4.794 4.600 1.639 1.00 0.00 31 LEU A C 13
ATOM 9615 O O . LEU A 1 31 ? -5.111 4.858 2.799 1.00 0.00 31 LEU A O 13
ATOM 9631 N N . ILE A 1 32 ? -5.065 5.373 0.597 1.00 0.00 32 ILE A N 13
ATOM 9632 C CA . ILE A 1 32 ? -5.784 6.625 0.761 1.00 0.00 32 ILE A CA 13
ATOM 9633 C C . ILE A 1 32 ? -7.142 6.348 1.407 1.00 0.00 32 ILE A C 13
ATOM 9634 O O . ILE A 1 32 ? -7.563 7.068 2.311 1.00 0.00 32 ILE A O 13
ATOM 9650 N N . ALA A 1 33 ? -7.792 5.301 0.918 1.00 0.00 33 ALA A N 13
ATOM 9651 C CA . ALA A 1 33 ? -9.094 4.920 1.437 1.00 0.00 33 ALA A CA 13
ATOM 9652 C C . ALA A 1 33 ? -8.954 4.507 2.903 1.00 0.00 33 ALA A C 13
ATOM 9653 O O . ALA A 1 33 ? -9.896 4.640 3.682 1.00 0.00 33 ALA A O 13
ATOM 9660 N N . THR A 1 34 ? -7.769 4.014 3.235 1.00 0.00 34 THR A N 13
ATOM 9661 C CA . THR A 1 34 ? -7.493 3.581 4.594 1.00 0.00 34 THR A CA 13
ATOM 9662 C C . THR A 1 34 ? -6.654 4.629 5.328 1.00 0.00 34 THR A C 13
ATOM 9663 O O . THR A 1 34 ? -5.932 4.304 6.269 1.00 0.00 34 THR A O 13
ATOM 9674 N N . GLY A 1 35 ? -6.778 5.866 4.870 1.00 0.00 35 GLY A N 13
ATOM 9675 C CA . GLY A 1 35 ? -6.040 6.964 5.471 1.00 0.00 35 GLY A CA 13
ATOM 9676 C C . GLY A 1 35 ? -4.604 6.548 5.794 1.00 0.00 35 GLY A C 13
ATOM 9677 O O . GLY A 1 35 ? -4.069 6.911 6.841 1.00 0.00 35 GLY A O 13
ATOM 9681 N N . GLY A 1 36 ? -4.020 5.791 4.876 1.00 0.00 36 GLY A N 13
ATOM 9682 C CA . GLY A 1 36 ? -2.656 5.322 5.050 1.00 0.00 36 GLY A CA 13
ATOM 9683 C C . GLY A 1 36 ? -2.582 4.245 6.135 1.00 0.00 36 GLY A C 13
ATOM 9684 O O . GLY A 1 36 ? -2.143 4.513 7.252 1.00 0.00 36 GLY A O 13
ATOM 9688 N N . ASP A 1 37 ? -3.017 3.049 5.767 1.00 0.00 37 ASP A N 13
ATOM 9689 C CA . ASP A 1 37 ? -3.006 1.930 6.694 1.00 0.00 37 ASP A CA 13
ATOM 9690 C C . ASP A 1 37 ? -2.694 0.642 5.929 1.00 0.00 37 ASP A C 13
ATOM 9691 O O . ASP A 1 37 ? -3.459 0.234 5.057 1.00 0.00 37 ASP A O 13
ATOM 9700 N N . VAL A 1 38 ? -1.569 0.039 6.284 1.00 0.00 38 VAL A N 13
ATOM 9701 C CA . VAL A 1 38 ? -1.146 -1.194 5.641 1.00 0.00 38 VAL A CA 13
ATOM 9702 C C . VAL A 1 38 ? -2.117 -2.317 6.014 1.00 0.00 38 VAL A C 13
ATOM 9703 O O . VAL A 1 38 ? -2.814 -2.851 5.152 1.00 0.00 38 VAL A O 13
ATOM 9716 N N . ASP A 1 39 ? -2.133 -2.641 7.298 1.00 0.00 39 ASP A N 13
ATOM 9717 C CA . ASP A 1 39 ? -3.007 -3.690 7.795 1.00 0.00 39 ASP A CA 13
ATOM 9718 C C . ASP A 1 39 ? -4.367 -3.585 7.102 1.00 0.00 39 ASP A C 13
ATOM 9719 O O . ASP A 1 39 ? -4.895 -4.581 6.610 1.00 0.00 39 ASP A O 13
ATOM 9728 N N . ALA A 1 40 ? -4.895 -2.370 7.085 1.00 0.00 40 ALA A N 13
ATOM 9729 C CA . ALA A 1 40 ? -6.183 -2.123 6.461 1.00 0.00 40 ALA A CA 13
ATOM 9730 C C . ALA A 1 40 ? -6.056 -2.311 4.948 1.00 0.00 40 ALA A C 13
ATOM 9731 O O . ALA A 1 40 ? -6.720 -3.168 4.367 1.00 0.00 40 ALA A O 13
ATOM 9738 N N . ALA A 1 41 ? -5.199 -1.495 4.352 1.00 0.00 41 ALA A N 13
ATOM 9739 C CA . ALA A 1 41 ? -4.976 -1.561 2.918 1.00 0.00 41 ALA A CA 13
ATOM 9740 C C . ALA A 1 41 ? -4.926 -3.026 2.480 1.00 0.00 41 ALA A C 13
ATOM 9741 O O . ALA A 1 41 ? -5.563 -3.407 1.499 1.00 0.00 41 ALA A O 13
ATOM 9748 N N . VAL A 1 42 ? -4.164 -3.808 3.230 1.00 0.00 42 VAL A N 13
ATOM 9749 C CA . VAL A 1 42 ? -4.022 -5.223 2.932 1.00 0.00 42 VAL A CA 13
ATOM 9750 C C . VAL A 1 42 ? -5.408 -5.869 2.876 1.00 0.00 42 VAL A C 13
ATOM 9751 O O . VAL A 1 42 ? -5.742 -6.546 1.905 1.00 0.00 42 VAL A O 13
ATOM 9764 N N . GLU A 1 43 ? -6.177 -5.637 3.930 1.00 0.00 43 GLU A N 13
ATOM 9765 C CA . GLU A 1 43 ? -7.519 -6.188 4.012 1.00 0.00 43 GLU A CA 13
ATOM 9766 C C . GLU A 1 43 ? -8.309 -5.854 2.746 1.00 0.00 43 GLU A C 13
ATOM 9767 O O . GLU A 1 43 ? -9.161 -6.631 2.318 1.00 0.00 43 GLU A O 13
ATOM 9779 N N . LYS A 1 44 ? -7.998 -4.696 2.181 1.00 0.00 44 LYS A N 13
ATOM 9780 C CA . LYS A 1 44 ? -8.669 -4.250 0.972 1.00 0.00 44 LYS A CA 13
ATOM 9781 C C . LYS A 1 44 ? -7.990 -4.881 -0.245 1.00 0.00 44 LYS A C 13
ATOM 9782 O O . LYS A 1 44 ? -8.613 -5.643 -0.983 1.00 0.00 44 LYS A O 13
ATOM 9801 N N . LEU A 1 45 ? -6.721 -4.540 -0.418 1.00 0.00 45 LEU A N 13
ATOM 9802 C CA . LEU A 1 45 ? -5.951 -5.063 -1.533 1.00 0.00 45 LEU A CA 13
ATOM 9803 C C . LEU A 1 45 ? -6.294 -6.541 -1.735 1.00 0.00 45 LEU A C 13
ATOM 9804 O O . LEU A 1 45 ? -6.426 -7.001 -2.868 1.00 0.00 45 LEU A O 13
ATOM 9820 N N . ARG A 1 46 ? -6.428 -7.242 -0.619 1.00 0.00 46 ARG A N 13
ATOM 9821 C CA . ARG A 1 46 ? -6.752 -8.658 -0.660 1.00 0.00 46 ARG A CA 13
ATOM 9822 C C . ARG A 1 46 ? -8.076 -8.878 -1.394 1.00 0.00 46 ARG A C 13
ATOM 9823 O O . ARG A 1 46 ? -8.132 -9.622 -2.372 1.00 0.00 46 ARG A O 13
ATOM 9844 N N . GLN A 1 47 ? -9.110 -8.217 -0.894 1.00 0.00 47 GLN A N 13
ATOM 9845 C CA . GLN A 1 47 ? -10.430 -8.331 -1.491 1.00 0.00 47 GLN A CA 13
ATOM 9846 C C . GLN A 1 47 ? -10.358 -8.066 -2.996 1.00 0.00 47 GLN A C 13
ATOM 9847 O O . GLN A 1 47 ? -10.744 -8.914 -3.799 1.00 0.00 47 GLN A O 13
ATOM 9861 N N . SER A 1 48 ? -9.859 -6.886 -3.334 1.00 0.00 48 SER A N 13
ATOM 9862 C CA . SER A 1 48 ? -9.730 -6.499 -4.728 1.00 0.00 48 SER A CA 13
ATOM 9863 C C . SER A 1 48 ? -8.985 -7.585 -5.506 1.00 0.00 48 SER A C 13
ATOM 9864 O O . SER A 1 48 ? -9.521 -8.150 -6.458 1.00 0.00 48 SER A O 13
ATOM 9872 N N . SER A 1 49 ? -7.760 -7.844 -5.072 1.00 0.00 49 SER A N 13
ATOM 9873 C CA . SER A 1 49 ? -6.936 -8.852 -5.716 1.00 0.00 49 SER A CA 13
ATOM 9874 C C . SER A 1 49 ? -7.613 -10.221 -5.622 1.00 0.00 49 SER A C 13
ATOM 9875 O O . SER A 1 49 ? -7.564 -10.871 -4.579 1.00 0.00 49 SER A O 13
ATOM 9883 N N . GLY A 1 50 ? -8.231 -10.617 -6.725 1.00 0.00 50 GLY A N 13
ATOM 9884 C CA . GLY A 1 50 ? -8.918 -11.897 -6.779 1.00 0.00 50 GLY A CA 13
ATOM 9885 C C . GLY A 1 50 ? -8.054 -13.009 -6.181 1.00 0.00 50 GLY A C 13
ATOM 9886 O O . GLY A 1 50 ? -6.865 -12.811 -5.932 1.00 0.00 50 GLY A O 13
ATOM 9890 N N . PRO A 1 51 ? -8.701 -14.185 -5.963 1.00 0.00 51 PRO A N 13
ATOM 9891 C CA . PRO A 1 51 ? -8.004 -15.329 -5.399 1.00 0.00 51 PRO A CA 13
ATOM 9892 C C . PRO A 1 51 ? -7.093 -15.983 -6.439 1.00 0.00 51 PRO A C 13
ATOM 9893 O O . PRO A 1 51 ? -7.442 -17.012 -7.016 1.00 0.00 51 PRO A O 13
ATOM 9904 N N . SER A 1 52 ? -5.942 -15.360 -6.647 1.00 0.00 52 SER A N 13
ATOM 9905 C CA . SER A 1 52 ? -4.978 -15.869 -7.607 1.00 0.00 52 SER A CA 13
ATOM 9906 C C . SER A 1 52 ? -3.757 -14.949 -7.660 1.00 0.00 52 SER A C 13
ATOM 9907 O O . SER A 1 52 ? -3.829 -13.791 -7.252 1.00 0.00 52 SER A O 13
ATOM 9915 N N . SER A 1 53 ? -2.663 -15.500 -8.166 1.00 0.00 53 SER A N 13
ATOM 9916 C CA . SER A 1 53 ? -1.427 -14.743 -8.278 1.00 0.00 53 SER A CA 13
ATOM 9917 C C . SER A 1 53 ? -0.341 -15.607 -8.921 1.00 0.00 53 SER A C 13
ATOM 9918 O O . SER A 1 53 ? 0.345 -16.363 -8.234 1.00 0.00 53 SER A O 13
ATOM 9926 N N . GLY A 1 54 ? -0.218 -15.467 -10.233 1.00 0.00 54 GLY A N 13
ATOM 9927 C CA . GLY A 1 54 ? 0.773 -16.225 -10.977 1.00 0.00 54 GLY A CA 13
ATOM 9928 C C . GLY A 1 54 ? 0.236 -17.607 -11.356 1.00 0.00 54 GLY A C 13
ATOM 9929 O O . GLY A 1 54 ? 1.006 -18.550 -11.531 1.00 0.00 54 GLY A O 13
ATOM 9933 N N . GLY A 1 1 ? -5.476 15.880 6.059 1.00 0.00 1 GLY A N 14
ATOM 9934 C CA . GLY A 1 1 ? -5.249 16.678 4.866 1.00 0.00 1 GLY A CA 14
ATOM 9935 C C . GLY A 1 1 ? -3.758 16.963 4.673 1.00 0.00 1 GLY A C 14
ATOM 9936 O O . GLY A 1 1 ? -3.021 16.118 4.167 1.00 0.00 1 GLY A O 14
ATOM 9940 N N . SER A 1 2 ? -3.357 18.156 5.087 1.00 0.00 2 SER A N 14
ATOM 9941 C CA . SER A 1 2 ? -1.968 18.563 4.966 1.00 0.00 2 SER A CA 14
ATOM 9942 C C . SER A 1 2 ? -1.548 18.561 3.494 1.00 0.00 2 SER A C 14
ATOM 9943 O O . SER A 1 2 ? -1.601 17.526 2.831 1.00 0.00 2 SER A O 14
ATOM 9951 N N . SER A 1 3 ? -1.142 19.732 3.026 1.00 0.00 3 SER A N 14
ATOM 9952 C CA . SER A 1 3 ? -0.714 19.879 1.646 1.00 0.00 3 SER A CA 14
ATOM 9953 C C . SER A 1 3 ? 0.804 19.712 1.548 1.00 0.00 3 SER A C 14
ATOM 9954 O O . SER A 1 3 ? 1.525 19.982 2.507 1.00 0.00 3 SER A O 14
ATOM 9962 N N . GLY A 1 4 ? 1.244 19.268 0.380 1.00 0.00 4 GLY A N 14
ATOM 9963 C CA . GLY A 1 4 ? 2.663 19.062 0.144 1.00 0.00 4 GLY A CA 14
ATOM 9964 C C . GLY A 1 4 ? 3.064 17.616 0.442 1.00 0.00 4 GLY A C 14
ATOM 9965 O O . GLY A 1 4 ? 2.373 16.681 0.040 1.00 0.00 4 GLY A O 14
ATOM 9969 N N . SER A 1 5 ? 4.178 17.477 1.145 1.00 0.00 5 SER A N 14
ATOM 9970 C CA . SER A 1 5 ? 4.680 16.161 1.501 1.00 0.00 5 SER A CA 14
ATOM 9971 C C . SER A 1 5 ? 5.043 15.379 0.237 1.00 0.00 5 SER A C 14
ATOM 9972 O O . SER A 1 5 ? 4.260 15.324 -0.709 1.00 0.00 5 SER A O 14
ATOM 9980 N N . SER A 1 6 ? 6.232 14.794 0.263 1.00 0.00 6 SER A N 14
ATOM 9981 C CA . SER A 1 6 ? 6.709 14.018 -0.869 1.00 0.00 6 SER A CA 14
ATOM 9982 C C . SER A 1 6 ? 6.458 12.529 -0.625 1.00 0.00 6 SER A C 14
ATOM 9983 O O . SER A 1 6 ? 5.807 11.865 -1.430 1.00 0.00 6 SER A O 14
ATOM 9991 N N . GLY A 1 7 ? 6.989 12.047 0.489 1.00 0.00 7 GLY A N 14
ATOM 9992 C CA . GLY A 1 7 ? 6.832 10.648 0.849 1.00 0.00 7 GLY A CA 14
ATOM 9993 C C . GLY A 1 7 ? 5.574 10.438 1.695 1.00 0.00 7 GLY A C 14
ATOM 9994 O O . GLY A 1 7 ? 5.638 10.454 2.923 1.00 0.00 7 GLY A O 14
ATOM 9998 N N . HIS A 1 8 ? 4.460 10.245 1.004 1.00 0.00 8 HIS A N 14
ATOM 9999 C CA . HIS A 1 8 ? 3.190 10.032 1.676 1.00 0.00 8 HIS A CA 14
ATOM 10000 C C . HIS A 1 8 ? 3.091 8.577 2.138 1.00 0.00 8 HIS A C 14
ATOM 10001 O O . HIS A 1 8 ? 3.336 8.274 3.304 1.00 0.00 8 HIS A O 14
ATOM 10015 N N . PHE A 1 9 ? 2.732 7.715 1.198 1.00 0.00 9 PHE A N 14
ATOM 10016 C CA . PHE A 1 9 ? 2.597 6.299 1.494 1.00 0.00 9 PHE A CA 14
ATOM 10017 C C . PHE A 1 9 ? 3.849 5.529 1.069 1.00 0.00 9 PHE A C 14
ATOM 10018 O O . PHE A 1 9 ? 3.787 4.673 0.187 1.00 0.00 9 PHE A O 14
ATOM 10035 N N . GLN A 1 10 ? 4.957 5.860 1.716 1.00 0.00 10 GLN A N 14
ATOM 10036 C CA . GLN A 1 10 ? 6.222 5.211 1.416 1.00 0.00 10 GLN A CA 14
ATOM 10037 C C . GLN A 1 10 ? 6.352 3.910 2.211 1.00 0.00 10 GLN A C 14
ATOM 10038 O O . GLN A 1 10 ? 6.228 2.821 1.652 1.00 0.00 10 GLN A O 14
ATOM 10052 N N . VAL A 1 11 ? 6.600 4.066 3.503 1.00 0.00 11 VAL A N 14
ATOM 10053 C CA . VAL A 1 11 ? 6.748 2.917 4.381 1.00 0.00 11 VAL A CA 14
ATOM 10054 C C . VAL A 1 11 ? 5.710 1.858 4.007 1.00 0.00 11 VAL A C 14
ATOM 10055 O O . VAL A 1 11 ? 6.047 0.689 3.826 1.00 0.00 11 VAL A O 14
ATOM 10068 N N . GLN A 1 12 ? 4.467 2.305 3.902 1.00 0.00 12 GLN A N 14
ATOM 10069 C CA . GLN A 1 12 ? 3.377 1.410 3.553 1.00 0.00 12 GLN A CA 14
ATOM 10070 C C . GLN A 1 12 ? 3.648 0.744 2.203 1.00 0.00 12 GLN A C 14
ATOM 10071 O O . GLN A 1 12 ? 3.516 -0.472 2.068 1.00 0.00 12 GLN A O 14
ATOM 10085 N N . LEU A 1 13 ? 4.023 1.569 1.236 1.00 0.00 13 LEU A N 14
ATOM 10086 C CA . LEU A 1 13 ? 4.314 1.076 -0.099 1.00 0.00 13 LEU A CA 14
ATOM 10087 C C . LEU A 1 13 ? 5.475 0.082 -0.028 1.00 0.00 13 LEU A C 14
ATOM 10088 O O . LEU A 1 13 ? 5.501 -0.901 -0.767 1.00 0.00 13 LEU A O 14
ATOM 10104 N N . GLU A 1 14 ? 6.407 0.372 0.867 1.00 0.00 14 GLU A N 14
ATOM 10105 C CA . GLU A 1 14 ? 7.568 -0.484 1.044 1.00 0.00 14 GLU A CA 14
ATOM 10106 C C . GLU A 1 14 ? 7.151 -1.824 1.653 1.00 0.00 14 GLU A C 14
ATOM 10107 O O . GLU A 1 14 ? 7.438 -2.881 1.093 1.00 0.00 14 GLU A O 14
ATOM 10119 N N . GLN A 1 15 ? 6.481 -1.736 2.793 1.00 0.00 15 GLN A N 14
ATOM 10120 C CA . GLN A 1 15 ? 6.023 -2.929 3.485 1.00 0.00 15 GLN A CA 14
ATOM 10121 C C . GLN A 1 15 ? 5.144 -3.774 2.560 1.00 0.00 15 GLN A C 14
ATOM 10122 O O . GLN A 1 15 ? 5.274 -4.996 2.521 1.00 0.00 15 GLN A O 14
ATOM 10136 N N . LEU A 1 16 ? 4.269 -3.088 1.839 1.00 0.00 16 LEU A N 14
ATOM 10137 C CA . LEU A 1 16 ? 3.368 -3.761 0.918 1.00 0.00 16 LEU A CA 14
ATOM 10138 C C . LEU A 1 16 ? 4.186 -4.442 -0.181 1.00 0.00 16 LEU A C 14
ATOM 10139 O O . LEU A 1 16 ? 4.030 -5.638 -0.425 1.00 0.00 16 LEU A O 14
ATOM 10155 N N . ARG A 1 17 ? 5.041 -3.653 -0.814 1.00 0.00 17 ARG A N 14
ATOM 10156 C CA . ARG A 1 17 ? 5.884 -4.166 -1.881 1.00 0.00 17 ARG A CA 14
ATOM 10157 C C . ARG A 1 17 ? 6.459 -5.530 -1.495 1.00 0.00 17 ARG A C 14
ATOM 10158 O O . ARG A 1 17 ? 6.504 -6.444 -2.316 1.00 0.00 17 ARG A O 14
ATOM 10179 N N . SER A 1 18 ? 6.884 -5.624 -0.243 1.00 0.00 18 SER A N 14
ATOM 10180 C CA . SER A 1 18 ? 7.454 -6.861 0.262 1.00 0.00 18 SER A CA 14
ATOM 10181 C C . SER A 1 18 ? 6.400 -7.969 0.244 1.00 0.00 18 SER A C 14
ATOM 10182 O O . SER A 1 18 ? 6.700 -9.111 -0.099 1.00 0.00 18 SER A O 14
ATOM 10190 N N . MET A 1 19 ? 5.186 -7.593 0.618 1.00 0.00 19 MET A N 14
ATOM 10191 C CA . MET A 1 19 ? 4.085 -8.540 0.649 1.00 0.00 19 MET A CA 14
ATOM 10192 C C . MET A 1 19 ? 3.744 -9.031 -0.760 1.00 0.00 19 MET A C 14
ATOM 10193 O O . MET A 1 19 ? 3.033 -10.022 -0.921 1.00 0.00 19 MET A O 14
ATOM 10207 N N . GLY A 1 20 ? 4.267 -8.315 -1.744 1.00 0.00 20 GLY A N 14
ATOM 10208 C CA . GLY A 1 20 ? 4.027 -8.666 -3.134 1.00 0.00 20 GLY A CA 14
ATOM 10209 C C . GLY A 1 20 ? 2.939 -7.779 -3.743 1.00 0.00 20 GLY A C 14
ATOM 10210 O O . GLY A 1 20 ? 2.226 -8.202 -4.652 1.00 0.00 20 GLY A O 14
ATOM 10214 N N . PHE A 1 21 ? 2.846 -6.566 -3.218 1.00 0.00 21 PHE A N 14
ATOM 10215 C CA . PHE A 1 21 ? 1.856 -5.617 -3.698 1.00 0.00 21 PHE A CA 14
ATOM 10216 C C . PHE A 1 21 ? 2.486 -4.610 -4.663 1.00 0.00 21 PHE A C 14
ATOM 10217 O O . PHE A 1 21 ? 2.719 -3.458 -4.299 1.00 0.00 21 PHE A O 14
ATOM 10234 N N . LEU A 1 22 ? 2.744 -5.081 -5.874 1.00 0.00 22 LEU A N 14
ATOM 10235 C CA . LEU A 1 22 ? 3.342 -4.237 -6.894 1.00 0.00 22 LEU A CA 14
ATOM 10236 C C . LEU A 1 22 ? 2.238 -3.487 -7.641 1.00 0.00 22 LEU A C 14
ATOM 10237 O O . LEU A 1 22 ? 2.206 -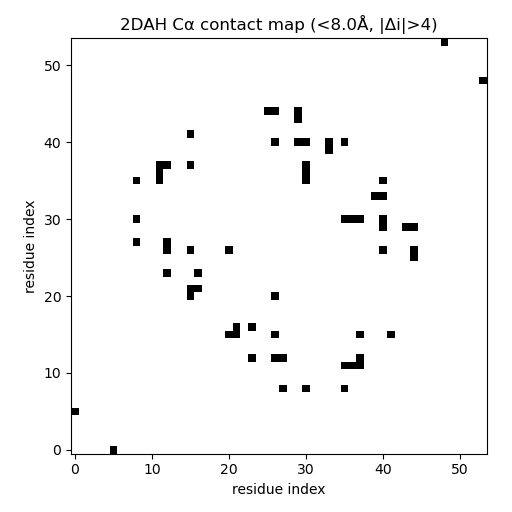3.486 -8.871 1.00 0.00 22 LEU A O 14
ATOM 10253 N N . ASN A 1 23 ? 1.360 -2.866 -6.867 1.00 0.00 23 ASN A N 14
ATOM 10254 C CA . ASN A 1 23 ? 0.256 -2.114 -7.441 1.00 0.00 23 ASN A CA 14
ATOM 10255 C C . ASN A 1 23 ? 0.190 -0.734 -6.784 1.00 0.00 23 ASN A C 14
ATOM 10256 O O . ASN A 1 23 ? -0.821 -0.379 -6.179 1.00 0.00 23 ASN A O 14
ATOM 10267 N N . ARG A 1 24 ? 1.279 0.006 -6.925 1.00 0.00 24 ARG A N 14
ATOM 10268 C CA . ARG A 1 24 ? 1.357 1.340 -6.353 1.00 0.00 24 ARG A CA 14
ATOM 10269 C C . ARG A 1 24 ? 0.014 2.059 -6.498 1.00 0.00 24 ARG A C 14
ATOM 10270 O O . ARG A 1 24 ? -0.558 2.518 -5.511 1.00 0.00 24 ARG A O 14
ATOM 10291 N N . GLU A 1 25 ? -0.449 2.134 -7.737 1.00 0.00 25 GLU A N 14
ATOM 10292 C CA . GLU A 1 25 ? -1.714 2.790 -8.024 1.00 0.00 25 GLU A CA 14
ATOM 10293 C C . GLU A 1 25 ? -2.787 2.330 -7.035 1.00 0.00 25 GLU A C 14
ATOM 10294 O O . GLU A 1 25 ? -3.435 3.153 -6.390 1.00 0.00 25 GLU A O 14
ATOM 10306 N N . ALA A 1 26 ? -2.942 1.017 -6.947 1.00 0.00 26 ALA A N 14
ATOM 10307 C CA . ALA A 1 26 ? -3.925 0.438 -6.048 1.00 0.00 26 ALA A CA 14
ATOM 10308 C C . ALA A 1 26 ? -3.506 0.705 -4.601 1.00 0.00 26 ALA A C 14
ATOM 10309 O O . ALA A 1 26 ? -4.261 1.297 -3.831 1.00 0.00 26 ALA A O 14
ATOM 10316 N N . ASN A 1 27 ? -2.303 0.256 -4.274 1.00 0.00 27 ASN A N 14
ATOM 10317 C CA . ASN A 1 27 ? -1.775 0.439 -2.933 1.00 0.00 27 ASN A CA 14
ATOM 10318 C C . ASN A 1 27 ? -2.064 1.867 -2.466 1.00 0.00 27 ASN A C 14
ATOM 10319 O O . ASN A 1 27 ? -2.547 2.074 -1.354 1.00 0.00 27 ASN A O 14
ATOM 10330 N N . LEU A 1 28 ? -1.757 2.815 -3.340 1.00 0.00 28 LEU A N 14
ATOM 10331 C CA . LEU A 1 28 ? -1.978 4.217 -3.031 1.00 0.00 28 LEU A CA 14
ATOM 10332 C C . LEU A 1 28 ? -3.450 4.429 -2.668 1.00 0.00 28 LEU A C 14
ATOM 10333 O O . LEU A 1 28 ? -3.778 4.669 -1.507 1.00 0.00 28 LEU A O 14
ATOM 10349 N N . GLN A 1 29 ? -4.296 4.333 -3.682 1.00 0.00 29 GLN A N 14
ATOM 10350 C CA . GLN A 1 29 ? -5.725 4.511 -3.485 1.00 0.00 29 GLN A CA 14
ATOM 10351 C C . GLN A 1 29 ? -6.175 3.806 -2.203 1.00 0.00 29 GLN A C 14
ATOM 10352 O O . GLN A 1 29 ? -6.779 4.426 -1.329 1.00 0.00 29 GLN A O 14
ATOM 10366 N N . ALA A 1 30 ? -5.864 2.520 -2.133 1.00 0.00 30 ALA A N 14
ATOM 10367 C CA . ALA A 1 30 ? -6.230 1.724 -0.973 1.00 0.00 30 ALA A CA 14
ATOM 10368 C C . ALA A 1 30 ? -5.710 2.408 0.293 1.00 0.00 30 ALA A C 14
ATOM 10369 O O . ALA A 1 30 ? -6.437 2.536 1.277 1.00 0.00 30 ALA A O 14
ATOM 10376 N N . LEU A 1 31 ? -4.456 2.829 0.227 1.00 0.00 31 LEU A N 14
ATOM 10377 C CA . LEU A 1 31 ? -3.830 3.496 1.357 1.00 0.00 31 LEU A CA 14
ATOM 10378 C C . LEU A 1 31 ? -4.550 4.819 1.624 1.00 0.00 31 LEU A C 14
ATOM 10379 O O . LEU A 1 31 ? -4.704 5.225 2.775 1.00 0.00 31 LEU A O 14
ATOM 10395 N N . ILE A 1 32 ? -4.972 5.456 0.542 1.00 0.00 32 ILE A N 14
ATOM 10396 C CA . ILE A 1 32 ? -5.672 6.725 0.645 1.00 0.00 32 ILE A CA 14
ATOM 10397 C C . ILE A 1 32 ? -7.043 6.496 1.285 1.00 0.00 32 ILE A C 14
ATOM 10398 O O . ILE A 1 32 ? -7.416 7.192 2.228 1.00 0.00 32 ILE A O 14
ATOM 10414 N N . ALA A 1 33 ? -7.756 5.517 0.747 1.00 0.00 33 ALA A N 14
ATOM 10415 C CA . ALA A 1 33 ? -9.077 5.187 1.254 1.00 0.00 33 ALA A CA 14
ATOM 10416 C C . ALA A 1 33 ? -9.009 5.022 2.773 1.00 0.00 33 ALA A C 14
ATOM 10417 O O . ALA A 1 33 ? -9.694 5.730 3.510 1.00 0.00 33 ALA A O 14
ATOM 10424 N N . THR A 1 34 ? -8.177 4.082 3.197 1.00 0.00 34 THR A N 14
ATOM 10425 C CA . THR A 1 34 ? -8.010 3.815 4.616 1.00 0.00 34 THR A CA 14
ATOM 10426 C C . THR A 1 34 ? -7.466 5.052 5.332 1.00 0.00 34 THR A C 14
ATOM 10427 O O . THR A 1 34 ? -7.986 5.451 6.373 1.00 0.00 34 THR A O 14
ATOM 10438 N N . GLY A 1 35 ? -6.425 5.626 4.746 1.00 0.00 35 GLY A N 14
ATOM 10439 C CA . GLY A 1 35 ? -5.804 6.810 5.314 1.00 0.00 35 GLY A CA 14
ATOM 10440 C C . GLY A 1 35 ? -4.388 6.504 5.807 1.00 0.00 35 GLY A C 14
ATOM 10441 O O . GLY A 1 35 ? -3.897 7.146 6.734 1.00 0.00 35 GLY A O 14
ATOM 10445 N N . GLY A 1 36 ? -3.772 5.523 5.164 1.00 0.00 36 GLY A N 14
ATOM 10446 C CA . GLY A 1 36 ? -2.422 5.124 5.525 1.00 0.00 36 GLY A CA 14
ATOM 10447 C C . GLY A 1 36 ? -2.441 3.959 6.516 1.00 0.00 36 GLY A C 14
ATOM 10448 O O . GLY A 1 36 ? -1.899 4.065 7.615 1.00 0.00 36 GLY A O 14
ATOM 10452 N N . ASP A 1 37 ? -3.071 2.873 6.092 1.00 0.00 37 ASP A N 14
ATOM 10453 C CA . ASP A 1 37 ? -3.168 1.689 6.928 1.00 0.00 37 ASP A CA 14
ATOM 10454 C C . ASP A 1 37 ? -2.849 0.450 6.090 1.00 0.00 37 ASP A C 14
ATOM 10455 O O . ASP A 1 37 ? -3.677 0.001 5.298 1.00 0.00 37 ASP A O 14
ATOM 10464 N N . VAL A 1 38 ? -1.647 -0.068 6.292 1.00 0.00 38 VAL A N 14
ATOM 10465 C CA . VAL A 1 38 ? -1.208 -1.247 5.564 1.00 0.00 38 VAL A CA 14
ATOM 10466 C C . VAL A 1 38 ? -2.108 -2.430 5.928 1.00 0.00 38 VAL A C 14
ATOM 10467 O O . VAL A 1 38 ? -2.708 -3.051 5.052 1.00 0.00 38 VAL A O 14
ATOM 10480 N N . ASP A 1 39 ? -2.173 -2.707 7.222 1.00 0.00 39 ASP A N 14
ATOM 10481 C CA . ASP A 1 39 ? -2.989 -3.804 7.712 1.00 0.00 39 ASP A CA 14
ATOM 10482 C C . ASP A 1 39 ? -4.377 -3.727 7.073 1.00 0.00 39 ASP A C 14
ATOM 10483 O O . ASP A 1 39 ? -4.834 -4.689 6.457 1.00 0.00 39 ASP A O 14
ATOM 10492 N N . ALA A 1 40 ? -5.007 -2.574 7.241 1.00 0.00 40 ALA A N 14
ATOM 10493 C CA . ALA A 1 40 ? -6.334 -2.360 6.688 1.00 0.00 40 ALA A CA 14
ATOM 10494 C C . ALA A 1 40 ? -6.270 -2.471 5.164 1.00 0.00 40 ALA A C 14
ATOM 10495 O O . ALA A 1 40 ? -7.023 -3.236 4.562 1.00 0.00 40 ALA A O 14
ATOM 10502 N N . ALA A 1 41 ? -5.365 -1.697 4.583 1.00 0.00 41 ALA A N 14
ATOM 10503 C CA . ALA A 1 41 ? -5.194 -1.700 3.140 1.00 0.00 41 ALA A CA 14
ATOM 10504 C C . ALA A 1 41 ? -5.129 -3.145 2.641 1.00 0.00 41 ALA A C 14
ATOM 10505 O O . ALA A 1 41 ? -5.835 -3.514 1.704 1.00 0.00 41 ALA A O 14
ATOM 10512 N N . VAL A 1 42 ? -4.275 -3.923 3.290 1.00 0.00 42 VAL A N 14
ATOM 10513 C CA . VAL A 1 42 ? -4.108 -5.319 2.923 1.00 0.00 42 VAL A CA 14
ATOM 10514 C C . VAL A 1 42 ? -5.483 -5.986 2.832 1.00 0.00 42 VAL A C 14
ATOM 10515 O O . VAL A 1 42 ? -5.823 -6.577 1.809 1.00 0.00 42 VAL A O 14
ATOM 10528 N N . GLU A 1 43 ? -6.236 -5.867 3.916 1.00 0.00 43 GLU A N 14
ATOM 10529 C CA . GLU A 1 43 ? -7.565 -6.450 3.971 1.00 0.00 43 GLU A CA 14
ATOM 10530 C C . GLU A 1 43 ? -8.356 -6.088 2.713 1.00 0.00 43 GLU A C 14
ATOM 10531 O O . GLU A 1 43 ? -9.154 -6.888 2.225 1.00 0.00 43 GLU A O 14
ATOM 10543 N N . LYS A 1 44 ? -8.109 -4.882 2.223 1.00 0.00 44 LYS A N 14
ATOM 10544 C CA . LYS A 1 44 ? -8.788 -4.405 1.031 1.00 0.00 44 LYS A CA 14
ATOM 10545 C C . LYS A 1 44 ? -8.072 -4.944 -0.209 1.00 0.00 44 LYS A C 14
ATOM 10546 O O . LYS A 1 44 ? -8.655 -5.699 -0.987 1.00 0.00 44 LYS A O 14
ATOM 10565 N N . LEU A 1 45 ? -6.820 -4.537 -0.355 1.00 0.00 45 LEU A N 14
ATOM 10566 C CA . LEU A 1 45 ? -6.019 -4.970 -1.487 1.00 0.00 45 LEU A CA 14
ATOM 10567 C C . LEU A 1 45 ? -6.285 -6.452 -1.757 1.00 0.00 45 LEU A C 14
ATOM 10568 O O . LEU A 1 45 ? -6.411 -6.864 -2.909 1.00 0.00 45 LEU A O 14
ATOM 10584 N N . ARG A 1 46 ? -6.362 -7.213 -0.675 1.00 0.00 46 ARG A N 14
ATOM 10585 C CA . ARG A 1 46 ? -6.610 -8.641 -0.781 1.00 0.00 46 ARG A CA 14
ATOM 10586 C C . ARG A 1 46 ? -7.928 -8.898 -1.515 1.00 0.00 46 ARG A C 14
ATOM 10587 O O . ARG A 1 46 ? -7.960 -9.630 -2.503 1.00 0.00 46 ARG A O 14
ATOM 10608 N N . GLN A 1 47 ? -8.983 -8.280 -1.005 1.00 0.00 47 GLN A N 14
ATOM 10609 C CA . GLN A 1 47 ? -10.300 -8.432 -1.599 1.00 0.00 47 GLN A CA 14
ATOM 10610 C C . GLN A 1 47 ? -10.222 -8.244 -3.116 1.00 0.00 47 GLN A C 14
ATOM 10611 O O . GLN A 1 47 ? -10.682 -9.096 -3.875 1.00 0.00 47 GLN A O 14
ATOM 10625 N N . SER A 1 48 ? -9.638 -7.124 -3.512 1.00 0.00 48 SER A N 14
ATOM 10626 C CA . SER A 1 48 ? -9.494 -6.813 -4.924 1.00 0.00 48 SER A CA 14
ATOM 10627 C C . SER A 1 48 ? -8.749 -7.944 -5.635 1.00 0.00 48 SER A C 14
ATOM 10628 O O . SER A 1 48 ? -9.271 -8.541 -6.576 1.00 0.00 48 SER A O 14
ATOM 10636 N N . SER A 1 49 ? -7.540 -8.204 -5.159 1.00 0.00 49 SER A N 14
ATOM 10637 C CA . SER A 1 49 ? -6.717 -9.253 -5.738 1.00 0.00 49 SER A CA 14
ATOM 10638 C C . SER A 1 49 ? -6.671 -10.460 -4.799 1.00 0.00 49 SER A C 14
ATOM 10639 O O . SER A 1 49 ? -5.773 -10.567 -3.965 1.00 0.00 49 SER A O 14
ATOM 10647 N N . GLY A 1 50 ? -7.649 -11.337 -4.966 1.00 0.00 50 GLY A N 14
ATOM 10648 C CA . GLY A 1 50 ? -7.731 -12.532 -4.143 1.00 0.00 50 GLY A CA 14
ATOM 10649 C C . GLY A 1 50 ? -7.079 -13.726 -4.844 1.00 0.00 50 GLY A C 14
ATOM 10650 O O . GLY A 1 50 ? -6.949 -13.737 -6.067 1.00 0.00 50 GLY A O 14
ATOM 10654 N N . PRO A 1 51 ? -6.676 -14.728 -4.017 1.00 0.00 51 PRO A N 14
ATOM 10655 C CA . PRO A 1 51 ? -6.041 -15.924 -4.545 1.00 0.00 51 PRO A CA 14
ATOM 10656 C C . PRO A 1 51 ? -7.068 -16.841 -5.213 1.00 0.00 51 PRO A C 14
ATOM 10657 O O . PRO A 1 51 ? -7.885 -17.461 -4.534 1.00 0.00 51 PRO A O 14
ATOM 10668 N N . SER A 1 52 ? -6.992 -16.898 -6.534 1.00 0.00 52 SER A N 14
ATOM 10669 C CA . SER A 1 52 ? -7.904 -17.729 -7.301 1.00 0.00 52 SER A CA 14
ATOM 10670 C C . SER A 1 52 ? -7.324 -17.999 -8.690 1.00 0.00 52 SER A C 14
ATOM 10671 O O . SER A 1 52 ? -6.896 -17.075 -9.379 1.00 0.00 52 SER A O 14
ATOM 10679 N N . SER A 1 53 ? -7.328 -19.272 -9.061 1.00 0.00 53 SER A N 14
ATOM 10680 C CA . SER A 1 53 ? -6.806 -19.676 -10.355 1.00 0.00 53 SER A CA 14
ATOM 10681 C C . SER A 1 53 ? -7.936 -20.237 -11.222 1.00 0.00 53 SER A C 14
ATOM 10682 O O . SER A 1 53 ? -8.310 -21.400 -11.083 1.00 0.00 53 SER A O 14
ATOM 10690 N N . GLY A 1 54 ? -8.447 -19.383 -12.097 1.00 0.00 54 GLY A N 14
ATOM 10691 C CA . GLY A 1 54 ? -9.525 -19.779 -12.986 1.00 0.00 54 GLY A CA 14
ATOM 10692 C C . GLY A 1 54 ? -10.288 -18.557 -13.501 1.00 0.00 54 GLY A C 14
ATOM 10693 O O . GLY A 1 54 ? -10.456 -18.388 -14.708 1.00 0.00 54 GLY A O 14
ATOM 10697 N N . GLY A 1 1 ? -3.237 6.954 -14.642 1.00 0.00 1 GLY A N 15
ATOM 10698 C CA . GLY A 1 1 ? -2.257 7.965 -15.002 1.00 0.00 1 GLY A CA 15
ATOM 10699 C C . GLY A 1 1 ? -1.158 8.065 -13.943 1.00 0.00 1 GLY A C 15
ATOM 10700 O O . GLY A 1 1 ? -0.903 7.106 -13.215 1.00 0.00 1 GLY A O 15
ATOM 10704 N N . SER A 1 2 ? -0.536 9.233 -13.890 1.00 0.00 2 SER A N 15
ATOM 10705 C CA . SER A 1 2 ? 0.531 9.471 -12.932 1.00 0.00 2 SER A CA 15
ATOM 10706 C C . SER A 1 2 ? 0.526 10.937 -12.496 1.00 0.00 2 SER A C 15
ATOM 10707 O O . SER A 1 2 ? 1.096 11.792 -13.174 1.00 0.00 2 SER A O 15
ATOM 10715 N N . SER A 1 3 ? -0.123 11.184 -11.368 1.00 0.00 3 SER A N 15
ATOM 10716 C CA . SER A 1 3 ? -0.210 12.533 -10.835 1.00 0.00 3 SER A CA 15
ATOM 10717 C C . SER A 1 3 ? 1.151 12.967 -10.286 1.00 0.00 3 SER A C 15
ATOM 10718 O O . SER A 1 3 ? 2.010 12.129 -10.014 1.00 0.00 3 SER A O 15
ATOM 10726 N N . GLY A 1 4 ? 1.305 14.274 -10.139 1.00 0.00 4 GLY A N 15
ATOM 10727 C CA . GLY A 1 4 ? 2.547 14.829 -9.627 1.00 0.00 4 GLY A CA 15
ATOM 10728 C C . GLY A 1 4 ? 2.583 14.773 -8.098 1.00 0.00 4 GLY A C 15
ATOM 10729 O O . GLY A 1 4 ? 2.547 15.808 -7.435 1.00 0.00 4 GLY A O 15
ATOM 10733 N N . SER A 1 5 ? 2.655 13.554 -7.584 1.00 0.00 5 SER A N 15
ATOM 10734 C CA . SER A 1 5 ? 2.697 13.350 -6.146 1.00 0.00 5 SER A CA 15
ATOM 10735 C C . SER A 1 5 ? 3.675 12.224 -5.806 1.00 0.00 5 SER A C 15
ATOM 10736 O O . SER A 1 5 ? 3.822 11.272 -6.571 1.00 0.00 5 SER A O 15
ATOM 10744 N N . SER A 1 6 ? 4.320 12.371 -4.658 1.00 0.00 6 SER A N 15
ATOM 10745 C CA . SER A 1 6 ? 5.280 11.378 -4.207 1.00 0.00 6 SER A CA 15
ATOM 10746 C C . SER A 1 6 ? 5.371 11.394 -2.680 1.00 0.00 6 SER A C 15
ATOM 10747 O O . SER A 1 6 ? 5.325 12.457 -2.062 1.00 0.00 6 SER A O 15
ATOM 10755 N N . GLY A 1 7 ? 5.499 10.203 -2.114 1.00 0.00 7 GLY A N 15
ATOM 10756 C CA . GLY A 1 7 ? 5.597 10.066 -0.671 1.00 0.00 7 GLY A CA 15
ATOM 10757 C C . GLY A 1 7 ? 4.241 9.704 -0.061 1.00 0.00 7 GLY A C 15
ATOM 10758 O O . GLY A 1 7 ? 3.447 8.997 -0.680 1.00 0.00 7 GLY A O 15
ATOM 10762 N N . HIS A 1 8 ? 4.018 10.206 1.145 1.00 0.00 8 HIS A N 15
ATOM 10763 C CA . HIS A 1 8 ? 2.772 9.944 1.845 1.00 0.00 8 HIS A CA 15
ATOM 10764 C C . HIS A 1 8 ? 2.745 8.490 2.319 1.00 0.00 8 HIS A C 15
ATOM 10765 O O . HIS A 1 8 ? 2.993 8.211 3.491 1.00 0.00 8 HIS A O 15
ATOM 10779 N N . PHE A 1 9 ? 2.442 7.602 1.384 1.00 0.00 9 PHE A N 15
ATOM 10780 C CA . PHE A 1 9 ? 2.379 6.183 1.692 1.00 0.00 9 PHE A CA 15
ATOM 10781 C C . PHE A 1 9 ? 3.665 5.473 1.265 1.00 0.00 9 PHE A C 15
ATOM 10782 O O . PHE A 1 9 ? 3.640 4.605 0.394 1.00 0.00 9 PHE A O 15
ATOM 10799 N N . GLN A 1 10 ? 4.760 5.867 1.899 1.00 0.00 10 GLN A N 15
ATOM 10800 C CA . GLN A 1 10 ? 6.053 5.279 1.596 1.00 0.00 10 GLN A CA 15
ATOM 10801 C C . GLN A 1 10 ? 6.233 3.968 2.364 1.00 0.00 10 GLN A C 15
ATOM 10802 O O . GLN A 1 10 ? 6.193 2.889 1.774 1.00 0.00 10 GLN A O 15
ATOM 10816 N N . VAL A 1 11 ? 6.426 4.104 3.668 1.00 0.00 11 VAL A N 15
ATOM 10817 C CA . VAL A 1 11 ? 6.612 2.943 4.522 1.00 0.00 11 VAL A CA 15
ATOM 10818 C C . VAL A 1 11 ? 5.638 1.842 4.098 1.00 0.00 11 VAL A C 15
ATOM 10819 O O . VAL A 1 11 ? 6.039 0.696 3.900 1.00 0.00 11 VAL A O 15
ATOM 10832 N N . GLN A 1 12 ? 4.377 2.228 3.970 1.00 0.00 12 GLN A N 15
ATOM 10833 C CA . GLN A 1 12 ? 3.343 1.288 3.573 1.00 0.00 12 GLN A CA 15
ATOM 10834 C C . GLN A 1 12 ? 3.675 0.678 2.210 1.00 0.00 12 GLN A C 15
ATOM 10835 O O . GLN A 1 12 ? 3.631 -0.540 2.043 1.00 0.00 12 GLN A O 15
ATOM 10849 N N . LEU A 1 13 ? 4.001 1.553 1.269 1.00 0.00 13 LEU A N 15
ATOM 10850 C CA . LEU A 1 13 ? 4.340 1.116 -0.074 1.00 0.00 13 LEU A CA 15
ATOM 10851 C C . LEU A 1 13 ? 5.547 0.177 -0.011 1.00 0.00 13 LEU A C 15
ATOM 10852 O O . LEU A 1 13 ? 5.671 -0.735 -0.826 1.00 0.00 13 LEU A O 15
ATOM 10868 N N . GLU A 1 14 ? 6.405 0.434 0.966 1.00 0.00 14 GLU A N 15
ATOM 10869 C CA . GLU A 1 14 ? 7.597 -0.377 1.146 1.00 0.00 14 GLU A CA 15
ATOM 10870 C C . GLU A 1 14 ? 7.225 -1.749 1.713 1.00 0.00 14 GLU A C 15
ATOM 10871 O O . GLU A 1 14 ? 7.543 -2.777 1.118 1.00 0.00 14 GLU A O 15
ATOM 10883 N N . GLN A 1 15 ? 6.557 -1.719 2.857 1.00 0.00 15 GLN A N 15
ATOM 10884 C CA . GLN A 1 15 ? 6.139 -2.948 3.511 1.00 0.00 15 GLN A CA 15
ATOM 10885 C C . GLN A 1 15 ? 5.253 -3.772 2.576 1.00 0.00 15 GLN A C 15
ATOM 10886 O O . GLN A 1 15 ? 5.347 -4.998 2.546 1.00 0.00 15 GLN A O 15
ATOM 10900 N N . LEU A 1 16 ? 4.412 -3.066 1.834 1.00 0.00 16 LEU A N 15
ATOM 10901 C CA . LEU A 1 16 ? 3.509 -3.717 0.900 1.00 0.00 16 LEU A CA 15
ATOM 10902 C C . LEU A 1 16 ? 4.324 -4.366 -0.221 1.00 0.00 16 LEU A C 15
ATOM 10903 O O . LEU A 1 16 ? 4.147 -5.546 -0.519 1.00 0.00 16 LEU A O 15
ATOM 10919 N N . ARG A 1 17 ? 5.199 -3.565 -0.812 1.00 0.00 17 ARG A N 15
ATOM 10920 C CA . ARG A 1 17 ? 6.041 -4.047 -1.894 1.00 0.00 17 ARG A CA 15
ATOM 10921 C C . ARG A 1 17 ? 6.538 -5.462 -1.591 1.00 0.00 17 ARG A C 15
ATOM 10922 O O . ARG A 1 17 ? 6.542 -6.323 -2.469 1.00 0.00 17 ARG A O 15
ATOM 10943 N N . SER A 1 18 ? 6.944 -5.657 -0.345 1.00 0.00 18 SER A N 15
ATOM 10944 C CA . SER A 1 18 ? 7.442 -6.953 0.085 1.00 0.00 18 SER A CA 15
ATOM 10945 C C . SER A 1 18 ? 6.319 -7.990 0.029 1.00 0.00 18 SER A C 15
ATOM 10946 O O . SER A 1 18 ? 6.515 -9.096 -0.472 1.00 0.00 18 SER A O 15
ATOM 10954 N N . MET A 1 19 ? 5.166 -7.596 0.551 1.00 0.00 19 MET A N 15
ATOM 10955 C CA . MET A 1 19 ? 4.012 -8.477 0.566 1.00 0.00 19 MET A CA 15
ATOM 10956 C C . MET A 1 19 ? 3.709 -9.010 -0.836 1.00 0.00 19 MET A C 15
ATOM 10957 O O . MET A 1 19 ? 3.040 -10.031 -0.985 1.00 0.00 19 MET A O 15
ATOM 10971 N N . GLY A 1 20 ? 4.216 -8.293 -1.828 1.00 0.00 20 GLY A N 15
ATOM 10972 C CA . GLY A 1 20 ? 4.009 -8.681 -3.213 1.00 0.00 20 GLY A CA 15
ATOM 10973 C C . GLY A 1 20 ? 3.029 -7.733 -3.907 1.00 0.00 20 GLY A C 15
ATOM 10974 O O . GLY A 1 20 ? 2.512 -8.044 -4.979 1.00 0.00 20 GLY A O 15
ATOM 10978 N N . PHE A 1 21 ? 2.802 -6.595 -3.267 1.00 0.00 21 PHE A N 15
ATOM 10979 C CA . PHE A 1 21 ? 1.893 -5.600 -3.809 1.00 0.00 21 PHE A CA 15
ATOM 10980 C C . PHE A 1 21 ? 2.635 -4.617 -4.718 1.00 0.00 21 PHE A C 15
ATOM 10981 O O . PHE A 1 21 ? 2.912 -3.487 -4.321 1.00 0.00 21 PHE A O 15
ATOM 10998 N N . LEU A 1 22 ? 2.935 -5.085 -5.921 1.00 0.00 22 LEU A N 15
ATOM 10999 C CA . LEU A 1 22 ? 3.639 -4.262 -6.890 1.00 0.00 22 LEU A CA 15
ATOM 11000 C C . LEU A 1 22 ? 2.622 -3.471 -7.715 1.00 0.00 22 LEU A C 15
ATOM 11001 O O . LEU A 1 22 ? 2.669 -3.486 -8.944 1.00 0.00 22 LEU A O 15
ATOM 11017 N N . ASN A 1 23 ? 1.726 -2.799 -7.007 1.00 0.00 23 ASN A N 15
ATOM 11018 C CA . ASN A 1 23 ? 0.700 -2.004 -7.659 1.00 0.00 23 ASN A CA 15
ATOM 11019 C C . ASN A 1 23 ? 0.549 -0.671 -6.923 1.00 0.00 23 ASN A C 15
ATOM 11020 O O . ASN A 1 23 ? -0.464 -0.431 -6.267 1.00 0.00 23 ASN A O 15
ATOM 11031 N N . ARG A 1 24 ? 1.572 0.160 -7.055 1.00 0.00 24 ARG A N 15
ATOM 11032 C CA . ARG A 1 24 ? 1.566 1.463 -6.411 1.00 0.00 24 ARG A CA 15
ATOM 11033 C C . ARG A 1 24 ? 0.167 2.081 -6.476 1.00 0.00 24 ARG A C 15
ATOM 11034 O O . ARG A 1 24 ? -0.432 2.377 -5.444 1.00 0.00 24 ARG A O 15
ATOM 11055 N N . GLU A 1 25 ? -0.311 2.256 -7.699 1.00 0.00 25 GLU A N 15
ATOM 11056 C CA . GLU A 1 25 ? -1.628 2.833 -7.912 1.00 0.00 25 GLU A CA 15
ATOM 11057 C C . GLU A 1 25 ? -2.634 2.236 -6.926 1.00 0.00 25 GLU A C 15
ATOM 11058 O O . GLU A 1 25 ? -3.134 2.934 -6.045 1.00 0.00 25 GLU A O 15
ATOM 11070 N N . ALA A 1 26 ? -2.902 0.951 -7.108 1.00 0.00 26 ALA A N 15
ATOM 11071 C CA . ALA A 1 26 ? -3.840 0.253 -6.246 1.00 0.00 26 ALA A CA 15
ATOM 11072 C C . ALA A 1 26 ? -3.448 0.479 -4.784 1.00 0.00 26 ALA A C 15
ATOM 11073 O O . ALA A 1 26 ? -4.268 0.918 -3.979 1.00 0.00 26 ALA A O 15
ATOM 11080 N N . ASN A 1 27 ? -2.195 0.170 -4.486 1.00 0.00 27 ASN A N 15
ATOM 11081 C CA . ASN A 1 27 ? -1.684 0.334 -3.136 1.00 0.00 27 ASN A CA 15
ATOM 11082 C C . ASN A 1 27 ? -2.104 1.704 -2.599 1.00 0.00 27 ASN A C 15
ATOM 11083 O O . ASN A 1 27 ? -2.684 1.800 -1.519 1.00 0.00 27 ASN A O 15
ATOM 11094 N N . LEU A 1 28 ? -1.795 2.729 -3.379 1.00 0.00 28 LEU A N 15
ATOM 11095 C CA . LEU A 1 28 ? -2.133 4.089 -2.996 1.00 0.00 28 LEU A CA 15
ATOM 11096 C C . LEU A 1 28 ? -3.629 4.171 -2.688 1.00 0.00 28 LEU A C 15
ATOM 11097 O O . LEU A 1 28 ? -4.020 4.361 -1.537 1.00 0.00 28 LEU A O 15
ATOM 11113 N N . GLN A 1 29 ? -4.426 4.024 -3.737 1.00 0.00 29 GLN A N 15
ATOM 11114 C CA . GLN A 1 29 ? -5.870 4.078 -3.592 1.00 0.00 29 GLN A CA 15
ATOM 11115 C C . GLN A 1 29 ? -6.303 3.371 -2.307 1.00 0.00 29 GLN A C 15
ATOM 11116 O O . GLN A 1 29 ? -7.056 3.929 -1.510 1.00 0.00 29 GLN A O 15
ATOM 11130 N N . ALA A 1 30 ? -5.808 2.153 -2.144 1.00 0.00 30 ALA A N 15
ATOM 11131 C CA . ALA A 1 30 ? -6.133 1.363 -0.969 1.00 0.00 30 ALA A CA 15
ATOM 11132 C C . ALA A 1 30 ? -5.708 2.126 0.287 1.00 0.00 30 ALA A C 15
ATOM 11133 O O . ALA A 1 30 ? -6.518 2.349 1.186 1.00 0.00 30 ALA A O 15
ATOM 11140 N N . LEU A 1 31 ? -4.439 2.507 0.308 1.00 0.00 31 LEU A N 15
ATOM 11141 C CA . LEU A 1 31 ? -3.897 3.241 1.439 1.00 0.00 31 LEU A CA 15
ATOM 11142 C C . LEU A 1 31 ? -4.737 4.498 1.676 1.00 0.00 31 LEU A C 15
ATOM 11143 O O . LEU A 1 31 ? -5.042 4.839 2.818 1.00 0.00 31 LEU A O 15
ATOM 11159 N N . ILE A 1 32 ? -5.089 5.152 0.579 1.00 0.00 32 ILE A N 15
ATOM 11160 C CA . ILE A 1 32 ? -5.888 6.363 0.653 1.00 0.00 32 ILE A CA 15
ATOM 11161 C C . ILE A 1 32 ? -7.206 6.057 1.366 1.00 0.00 32 ILE A C 15
ATOM 11162 O O . ILE A 1 32 ? -7.528 6.678 2.377 1.00 0.00 32 ILE A O 15
ATOM 11178 N N . ALA A 1 33 ? -7.933 5.098 0.810 1.00 0.00 33 ALA A N 15
ATOM 11179 C CA . ALA A 1 33 ? -9.210 4.702 1.380 1.00 0.00 33 ALA A CA 15
ATOM 11180 C C . ALA A 1 33 ? -9.068 4.577 2.899 1.00 0.00 33 ALA A C 15
ATOM 11181 O O . ALA A 1 33 ? -9.713 5.309 3.648 1.00 0.00 33 ALA A O 15
ATOM 11188 N N . THR A 1 34 ? -8.221 3.644 3.307 1.00 0.00 34 THR A N 15
ATOM 11189 C CA . THR A 1 34 ? -7.987 3.413 4.723 1.00 0.00 34 THR A CA 15
ATOM 11190 C C . THR A 1 34 ? -7.525 4.703 5.403 1.00 0.00 34 THR A C 15
ATOM 11191 O O . THR A 1 34 ? -8.044 5.076 6.454 1.00 0.00 34 THR A O 15
ATOM 11202 N N . GLY A 1 35 ? -6.553 5.350 4.777 1.00 0.00 35 GLY A N 15
ATOM 11203 C CA . GLY A 1 35 ? -6.014 6.590 5.309 1.00 0.00 35 GLY A CA 15
ATOM 11204 C C . GLY A 1 35 ? -4.553 6.418 5.730 1.00 0.00 35 GLY A C 15
ATOM 11205 O O . GLY A 1 35 ? -4.067 7.133 6.604 1.00 0.00 35 GLY A O 15
ATOM 11209 N N . GLY A 1 36 ? -3.895 5.465 5.087 1.00 0.00 36 GLY A N 15
ATOM 11210 C CA . GLY A 1 36 ? -2.499 5.189 5.384 1.00 0.00 36 GLY A CA 15
ATOM 11211 C C . GLY A 1 36 ? -2.370 4.088 6.439 1.00 0.00 36 GLY A C 15
ATOM 11212 O O . GLY A 1 36 ? -1.856 4.327 7.531 1.00 0.00 36 GLY A O 15
ATOM 11216 N N . ASP A 1 37 ? -2.844 2.906 6.075 1.00 0.00 37 ASP A N 15
ATOM 11217 C CA . ASP A 1 37 ? -2.788 1.768 6.976 1.00 0.00 37 ASP A CA 15
ATOM 11218 C C . ASP A 1 37 ? -2.565 0.490 6.164 1.00 0.00 37 ASP A C 15
ATOM 11219 O O . ASP A 1 37 ? -3.435 0.079 5.397 1.00 0.00 37 ASP A O 15
ATOM 11228 N N . VAL A 1 38 ? -1.396 -0.102 6.360 1.00 0.00 38 VAL A N 15
ATOM 11229 C CA . VAL A 1 38 ? -1.049 -1.324 5.656 1.00 0.00 38 VAL A CA 15
ATOM 11230 C C . VAL A 1 38 ? -2.045 -2.424 6.029 1.00 0.00 38 VAL A C 15
ATOM 11231 O O . VAL A 1 38 ? -2.641 -3.050 5.154 1.00 0.00 38 VAL A O 15
ATOM 11244 N N . ASP A 1 39 ? -2.195 -2.625 7.330 1.00 0.00 39 ASP A N 15
ATOM 11245 C CA . ASP A 1 39 ? -3.109 -3.638 7.830 1.00 0.00 39 ASP A CA 15
ATOM 11246 C C . ASP A 1 39 ? -4.455 -3.502 7.115 1.00 0.00 39 ASP A C 15
ATOM 11247 O O . ASP A 1 39 ? -4.934 -4.454 6.500 1.00 0.00 39 ASP A O 15
ATOM 11256 N N . ALA A 1 40 ? -5.026 -2.311 7.219 1.00 0.00 40 ALA A N 15
ATOM 11257 C CA . ALA A 1 40 ? -6.307 -2.039 6.590 1.00 0.00 40 ALA A CA 15
ATOM 11258 C C . ALA A 1 40 ? -6.168 -2.189 5.073 1.00 0.00 40 ALA A C 15
ATOM 11259 O O . ALA A 1 40 ? -6.925 -2.930 4.448 1.00 0.00 40 ALA A O 15
ATOM 11266 N N . ALA A 1 41 ? -5.197 -1.474 4.526 1.00 0.00 41 ALA A N 15
ATOM 11267 C CA . ALA A 1 41 ? -4.949 -1.518 3.095 1.00 0.00 41 ALA A CA 15
ATOM 11268 C C . ALA A 1 41 ? -4.952 -2.975 2.627 1.00 0.00 41 ALA A C 15
ATOM 11269 O O . ALA A 1 41 ? -5.594 -3.309 1.632 1.00 0.00 41 ALA A O 15
ATOM 11276 N N . VAL A 1 42 ? -4.226 -3.802 3.365 1.00 0.00 42 VAL A N 15
ATOM 11277 C CA . VAL A 1 42 ? -4.137 -5.215 3.037 1.00 0.00 42 VAL A CA 15
ATOM 11278 C C . VAL A 1 42 ? -5.547 -5.788 2.883 1.00 0.00 42 VAL A C 15
ATOM 11279 O O . VAL A 1 42 ? -5.855 -6.424 1.877 1.00 0.00 42 VAL A O 15
ATOM 11292 N N . GLU A 1 43 ? -6.365 -5.542 3.896 1.00 0.00 43 GLU A N 15
ATOM 11293 C CA . GLU A 1 43 ? -7.735 -6.026 3.885 1.00 0.00 43 GLU A CA 15
ATOM 11294 C C . GLU A 1 43 ? -8.420 -5.653 2.569 1.00 0.00 43 GLU A C 15
ATOM 11295 O O . GLU A 1 43 ? -9.241 -6.412 2.056 1.00 0.00 43 GLU A O 15
ATOM 11307 N N . LYS A 1 44 ? -8.056 -4.486 2.059 1.00 0.00 44 LYS A N 15
ATOM 11308 C CA . LYS A 1 44 ? -8.625 -4.003 0.812 1.00 0.00 44 LYS A CA 15
ATOM 11309 C C . LYS A 1 44 ? -7.900 -4.663 -0.363 1.00 0.00 44 LYS A C 15
ATOM 11310 O O . LYS A 1 44 ? -8.514 -5.377 -1.154 1.00 0.00 44 LYS A O 15
ATOM 11329 N N . LEU A 1 45 ? -6.603 -4.400 -0.440 1.00 0.00 45 LEU A N 15
ATOM 11330 C CA . LEU A 1 45 ? -5.788 -4.958 -1.505 1.00 0.00 45 LEU A CA 15
ATOM 11331 C C . LEU A 1 45 ? -6.193 -6.415 -1.740 1.00 0.00 45 LEU A C 15
ATOM 11332 O O . LEU A 1 45 ? -6.282 -6.862 -2.883 1.00 0.00 45 LEU A O 15
ATOM 11348 N N . ARG A 1 46 ? -6.427 -7.116 -0.640 1.00 0.00 46 ARG A N 15
ATOM 11349 C CA . ARG A 1 46 ? -6.821 -8.513 -0.712 1.00 0.00 46 ARG A CA 15
ATOM 11350 C C . ARG A 1 46 ? -8.163 -8.650 -1.434 1.00 0.00 46 ARG A C 15
ATOM 11351 O O . ARG A 1 46 ? -8.266 -9.364 -2.430 1.00 0.00 46 ARG A O 15
ATOM 11372 N N . GLN A 1 47 ? -9.158 -7.954 -0.902 1.00 0.00 47 GLN A N 15
ATOM 11373 C CA . GLN A 1 47 ? -10.489 -7.989 -1.483 1.00 0.00 47 GLN A CA 15
ATOM 11374 C C . GLN A 1 47 ? -10.410 -7.835 -3.003 1.00 0.00 47 GLN A C 15
ATOM 11375 O O . GLN A 1 47 ? -10.944 -8.660 -3.743 1.00 0.00 47 GLN A O 15
ATOM 11389 N N . SER A 1 48 ? -9.739 -6.773 -3.424 1.00 0.00 48 SER A N 15
ATOM 11390 C CA . SER A 1 48 ? -9.583 -6.500 -4.842 1.00 0.00 48 SER A CA 15
ATOM 11391 C C . SER A 1 48 ? -9.192 -7.781 -5.582 1.00 0.00 48 SER A C 15
ATOM 11392 O O . SER A 1 48 ? -9.894 -8.214 -6.495 1.00 0.00 48 SER A O 15
ATOM 11400 N N . SER A 1 49 ? -8.074 -8.353 -5.160 1.00 0.00 49 SER A N 15
ATOM 11401 C CA . SER A 1 49 ? -7.581 -9.576 -5.770 1.00 0.00 49 SER A CA 15
ATOM 11402 C C . SER A 1 49 ? -6.984 -10.492 -4.700 1.00 0.00 49 SER A C 15
ATOM 11403 O O . SER A 1 49 ? -6.282 -10.028 -3.803 1.00 0.00 49 SER A O 15
ATOM 11411 N N . GLY A 1 50 ? -7.286 -11.775 -4.830 1.00 0.00 50 GLY A N 15
ATOM 11412 C CA . GLY A 1 50 ? -6.789 -12.760 -3.885 1.00 0.00 50 GLY A CA 15
ATOM 11413 C C . GLY A 1 50 ? -5.791 -13.707 -4.554 1.00 0.00 50 GLY A C 15
ATOM 11414 O O . GLY A 1 50 ? -6.185 -14.700 -5.164 1.00 0.00 50 GLY A O 15
ATOM 11418 N N . PRO A 1 51 ? -4.484 -13.358 -4.415 1.00 0.00 51 PRO A N 15
ATOM 11419 C CA . PRO A 1 51 ? -3.427 -14.165 -4.999 1.00 0.00 51 PRO A CA 15
ATOM 11420 C C . PRO A 1 51 ? -3.206 -15.447 -4.193 1.00 0.00 51 PRO A C 15
ATOM 11421 O O . PRO A 1 51 ? -2.140 -15.643 -3.612 1.00 0.00 51 PRO A O 15
ATOM 11432 N N . SER A 1 52 ? -4.232 -16.286 -4.183 1.00 0.00 52 SER A N 15
ATOM 11433 C CA . SER A 1 52 ? -4.164 -17.543 -3.457 1.00 0.00 52 SER A CA 15
ATOM 11434 C C . SER A 1 52 ? -3.164 -18.483 -4.133 1.00 0.00 52 SER A C 15
ATOM 11435 O O . SER A 1 52 ? -3.328 -18.836 -5.300 1.00 0.00 52 SER A O 15
ATOM 11443 N N . SER A 1 53 ? -2.149 -18.863 -3.370 1.00 0.00 53 SER A N 15
ATOM 11444 C CA . SER A 1 53 ? -1.122 -19.755 -3.881 1.00 0.00 53 SER A CA 15
ATOM 11445 C C . SER A 1 53 ? -0.575 -20.626 -2.748 1.00 0.00 53 SER A C 15
ATOM 11446 O O . SER A 1 53 ? -0.025 -20.112 -1.775 1.00 0.00 53 SER A O 15
ATOM 11454 N N . GLY A 1 54 ? -0.745 -21.930 -2.911 1.00 0.00 54 GLY A N 15
ATOM 11455 C CA . GLY A 1 54 ? -0.276 -22.877 -1.914 1.00 0.00 54 GLY A CA 15
ATOM 11456 C C . GLY A 1 54 ? -0.310 -24.307 -2.457 1.00 0.00 54 GLY A C 15
ATOM 11457 O O . GLY A 1 54 ? 0.324 -25.201 -1.900 1.00 0.00 54 GLY A O 15
ATOM 11461 N N . GLY A 1 1 ? 9.544 18.395 5.025 1.00 0.00 1 GLY A N 16
ATOM 11462 C CA . GLY A 1 1 ? 9.757 17.389 6.051 1.00 0.00 1 GLY A CA 16
ATOM 11463 C C . GLY A 1 1 ? 11.244 17.249 6.382 1.00 0.00 1 GLY A C 16
ATOM 11464 O O . GLY A 1 1 ? 11.952 18.247 6.505 1.00 0.00 1 GLY A O 16
ATOM 11468 N N . SER A 1 2 ? 11.673 16.003 6.518 1.00 0.00 2 SER A N 16
ATOM 11469 C CA . SER A 1 2 ? 13.063 15.720 6.832 1.00 0.00 2 SER A CA 16
ATOM 11470 C C . SER A 1 2 ? 13.750 15.071 5.629 1.00 0.00 2 SER A C 16
ATOM 11471 O O . SER A 1 2 ? 14.738 15.596 5.117 1.00 0.00 2 SER A O 16
ATOM 11479 N N . SER A 1 3 ? 13.201 13.939 5.214 1.00 0.00 3 SER A N 16
ATOM 11480 C CA . SER A 1 3 ? 13.748 13.213 4.081 1.00 0.00 3 SER A CA 16
ATOM 11481 C C . SER A 1 3 ? 12.718 13.151 2.952 1.00 0.00 3 SER A C 16
ATOM 11482 O O . SER A 1 3 ? 11.542 12.882 3.194 1.00 0.00 3 SER A O 16
ATOM 11490 N N . GLY A 1 4 ? 13.196 13.404 1.742 1.00 0.00 4 GLY A N 16
ATOM 11491 C CA . GLY A 1 4 ? 12.331 13.380 0.575 1.00 0.00 4 GLY A CA 16
ATOM 11492 C C . GLY A 1 4 ? 11.477 14.647 0.499 1.00 0.00 4 GLY A C 16
ATOM 11493 O O . GLY A 1 4 ? 11.541 15.497 1.386 1.00 0.00 4 GLY A O 16
ATOM 11497 N N . SER A 1 5 ? 10.698 14.734 -0.568 1.00 0.00 5 SER A N 16
ATOM 11498 C CA . SER A 1 5 ? 9.832 15.883 -0.771 1.00 0.00 5 SER A CA 16
ATOM 11499 C C . SER A 1 5 ? 8.366 15.449 -0.720 1.00 0.00 5 SER A C 16
ATOM 11500 O O . SER A 1 5 ? 7.594 15.953 0.094 1.00 0.00 5 SER A O 16
ATOM 11508 N N . SER A 1 6 ? 8.026 14.519 -1.600 1.00 0.00 6 SER A N 16
ATOM 11509 C CA . SER A 1 6 ? 6.666 14.012 -1.666 1.00 0.00 6 SER A CA 16
ATOM 11510 C C . SER A 1 6 ? 6.591 12.630 -1.013 1.00 0.00 6 SER A C 16
ATOM 11511 O O . SER A 1 6 ? 6.825 11.616 -1.670 1.00 0.00 6 SER A O 16
ATOM 11519 N N . GLY A 1 7 ? 6.264 12.634 0.271 1.00 0.00 7 GLY A N 16
ATOM 11520 C CA . GLY A 1 7 ? 6.155 11.393 1.019 1.00 0.00 7 GLY A CA 16
ATOM 11521 C C . GLY A 1 7 ? 4.794 11.287 1.709 1.00 0.00 7 GLY A C 16
ATOM 11522 O O . GLY A 1 7 ? 4.430 12.148 2.509 1.00 0.00 7 GLY A O 16
ATOM 11526 N N . HIS A 1 8 ? 4.078 10.223 1.376 1.00 0.00 8 HIS A N 16
ATOM 11527 C CA . HIS A 1 8 ? 2.765 9.993 1.954 1.00 0.00 8 HIS A CA 16
ATOM 11528 C C . HIS A 1 8 ? 2.655 8.538 2.414 1.00 0.00 8 HIS A C 16
ATOM 11529 O O . HIS A 1 8 ? 2.705 8.256 3.610 1.00 0.00 8 HIS A O 16
ATOM 11543 N N . PHE A 1 9 ? 2.506 7.652 1.439 1.00 0.00 9 PHE A N 16
ATOM 11544 C CA . PHE A 1 9 ? 2.388 6.233 1.729 1.00 0.00 9 PHE A CA 16
ATOM 11545 C C . PHE A 1 9 ? 3.636 5.475 1.273 1.00 0.00 9 PHE A C 16
ATOM 11546 O O . PHE A 1 9 ? 3.553 4.593 0.419 1.00 0.00 9 PHE A O 16
ATOM 11563 N N . GLN A 1 10 ? 4.764 5.846 1.861 1.00 0.00 10 GLN A N 16
ATOM 11564 C CA . GLN A 1 10 ? 6.027 5.212 1.525 1.00 0.00 10 GLN A CA 16
ATOM 11565 C C . GLN A 1 10 ? 6.176 3.891 2.284 1.00 0.00 10 GLN A C 16
ATOM 11566 O O . GLN A 1 10 ? 6.057 2.817 1.697 1.00 0.00 10 GLN A O 16
ATOM 11580 N N . VAL A 1 11 ? 6.434 4.015 3.578 1.00 0.00 11 VAL A N 16
ATOM 11581 C CA . VAL A 1 11 ? 6.601 2.845 4.422 1.00 0.00 11 VAL A CA 16
ATOM 11582 C C . VAL A 1 11 ? 5.561 1.791 4.037 1.00 0.00 11 VAL A C 16
ATOM 11583 O O . VAL A 1 11 ? 5.909 0.649 3.739 1.00 0.00 11 VAL A O 16
ATOM 11596 N N . GLN A 1 12 ? 4.304 2.211 4.056 1.00 0.00 12 GLN A N 16
ATOM 11597 C CA . GLN A 1 12 ? 3.211 1.318 3.713 1.00 0.00 12 GLN A CA 16
ATOM 11598 C C . GLN A 1 12 ? 3.453 0.686 2.341 1.00 0.00 12 GLN A C 16
ATOM 11599 O O . GLN A 1 12 ? 3.234 -0.510 2.157 1.00 0.00 12 GLN A O 16
ATOM 11613 N N . LEU A 1 13 ? 3.900 1.519 1.412 1.00 0.00 13 LEU A N 16
ATOM 11614 C CA . LEU A 1 13 ? 4.174 1.056 0.062 1.00 0.00 13 LEU A CA 16
ATOM 11615 C C . LEU A 1 13 ? 5.372 0.105 0.086 1.00 0.00 13 LEU A C 16
ATOM 11616 O O . LEU A 1 13 ? 5.467 -0.800 -0.741 1.00 0.00 13 LEU A O 16
ATOM 11632 N N . GLU A 1 14 ? 6.257 0.344 1.043 1.00 0.00 14 GLU A N 16
ATOM 11633 C CA . GLU A 1 14 ? 7.446 -0.480 1.186 1.00 0.00 14 GLU A CA 16
ATOM 11634 C C . GLU A 1 14 ? 7.071 -1.864 1.720 1.00 0.00 14 GLU A C 16
ATOM 11635 O O . GLU A 1 14 ? 7.434 -2.880 1.131 1.00 0.00 14 GLU A O 16
ATOM 11647 N N . GLN A 1 15 ? 6.349 -1.858 2.831 1.00 0.00 15 GLN A N 16
ATOM 11648 C CA . GLN A 1 15 ? 5.921 -3.100 3.452 1.00 0.00 15 GLN A CA 16
ATOM 11649 C C . GLN A 1 15 ? 5.072 -3.917 2.475 1.00 0.00 15 GLN A C 16
ATOM 11650 O O . GLN A 1 15 ? 5.232 -5.132 2.375 1.00 0.00 15 GLN A O 16
ATOM 11664 N N . LEU A 1 16 ? 4.188 -3.216 1.780 1.00 0.00 16 LEU A N 16
ATOM 11665 C CA . LEU A 1 16 ? 3.314 -3.861 0.815 1.00 0.00 16 LEU A CA 16
ATOM 11666 C C . LEU A 1 16 ? 4.160 -4.473 -0.303 1.00 0.00 16 LEU A C 16
ATOM 11667 O O . LEU A 1 16 ? 4.009 -5.650 -0.627 1.00 0.00 16 LEU A O 16
ATOM 11683 N N . ARG A 1 17 ? 5.031 -3.646 -0.862 1.00 0.00 17 ARG A N 16
ATOM 11684 C CA . ARG A 1 17 ? 5.901 -4.092 -1.938 1.00 0.00 17 ARG A CA 16
ATOM 11685 C C . ARG A 1 17 ? 6.385 -5.519 -1.673 1.00 0.00 17 ARG A C 16
ATOM 11686 O O . ARG A 1 17 ? 6.304 -6.378 -2.549 1.00 0.00 17 ARG A O 16
ATOM 11707 N N . SER A 1 18 ? 6.877 -5.727 -0.461 1.00 0.00 18 SER A N 16
ATOM 11708 C CA . SER A 1 18 ? 7.374 -7.035 -0.069 1.00 0.00 18 SER A CA 16
ATOM 11709 C C . SER A 1 18 ? 6.270 -8.083 -0.229 1.00 0.00 18 SER A C 16
ATOM 11710 O O . SER A 1 18 ? 6.454 -9.084 -0.920 1.00 0.00 18 SER A O 16
ATOM 11718 N N . MET A 1 19 ? 5.147 -7.817 0.423 1.00 0.00 19 MET A N 16
ATOM 11719 C CA . MET A 1 19 ? 4.014 -8.725 0.362 1.00 0.00 19 MET A CA 16
ATOM 11720 C C . MET A 1 19 ? 3.749 -9.176 -1.076 1.00 0.00 19 MET A C 16
ATOM 11721 O O . MET A 1 19 ? 3.191 -10.249 -1.301 1.00 0.00 19 MET A O 16
ATOM 11735 N N . GLY A 1 20 ? 4.162 -8.334 -2.012 1.00 0.00 20 GLY A N 16
ATOM 11736 C CA . GLY A 1 20 ? 3.977 -8.632 -3.422 1.00 0.00 20 GLY A CA 16
ATOM 11737 C C . GLY A 1 20 ? 2.946 -7.692 -4.050 1.00 0.00 20 GLY A C 16
ATOM 11738 O O . GLY A 1 20 ? 2.297 -8.045 -5.034 1.00 0.00 20 GLY A O 16
ATOM 11742 N N . PHE A 1 21 ? 2.828 -6.514 -3.456 1.00 0.00 21 PHE A N 16
ATOM 11743 C CA . PHE A 1 21 ? 1.888 -5.520 -3.946 1.00 0.00 21 PHE A CA 16
ATOM 11744 C C . PHE A 1 21 ? 2.577 -4.528 -4.885 1.00 0.00 21 PHE A C 16
ATOM 11745 O O . PHE A 1 21 ? 2.812 -3.379 -4.516 1.00 0.00 21 PHE A O 16
ATOM 11762 N N . LEU A 1 22 ? 2.881 -5.009 -6.082 1.00 0.00 22 LEU A N 16
ATOM 11763 C CA . LEU A 1 22 ? 3.539 -4.179 -7.077 1.00 0.00 22 LEU A CA 16
ATOM 11764 C C . LEU A 1 22 ? 2.483 -3.396 -7.860 1.00 0.00 22 LEU A C 16
ATOM 11765 O O . LEU A 1 22 ? 2.497 -3.388 -9.090 1.00 0.00 22 LEU A O 16
ATOM 11781 N N . ASN A 1 23 ? 1.593 -2.757 -7.115 1.00 0.00 23 ASN A N 16
ATOM 11782 C CA . ASN A 1 23 ? 0.532 -1.973 -7.724 1.00 0.00 23 ASN A CA 16
ATOM 11783 C C . ASN A 1 23 ? 0.408 -0.635 -6.992 1.00 0.00 23 ASN A C 16
ATOM 11784 O O . ASN A 1 23 ? -0.631 -0.339 -6.406 1.00 0.00 23 ASN A O 16
ATOM 11795 N N . ARG A 1 24 ? 1.483 0.137 -7.051 1.00 0.00 24 ARG A N 16
ATOM 11796 C CA . ARG A 1 24 ? 1.508 1.436 -6.401 1.00 0.00 24 ARG A CA 16
ATOM 11797 C C . ARG A 1 24 ? 0.153 2.130 -6.551 1.00 0.00 24 ARG A C 16
ATOM 11798 O O . ARG A 1 24 ? -0.521 2.405 -5.559 1.00 0.00 24 ARG A O 16
ATOM 11819 N N . GLU A 1 25 ? -0.207 2.394 -7.799 1.00 0.00 25 GLU A N 16
ATOM 11820 C CA . GLU A 1 25 ? -1.469 3.051 -8.091 1.00 0.00 25 GLU A CA 16
ATOM 11821 C C . GLU A 1 25 ? -2.572 2.512 -7.177 1.00 0.00 25 GLU A C 16
ATOM 11822 O O . GLU A 1 25 ? -3.191 3.270 -6.432 1.00 0.00 25 GLU A O 16
ATOM 11834 N N . ALA A 1 26 ? -2.784 1.207 -7.265 1.00 0.00 26 ALA A N 16
ATOM 11835 C CA . ALA A 1 26 ? -3.801 0.558 -6.456 1.00 0.00 26 ALA A CA 16
ATOM 11836 C C . ALA A 1 26 ? -3.466 0.748 -4.975 1.00 0.00 26 ALA A C 16
ATOM 11837 O O . ALA A 1 26 ? -4.277 1.275 -4.214 1.00 0.00 26 ALA A O 16
ATOM 11844 N N . ASN A 1 27 ? -2.271 0.309 -4.610 1.00 0.00 27 ASN A N 16
ATOM 11845 C CA . ASN A 1 27 ? -1.819 0.425 -3.234 1.00 0.00 27 ASN A CA 16
ATOM 11846 C C . ASN A 1 27 ? -2.185 1.809 -2.696 1.00 0.00 27 ASN A C 16
ATOM 11847 O O . ASN A 1 27 ? -2.813 1.924 -1.644 1.00 0.00 27 ASN A O 16
ATOM 11858 N N . LEU A 1 28 ? -1.778 2.826 -3.441 1.00 0.00 28 LEU A N 16
ATOM 11859 C CA . LEU A 1 28 ? -2.055 4.198 -3.052 1.00 0.00 28 LEU A CA 16
ATOM 11860 C C . LEU A 1 28 ? -3.547 4.344 -2.744 1.00 0.00 28 LEU A C 16
ATOM 11861 O O . LEU A 1 28 ? -3.929 4.557 -1.595 1.00 0.00 28 LEU A O 16
ATOM 11877 N N . GLN A 1 29 ? -4.349 4.224 -3.792 1.00 0.00 29 GLN A N 16
ATOM 11878 C CA . GLN A 1 29 ? -5.790 4.340 -3.648 1.00 0.00 29 GLN A CA 16
ATOM 11879 C C . GLN A 1 29 ? -6.254 3.640 -2.368 1.00 0.00 29 GLN A C 16
ATOM 11880 O O . GLN A 1 29 ? -6.887 4.258 -1.513 1.00 0.00 29 GLN A O 16
ATOM 11894 N N . ALA A 1 30 ? -5.921 2.361 -2.277 1.00 0.00 30 ALA A N 16
ATOM 11895 C CA . ALA A 1 30 ? -6.295 1.571 -1.117 1.00 0.00 30 ALA A CA 16
ATOM 11896 C C . ALA A 1 30 ? -5.860 2.302 0.155 1.00 0.00 30 ALA A C 16
ATOM 11897 O O . ALA A 1 30 ? -6.671 2.535 1.049 1.00 0.00 30 ALA A O 16
ATOM 11904 N N . LEU A 1 31 ? -4.580 2.644 0.194 1.00 0.00 31 LEU A N 16
ATOM 11905 C CA . LEU A 1 31 ? -4.028 3.344 1.341 1.00 0.00 31 LEU A CA 16
ATOM 11906 C C . LEU A 1 31 ? -4.820 4.631 1.578 1.00 0.00 31 LEU A C 16
ATOM 11907 O O . LEU A 1 31 ? -5.197 4.932 2.710 1.00 0.00 31 LEU A O 16
ATOM 11923 N N . ILE A 1 32 ? -5.050 5.355 0.493 1.00 0.00 32 ILE A N 16
ATOM 11924 C CA . ILE A 1 32 ? -5.791 6.602 0.569 1.00 0.00 32 ILE A CA 16
ATOM 11925 C C . ILE A 1 32 ? -7.125 6.356 1.277 1.00 0.00 32 ILE A C 16
ATOM 11926 O O . ILE A 1 32 ? -7.509 7.114 2.166 1.00 0.00 32 ILE A O 16
ATOM 11942 N N . ALA A 1 33 ? -7.794 5.293 0.857 1.00 0.00 33 ALA A N 16
ATOM 11943 C CA . ALA A 1 33 ? -9.077 4.937 1.440 1.00 0.00 33 ALA A CA 16
ATOM 11944 C C . ALA A 1 33 ? -8.924 4.806 2.956 1.00 0.00 33 ALA A C 16
ATOM 11945 O O . ALA A 1 33 ? -9.552 5.546 3.713 1.00 0.00 33 ALA A O 16
ATOM 11952 N N . THR A 1 34 ? -8.086 3.861 3.355 1.00 0.00 34 THR A N 16
ATOM 11953 C CA . THR A 1 34 ? -7.843 3.624 4.768 1.00 0.00 34 THR A CA 16
ATOM 11954 C C . THR A 1 34 ? -7.391 4.914 5.455 1.00 0.00 34 THR A C 16
ATOM 11955 O O . THR A 1 34 ? -7.896 5.265 6.520 1.00 0.00 34 THR A O 16
ATOM 11966 N N . GLY A 1 35 ? -6.444 5.586 4.817 1.00 0.00 35 GLY A N 16
ATOM 11967 C CA . GLY A 1 35 ? -5.918 6.830 5.353 1.00 0.00 35 GLY A CA 16
ATOM 11968 C C . GLY A 1 35 ? -4.446 6.681 5.742 1.00 0.00 35 GLY A C 16
ATOM 11969 O O . GLY A 1 35 ? -3.965 7.367 6.643 1.00 0.00 35 GLY A O 16
ATOM 11973 N N . GLY A 1 36 ? -3.771 5.779 5.045 1.00 0.00 36 GLY A N 16
ATOM 11974 C CA . GLY A 1 36 ? -2.364 5.530 5.306 1.00 0.00 36 GLY A CA 16
ATOM 11975 C C . GLY A 1 36 ? -2.184 4.372 6.290 1.00 0.00 36 GLY A C 16
ATOM 11976 O O . GLY A 1 36 ? -1.418 4.478 7.246 1.00 0.00 36 GLY A O 16
ATOM 11980 N N . ASP A 1 37 ? -2.905 3.293 6.021 1.00 0.00 37 ASP A N 16
ATOM 11981 C CA . ASP A 1 37 ? -2.835 2.117 6.871 1.00 0.00 37 ASP A CA 16
ATOM 11982 C C . ASP A 1 37 ? -2.492 0.895 6.016 1.00 0.00 37 ASP A C 16
ATOM 11983 O O . ASP A 1 37 ? -2.971 0.767 4.890 1.00 0.00 37 ASP A O 16
ATOM 11992 N N . VAL A 1 38 ? -1.666 0.028 6.583 1.00 0.00 38 VAL A N 16
ATOM 11993 C CA . VAL A 1 38 ? -1.254 -1.179 5.887 1.00 0.00 38 VAL A CA 16
ATOM 11994 C C . VAL A 1 38 ? -2.225 -2.313 6.222 1.00 0.00 38 VAL A C 16
ATOM 11995 O O . VAL A 1 38 ? -2.839 -2.894 5.329 1.00 0.00 38 VAL A O 16
ATOM 12008 N N . ASP A 1 39 ? -2.334 -2.593 7.513 1.00 0.00 39 ASP A N 16
ATOM 12009 C CA . ASP A 1 39 ? -3.219 -3.647 7.977 1.00 0.00 39 ASP A CA 16
ATOM 12010 C C . ASP A 1 39 ? -4.552 -3.553 7.233 1.00 0.00 39 ASP A C 16
ATOM 12011 O O . ASP A 1 39 ? -5.003 -4.528 6.634 1.00 0.00 39 ASP A O 16
ATOM 12020 N N . ALA A 1 40 ? -5.146 -2.370 7.294 1.00 0.00 40 ALA A N 16
ATOM 12021 C CA . ALA A 1 40 ? -6.418 -2.135 6.633 1.00 0.00 40 ALA A CA 16
ATOM 12022 C C . ALA A 1 40 ? -6.238 -2.289 5.122 1.00 0.00 40 ALA A C 16
ATOM 12023 O O . ALA A 1 40 ? -6.960 -3.051 4.481 1.00 0.00 40 ALA A O 16
ATOM 12030 N N . ALA A 1 41 ? -5.271 -1.552 4.595 1.00 0.00 41 ALA A N 16
ATOM 12031 C CA . ALA A 1 41 ? -4.987 -1.596 3.171 1.00 0.00 41 ALA A CA 16
ATOM 12032 C C . ALA A 1 41 ? -4.961 -3.054 2.706 1.00 0.00 41 ALA A C 16
ATOM 12033 O O . ALA A 1 41 ? -5.607 -3.406 1.720 1.00 0.00 41 ALA A O 16
ATOM 12040 N N . VAL A 1 42 ? -4.208 -3.861 3.437 1.00 0.00 42 VAL A N 16
ATOM 12041 C CA . VAL A 1 42 ? -4.090 -5.273 3.112 1.00 0.00 42 VAL A CA 16
ATOM 12042 C C . VAL A 1 42 ? -5.487 -5.874 2.951 1.00 0.00 42 VAL A C 16
ATOM 12043 O O . VAL A 1 42 ? -5.792 -6.479 1.924 1.00 0.00 42 VAL A O 16
ATOM 12056 N N . GLU A 1 43 ? -6.300 -5.686 3.980 1.00 0.00 43 GLU A N 16
ATOM 12057 C CA . GLU A 1 43 ? -7.658 -6.202 3.965 1.00 0.00 43 GLU A CA 16
ATOM 12058 C C . GLU A 1 43 ? -8.355 -5.824 2.657 1.00 0.00 43 GLU A C 16
ATOM 12059 O O . GLU A 1 43 ? -9.184 -6.579 2.150 1.00 0.00 43 GLU A O 16
ATOM 12071 N N . LYS A 1 44 ? -7.994 -4.655 2.147 1.00 0.00 44 LYS A N 16
ATOM 12072 C CA . LYS A 1 44 ? -8.575 -4.168 0.908 1.00 0.00 44 LYS A CA 16
ATOM 12073 C C . LYS A 1 44 ? -7.826 -4.781 -0.277 1.00 0.00 44 LYS A C 16
ATOM 12074 O O . LYS A 1 44 ? -8.417 -5.488 -1.092 1.00 0.00 44 LYS A O 16
ATOM 12093 N N . LEU A 1 45 ? -6.535 -4.489 -0.335 1.00 0.00 45 LEU A N 16
ATOM 12094 C CA . LEU A 1 45 ? -5.698 -5.003 -1.407 1.00 0.00 45 LEU A CA 16
ATOM 12095 C C . LEU A 1 45 ? -6.005 -6.487 -1.620 1.00 0.00 45 LEU A C 16
ATOM 12096 O O . LEU A 1 45 ? -6.093 -6.949 -2.757 1.00 0.00 45 LEU A O 16
ATOM 12112 N N . ARG A 1 46 ? -6.160 -7.192 -0.509 1.00 0.00 46 ARG A N 16
ATOM 12113 C CA . ARG A 1 46 ? -6.456 -8.614 -0.561 1.00 0.00 46 ARG A CA 16
ATOM 12114 C C . ARG A 1 46 ? -7.780 -8.855 -1.289 1.00 0.00 46 ARG A C 16
ATOM 12115 O O . ARG A 1 46 ? -7.835 -9.627 -2.245 1.00 0.00 46 ARG A O 16
ATOM 12136 N N . GLN A 1 47 ? -8.814 -8.181 -0.808 1.00 0.00 47 GLN A N 16
ATOM 12137 C CA . GLN A 1 47 ? -10.134 -8.312 -1.401 1.00 0.00 47 GLN A CA 16
ATOM 12138 C C . GLN A 1 47 ? -10.054 -8.140 -2.919 1.00 0.00 47 GLN A C 16
ATOM 12139 O O . GLN A 1 47 ? -10.506 -9.004 -3.669 1.00 0.00 47 GLN A O 16
ATOM 12153 N N . SER A 1 48 ? -9.475 -7.020 -3.326 1.00 0.00 48 SER A N 16
ATOM 12154 C CA . SER A 1 48 ? -9.329 -6.725 -4.741 1.00 0.00 48 SER A CA 16
ATOM 12155 C C . SER A 1 48 ? -8.665 -7.903 -5.456 1.00 0.00 48 SER A C 16
ATOM 12156 O O . SER A 1 48 ? -9.252 -8.494 -6.362 1.00 0.00 48 SER A O 16
ATOM 12164 N N . SER A 1 49 ? -7.451 -8.209 -5.023 1.00 0.00 49 SER A N 16
ATOM 12165 C CA . SER A 1 49 ? -6.701 -9.306 -5.611 1.00 0.00 49 SER A CA 16
ATOM 12166 C C . SER A 1 49 ? -7.600 -10.536 -5.755 1.00 0.00 49 SER A C 16
ATOM 12167 O O . SER A 1 49 ? -8.508 -10.743 -4.952 1.00 0.00 49 SER A O 16
ATOM 12175 N N . GLY A 1 50 ? -7.315 -11.319 -6.785 1.00 0.00 50 GLY A N 16
ATOM 12176 C CA . GLY A 1 50 ? -8.086 -12.523 -7.044 1.00 0.00 50 GLY A CA 16
ATOM 12177 C C . GLY A 1 50 ? -7.328 -13.770 -6.584 1.00 0.00 50 GLY A C 16
ATOM 12178 O O . GLY A 1 50 ? -7.554 -14.266 -5.482 1.00 0.00 50 GLY A O 16
ATOM 12182 N N . PRO A 1 51 ? -6.421 -14.253 -7.475 1.00 0.00 51 PRO A N 16
ATOM 12183 C CA . PRO A 1 51 ? -5.628 -15.432 -7.171 1.00 0.00 51 PRO A CA 16
ATOM 12184 C C . PRO A 1 51 ? -4.520 -15.104 -6.167 1.00 0.00 51 PRO A C 16
ATOM 12185 O O . PRO A 1 51 ? -4.277 -13.937 -5.865 1.00 0.00 51 PRO A O 16
ATOM 12196 N N . SER A 1 52 ? -3.878 -16.156 -5.679 1.00 0.00 52 SER A N 16
ATOM 12197 C CA . SER A 1 52 ? -2.803 -15.994 -4.716 1.00 0.00 52 SER A CA 16
ATOM 12198 C C . SER A 1 52 ? -1.497 -16.544 -5.293 1.00 0.00 52 SER A C 16
ATOM 12199 O O . SER A 1 52 ? -0.516 -15.813 -5.424 1.00 0.00 52 SER A O 16
ATOM 12207 N N . SER A 1 53 ? -1.526 -17.827 -5.623 1.00 0.00 53 SER A N 16
ATOM 12208 C CA . SER A 1 53 ? -0.357 -18.483 -6.184 1.00 0.00 53 SER A CA 16
ATOM 12209 C C . SER A 1 53 ? 0.908 -17.990 -5.478 1.00 0.00 53 SER A C 16
ATOM 12210 O O . SER A 1 53 ? 1.529 -17.022 -5.915 1.00 0.00 53 SER A O 16
ATOM 12218 N N . GLY A 1 54 ? 1.252 -18.678 -4.400 1.00 0.00 54 GLY A N 16
ATOM 12219 C CA . GLY A 1 54 ? 2.431 -18.322 -3.630 1.00 0.00 54 GLY A CA 16
ATOM 12220 C C . GLY A 1 54 ? 3.376 -19.518 -3.490 1.00 0.00 54 GLY A C 16
ATOM 12221 O O . GLY A 1 54 ? 3.160 -20.389 -2.649 1.00 0.00 54 GLY A O 16
ATOM 12225 N N . GLY A 1 1 ? -4.352 13.461 10.270 1.00 0.00 1 GLY A N 17
ATOM 12226 C CA . GLY A 1 1 ? -2.986 13.649 10.729 1.00 0.00 1 GLY A CA 17
ATOM 12227 C C . GLY A 1 1 ? -2.288 14.755 9.936 1.00 0.00 1 GLY A C 17
ATOM 12228 O O . GLY A 1 1 ? -1.878 14.543 8.796 1.00 0.00 1 GLY A O 17
ATOM 12232 N N . SER A 1 2 ? -2.176 15.913 10.571 1.00 0.00 2 SER A N 17
ATOM 12233 C CA . SER A 1 2 ? -1.534 17.054 9.939 1.00 0.00 2 SER A CA 17
ATOM 12234 C C . SER A 1 2 ? -0.014 16.929 10.055 1.00 0.00 2 SER A C 17
ATOM 12235 O O . SER A 1 2 ? 0.689 16.911 9.046 1.00 0.00 2 SER A O 17
ATOM 12243 N N . SER A 1 3 ? 0.449 16.847 11.294 1.00 0.00 3 SER A N 17
ATOM 12244 C CA . SER A 1 3 ? 1.873 16.726 11.554 1.00 0.00 3 SER A CA 17
ATOM 12245 C C . SER A 1 3 ? 2.262 15.249 11.655 1.00 0.00 3 SER A C 17
ATOM 12246 O O . SER A 1 3 ? 1.732 14.520 12.491 1.00 0.00 3 SER A O 17
ATOM 12254 N N . GLY A 1 4 ? 3.185 14.853 10.790 1.00 0.00 4 GLY A N 17
ATOM 12255 C CA . GLY A 1 4 ? 3.651 13.477 10.771 1.00 0.00 4 GLY A CA 17
ATOM 12256 C C . GLY A 1 4 ? 4.787 13.297 9.762 1.00 0.00 4 GLY A C 17
ATOM 12257 O O . GLY A 1 4 ? 5.021 14.166 8.924 1.00 0.00 4 GLY A O 17
ATOM 12261 N N . SER A 1 5 ? 5.462 12.163 9.876 1.00 0.00 5 SER A N 17
ATOM 12262 C CA . SER A 1 5 ? 6.568 11.857 8.984 1.00 0.00 5 SER A CA 17
ATOM 12263 C C . SER A 1 5 ? 6.159 12.125 7.534 1.00 0.00 5 SER A C 17
ATOM 12264 O O . SER A 1 5 ? 5.410 11.349 6.943 1.00 0.00 5 SER A O 17
ATOM 12272 N N . SER A 1 6 ? 6.670 13.226 7.002 1.00 0.00 6 SER A N 17
ATOM 12273 C CA . SER A 1 6 ? 6.368 13.606 5.633 1.00 0.00 6 SER A CA 17
ATOM 12274 C C . SER A 1 6 ? 6.688 12.448 4.686 1.00 0.00 6 SER A C 17
ATOM 12275 O O . SER A 1 6 ? 7.831 11.999 4.612 1.00 0.00 6 SER A O 17
ATOM 12283 N N . GLY A 1 7 ? 5.658 11.996 3.985 1.00 0.00 7 GLY A N 17
ATOM 12284 C CA . GLY A 1 7 ? 5.816 10.898 3.046 1.00 0.00 7 GLY A CA 17
ATOM 12285 C C . GLY A 1 7 ? 4.465 10.472 2.469 1.00 0.00 7 GLY A C 17
ATOM 12286 O O . GLY A 1 7 ? 3.460 10.454 3.180 1.00 0.00 7 GLY A O 17
ATOM 12290 N N . HIS A 1 8 ? 4.483 10.138 1.187 1.00 0.00 8 HIS A N 17
ATOM 12291 C CA . HIS A 1 8 ? 3.271 9.713 0.507 1.00 0.00 8 HIS A CA 17
ATOM 12292 C C . HIS A 1 8 ? 3.159 8.188 0.564 1.00 0.00 8 HIS A C 17
ATOM 12293 O O . HIS A 1 8 ? 3.660 7.492 -0.318 1.00 0.00 8 HIS A O 17
ATOM 12307 N N . PHE A 1 9 ? 2.500 7.713 1.611 1.00 0.00 9 PHE A N 17
ATOM 12308 C CA . PHE A 1 9 ? 2.317 6.284 1.794 1.00 0.00 9 PHE A CA 17
ATOM 12309 C C . PHE A 1 9 ? 3.562 5.510 1.356 1.00 0.00 9 PHE A C 17
ATOM 12310 O O . PHE A 1 9 ? 3.467 4.564 0.576 1.00 0.00 9 PHE A O 17
ATOM 12327 N N . GLN A 1 10 ? 4.701 5.942 1.877 1.00 0.00 10 GLN A N 17
ATOM 12328 C CA . GLN A 1 10 ? 5.964 5.302 1.549 1.00 0.00 10 GLN A CA 17
ATOM 12329 C C . GLN A 1 10 ? 6.108 3.987 2.319 1.00 0.00 10 GLN A C 17
ATOM 12330 O O . GLN A 1 10 ? 5.986 2.909 1.740 1.00 0.00 10 GLN A O 17
ATOM 12344 N N . VAL A 1 11 ? 6.365 4.121 3.611 1.00 0.00 11 VAL A N 17
ATOM 12345 C CA . VAL A 1 11 ? 6.527 2.957 4.466 1.00 0.00 11 VAL A CA 17
ATOM 12346 C C . VAL A 1 11 ? 5.488 1.901 4.084 1.00 0.00 11 VAL A C 17
ATOM 12347 O O . VAL A 1 11 ? 5.835 0.749 3.827 1.00 0.00 11 VAL A O 17
ATOM 12360 N N . GLN A 1 12 ? 4.235 2.330 4.059 1.00 0.00 12 GLN A N 17
ATOM 12361 C CA . GLN A 1 12 ? 3.144 1.436 3.712 1.00 0.00 12 GLN A CA 17
ATOM 12362 C C . GLN A 1 12 ? 3.400 0.789 2.349 1.00 0.00 12 GLN A C 17
ATOM 12363 O O . GLN A 1 12 ? 3.237 -0.420 2.192 1.00 0.00 12 GLN A O 17
ATOM 12377 N N . LEU A 1 13 ? 3.796 1.623 1.399 1.00 0.00 13 LEU A N 17
ATOM 12378 C CA . LEU A 1 13 ? 4.076 1.148 0.055 1.00 0.00 13 LEU A CA 17
ATOM 12379 C C . LEU A 1 13 ? 5.245 0.162 0.101 1.00 0.00 13 LEU A C 17
ATOM 12380 O O . LEU A 1 13 ? 5.292 -0.787 -0.680 1.00 0.00 13 LEU A O 17
ATOM 12396 N N . GLU A 1 14 ? 6.160 0.421 1.023 1.00 0.00 14 GLU A N 17
ATOM 12397 C CA . GLU A 1 14 ? 7.326 -0.433 1.181 1.00 0.00 14 GLU A CA 17
ATOM 12398 C C . GLU A 1 14 ? 6.920 -1.780 1.780 1.00 0.00 14 GLU A C 17
ATOM 12399 O O . GLU A 1 14 ? 7.194 -2.830 1.199 1.00 0.00 14 GLU A O 17
ATOM 12411 N N . GLN A 1 15 ? 6.273 -1.708 2.934 1.00 0.00 15 GLN A N 17
ATOM 12412 C CA . GLN A 1 15 ? 5.827 -2.910 3.618 1.00 0.00 15 GLN A CA 17
ATOM 12413 C C . GLN A 1 15 ? 4.987 -3.776 2.677 1.00 0.00 15 GLN A C 17
ATOM 12414 O O . GLN A 1 15 ? 5.084 -5.002 2.704 1.00 0.00 15 GLN A O 17
ATOM 12428 N N . LEU A 1 16 ? 4.182 -3.104 1.867 1.00 0.00 16 LEU A N 17
ATOM 12429 C CA . LEU A 1 16 ? 3.326 -3.796 0.919 1.00 0.00 16 LEU A CA 17
ATOM 12430 C C . LEU A 1 16 ? 4.186 -4.397 -0.194 1.00 0.00 16 LEU A C 17
ATOM 12431 O O . LEU A 1 16 ? 4.065 -5.581 -0.507 1.00 0.00 16 LEU A O 17
ATOM 12447 N N . ARG A 1 17 ? 5.036 -3.554 -0.762 1.00 0.00 17 ARG A N 17
ATOM 12448 C CA . ARG A 1 17 ? 5.916 -3.988 -1.834 1.00 0.00 17 ARG A CA 17
ATOM 12449 C C . ARG A 1 17 ? 6.440 -5.398 -1.553 1.00 0.00 17 ARG A C 17
ATOM 12450 O O . ARG A 1 17 ? 6.386 -6.268 -2.421 1.00 0.00 17 ARG A O 17
ATOM 12471 N N . SER A 1 18 ? 6.935 -5.580 -0.338 1.00 0.00 18 SER A N 17
ATOM 12472 C CA . SER A 1 18 ? 7.467 -6.870 0.068 1.00 0.00 18 SER A CA 17
ATOM 12473 C C . SER A 1 18 ? 6.389 -7.947 -0.067 1.00 0.00 18 SER A C 17
ATOM 12474 O O . SER A 1 18 ? 6.602 -8.965 -0.724 1.00 0.00 18 SER A O 17
ATOM 12482 N N . MET A 1 19 ? 5.255 -7.686 0.567 1.00 0.00 19 MET A N 17
ATOM 12483 C CA . MET A 1 19 ? 4.143 -8.621 0.526 1.00 0.00 19 MET A CA 17
ATOM 12484 C C . MET A 1 19 ? 3.875 -9.092 -0.904 1.00 0.00 19 MET A C 17
ATOM 12485 O O . MET A 1 19 ? 3.303 -10.160 -1.113 1.00 0.00 19 MET A O 17
ATOM 12499 N N . GLY A 1 20 ? 4.301 -8.271 -1.853 1.00 0.00 20 GLY A N 17
ATOM 12500 C CA . GLY A 1 20 ? 4.114 -8.590 -3.258 1.00 0.00 20 GLY A CA 17
ATOM 12501 C C . GLY A 1 20 ? 3.063 -7.677 -3.893 1.00 0.00 20 GLY A C 17
ATOM 12502 O O . GLY A 1 20 ? 2.432 -8.044 -4.883 1.00 0.00 20 GLY A O 17
ATOM 12506 N N . PHE A 1 21 ? 2.907 -6.504 -3.297 1.00 0.00 21 PHE A N 17
ATOM 12507 C CA . PHE A 1 21 ? 1.944 -5.535 -3.791 1.00 0.00 21 PHE A CA 17
ATOM 12508 C C . PHE A 1 21 ? 2.601 -4.557 -4.767 1.00 0.00 21 PHE A C 17
ATOM 12509 O O . PHE A 1 21 ? 2.818 -3.393 -4.434 1.00 0.00 21 PHE A O 17
ATOM 12526 N N . LEU A 1 22 ? 2.900 -5.066 -5.954 1.00 0.00 22 LEU A N 17
ATOM 12527 C CA . LEU A 1 22 ? 3.528 -4.252 -6.980 1.00 0.00 22 LEU A CA 17
ATOM 12528 C C . LEU A 1 22 ? 2.449 -3.488 -7.751 1.00 0.00 22 LEU A C 17
ATOM 12529 O O . LEU A 1 22 ? 2.427 -3.510 -8.981 1.00 0.00 22 LEU A O 17
ATOM 12545 N N . ASN A 1 23 ? 1.581 -2.831 -6.996 1.00 0.00 23 ASN A N 17
ATOM 12546 C CA . ASN A 1 23 ? 0.502 -2.063 -7.593 1.00 0.00 23 ASN A CA 17
ATOM 12547 C C . ASN A 1 23 ? 0.402 -0.705 -6.895 1.00 0.00 23 ASN A C 17
ATOM 12548 O O . ASN A 1 23 ? -0.618 -0.390 -6.285 1.00 0.00 23 ASN A O 17
ATOM 12559 N N . ARG A 1 24 ? 1.476 0.063 -7.008 1.00 0.00 24 ARG A N 17
ATOM 12560 C CA . ARG A 1 24 ? 1.522 1.380 -6.395 1.00 0.00 24 ARG A CA 17
ATOM 12561 C C . ARG A 1 24 ? 0.166 2.074 -6.526 1.00 0.00 24 ARG A C 17
ATOM 12562 O O . ARG A 1 24 ? -0.455 2.427 -5.525 1.00 0.00 24 ARG A O 17
ATOM 12583 N N . GLU A 1 25 ? -0.255 2.251 -7.771 1.00 0.00 25 GLU A N 17
ATOM 12584 C CA . GLU A 1 25 ? -1.527 2.897 -8.046 1.00 0.00 25 GLU A CA 17
ATOM 12585 C C . GLU A 1 25 ? -2.601 2.386 -7.084 1.00 0.00 25 GLU A C 17
ATOM 12586 O O . GLU A 1 25 ? -3.184 3.163 -6.329 1.00 0.00 25 GLU A O 17
ATOM 12598 N N . ALA A 1 26 ? -2.831 1.082 -7.143 1.00 0.00 26 ALA A N 17
ATOM 12599 C CA . ALA A 1 26 ? -3.825 0.458 -6.286 1.00 0.00 26 ALA A CA 17
ATOM 12600 C C . ALA A 1 26 ? -3.450 0.693 -4.822 1.00 0.00 26 ALA A C 17
ATOM 12601 O O . ALA A 1 26 ? -4.227 1.269 -4.062 1.00 0.00 26 ALA A O 17
ATOM 12608 N N . ASN A 1 27 ? -2.258 0.235 -4.469 1.00 0.00 27 ASN A N 17
ATOM 12609 C CA . ASN A 1 27 ? -1.769 0.387 -3.109 1.00 0.00 27 ASN A CA 17
ATOM 12610 C C . ASN A 1 27 ? -2.108 1.792 -2.605 1.00 0.00 27 ASN A C 17
ATOM 12611 O O . ASN A 1 27 ? -2.670 1.948 -1.522 1.00 0.00 27 ASN A O 17
ATOM 12622 N N . LEU A 1 28 ? -1.750 2.778 -3.414 1.00 0.00 28 LEU A N 17
ATOM 12623 C CA . LEU A 1 28 ? -2.009 4.165 -3.064 1.00 0.00 28 LEU A CA 17
ATOM 12624 C C . LEU A 1 28 ? -3.495 4.336 -2.744 1.00 0.00 28 LEU A C 17
ATOM 12625 O O . LEU A 1 28 ? -3.866 4.537 -1.588 1.00 0.00 28 LEU A O 17
ATOM 12641 N N . GLN A 1 29 ? -4.307 4.251 -3.788 1.00 0.00 29 GLN A N 17
ATOM 12642 C CA . GLN A 1 29 ? -5.744 4.394 -3.632 1.00 0.00 29 GLN A CA 17
ATOM 12643 C C . GLN A 1 29 ? -6.214 3.685 -2.361 1.00 0.00 29 GLN A C 17
ATOM 12644 O O . GLN A 1 29 ? -6.828 4.302 -1.492 1.00 0.00 29 GLN A O 17
ATOM 12658 N N . ALA A 1 30 ? -5.907 2.398 -2.292 1.00 0.00 30 ALA A N 17
ATOM 12659 C CA . ALA A 1 30 ? -6.290 1.597 -1.141 1.00 0.00 30 ALA A CA 17
ATOM 12660 C C . ALA A 1 30 ? -5.843 2.306 0.139 1.00 0.00 30 ALA A C 17
ATOM 12661 O O . ALA A 1 30 ? -6.622 2.443 1.081 1.00 0.00 30 ALA A O 17
ATOM 12668 N N . LEU A 1 31 ? -4.591 2.738 0.132 1.00 0.00 31 LEU A N 17
ATOM 12669 C CA . LEU A 1 31 ? -4.031 3.429 1.281 1.00 0.00 31 LEU A CA 17
ATOM 12670 C C . LEU A 1 31 ? -4.833 4.704 1.544 1.00 0.00 31 LEU A C 17
ATOM 12671 O O . LEU A 1 31 ? -5.302 4.928 2.659 1.00 0.00 31 LEU A O 17
ATOM 12687 N N . ILE A 1 32 ? -4.967 5.508 0.499 1.00 0.00 32 ILE A N 17
ATOM 12688 C CA . ILE A 1 32 ? -5.705 6.755 0.604 1.00 0.00 32 ILE A CA 17
ATOM 12689 C C . ILE A 1 32 ? -7.042 6.495 1.300 1.00 0.00 32 ILE A C 17
ATOM 12690 O O . ILE A 1 32 ? -7.483 7.294 2.124 1.00 0.00 32 ILE A O 17
ATOM 12706 N N . ALA A 1 33 ? -7.650 5.373 0.943 1.00 0.00 33 ALA A N 17
ATOM 12707 C CA . ALA A 1 33 ? -8.928 4.997 1.523 1.00 0.00 33 ALA A CA 17
ATOM 12708 C C . ALA A 1 33 ? -8.740 4.698 3.012 1.00 0.00 33 ALA A C 17
ATOM 12709 O O . ALA A 1 33 ? -9.564 5.091 3.836 1.00 0.00 33 ALA A O 17
ATOM 12716 N N . THR A 1 34 ? -7.650 4.007 3.310 1.00 0.00 34 THR A N 17
ATOM 12717 C CA . THR A 1 34 ? -7.343 3.651 4.685 1.00 0.00 34 THR A CA 17
ATOM 12718 C C . THR A 1 34 ? -6.448 4.715 5.324 1.00 0.00 34 THR A C 17
ATOM 12719 O O . THR A 1 34 ? -5.542 4.391 6.090 1.00 0.00 34 THR A O 17
ATOM 12730 N N . GLY A 1 35 ? -6.734 5.963 4.985 1.00 0.00 35 GLY A N 17
ATOM 12731 C CA . GLY A 1 35 ? -5.967 7.077 5.517 1.00 0.00 35 GLY A CA 17
ATOM 12732 C C . GLY A 1 35 ? -4.483 6.719 5.624 1.00 0.00 35 GLY A C 17
ATOM 12733 O O . GLY A 1 35 ? -3.783 7.219 6.504 1.00 0.00 35 GLY A O 17
ATOM 12737 N N . GLY A 1 36 ? -4.048 5.857 4.718 1.00 0.00 36 GLY A N 17
ATOM 12738 C CA . GLY A 1 36 ? -2.660 5.426 4.700 1.00 0.00 36 GLY A CA 17
ATOM 12739 C C . GLY A 1 36 ? -2.409 4.342 5.750 1.00 0.00 36 GLY A C 17
ATOM 12740 O O . GLY A 1 36 ? -1.657 4.555 6.699 1.00 0.00 36 GLY A O 17
ATOM 12744 N N . ASP A 1 37 ? -3.053 3.203 5.544 1.00 0.00 37 ASP A N 17
ATOM 12745 C CA . ASP A 1 37 ? -2.909 2.085 6.461 1.00 0.00 37 ASP A CA 17
ATOM 12746 C C . ASP A 1 37 ? -2.443 0.852 5.685 1.00 0.00 37 ASP A C 17
ATOM 12747 O O . ASP A 1 37 ? -2.819 0.662 4.529 1.00 0.00 37 ASP A O 17
ATOM 12756 N N . VAL A 1 38 ? -1.632 0.044 6.352 1.00 0.00 38 VAL A N 17
ATOM 12757 C CA . VAL A 1 38 ? -1.111 -1.166 5.740 1.00 0.00 38 VAL A CA 17
ATOM 12758 C C . VAL A 1 38 ? -2.068 -2.327 6.019 1.00 0.00 38 VAL A C 17
ATOM 12759 O O . VAL A 1 38 ? -2.684 -2.863 5.100 1.00 0.00 38 VAL A O 17
ATOM 12772 N N . ASP A 1 39 ? -2.163 -2.680 7.293 1.00 0.00 39 ASP A N 17
ATOM 12773 C CA . ASP A 1 39 ? -3.034 -3.767 7.705 1.00 0.00 39 ASP A CA 17
ATOM 12774 C C . ASP A 1 39 ? -4.387 -3.624 7.005 1.00 0.00 39 ASP A C 17
ATOM 12775 O O . ASP A 1 39 ? -4.830 -4.539 6.311 1.00 0.00 39 ASP A O 17
ATOM 12784 N N . ALA A 1 40 ? -5.005 -2.471 7.210 1.00 0.00 40 ALA A N 17
ATOM 12785 C CA . ALA A 1 40 ? -6.298 -2.197 6.606 1.00 0.00 40 ALA A CA 17
ATOM 12786 C C . ALA A 1 40 ? -6.199 -2.385 5.091 1.00 0.00 40 ALA A C 17
ATOM 12787 O O . ALA A 1 40 ? -6.975 -3.138 4.504 1.00 0.00 40 ALA A O 17
ATOM 12794 N N . ALA A 1 41 ? -5.238 -1.690 4.502 1.00 0.00 41 ALA A N 17
ATOM 12795 C CA . ALA A 1 41 ? -5.027 -1.771 3.066 1.00 0.00 41 ALA A CA 17
ATOM 12796 C C . ALA A 1 41 ? -5.041 -3.239 2.636 1.00 0.00 41 ALA A C 17
ATOM 12797 O O . ALA A 1 41 ? -5.850 -3.637 1.800 1.00 0.00 41 ALA A O 17
ATOM 12804 N N . VAL A 1 42 ? -4.134 -4.004 3.227 1.00 0.00 42 VAL A N 17
ATOM 12805 C CA . VAL A 1 42 ? -4.032 -5.420 2.915 1.00 0.00 42 VAL A CA 17
ATOM 12806 C C . VAL A 1 42 ? -5.436 -6.021 2.826 1.00 0.00 42 VAL A C 17
ATOM 12807 O O . VAL A 1 42 ? -5.793 -6.629 1.818 1.00 0.00 42 VAL A O 17
ATOM 12820 N N . GLU A 1 43 ? -6.195 -5.830 3.896 1.00 0.00 43 GLU A N 17
ATOM 12821 C CA . GLU A 1 43 ? -7.552 -6.346 3.952 1.00 0.00 43 GLU A CA 17
ATOM 12822 C C . GLU A 1 43 ? -8.302 -6.010 2.661 1.00 0.00 43 GLU A C 17
ATOM 12823 O O . GLU A 1 43 ? -9.083 -6.819 2.164 1.00 0.00 43 GLU A O 17
ATOM 12835 N N . LYS A 1 44 ? -8.037 -4.815 2.155 1.00 0.00 44 LYS A N 17
ATOM 12836 C CA . LYS A 1 44 ? -8.677 -4.361 0.932 1.00 0.00 44 LYS A CA 17
ATOM 12837 C C . LYS A 1 44 ? -7.932 -4.940 -0.273 1.00 0.00 44 LYS A C 17
ATOM 12838 O O . LYS A 1 44 ? -8.512 -5.676 -1.070 1.00 0.00 44 LYS A O 17
ATOM 12857 N N . LEU A 1 45 ? -6.659 -4.586 -0.367 1.00 0.00 45 LEU A N 17
ATOM 12858 C CA . LEU A 1 45 ? -5.829 -5.062 -1.461 1.00 0.00 45 LEU A CA 17
ATOM 12859 C C . LEU A 1 45 ? -6.148 -6.533 -1.735 1.00 0.00 45 LEU A C 17
ATOM 12860 O O . LEU A 1 45 ? -6.126 -6.973 -2.884 1.00 0.00 45 LEU A O 17
ATOM 12876 N N . ARG A 1 46 ? -6.437 -7.253 -0.661 1.00 0.00 46 ARG A N 17
ATOM 12877 C CA . ARG A 1 46 ? -6.760 -8.665 -0.772 1.00 0.00 46 ARG A CA 17
ATOM 12878 C C . ARG A 1 46 ? -8.131 -8.846 -1.427 1.00 0.00 46 ARG A C 17
ATOM 12879 O O . ARG A 1 46 ? -8.261 -9.569 -2.414 1.00 0.00 46 ARG A O 17
ATOM 12900 N N . GLN A 1 47 ? -9.119 -8.178 -0.851 1.00 0.00 47 GLN A N 17
ATOM 12901 C CA . GLN A 1 47 ? -10.476 -8.257 -1.366 1.00 0.00 47 GLN A CA 17
ATOM 12902 C C . GLN A 1 47 ? -10.473 -8.121 -2.890 1.00 0.00 47 GLN A C 17
ATOM 12903 O O . GLN A 1 47 ? -11.019 -8.969 -3.593 1.00 0.00 47 GLN A O 17
ATOM 12917 N N . SER A 1 48 ? -9.853 -7.047 -3.355 1.00 0.00 48 SER A N 17
ATOM 12918 C CA . SER A 1 48 ? -9.772 -6.789 -4.783 1.00 0.00 48 SER A CA 17
ATOM 12919 C C . SER A 1 48 ? -8.946 -7.881 -5.466 1.00 0.00 48 SER A C 17
ATOM 12920 O O . SER A 1 48 ? -9.436 -8.565 -6.363 1.00 0.00 48 SER A O 17
ATOM 12928 N N . SER A 1 49 ? -7.707 -8.010 -5.015 1.00 0.00 49 SER A N 17
ATOM 12929 C CA . SER A 1 49 ? -6.809 -9.008 -5.572 1.00 0.00 49 SER A CA 17
ATOM 12930 C C . SER A 1 49 ? -5.556 -9.127 -4.702 1.00 0.00 49 SER A C 17
ATOM 12931 O O . SER A 1 49 ? -4.807 -8.162 -4.551 1.00 0.00 49 SER A O 17
ATOM 12939 N N . GLY A 1 50 ? -5.366 -10.317 -4.153 1.00 0.00 50 GLY A N 17
ATOM 12940 C CA . GLY A 1 50 ? -4.217 -10.575 -3.303 1.00 0.00 50 GLY A CA 17
ATOM 12941 C C . GLY A 1 50 ? -3.236 -11.534 -3.981 1.00 0.00 50 GLY A C 17
ATOM 12942 O O . GLY A 1 50 ? -2.211 -11.108 -4.510 1.00 0.00 50 GLY A O 17
ATOM 12946 N N . PRO A 1 51 ? -3.596 -12.845 -3.942 1.00 0.00 51 PRO A N 17
ATOM 12947 C CA . PRO A 1 51 ? -2.760 -13.868 -4.547 1.00 0.00 51 PRO A CA 17
ATOM 12948 C C . PRO A 1 51 ? -2.880 -13.844 -6.072 1.00 0.00 51 PRO A C 17
ATOM 12949 O O . PRO A 1 51 ? -3.840 -13.298 -6.614 1.00 0.00 51 PRO A O 17
ATOM 12960 N N . SER A 1 52 ? -1.893 -14.444 -6.721 1.00 0.00 52 SER A N 17
ATOM 12961 C CA . SER A 1 52 ? -1.876 -14.498 -8.173 1.00 0.00 52 SER A CA 17
ATOM 12962 C C . SER A 1 52 ? -1.755 -13.086 -8.748 1.00 0.00 52 SER A C 17
ATOM 12963 O O . SER A 1 52 ? -2.690 -12.291 -8.654 1.00 0.00 52 SER A O 17
ATOM 12971 N N . SER A 1 53 ? -0.596 -12.816 -9.331 1.00 0.00 53 SER A N 17
ATOM 12972 C CA . SER A 1 53 ? -0.341 -11.513 -9.921 1.00 0.00 53 SER A CA 17
ATOM 12973 C C . SER A 1 53 ? 0.633 -11.651 -11.093 1.00 0.00 53 SER A C 17
ATOM 12974 O O . SER A 1 53 ? 0.308 -11.284 -12.221 1.00 0.00 53 SER A O 17
ATOM 12982 N N . GLY A 1 54 ? 1.808 -12.181 -10.785 1.00 0.00 54 GLY A N 17
ATOM 12983 C CA . GLY A 1 54 ? 2.831 -12.373 -11.799 1.00 0.00 54 GLY A CA 17
ATOM 12984 C C . GLY A 1 54 ? 4.224 -12.421 -11.168 1.00 0.00 54 GLY A C 17
ATOM 12985 O O . GLY A 1 54 ? 4.478 -11.761 -10.162 1.00 0.00 54 GLY A O 17
ATOM 12989 N N . GLY A 1 1 ? -1.324 20.088 -1.090 1.00 0.00 1 GLY A N 18
ATOM 12990 C CA . GLY A 1 1 ? 0.075 20.111 -0.696 1.00 0.00 1 GLY A CA 18
ATOM 12991 C C . GLY A 1 1 ? 0.918 20.878 -1.717 1.00 0.00 1 GLY A C 18
ATOM 12992 O O . GLY A 1 1 ? 1.384 20.304 -2.700 1.00 0.00 1 GLY A O 18
ATOM 12996 N N . SER A 1 2 ? 1.090 22.165 -1.448 1.00 0.00 2 SER A N 18
ATOM 12997 C CA . SER A 1 2 ? 1.869 23.016 -2.331 1.00 0.00 2 SER A CA 18
ATOM 12998 C C . SER A 1 2 ? 3.104 23.540 -1.596 1.00 0.00 2 SER A C 18
ATOM 12999 O O . SER A 1 2 ? 2.986 24.161 -0.541 1.00 0.00 2 SER A O 18
ATOM 13007 N N . SER A 1 3 ? 4.261 23.270 -2.183 1.00 0.00 3 SER A N 18
ATOM 13008 C CA . SER A 1 3 ? 5.517 23.707 -1.597 1.00 0.00 3 SER A CA 18
ATOM 13009 C C . SER A 1 3 ? 5.711 23.053 -0.228 1.00 0.00 3 SER A C 18
ATOM 13010 O O . SER A 1 3 ? 5.009 23.383 0.727 1.00 0.00 3 SER A O 18
ATOM 13018 N N . GLY A 1 4 ? 6.667 22.137 -0.175 1.00 0.00 4 GLY A N 18
ATOM 13019 C CA . GLY A 1 4 ? 6.962 21.434 1.062 1.00 0.00 4 GLY A CA 18
ATOM 13020 C C . GLY A 1 4 ? 7.043 19.924 0.829 1.00 0.00 4 GLY A C 18
ATOM 13021 O O . GLY A 1 4 ? 8.121 19.388 0.578 1.00 0.00 4 GLY A O 18
ATOM 13025 N N . SER A 1 5 ? 5.888 19.281 0.920 1.00 0.00 5 SER A N 18
ATOM 13026 C CA . SER A 1 5 ? 5.814 17.844 0.722 1.00 0.00 5 SER A CA 18
ATOM 13027 C C . SER A 1 5 ? 6.631 17.125 1.797 1.00 0.00 5 SER A C 18
ATOM 13028 O O . SER A 1 5 ? 7.693 17.600 2.196 1.00 0.00 5 SER A O 18
ATOM 13036 N N . SER A 1 6 ? 6.104 15.991 2.236 1.00 0.00 6 SER A N 18
ATOM 13037 C CA . SER A 1 6 ? 6.771 15.202 3.257 1.00 0.00 6 SER A CA 18
ATOM 13038 C C . SER A 1 6 ? 6.911 13.752 2.790 1.00 0.00 6 SER A C 18
ATOM 13039 O O . SER A 1 6 ? 8.024 13.261 2.604 1.00 0.00 6 SER A O 18
ATOM 13047 N N . GLY A 1 7 ? 5.767 13.107 2.613 1.00 0.00 7 GLY A N 18
ATOM 13048 C CA . GLY A 1 7 ? 5.749 11.723 2.170 1.00 0.00 7 GLY A CA 18
ATOM 13049 C C . GLY A 1 7 ? 4.403 11.369 1.536 1.00 0.00 7 GLY A C 18
ATOM 13050 O O . GLY A 1 7 ? 3.492 12.195 1.501 1.00 0.00 7 GLY A O 18
ATOM 13054 N N . HIS A 1 8 ? 4.320 10.139 1.050 1.00 0.00 8 HIS A N 18
ATOM 13055 C CA . HIS A 1 8 ? 3.100 9.665 0.418 1.00 0.00 8 HIS A CA 18
ATOM 13056 C C . HIS A 1 8 ? 3.043 8.138 0.494 1.00 0.00 8 HIS A C 18
ATOM 13057 O O . HIS A 1 8 ? 3.536 7.449 -0.399 1.00 0.00 8 HIS A O 18
ATOM 13071 N N . PHE A 1 9 ? 2.438 7.652 1.568 1.00 0.00 9 PHE A N 18
ATOM 13072 C CA . PHE A 1 9 ? 2.310 6.219 1.771 1.00 0.00 9 PHE A CA 18
ATOM 13073 C C . PHE A 1 9 ? 3.565 5.484 1.297 1.00 0.00 9 PHE A C 18
ATOM 13074 O O . PHE A 1 9 ? 3.475 4.527 0.529 1.00 0.00 9 PHE A O 18
ATOM 13091 N N . GLN A 1 10 ? 4.706 5.959 1.773 1.00 0.00 10 GLN A N 18
ATOM 13092 C CA . GLN A 1 10 ? 5.978 5.359 1.407 1.00 0.00 10 GLN A CA 18
ATOM 13093 C C . GLN A 1 10 ? 6.175 4.037 2.151 1.00 0.00 10 GLN A C 18
ATOM 13094 O O . GLN A 1 10 ? 6.085 2.965 1.554 1.00 0.00 10 GLN A O 18
ATOM 13108 N N . VAL A 1 11 ? 6.439 4.156 3.444 1.00 0.00 11 VAL A N 18
ATOM 13109 C CA . VAL A 1 11 ? 6.649 2.983 4.276 1.00 0.00 11 VAL A CA 18
ATOM 13110 C C . VAL A 1 11 ? 5.644 1.898 3.883 1.00 0.00 11 VAL A C 18
ATOM 13111 O O . VAL A 1 11 ? 6.031 0.771 3.578 1.00 0.00 11 VAL A O 18
ATOM 13124 N N . GLN A 1 12 ? 4.375 2.276 3.904 1.00 0.00 12 GLN A N 18
ATOM 13125 C CA . GLN A 1 12 ? 3.312 1.349 3.555 1.00 0.00 12 GLN A CA 18
ATOM 13126 C C . GLN A 1 12 ? 3.572 0.739 2.176 1.00 0.00 12 GLN A C 18
ATOM 13127 O O . GLN A 1 12 ? 3.419 -0.467 1.988 1.00 0.00 12 GLN A O 18
ATOM 13141 N N . LEU A 1 13 ? 3.961 1.600 1.247 1.00 0.00 13 LEU A N 18
ATOM 13142 C CA . LEU A 1 13 ? 4.244 1.161 -0.109 1.00 0.00 13 LEU A CA 18
ATOM 13143 C C . LEU A 1 13 ? 5.485 0.265 -0.102 1.00 0.00 13 LEU A C 18
ATOM 13144 O O . LEU A 1 13 ? 5.592 -0.659 -0.906 1.00 0.00 13 LEU A O 18
ATOM 13160 N N . GLU A 1 14 ? 6.390 0.570 0.816 1.00 0.00 14 GLU A N 18
ATOM 13161 C CA . GLU A 1 14 ? 7.619 -0.196 0.939 1.00 0.00 14 GLU A CA 18
ATOM 13162 C C . GLU A 1 14 ? 7.330 -1.567 1.553 1.00 0.00 14 GLU A C 18
ATOM 13163 O O . GLU A 1 14 ? 7.701 -2.595 0.987 1.00 0.00 14 GLU A O 18
ATOM 13175 N N . GLN A 1 15 ? 6.672 -1.539 2.702 1.00 0.00 15 GLN A N 18
ATOM 13176 C CA . GLN A 1 15 ? 6.330 -2.767 3.399 1.00 0.00 15 GLN A CA 18
ATOM 13177 C C . GLN A 1 15 ? 5.471 -3.664 2.504 1.00 0.00 15 GLN A C 18
ATOM 13178 O O . GLN A 1 15 ? 5.739 -4.857 2.376 1.00 0.00 15 GLN A O 18
ATOM 13192 N N . LEU A 1 16 ? 4.457 -3.054 1.908 1.00 0.00 16 LEU A N 18
ATOM 13193 C CA . LEU A 1 16 ? 3.558 -3.782 1.029 1.00 0.00 16 LEU A CA 18
ATOM 13194 C C . LEU A 1 16 ? 4.368 -4.437 -0.092 1.00 0.00 16 LEU A C 18
ATOM 13195 O O . LEU A 1 16 ? 4.253 -5.640 -0.323 1.00 0.00 16 LEU A O 18
ATOM 13211 N N . ARG A 1 17 ? 5.168 -3.617 -0.757 1.00 0.00 17 ARG A N 18
ATOM 13212 C CA . ARG A 1 17 ? 5.996 -4.103 -1.848 1.00 0.00 17 ARG A CA 18
ATOM 13213 C C . ARG A 1 17 ? 6.583 -5.472 -1.501 1.00 0.00 17 ARG A C 18
ATOM 13214 O O . ARG A 1 17 ? 6.546 -6.393 -2.315 1.00 0.00 17 ARG A O 18
ATOM 13235 N N . SER A 1 18 ? 7.113 -5.563 -0.289 1.00 0.00 18 SER A N 18
ATOM 13236 C CA . SER A 1 18 ? 7.707 -6.804 0.176 1.00 0.00 18 SER A CA 18
ATOM 13237 C C . SER A 1 18 ? 6.662 -7.921 0.167 1.00 0.00 18 SER A C 18
ATOM 13238 O O . SER A 1 18 ? 6.908 -9.003 -0.364 1.00 0.00 18 SER A O 18
ATOM 13246 N N . MET A 1 19 ? 5.516 -7.620 0.762 1.00 0.00 19 MET A N 18
ATOM 13247 C CA . MET A 1 19 ? 4.432 -8.585 0.829 1.00 0.00 19 MET A CA 18
ATOM 13248 C C . MET A 1 19 ? 4.092 -9.126 -0.561 1.00 0.00 19 MET A C 18
ATOM 13249 O O . MET A 1 19 ? 3.487 -10.189 -0.687 1.00 0.00 19 MET A O 18
ATOM 13263 N N . GLY A 1 20 ? 4.497 -8.369 -1.570 1.00 0.00 20 GLY A N 18
ATOM 13264 C CA . GLY A 1 20 ? 4.243 -8.759 -2.947 1.00 0.00 20 GLY A CA 18
ATOM 13265 C C . GLY A 1 20 ? 3.142 -7.895 -3.567 1.00 0.00 20 GLY A C 18
ATOM 13266 O O . GLY A 1 20 ? 2.484 -8.311 -4.519 1.00 0.00 20 GLY A O 18
ATOM 13270 N N . PHE A 1 21 ? 2.977 -6.708 -3.002 1.00 0.00 21 PHE A N 18
ATOM 13271 C CA . PHE A 1 21 ? 1.968 -5.782 -3.488 1.00 0.00 21 PHE A CA 18
ATOM 13272 C C . PHE A 1 21 ? 2.545 -4.855 -4.559 1.00 0.00 21 PHE A C 18
ATOM 13273 O O . PHE A 1 21 ? 2.751 -3.668 -4.312 1.00 0.00 21 PHE A O 18
ATOM 13290 N N . LEU A 1 22 ? 2.789 -5.432 -5.727 1.00 0.00 22 LEU A N 18
ATOM 13291 C CA . LEU A 1 22 ? 3.338 -4.672 -6.837 1.00 0.00 22 LEU A CA 18
ATOM 13292 C C . LEU A 1 22 ? 2.201 -3.960 -7.574 1.00 0.00 22 LEU A C 18
ATOM 13293 O O . LEU A 1 22 ? 2.069 -4.088 -8.790 1.00 0.00 22 LEU A O 18
ATOM 13309 N N . ASN A 1 23 ? 1.410 -3.226 -6.806 1.00 0.00 23 ASN A N 18
ATOM 13310 C CA . ASN A 1 23 ? 0.289 -2.493 -7.370 1.00 0.00 23 ASN A CA 18
ATOM 13311 C C . ASN A 1 23 ? 0.198 -1.118 -6.707 1.00 0.00 23 ASN A C 18
ATOM 13312 O O . ASN A 1 23 ? -0.835 -0.765 -6.140 1.00 0.00 23 ASN A O 18
ATOM 13323 N N . ARG A 1 24 ? 1.293 -0.378 -6.799 1.00 0.00 24 ARG A N 18
ATOM 13324 C CA . ARG A 1 24 ? 1.350 0.951 -6.214 1.00 0.00 24 ARG A CA 18
ATOM 13325 C C . ARG A 1 24 ? 0.015 1.673 -6.406 1.00 0.00 24 ARG A C 18
ATOM 13326 O O . ARG A 1 24 ? -0.661 2.004 -5.433 1.00 0.00 24 ARG A O 18
ATOM 13347 N N . GLU A 1 25 ? -0.326 1.895 -7.667 1.00 0.00 25 GLU A N 18
ATOM 13348 C CA . GLU A 1 25 ? -1.568 2.571 -7.999 1.00 0.00 25 GLU A CA 18
ATOM 13349 C C . GLU A 1 25 ? -2.690 2.106 -7.069 1.00 0.00 25 GLU A C 18
ATOM 13350 O O . GLU A 1 25 ? -3.391 2.925 -6.476 1.00 0.00 25 GLU A O 18
ATOM 13362 N N . ALA A 1 26 ? -2.827 0.792 -6.970 1.00 0.00 26 ALA A N 18
ATOM 13363 C CA . ALA A 1 26 ? -3.852 0.207 -6.122 1.00 0.00 26 ALA A CA 18
ATOM 13364 C C . ALA A 1 26 ? -3.502 0.464 -4.655 1.00 0.00 26 ALA A C 18
ATOM 13365 O O . ALA A 1 26 ? -4.313 1.005 -3.905 1.00 0.00 26 ALA A O 18
ATOM 13372 N N . ASN A 1 27 ? -2.293 0.063 -4.289 1.00 0.00 27 ASN A N 18
ATOM 13373 C CA . ASN A 1 27 ? -1.826 0.242 -2.925 1.00 0.00 27 ASN A CA 18
ATOM 13374 C C . ASN A 1 27 ? -2.160 1.661 -2.459 1.00 0.00 27 ASN A C 18
ATOM 13375 O O . ASN A 1 27 ? -2.742 1.846 -1.391 1.00 0.00 27 ASN A O 18
ATOM 13386 N N . LEU A 1 28 ? -1.778 2.626 -3.283 1.00 0.00 28 LEU A N 18
ATOM 13387 C CA . LEU A 1 28 ? -2.030 4.021 -2.968 1.00 0.00 28 LEU A CA 18
ATOM 13388 C C . LEU A 1 28 ? -3.513 4.206 -2.639 1.00 0.00 28 LEU A C 18
ATOM 13389 O O . LEU A 1 28 ? -3.872 4.450 -1.488 1.00 0.00 28 LEU A O 18
ATOM 13405 N N . GLN A 1 29 ? -4.335 4.082 -3.670 1.00 0.00 29 GLN A N 18
ATOM 13406 C CA . GLN A 1 29 ? -5.771 4.232 -3.505 1.00 0.00 29 GLN A CA 18
ATOM 13407 C C . GLN A 1 29 ? -6.234 3.532 -2.226 1.00 0.00 29 GLN A C 18
ATOM 13408 O O . GLN A 1 29 ? -6.874 4.148 -1.374 1.00 0.00 29 GLN A O 18
ATOM 13422 N N . ALA A 1 30 ? -5.893 2.256 -2.131 1.00 0.00 30 ALA A N 18
ATOM 13423 C CA . ALA A 1 30 ? -6.266 1.465 -0.970 1.00 0.00 30 ALA A CA 18
ATOM 13424 C C . ALA A 1 30 ? -5.801 2.181 0.299 1.00 0.00 30 ALA A C 18
ATOM 13425 O O . ALA A 1 30 ? -6.589 2.396 1.219 1.00 0.00 30 ALA A O 18
ATOM 13432 N N . LEU A 1 31 ? -4.524 2.532 0.309 1.00 0.00 31 LEU A N 18
ATOM 13433 C CA . LEU A 1 31 ? -3.944 3.219 1.450 1.00 0.00 31 LEU A CA 18
ATOM 13434 C C . LEU A 1 31 ? -4.722 4.511 1.710 1.00 0.00 31 LEU A C 18
ATOM 13435 O O . LEU A 1 31 ? -4.997 4.853 2.859 1.00 0.00 31 LEU A O 18
ATOM 13451 N N . ILE A 1 32 ? -5.054 5.193 0.624 1.00 0.00 32 ILE A N 18
ATOM 13452 C CA . ILE A 1 32 ? -5.794 6.440 0.721 1.00 0.00 32 ILE A CA 18
ATOM 13453 C C . ILE A 1 32 ? -7.147 6.174 1.385 1.00 0.00 32 ILE A C 18
ATOM 13454 O O . ILE A 1 32 ? -7.522 6.863 2.332 1.00 0.00 32 ILE A O 18
ATOM 13470 N N . ALA A 1 33 ? -7.841 5.175 0.861 1.00 0.00 33 ALA A N 18
ATOM 13471 C CA . ALA A 1 33 ? -9.144 4.810 1.392 1.00 0.00 33 ALA A CA 18
ATOM 13472 C C . ALA A 1 33 ? -9.045 4.649 2.910 1.00 0.00 33 ALA A C 18
ATOM 13473 O O . ALA A 1 33 ? -9.721 5.353 3.658 1.00 0.00 33 ALA A O 18
ATOM 13480 N N . THR A 1 34 ? -8.196 3.718 3.320 1.00 0.00 34 THR A N 18
ATOM 13481 C CA . THR A 1 34 ? -7.999 3.455 4.735 1.00 0.00 34 THR A CA 18
ATOM 13482 C C . THR A 1 34 ? -7.520 4.720 5.451 1.00 0.00 34 THR A C 18
ATOM 13483 O O . THR A 1 34 ? -8.028 5.065 6.517 1.00 0.00 34 THR A O 18
ATOM 13494 N N . GLY A 1 35 ? -6.547 5.377 4.836 1.00 0.00 35 GLY A N 18
ATOM 13495 C CA . GLY A 1 35 ? -5.994 6.596 5.400 1.00 0.00 35 GLY A CA 18
ATOM 13496 C C . GLY A 1 35 ? -4.547 6.384 5.849 1.00 0.00 35 GLY A C 18
ATOM 13497 O O . GLY A 1 35 ? -4.105 6.976 6.833 1.00 0.00 35 GLY A O 18
ATOM 13501 N N . GLY A 1 36 ? -3.848 5.538 5.107 1.00 0.00 36 GLY A N 18
ATOM 13502 C CA . GLY A 1 36 ? -2.460 5.240 5.416 1.00 0.00 36 GLY A CA 18
ATOM 13503 C C . GLY A 1 36 ? -2.356 4.101 6.433 1.00 0.00 36 GLY A C 18
ATOM 13504 O O . GLY A 1 36 ? -1.765 4.267 7.498 1.00 0.00 36 GLY A O 18
ATOM 13508 N N . ASP A 1 37 ? -2.941 2.970 6.067 1.00 0.00 37 ASP A N 18
ATOM 13509 C CA . ASP A 1 37 ? -2.922 1.804 6.934 1.00 0.00 37 ASP A CA 18
ATOM 13510 C C . ASP A 1 37 ? -2.679 0.551 6.090 1.00 0.00 37 ASP A C 18
ATOM 13511 O O . ASP A 1 37 ? -3.493 0.207 5.235 1.00 0.00 37 ASP A O 18
ATOM 13520 N N . VAL A 1 38 ? -1.556 -0.098 6.361 1.00 0.00 38 VAL A N 18
ATOM 13521 C CA . VAL A 1 38 ? -1.196 -1.305 5.637 1.00 0.00 38 VAL A CA 18
ATOM 13522 C C . VAL A 1 38 ? -2.163 -2.429 6.016 1.00 0.00 38 VAL A C 18
ATOM 13523 O O . VAL A 1 38 ? -2.814 -3.011 5.150 1.00 0.00 38 VAL A O 18
ATOM 13536 N N . ASP A 1 39 ? -2.225 -2.700 7.312 1.00 0.00 39 ASP A N 18
ATOM 13537 C CA . ASP A 1 39 ? -3.101 -3.744 7.816 1.00 0.00 39 ASP A CA 18
ATOM 13538 C C . ASP A 1 39 ? -4.456 -3.651 7.111 1.00 0.00 39 ASP A C 18
ATOM 13539 O O . ASP A 1 39 ? -4.921 -4.626 6.521 1.00 0.00 39 ASP A O 18
ATOM 13548 N N . ALA A 1 40 ? -5.052 -2.471 7.196 1.00 0.00 40 ALA A N 18
ATOM 13549 C CA . ALA A 1 40 ? -6.344 -2.239 6.574 1.00 0.00 40 ALA A CA 18
ATOM 13550 C C . ALA A 1 40 ? -6.202 -2.355 5.055 1.00 0.00 40 ALA A C 18
ATOM 13551 O O . ALA A 1 40 ? -6.902 -3.143 4.421 1.00 0.00 40 ALA A O 18
ATOM 13558 N N . ALA A 1 41 ? -5.291 -1.559 4.515 1.00 0.00 41 ALA A N 18
A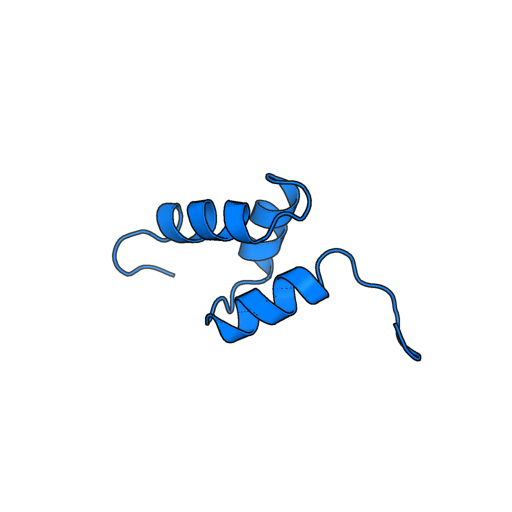TOM 13559 C CA . ALA A 1 41 ? -5.048 -1.563 3.082 1.00 0.00 41 ALA A CA 18
ATOM 13560 C C . ALA A 1 41 ? -5.023 -3.008 2.578 1.00 0.00 41 ALA A C 18
ATOM 13561 O O . ALA A 1 41 ? -5.688 -3.339 1.597 1.00 0.00 41 ALA A O 18
ATOM 13568 N N . VAL A 1 42 ? -4.248 -3.829 3.271 1.00 0.00 42 VAL A N 18
ATOM 13569 C CA . VAL A 1 42 ? -4.126 -5.230 2.905 1.00 0.00 42 VAL A CA 18
ATOM 13570 C C . VAL A 1 42 ? -5.523 -5.841 2.772 1.00 0.00 42 VAL A C 18
ATOM 13571 O O . VAL A 1 42 ? -5.852 -6.429 1.743 1.00 0.00 42 VAL A O 18
ATOM 13584 N N . GLU A 1 43 ? -6.308 -5.680 3.828 1.00 0.00 43 GLU A N 18
ATOM 13585 C CA . GLU A 1 43 ? -7.661 -6.208 3.841 1.00 0.00 43 GLU A CA 18
ATOM 13586 C C . GLU A 1 43 ? -8.405 -5.794 2.570 1.00 0.00 43 GLU A C 18
ATOM 13587 O O . GLU A 1 43 ? -9.210 -6.559 2.041 1.00 0.00 43 GLU A O 18
ATOM 13599 N N . LYS A 1 44 ? -8.109 -4.585 2.116 1.00 0.00 44 LYS A N 18
ATOM 13600 C CA . LYS A 1 44 ? -8.740 -4.061 0.917 1.00 0.00 44 LYS A CA 18
ATOM 13601 C C . LYS A 1 44 ? -8.048 -4.647 -0.316 1.00 0.00 44 LYS A C 18
ATOM 13602 O O . LYS A 1 44 ? -8.685 -5.310 -1.133 1.00 0.00 44 LYS A O 18
ATOM 13621 N N . LEU A 1 45 ? -6.754 -4.380 -0.411 1.00 0.00 45 LEU A N 18
ATOM 13622 C CA . LEU A 1 45 ? -5.968 -4.873 -1.530 1.00 0.00 45 LEU A CA 18
ATOM 13623 C C . LEU A 1 45 ? -6.384 -6.311 -1.845 1.00 0.00 45 LEU A C 18
ATOM 13624 O O . LEU A 1 45 ? -6.636 -6.650 -3.000 1.00 0.00 45 LEU A O 18
ATOM 13640 N N . ARG A 1 46 ? -6.441 -7.120 -0.797 1.00 0.00 46 ARG A N 18
ATOM 13641 C CA . ARG A 1 46 ? -6.822 -8.514 -0.947 1.00 0.00 46 ARG A CA 18
ATOM 13642 C C . ARG A 1 46 ? -8.171 -8.622 -1.660 1.00 0.00 46 ARG A C 18
ATOM 13643 O O . ARG A 1 46 ? -8.284 -9.296 -2.683 1.00 0.00 46 ARG A O 18
ATOM 13664 N N . GLN A 1 47 ? -9.160 -7.948 -1.092 1.00 0.00 47 GLN A N 18
ATOM 13665 C CA . GLN A 1 47 ? -10.497 -7.960 -1.661 1.00 0.00 47 GLN A CA 18
ATOM 13666 C C . GLN A 1 47 ? -10.443 -7.623 -3.152 1.00 0.00 47 GLN A C 18
ATOM 13667 O O . GLN A 1 47 ? -10.893 -8.406 -3.987 1.00 0.00 47 GLN A O 18
ATOM 13681 N N . SER A 1 48 ? -9.888 -6.455 -3.442 1.00 0.00 48 SER A N 18
ATOM 13682 C CA . SER A 1 48 ? -9.769 -6.004 -4.818 1.00 0.00 48 SER A CA 18
ATOM 13683 C C . SER A 1 48 ? -9.211 -7.129 -5.691 1.00 0.00 48 SER A C 18
ATOM 13684 O O . SER A 1 48 ? -9.834 -7.523 -6.675 1.00 0.00 48 SER A O 18
ATOM 13692 N N . SER A 1 49 ? -8.042 -7.614 -5.299 1.00 0.00 49 SER A N 18
ATOM 13693 C CA . SER A 1 49 ? -7.392 -8.686 -6.034 1.00 0.00 49 SER A CA 18
ATOM 13694 C C . SER A 1 49 ? -7.414 -9.975 -5.209 1.00 0.00 49 SER A C 18
ATOM 13695 O O . SER A 1 49 ? -6.571 -10.170 -4.335 1.00 0.00 49 SER A O 18
ATOM 13703 N N . GLY A 1 50 ? -8.388 -10.820 -5.516 1.00 0.00 50 GLY A N 18
ATOM 13704 C CA . GLY A 1 50 ? -8.530 -12.083 -4.813 1.00 0.00 50 GLY A CA 18
ATOM 13705 C C . GLY A 1 50 ? -9.970 -12.595 -4.892 1.00 0.00 50 GLY A C 18
ATOM 13706 O O . GLY A 1 50 ? -10.824 -12.177 -4.111 1.00 0.00 50 GLY A O 18
ATOM 13710 N N . PRO A 1 51 ? -10.201 -13.515 -5.866 1.00 0.00 51 PRO A N 18
ATOM 13711 C CA . PRO A 1 51 ? -11.522 -14.088 -6.057 1.00 0.00 51 PRO A CA 18
ATOM 13712 C C . PRO A 1 51 ? -11.838 -15.113 -4.966 1.00 0.00 51 PRO A C 18
ATOM 13713 O O . PRO A 1 51 ? -11.460 -16.278 -5.075 1.00 0.00 51 PRO A O 18
ATOM 13724 N N . SER A 1 52 ? -12.529 -14.642 -3.938 1.00 0.00 52 SER A N 18
ATOM 13725 C CA . SER A 1 52 ? -12.900 -15.503 -2.828 1.00 0.00 52 SER A CA 18
ATOM 13726 C C . SER A 1 52 ? -14.297 -15.135 -2.324 1.00 0.00 52 SER A C 18
ATOM 13727 O O . SER A 1 52 ? -15.178 -15.989 -2.248 1.00 0.00 52 SER A O 18
ATOM 13735 N N . SER A 1 53 ? -14.456 -13.862 -1.994 1.00 0.00 53 SER A N 18
ATOM 13736 C CA . SER A 1 53 ? -15.731 -13.370 -1.500 1.00 0.00 53 SER A CA 18
ATOM 13737 C C . SER A 1 53 ? -16.022 -13.964 -0.121 1.00 0.00 53 SER A C 18
ATOM 13738 O O . SER A 1 53 ? -16.028 -13.248 0.879 1.00 0.00 53 SER A O 18
ATOM 13746 N N . GLY A 1 54 ? -16.256 -15.268 -0.111 1.00 0.00 54 GLY A N 18
ATOM 13747 C CA . GLY A 1 54 ? -16.547 -15.967 1.130 1.00 0.00 54 GLY A CA 18
ATOM 13748 C C . GLY A 1 54 ? -17.510 -17.132 0.890 1.00 0.00 54 GLY A C 18
ATOM 13749 O O . GLY A 1 54 ? -18.616 -17.149 1.428 1.00 0.00 54 GLY A O 18
ATOM 13753 N N . GLY A 1 1 ? 14.835 7.086 18.334 1.00 0.00 1 GLY A N 19
ATOM 13754 C CA . GLY A 1 1 ? 15.132 7.124 16.912 1.00 0.00 1 GLY A CA 19
ATOM 13755 C C . GLY A 1 1 ? 14.182 8.074 16.180 1.00 0.00 1 GLY A C 19
ATOM 13756 O O . GLY A 1 1 ? 14.511 9.238 15.958 1.00 0.00 1 GLY A O 19
ATOM 13760 N N . SER A 1 2 ? 13.022 7.541 15.823 1.00 0.00 2 SER A N 19
ATOM 13761 C CA . SER A 1 2 ? 12.022 8.327 15.120 1.00 0.00 2 SER A CA 19
ATOM 13762 C C . SER A 1 2 ? 12.698 9.229 14.086 1.00 0.00 2 SER A C 19
ATOM 13763 O O . SER A 1 2 ? 12.989 10.391 14.366 1.00 0.00 2 SER A O 19
ATOM 13771 N N . SER A 1 3 ? 12.929 8.660 12.912 1.00 0.00 3 SER A N 19
ATOM 13772 C CA . SER A 1 3 ? 13.565 9.398 11.834 1.00 0.00 3 SER A CA 19
ATOM 13773 C C . SER A 1 3 ? 12.503 10.057 10.953 1.00 0.00 3 SER A C 19
ATOM 13774 O O . SER A 1 3 ? 11.368 9.588 10.887 1.00 0.00 3 SER A O 19
ATOM 13782 N N . GLY A 1 4 ? 12.909 11.135 10.298 1.00 0.00 4 GLY A N 19
ATOM 13783 C CA . GLY A 1 4 ? 12.006 11.864 9.424 1.00 0.00 4 GLY A CA 19
ATOM 13784 C C . GLY A 1 4 ? 11.524 10.980 8.272 1.00 0.00 4 GLY A C 19
ATOM 13785 O O . GLY A 1 4 ? 12.289 10.673 7.359 1.00 0.00 4 GLY A O 19
ATOM 13789 N N . SER A 1 5 ? 10.259 10.595 8.353 1.00 0.00 5 SER A N 19
ATOM 13790 C CA . SER A 1 5 ? 9.667 9.751 7.328 1.00 0.00 5 SER A CA 19
ATOM 13791 C C . SER A 1 5 ? 8.194 10.119 7.135 1.00 0.00 5 SER A C 19
ATOM 13792 O O . SER A 1 5 ? 7.317 9.539 7.772 1.00 0.00 5 SER A O 19
ATOM 13800 N N . SER A 1 6 ? 7.969 11.082 6.252 1.00 0.00 6 SER A N 19
ATOM 13801 C CA . SER A 1 6 ? 6.618 11.534 5.967 1.00 0.00 6 SER A CA 19
ATOM 13802 C C . SER A 1 6 ? 6.535 12.061 4.533 1.00 0.00 6 SER A C 19
ATOM 13803 O O . SER A 1 6 ? 6.900 13.205 4.266 1.00 0.00 6 SER A O 19
ATOM 13811 N N . GLY A 1 7 ? 6.052 11.201 3.648 1.00 0.00 7 GLY A N 19
ATOM 13812 C CA . GLY A 1 7 ? 5.917 11.566 2.248 1.00 0.00 7 GLY A CA 19
ATOM 13813 C C . GLY A 1 7 ? 4.532 11.192 1.716 1.00 0.00 7 GLY A C 19
ATOM 13814 O O . GLY A 1 7 ? 3.530 11.787 2.110 1.00 0.00 7 GLY A O 19
ATOM 13818 N N . HIS A 1 8 ? 4.520 10.208 0.828 1.00 0.00 8 HIS A N 19
ATOM 13819 C CA . HIS A 1 8 ? 3.274 9.748 0.238 1.00 0.00 8 HIS A CA 19
ATOM 13820 C C . HIS A 1 8 ? 3.181 8.226 0.358 1.00 0.00 8 HIS A C 19
ATOM 13821 O O . HIS A 1 8 ? 3.633 7.501 -0.527 1.00 0.00 8 HIS A O 19
ATOM 13835 N N . PHE A 1 9 ? 2.591 7.786 1.460 1.00 0.00 9 PHE A N 19
ATOM 13836 C CA . PHE A 1 9 ? 2.433 6.363 1.707 1.00 0.00 9 PHE A CA 19
ATOM 13837 C C . PHE A 1 9 ? 3.656 5.583 1.222 1.00 0.00 9 PHE A C 19
ATOM 13838 O O . PHE A 1 9 ? 3.522 4.608 0.484 1.00 0.00 9 PHE A O 19
ATOM 13855 N N . GLN A 1 10 ? 4.821 6.041 1.657 1.00 0.00 10 GLN A N 19
ATOM 13856 C CA . GLN A 1 10 ? 6.067 5.398 1.276 1.00 0.00 10 GLN A CA 19
ATOM 13857 C C . GLN A 1 10 ? 6.234 4.076 2.029 1.00 0.00 10 GLN A C 19
ATOM 13858 O O . GLN A 1 10 ? 6.154 3.004 1.432 1.00 0.00 10 GLN A O 19
ATOM 13872 N N . VAL A 1 11 ? 6.463 4.197 3.328 1.00 0.00 11 VAL A N 19
ATOM 13873 C CA . VAL A 1 11 ? 6.642 3.025 4.168 1.00 0.00 11 VAL A CA 19
ATOM 13874 C C . VAL A 1 11 ? 5.618 1.958 3.773 1.00 0.00 11 VAL A C 19
ATOM 13875 O O . VAL A 1 11 ? 5.989 0.859 3.364 1.00 0.00 11 VAL A O 19
ATOM 13888 N N . GLN A 1 12 ? 4.351 2.320 3.909 1.00 0.00 12 GLN A N 19
ATOM 13889 C CA . GLN A 1 12 ? 3.272 1.408 3.571 1.00 0.00 12 GLN A CA 19
ATOM 13890 C C . GLN A 1 12 ? 3.519 0.779 2.198 1.00 0.00 12 GLN A C 19
ATOM 13891 O O . GLN A 1 12 ? 3.385 -0.433 2.034 1.00 0.00 12 GLN A O 19
ATOM 13905 N N . LEU A 1 13 ? 3.874 1.631 1.248 1.00 0.00 13 LEU A N 19
ATOM 13906 C CA . LEU A 1 13 ? 4.141 1.173 -0.105 1.00 0.00 13 LEU A CA 19
ATOM 13907 C C . LEU A 1 13 ? 5.340 0.223 -0.091 1.00 0.00 13 LEU A C 19
ATOM 13908 O O . LEU A 1 13 ? 5.401 -0.717 -0.882 1.00 0.00 13 LEU A O 19
ATOM 13924 N N . GLU A 1 14 ? 6.264 0.500 0.818 1.00 0.00 14 GLU A N 19
ATOM 13925 C CA . GLU A 1 14 ? 7.457 -0.318 0.946 1.00 0.00 14 GLU A CA 19
ATOM 13926 C C . GLU A 1 14 ? 7.110 -1.669 1.575 1.00 0.00 14 GLU A C 19
ATOM 13927 O O . GLU A 1 14 ? 7.383 -2.718 0.993 1.00 0.00 14 GLU A O 19
ATOM 13939 N N . GLN A 1 15 ? 6.512 -1.599 2.755 1.00 0.00 15 GLN A N 19
ATOM 13940 C CA . GLN A 1 15 ? 6.124 -2.804 3.470 1.00 0.00 15 GLN A CA 19
ATOM 13941 C C . GLN A 1 15 ? 5.247 -3.689 2.582 1.00 0.00 15 GLN A C 19
ATOM 13942 O O . GLN A 1 15 ? 5.458 -4.898 2.503 1.00 0.00 15 GLN A O 19
ATOM 13956 N N . LEU A 1 16 ? 4.282 -3.052 1.935 1.00 0.00 16 LEU A N 19
ATOM 13957 C CA . LEU A 1 16 ? 3.373 -3.766 1.056 1.00 0.00 16 LEU A CA 19
ATOM 13958 C C . LEU A 1 16 ? 4.173 -4.435 -0.064 1.00 0.00 16 LEU A C 19
ATOM 13959 O O . LEU A 1 16 ? 4.090 -5.647 -0.253 1.00 0.00 16 LEU A O 19
ATOM 13975 N N . ARG A 1 17 ? 4.930 -3.614 -0.778 1.00 0.00 17 ARG A N 19
ATOM 13976 C CA . ARG A 1 17 ? 5.744 -4.111 -1.874 1.00 0.00 17 ARG A CA 19
ATOM 13977 C C . ARG A 1 17 ? 6.389 -5.445 -1.494 1.00 0.00 17 ARG A C 19
ATOM 13978 O O . ARG A 1 17 ? 6.410 -6.380 -2.294 1.00 0.00 17 ARG A O 19
ATOM 13999 N N . SER A 1 18 ? 6.901 -5.492 -0.272 1.00 0.00 18 SER A N 19
ATOM 14000 C CA . SER A 1 18 ? 7.545 -6.696 0.224 1.00 0.00 18 SER A CA 19
ATOM 14001 C C . SER A 1 18 ? 6.539 -7.848 0.267 1.00 0.00 18 SER A C 19
ATOM 14002 O O . SER A 1 18 ? 6.833 -8.951 -0.192 1.00 0.00 18 SER A O 19
ATOM 14010 N N . MET A 1 19 ? 5.373 -7.553 0.822 1.00 0.00 19 MET A N 19
ATOM 14011 C CA . MET A 1 19 ? 4.322 -8.550 0.931 1.00 0.00 19 MET A CA 19
ATOM 14012 C C . MET A 1 19 ? 3.979 -9.137 -0.440 1.00 0.00 19 MET A C 19
ATOM 14013 O O . MET A 1 19 ? 3.363 -10.198 -0.529 1.00 0.00 19 MET A O 19
ATOM 14027 N N . GLY A 1 20 ? 4.392 -8.420 -1.475 1.00 0.00 20 GLY A N 19
ATOM 14028 C CA . GLY A 1 20 ? 4.137 -8.857 -2.837 1.00 0.00 20 GLY A CA 19
ATOM 14029 C C . GLY A 1 20 ? 3.075 -7.979 -3.504 1.00 0.00 20 GLY A C 19
ATOM 14030 O O . GLY A 1 20 ? 2.456 -8.385 -4.486 1.00 0.00 20 GLY A O 19
ATOM 14034 N N . PHE A 1 21 ? 2.897 -6.792 -2.943 1.00 0.00 21 PHE A N 19
ATOM 14035 C CA . PHE A 1 21 ? 1.921 -5.854 -3.470 1.00 0.00 21 PHE A CA 19
ATOM 14036 C C . PHE A 1 21 ? 2.576 -4.867 -4.438 1.00 0.00 21 PHE A C 19
ATOM 14037 O O . PHE A 1 21 ? 2.834 -3.719 -4.078 1.00 0.00 21 PHE A O 19
ATOM 14054 N N . LEU A 1 22 ? 2.827 -5.349 -5.646 1.00 0.00 22 LEU A N 19
ATOM 14055 C CA . LEU A 1 22 ? 3.448 -4.524 -6.667 1.00 0.00 22 LEU A CA 19
ATOM 14056 C C . LEU A 1 22 ? 2.362 -3.772 -7.439 1.00 0.00 22 LEU A C 19
ATOM 14057 O O . LEU A 1 22 ? 2.376 -3.744 -8.669 1.00 0.00 22 LEU A O 19
ATOM 14073 N N . ASN A 1 23 ? 1.446 -3.182 -6.685 1.00 0.00 23 ASN A N 19
ATOM 14074 C CA . ASN A 1 23 ? 0.354 -2.432 -7.283 1.00 0.00 23 ASN A CA 19
ATOM 14075 C C . ASN A 1 23 ? 0.267 -1.054 -6.624 1.00 0.00 23 ASN A C 19
ATOM 14076 O O . ASN A 1 23 ? -0.773 -0.688 -6.079 1.00 0.00 23 ASN A O 19
ATOM 14087 N N . ARG A 1 24 ? 1.372 -0.327 -6.696 1.00 0.00 24 ARG A N 19
ATOM 14088 C CA . ARG A 1 24 ? 1.433 1.002 -6.113 1.00 0.00 24 ARG A CA 19
ATOM 14089 C C . ARG A 1 24 ? 0.112 1.741 -6.337 1.00 0.00 24 ARG A C 19
ATOM 14090 O O . ARG A 1 24 ? -0.564 2.115 -5.380 1.00 0.00 24 ARG A O 19
ATOM 14111 N N . GLU A 1 25 ? -0.216 1.929 -7.607 1.00 0.00 25 GLU A N 19
ATOM 14112 C CA . GLU A 1 25 ? -1.444 2.616 -7.968 1.00 0.00 25 GLU A CA 19
ATOM 14113 C C . GLU A 1 25 ? -2.580 2.201 -7.031 1.00 0.00 25 GLU A C 19
ATOM 14114 O O . GLU A 1 25 ? -3.129 3.033 -6.309 1.00 0.00 25 GLU A O 19
ATOM 14126 N N . ALA A 1 26 ? -2.899 0.916 -7.072 1.00 0.00 26 ALA A N 19
ATOM 14127 C CA . ALA A 1 26 ? -3.960 0.381 -6.235 1.00 0.00 26 ALA A CA 19
ATOM 14128 C C . ALA A 1 26 ? -3.606 0.607 -4.764 1.00 0.00 26 ALA A C 19
ATOM 14129 O O . ALA A 1 26 ? -4.389 1.189 -4.015 1.00 0.00 26 ALA A O 19
ATOM 14136 N N . ASN A 1 27 ? -2.425 0.134 -4.393 1.00 0.00 27 ASN A N 19
ATOM 14137 C CA . ASN A 1 27 ? -1.957 0.278 -3.025 1.00 0.00 27 ASN A CA 19
ATOM 14138 C C . ASN A 1 27 ? -2.281 1.687 -2.525 1.00 0.00 27 ASN A C 19
ATOM 14139 O O . ASN A 1 27 ? -2.875 1.850 -1.460 1.00 0.00 27 ASN A O 19
ATOM 14150 N N . LEU A 1 28 ? -1.876 2.669 -3.317 1.00 0.00 28 LEU A N 19
ATOM 14151 C CA . LEU A 1 28 ? -2.115 4.059 -2.968 1.00 0.00 28 LEU A CA 19
ATOM 14152 C C . LEU A 1 28 ? -3.597 4.249 -2.637 1.00 0.00 28 LEU A C 19
ATOM 14153 O O . LEU A 1 28 ? -3.957 4.449 -1.478 1.00 0.00 28 LEU A O 19
ATOM 14169 N N . GLN A 1 29 ? -4.416 4.180 -3.676 1.00 0.00 29 GLN A N 19
ATOM 14170 C CA . GLN A 1 29 ? -5.850 4.342 -3.510 1.00 0.00 29 GLN A CA 19
ATOM 14171 C C . GLN A 1 29 ? -6.319 3.646 -2.231 1.00 0.00 29 GLN A C 19
ATOM 14172 O O . GLN A 1 29 ? -6.929 4.274 -1.366 1.00 0.00 29 GLN A O 19
ATOM 14186 N N . ALA A 1 30 ? -6.016 2.359 -2.151 1.00 0.00 30 ALA A N 19
ATOM 14187 C CA . ALA A 1 30 ? -6.399 1.571 -0.991 1.00 0.00 30 ALA A CA 19
ATOM 14188 C C . ALA A 1 30 ? -5.923 2.278 0.280 1.00 0.00 30 ALA A C 19
ATOM 14189 O O . ALA A 1 30 ? -6.699 2.471 1.214 1.00 0.00 30 ALA A O 19
ATOM 14196 N N . LEU A 1 31 ? -4.650 2.644 0.273 1.00 0.00 31 LEU A N 19
ATOM 14197 C CA . LEU A 1 31 ? -4.061 3.325 1.414 1.00 0.00 31 LEU A CA 19
ATOM 14198 C C . LEU A 1 31 ? -4.816 4.632 1.667 1.00 0.00 31 LEU A C 19
ATOM 14199 O O . LEU A 1 31 ? -5.240 4.900 2.790 1.00 0.00 31 LEU A O 19
ATOM 14215 N N . ILE A 1 32 ? -4.959 5.410 0.605 1.00 0.00 32 ILE A N 19
ATOM 14216 C CA . ILE A 1 32 ? -5.655 6.682 0.698 1.00 0.00 32 ILE A CA 19
ATOM 14217 C C . ILE A 1 32 ? -6.991 6.477 1.415 1.00 0.00 32 ILE A C 19
ATOM 14218 O O . ILE A 1 32 ? -7.394 7.302 2.233 1.00 0.00 32 ILE A O 19
ATOM 14234 N N . ALA A 1 33 ? -7.641 5.372 1.081 1.00 0.00 33 ALA A N 19
ATOM 14235 C CA . ALA A 1 33 ? -8.923 5.047 1.682 1.00 0.00 33 ALA A CA 19
ATOM 14236 C C . ALA A 1 33 ? -8.725 4.756 3.171 1.00 0.00 33 ALA A C 19
ATOM 14237 O O . ALA A 1 33 ? -9.513 5.199 4.005 1.00 0.00 33 ALA A O 19
ATOM 14244 N N . THR A 1 34 ? -7.667 4.012 3.460 1.00 0.00 34 THR A N 19
ATOM 14245 C CA . THR A 1 34 ? -7.355 3.656 4.833 1.00 0.00 34 THR A CA 19
ATOM 14246 C C . THR A 1 34 ? -6.443 4.711 5.463 1.00 0.00 34 THR A C 19
ATOM 14247 O O . THR A 1 34 ? -5.540 4.378 6.229 1.00 0.00 34 THR A O 19
ATOM 14258 N N . GLY A 1 35 ? -6.712 5.961 5.117 1.00 0.00 35 GLY A N 19
ATOM 14259 C CA . GLY A 1 35 ? -5.927 7.067 5.640 1.00 0.00 35 GLY A CA 19
ATOM 14260 C C . GLY A 1 35 ? -4.445 6.695 5.727 1.00 0.00 35 GLY A C 19
ATOM 14261 O O . GLY A 1 35 ? -3.724 7.201 6.586 1.00 0.00 35 GLY A O 19
ATOM 14265 N N . GLY A 1 36 ? -4.035 5.814 4.827 1.00 0.00 36 GLY A N 19
ATOM 14266 C CA . GLY A 1 36 ? -2.653 5.368 4.791 1.00 0.00 36 GLY A CA 19
ATOM 14267 C C . GLY A 1 36 ? -2.408 4.260 5.818 1.00 0.00 36 GLY A C 19
ATOM 14268 O O . GLY A 1 36 ? -1.610 4.427 6.739 1.00 0.00 36 GLY A O 19
ATOM 14272 N N . ASP A 1 37 ? -3.108 3.152 5.624 1.00 0.00 37 ASP A N 19
ATOM 14273 C CA . ASP A 1 37 ? -2.976 2.017 6.521 1.00 0.00 37 ASP A CA 19
ATOM 14274 C C . ASP A 1 37 ? -2.528 0.791 5.723 1.00 0.00 37 ASP A C 19
ATOM 14275 O O . ASP A 1 37 ? -2.998 0.565 4.609 1.00 0.00 37 ASP A O 19
ATOM 14284 N N . VAL A 1 38 ? -1.623 0.032 6.324 1.00 0.00 38 VAL A N 19
ATOM 14285 C CA . VAL A 1 38 ? -1.106 -1.165 5.683 1.00 0.00 38 VAL A CA 19
ATOM 14286 C C . VAL A 1 38 ? -2.058 -2.333 5.949 1.00 0.00 38 VAL A C 19
ATOM 14287 O O . VAL A 1 38 ? -2.568 -2.948 5.014 1.00 0.00 38 VAL A O 19
ATOM 14300 N N . ASP A 1 39 ? -2.269 -2.604 7.229 1.00 0.00 39 ASP A N 19
ATOM 14301 C CA . ASP A 1 39 ? -3.150 -3.687 7.629 1.00 0.00 39 ASP A CA 19
ATOM 14302 C C . ASP A 1 39 ? -4.491 -3.541 6.906 1.00 0.00 39 ASP A C 19
ATOM 14303 O O . ASP A 1 39 ? -4.897 -4.430 6.160 1.00 0.00 39 ASP A O 19
ATOM 14312 N N . ALA A 1 40 ? -5.141 -2.413 7.154 1.00 0.00 40 ALA A N 19
ATOM 14313 C CA . ALA A 1 40 ? -6.427 -2.140 6.536 1.00 0.00 40 ALA A CA 19
ATOM 14314 C C . ALA A 1 40 ? -6.310 -2.322 5.021 1.00 0.00 40 ALA A C 19
ATOM 14315 O O . ALA A 1 40 ? -7.131 -3.003 4.409 1.00 0.00 40 ALA A O 19
ATOM 14322 N N . ALA A 1 41 ? -5.282 -1.701 4.461 1.00 0.00 41 ALA A N 19
ATOM 14323 C CA . ALA A 1 41 ? -5.046 -1.786 3.030 1.00 0.00 41 ALA A CA 19
ATOM 14324 C C . ALA A 1 41 ? -5.073 -3.254 2.599 1.00 0.00 41 ALA A C 19
ATOM 14325 O O . ALA A 1 41 ? -5.854 -3.635 1.729 1.00 0.00 41 ALA A O 19
ATOM 14332 N N . VAL A 1 42 ? -4.209 -4.037 3.228 1.00 0.00 42 VAL A N 19
ATOM 14333 C CA . VAL A 1 42 ? -4.123 -5.455 2.921 1.00 0.00 42 VAL A CA 19
ATOM 14334 C C . VAL A 1 42 ? -5.535 -6.034 2.807 1.00 0.00 42 VAL A C 19
ATOM 14335 O O . VAL A 1 42 ? -5.880 -6.644 1.796 1.00 0.00 42 VAL A O 19
ATOM 14348 N N . GLU A 1 43 ? -6.313 -5.822 3.858 1.00 0.00 43 GLU A N 19
ATOM 14349 C CA . GLU A 1 43 ? -7.680 -6.316 3.889 1.00 0.00 43 GLU A CA 19
ATOM 14350 C C . GLU A 1 43 ? -8.414 -5.927 2.604 1.00 0.00 43 GLU A C 19
ATOM 14351 O O . GLU A 1 43 ? -9.264 -6.673 2.121 1.00 0.00 43 GLU A O 19
ATOM 14363 N N . LYS A 1 44 ? -8.058 -4.760 2.087 1.00 0.00 44 LYS A N 19
ATOM 14364 C CA . LYS A 1 44 ? -8.672 -4.264 0.868 1.00 0.00 44 LYS A CA 19
ATOM 14365 C C . LYS A 1 44 ? -7.958 -4.871 -0.342 1.00 0.00 44 LYS A C 19
ATOM 14366 O O . LYS A 1 44 ? -8.573 -5.579 -1.138 1.00 0.00 44 LYS A O 19
ATOM 14385 N N . LEU A 1 45 ? -6.671 -4.573 -0.441 1.00 0.00 45 LEU A N 19
ATOM 14386 C CA . LEU A 1 45 ? -5.867 -5.081 -1.539 1.00 0.00 45 LEU A CA 19
ATOM 14387 C C . LEU A 1 45 ? -6.242 -6.540 -1.808 1.00 0.00 45 LEU A C 19
ATOM 14388 O O . LEU A 1 45 ? -6.360 -6.953 -2.960 1.00 0.00 45 LEU A O 19
ATOM 14404 N N . ARG A 1 46 ? -6.419 -7.281 -0.724 1.00 0.00 46 ARG A N 19
ATOM 14405 C CA . ARG A 1 46 ? -6.778 -8.685 -0.827 1.00 0.00 46 ARG A CA 19
ATOM 14406 C C . ARG A 1 46 ? -8.083 -8.843 -1.611 1.00 0.00 46 ARG A C 19
ATOM 14407 O O . ARG A 1 46 ? -8.135 -9.578 -2.596 1.00 0.00 46 ARG A O 19
ATOM 14428 N N . GLN A 1 47 ? -9.105 -8.141 -1.144 1.00 0.00 47 GLN A N 19
ATOM 14429 C CA . GLN A 1 47 ? -10.406 -8.194 -1.789 1.00 0.00 47 GLN A CA 19
ATOM 14430 C C . GLN A 1 47 ? -10.273 -7.878 -3.280 1.00 0.00 47 GLN A C 19
ATOM 14431 O O . GLN A 1 47 ? -10.682 -8.673 -4.125 1.00 0.00 47 GLN A O 19
ATOM 14445 N N . SER A 1 48 ? -9.699 -6.717 -3.557 1.00 0.00 48 SER A N 19
ATOM 14446 C CA . SER A 1 48 ? -9.507 -6.286 -4.932 1.00 0.00 48 SER A CA 19
ATOM 14447 C C . SER A 1 48 ? -8.769 -7.370 -5.721 1.00 0.00 48 SER A C 19
ATOM 14448 O O . SER A 1 48 ? -9.265 -7.846 -6.741 1.00 0.00 48 SER A O 19
ATOM 14456 N N . SER A 1 49 ? -7.597 -7.728 -5.219 1.00 0.00 49 SER A N 19
ATOM 14457 C CA . SER A 1 49 ? -6.786 -8.747 -5.864 1.00 0.00 49 SER A CA 19
ATOM 14458 C C . SER A 1 49 ? -6.033 -9.561 -4.811 1.00 0.00 49 SER A C 19
ATOM 14459 O O . SER A 1 49 ? -5.035 -9.098 -4.260 1.00 0.00 49 SER A O 19
ATOM 14467 N N . GLY A 1 50 ? -6.539 -10.760 -4.562 1.00 0.00 50 GLY A N 19
ATOM 14468 C CA . GLY A 1 50 ? -5.926 -11.643 -3.585 1.00 0.00 50 GLY A CA 19
ATOM 14469 C C . GLY A 1 50 ? -5.329 -12.879 -4.260 1.00 0.00 50 GLY A C 19
ATOM 14470 O O . GLY A 1 50 ? -6.034 -13.855 -4.511 1.00 0.00 50 GLY A O 19
ATOM 14474 N N . PRO A 1 51 ? -4.001 -12.795 -4.544 1.00 0.00 51 PRO A N 19
ATOM 14475 C CA . PRO A 1 51 ? -3.302 -13.894 -5.186 1.00 0.00 51 PRO A CA 19
ATOM 14476 C C . PRO A 1 51 ? -3.054 -15.037 -4.199 1.00 0.00 51 PRO A C 19
ATOM 14477 O O . PRO A 1 51 ? -2.639 -14.803 -3.064 1.00 0.00 51 PRO A O 19
ATOM 14488 N N . SER A 1 52 ? -3.318 -16.248 -4.666 1.00 0.00 52 SER A N 19
ATOM 14489 C CA . SER A 1 52 ? -3.128 -17.427 -3.839 1.00 0.00 52 SER A CA 19
ATOM 14490 C C . SER A 1 52 ? -1.972 -18.269 -4.384 1.00 0.00 52 SER A C 19
ATOM 14491 O O . SER A 1 52 ? -2.005 -18.704 -5.534 1.00 0.00 52 SER A O 19
ATOM 14499 N N . SER A 1 53 ? -0.978 -18.472 -3.532 1.00 0.00 53 SER A N 19
ATOM 14500 C CA . SER A 1 53 ? 0.186 -19.254 -3.914 1.00 0.00 53 SER A CA 19
ATOM 14501 C C . SER A 1 53 ? 1.011 -18.491 -4.953 1.00 0.00 53 SER A C 19
ATOM 14502 O O . SER A 1 53 ? 2.106 -18.017 -4.655 1.00 0.00 53 SER A O 19
ATOM 14510 N N . GLY A 1 54 ? 0.452 -18.395 -6.150 1.00 0.00 54 GLY A N 19
ATOM 14511 C CA . GLY A 1 54 ? 1.123 -17.698 -7.235 1.00 0.00 54 GLY A CA 19
ATOM 14512 C C . GLY A 1 54 ? 0.179 -17.495 -8.422 1.00 0.00 54 GLY A C 19
ATOM 14513 O O . GLY A 1 54 ? -0.143 -18.445 -9.134 1.00 0.00 54 GLY A O 19
ATOM 14517 N N . GLY A 1 1 ? 1.155 12.976 14.317 1.00 0.00 1 GLY A N 20
ATOM 14518 C CA . GLY A 1 1 ? 1.267 14.138 15.182 1.00 0.00 1 GLY A CA 20
ATOM 14519 C C . GLY A 1 1 ? 2.235 15.167 14.595 1.00 0.00 1 GLY A C 20
ATOM 14520 O O . GLY A 1 1 ? 1.916 15.837 13.614 1.00 0.00 1 GLY A O 20
ATOM 14524 N N . SER A 1 2 ? 3.400 15.261 15.220 1.00 0.00 2 SER A N 20
ATOM 14525 C CA . SER A 1 2 ? 4.417 16.197 14.772 1.00 0.00 2 SER A CA 20
ATOM 14526 C C . SER A 1 2 ? 5.611 15.435 14.193 1.00 0.00 2 SER A C 20
ATOM 14527 O O . SER A 1 2 ? 6.545 15.096 14.917 1.00 0.00 2 SER A O 20
ATOM 14535 N N . SER A 1 3 ? 5.540 15.188 12.893 1.00 0.00 3 SER A N 20
ATOM 14536 C CA . SER A 1 3 ? 6.604 14.473 12.209 1.00 0.00 3 SER A CA 20
ATOM 14537 C C . SER A 1 3 ? 6.457 14.640 10.695 1.00 0.00 3 SER A C 20
ATOM 14538 O O . SER A 1 3 ? 5.889 13.779 10.025 1.00 0.00 3 SER A O 20
ATOM 14546 N N . GLY A 1 4 ? 6.979 15.753 10.201 1.00 0.00 4 GLY A N 20
ATOM 14547 C CA . GLY A 1 4 ? 6.913 16.043 8.779 1.00 0.00 4 GLY A CA 20
ATOM 14548 C C . GLY A 1 4 ? 7.891 15.167 7.994 1.00 0.00 4 GLY A C 20
ATOM 14549 O O . GLY A 1 4 ? 8.932 15.643 7.544 1.00 0.00 4 GLY A O 20
ATOM 14553 N N . SER A 1 5 ? 7.522 13.902 7.855 1.00 0.00 5 SER A N 20
ATOM 14554 C CA . SER A 1 5 ? 8.353 12.955 7.133 1.00 0.00 5 SER A CA 20
ATOM 14555 C C . SER A 1 5 ? 8.000 12.977 5.644 1.00 0.00 5 SER A C 20
ATOM 14556 O O . SER A 1 5 ? 6.825 12.982 5.282 1.00 0.00 5 SER A O 20
ATOM 14564 N N . SER A 1 6 ? 9.039 12.990 4.822 1.00 0.00 6 SER A N 20
ATOM 14565 C CA . SER A 1 6 ? 8.854 13.012 3.382 1.00 0.00 6 SER A CA 20
ATOM 14566 C C . SER A 1 6 ? 8.301 11.667 2.905 1.00 0.00 6 SER A C 20
ATOM 14567 O O . SER A 1 6 ? 8.787 10.613 3.311 1.00 0.00 6 SER A O 20
ATOM 14575 N N . GLY A 1 7 ? 7.292 11.748 2.050 1.00 0.00 7 GLY A N 20
ATOM 14576 C CA . GLY A 1 7 ? 6.668 10.550 1.514 1.00 0.00 7 GLY A CA 20
ATOM 14577 C C . GLY A 1 7 ? 5.360 10.240 2.245 1.00 0.00 7 GLY A C 20
ATOM 14578 O O . GLY A 1 7 ? 5.375 9.808 3.396 1.00 0.00 7 GLY A O 20
ATOM 14582 N N . HIS A 1 8 ? 4.259 10.471 1.545 1.00 0.00 8 HIS A N 20
ATOM 14583 C CA . HIS A 1 8 ? 2.945 10.221 2.112 1.00 0.00 8 HIS A CA 20
ATOM 14584 C C . HIS A 1 8 ? 2.854 8.766 2.577 1.00 0.00 8 HIS A C 20
ATOM 14585 O O . HIS A 1 8 ? 3.018 8.477 3.761 1.00 0.00 8 HIS A O 20
ATOM 14599 N N . PHE A 1 9 ? 2.593 7.889 1.619 1.00 0.00 9 PHE A N 20
ATOM 14600 C CA . PHE A 1 9 ? 2.479 6.471 1.915 1.00 0.00 9 PHE A CA 20
ATOM 14601 C C . PHE A 1 9 ? 3.659 5.692 1.331 1.00 0.00 9 PHE A C 20
ATOM 14602 O O . PHE A 1 9 ? 3.469 4.769 0.540 1.00 0.00 9 PHE A O 20
ATOM 14619 N N . GLN A 1 10 ? 4.853 6.092 1.743 1.00 0.00 10 GLN A N 20
ATOM 14620 C CA . GLN A 1 10 ? 6.065 5.443 1.271 1.00 0.00 10 GLN A CA 20
ATOM 14621 C C . GLN A 1 10 ? 6.317 4.155 2.056 1.00 0.00 10 GLN A C 20
ATOM 14622 O O . GLN A 1 10 ? 6.145 3.057 1.528 1.00 0.00 10 GLN A O 20
ATOM 14636 N N . VAL A 1 11 ? 6.722 4.330 3.306 1.00 0.00 11 VAL A N 20
ATOM 14637 C CA . VAL A 1 11 ? 7.000 3.195 4.169 1.00 0.00 11 VAL A CA 20
ATOM 14638 C C . VAL A 1 11 ? 5.924 2.127 3.963 1.00 0.00 11 VAL A C 20
ATOM 14639 O O . VAL A 1 11 ? 6.238 0.955 3.765 1.00 0.00 11 VAL A O 20
ATOM 14652 N N . GLN A 1 12 ? 4.677 2.572 4.017 1.00 0.00 12 GLN A N 20
ATOM 14653 C CA . GLN A 1 12 ? 3.552 1.669 3.839 1.00 0.00 12 GLN A CA 20
ATOM 14654 C C . GLN A 1 12 ? 3.620 1.002 2.463 1.00 0.00 12 GLN A C 20
ATOM 14655 O O . GLN A 1 12 ? 3.347 -0.191 2.335 1.00 0.00 12 GLN A O 20
ATOM 14669 N N . LEU A 1 13 ? 3.986 1.799 1.471 1.00 0.00 13 LEU A N 20
ATOM 14670 C CA . LEU A 1 13 ? 4.093 1.301 0.110 1.00 0.00 13 LEU A CA 20
ATOM 14671 C C . LEU A 1 13 ? 5.314 0.385 0.003 1.00 0.00 13 LEU A C 20
ATOM 14672 O O . LEU A 1 13 ? 5.366 -0.487 -0.864 1.00 0.00 13 LEU A O 20
ATOM 14688 N N . GLU A 1 14 ? 6.266 0.613 0.895 1.00 0.00 14 GLU A N 20
ATOM 14689 C CA . GLU A 1 14 ? 7.483 -0.181 0.911 1.00 0.00 14 GLU A CA 20
ATOM 14690 C C . GLU A 1 14 ? 7.183 -1.602 1.393 1.00 0.00 14 GLU A C 20
ATOM 14691 O O . GLU A 1 14 ? 7.514 -2.573 0.715 1.00 0.00 14 GLU A O 20
ATOM 14703 N N . GLN A 1 15 ? 6.560 -1.678 2.559 1.00 0.00 15 GLN A N 20
ATOM 14704 C CA . GLN A 1 15 ? 6.213 -2.963 3.140 1.00 0.00 15 GLN A CA 20
ATOM 14705 C C . GLN A 1 15 ? 5.347 -3.768 2.168 1.00 0.00 15 GLN A C 20
ATOM 14706 O O . GLN A 1 15 ? 5.625 -4.937 1.905 1.00 0.00 15 GLN A O 20
ATOM 14720 N N . LEU A 1 16 ? 4.316 -3.109 1.660 1.00 0.00 16 LEU A N 20
ATOM 14721 C CA . LEU A 1 16 ? 3.408 -3.748 0.723 1.00 0.00 16 LEU A CA 20
ATOM 14722 C C . LEU A 1 16 ? 4.218 -4.423 -0.386 1.00 0.00 16 LEU A C 20
ATOM 14723 O O . LEU A 1 16 ? 4.080 -5.623 -0.619 1.00 0.00 16 LEU A O 20
ATOM 14739 N N . ARG A 1 17 ? 5.046 -3.622 -1.041 1.00 0.00 17 ARG A N 20
ATOM 14740 C CA . ARG A 1 17 ? 5.878 -4.126 -2.120 1.00 0.00 17 ARG A CA 20
ATOM 14741 C C . ARG A 1 17 ? 6.545 -5.439 -1.706 1.00 0.00 17 ARG A C 20
ATOM 14742 O O . ARG A 1 17 ? 6.474 -6.431 -2.430 1.00 0.00 17 ARG A O 20
ATOM 14763 N N . SER A 1 18 ? 7.179 -5.403 -0.543 1.00 0.00 18 SER A N 20
ATOM 14764 C CA . SER A 1 18 ? 7.859 -6.578 -0.025 1.00 0.00 18 SER A CA 20
ATOM 14765 C C . SER A 1 18 ? 6.878 -7.747 0.078 1.00 0.00 18 SER A C 20
ATOM 14766 O O . SER A 1 18 ? 7.151 -8.837 -0.422 1.00 0.00 18 SER A O 20
ATOM 14774 N N . MET A 1 19 ? 5.755 -7.481 0.729 1.00 0.00 19 MET A N 20
ATOM 14775 C CA . MET A 1 19 ? 4.732 -8.497 0.904 1.00 0.00 19 MET A CA 20
ATOM 14776 C C . MET A 1 19 ? 4.363 -9.139 -0.435 1.00 0.00 19 MET A C 20
ATOM 14777 O O . MET A 1 19 ? 3.865 -10.264 -0.472 1.00 0.00 19 MET A O 20
ATOM 14791 N N . GLY A 1 20 ? 4.621 -8.398 -1.502 1.00 0.00 20 GLY A N 20
ATOM 14792 C CA . GLY A 1 20 ? 4.323 -8.881 -2.839 1.00 0.00 20 GLY A CA 20
ATOM 14793 C C . GLY A 1 20 ? 3.292 -7.984 -3.529 1.00 0.00 20 GLY A C 20
ATOM 14794 O O . GLY A 1 20 ? 2.840 -8.286 -4.632 1.00 0.00 20 GLY A O 20
ATOM 14798 N N . PHE A 1 21 ? 2.951 -6.898 -2.850 1.00 0.00 21 PHE A N 20
ATOM 14799 C CA . PHE A 1 21 ? 1.983 -5.956 -3.383 1.00 0.00 21 PHE A CA 20
ATOM 14800 C C . PHE A 1 21 ? 2.660 -4.928 -4.292 1.00 0.00 21 PHE A C 20
ATOM 14801 O O . PHE A 1 21 ? 2.775 -3.757 -3.934 1.00 0.00 21 PHE A O 20
ATOM 14818 N N . LEU A 1 22 ? 3.092 -5.404 -5.451 1.00 0.00 22 LEU A N 20
ATOM 14819 C CA . LEU A 1 22 ? 3.756 -4.542 -6.414 1.00 0.00 22 LEU A CA 20
ATOM 14820 C C . LEU A 1 22 ? 2.702 -3.791 -7.230 1.00 0.00 22 LEU A C 20
ATOM 14821 O O . LEU A 1 22 ? 2.732 -3.812 -8.459 1.00 0.00 22 LEU A O 20
ATOM 14837 N N . ASN A 1 23 ? 1.795 -3.144 -6.513 1.00 0.00 23 ASN A N 20
ATOM 14838 C CA . ASN A 1 23 ? 0.733 -2.387 -7.155 1.00 0.00 23 ASN A CA 20
ATOM 14839 C C . ASN A 1 23 ? 0.620 -1.013 -6.492 1.00 0.00 23 ASN A C 20
ATOM 14840 O O . ASN A 1 23 ? -0.397 -0.700 -5.874 1.00 0.00 23 ASN A O 20
ATOM 14851 N N . ARG A 1 24 ? 1.677 -0.229 -6.643 1.00 0.00 24 ARG A N 20
ATOM 14852 C CA . ARG A 1 24 ? 1.709 1.104 -6.067 1.00 0.00 24 ARG A CA 20
ATOM 14853 C C . ARG A 1 24 ? 0.337 1.770 -6.194 1.00 0.00 24 ARG A C 20
ATOM 14854 O O . ARG A 1 24 ? -0.278 2.128 -5.190 1.00 0.00 24 ARG A O 20
ATOM 14875 N N . GLU A 1 25 ? -0.102 1.916 -7.435 1.00 0.00 25 GLU A N 20
ATOM 14876 C CA . GLU A 1 25 ? -1.390 2.532 -7.706 1.00 0.00 25 GLU A CA 20
ATOM 14877 C C . GLU A 1 25 ? -2.442 2.017 -6.722 1.00 0.00 25 GLU A C 20
ATOM 14878 O O . GLU A 1 25 ? -2.934 2.770 -5.883 1.00 0.00 25 GLU A O 20
ATOM 14890 N N . ALA A 1 26 ? -2.757 0.737 -6.859 1.00 0.00 26 ALA A N 20
ATOM 14891 C CA . ALA A 1 26 ? -3.742 0.112 -5.992 1.00 0.00 26 ALA A CA 20
ATOM 14892 C C . ALA A 1 26 ? -3.355 0.351 -4.532 1.00 0.00 26 ALA A C 20
ATOM 14893 O O . ALA A 1 26 ? -4.148 0.879 -3.754 1.00 0.00 26 ALA A O 20
ATOM 14900 N N . ASN A 1 27 ? -2.135 -0.049 -4.203 1.00 0.00 27 ASN A N 20
ATOM 14901 C CA . ASN A 1 27 ? -1.634 0.115 -2.849 1.00 0.00 27 ASN A CA 20
ATOM 14902 C C . ASN A 1 27 ? -1.992 1.514 -2.343 1.00 0.00 27 ASN A C 20
ATOM 14903 O O . ASN A 1 27 ? -2.494 1.665 -1.230 1.00 0.00 27 ASN A O 20
ATOM 14914 N N . LEU A 1 28 ? -1.721 2.500 -3.184 1.00 0.00 28 LEU A N 20
ATOM 14915 C CA . LEU A 1 28 ? -2.009 3.881 -2.836 1.00 0.00 28 LEU A CA 20
ATOM 14916 C C . LEU A 1 28 ? -3.505 4.030 -2.553 1.00 0.00 28 LEU A C 20
ATOM 14917 O O . LEU A 1 28 ? -3.905 4.274 -1.416 1.00 0.00 28 LEU A O 20
ATOM 14933 N N . GLN A 1 29 ? -4.293 3.877 -3.608 1.00 0.00 29 GLN A N 20
ATOM 14934 C CA . GLN A 1 29 ? -5.736 3.992 -3.488 1.00 0.00 29 GLN A CA 20
ATOM 14935 C C . GLN A 1 29 ? -6.213 3.342 -2.187 1.00 0.00 29 GLN A C 20
ATOM 14936 O O . GLN A 1 29 ? -6.949 3.955 -1.416 1.00 0.00 29 GLN A O 20
ATOM 14950 N N . ALA A 1 30 ? -5.775 2.108 -1.984 1.00 0.00 30 ALA A N 20
ATOM 14951 C CA . ALA A 1 30 ? -6.148 1.368 -0.791 1.00 0.00 30 ALA A CA 20
ATOM 14952 C C . ALA A 1 30 ? -5.701 2.147 0.448 1.00 0.00 30 ALA A C 20
ATOM 14953 O O . ALA A 1 30 ? -6.487 2.360 1.369 1.00 0.00 30 ALA A O 20
ATOM 14960 N N . LEU A 1 31 ? -4.439 2.552 0.429 1.00 0.00 31 LEU A N 20
ATOM 14961 C CA . LEU A 1 31 ? -3.878 3.304 1.539 1.00 0.00 31 LEU A CA 20
ATOM 14962 C C . LEU A 1 31 ? -4.669 4.601 1.723 1.00 0.00 31 LEU A C 20
ATOM 14963 O O . LEU A 1 31 ? -4.883 5.047 2.849 1.00 0.00 31 LEU A O 20
ATOM 14979 N N . ILE A 1 32 ? -5.081 5.169 0.599 1.00 0.00 32 ILE A N 20
ATOM 14980 C CA . ILE A 1 32 ? -5.843 6.406 0.622 1.00 0.00 32 ILE A CA 20
ATOM 14981 C C . ILE A 1 32 ? -7.205 6.149 1.269 1.00 0.00 32 ILE A C 20
ATOM 14982 O O . ILE A 1 32 ? -7.615 6.876 2.173 1.00 0.00 32 ILE A O 20
ATOM 14998 N N . ALA A 1 33 ? -7.870 5.112 0.780 1.00 0.00 33 ALA A N 20
ATOM 14999 C CA . ALA A 1 33 ? -9.178 4.750 1.300 1.00 0.00 33 ALA A CA 20
ATOM 15000 C C . ALA A 1 33 ? -9.102 4.630 2.823 1.00 0.00 33 ALA A C 20
ATOM 15001 O O . ALA A 1 33 ? -9.820 5.325 3.540 1.00 0.00 33 ALA A O 20
ATOM 15008 N N . THR A 1 34 ? -8.226 3.744 3.272 1.00 0.00 34 THR A N 20
ATOM 15009 C CA . THR A 1 34 ? -8.047 3.524 4.697 1.00 0.00 34 THR A CA 20
ATOM 15010 C C . THR A 1 34 ? -7.576 4.809 5.380 1.00 0.00 34 THR A C 20
ATOM 15011 O O . THR A 1 34 ? -8.134 5.217 6.397 1.00 0.00 34 THR A O 20
ATOM 15022 N N . GLY A 1 35 ? -6.553 5.413 4.792 1.00 0.00 35 GLY A N 20
ATOM 15023 C CA . GLY A 1 35 ? -6.000 6.644 5.331 1.00 0.00 35 GLY A CA 20
ATOM 15024 C C . GLY A 1 35 ? -4.571 6.429 5.835 1.00 0.00 35 GLY A C 20
ATOM 15025 O O . GLY A 1 35 ? -4.155 7.048 6.813 1.00 0.00 35 GLY A O 20
ATOM 15029 N N . GLY A 1 36 ? -3.860 5.550 5.144 1.00 0.00 36 GLY A N 20
ATOM 15030 C CA . GLY A 1 36 ? -2.487 5.246 5.509 1.00 0.00 36 GLY A CA 20
ATOM 15031 C C . GLY A 1 36 ? -2.431 4.115 6.538 1.00 0.00 36 GLY A C 20
ATOM 15032 O O . GLY A 1 36 ? -1.945 4.308 7.652 1.00 0.00 36 GLY A O 20
ATOM 15036 N N . ASP A 1 37 ? -2.935 2.960 6.129 1.00 0.00 37 ASP A N 20
ATOM 15037 C CA . ASP A 1 37 ? -2.948 1.798 7.001 1.00 0.00 37 ASP A CA 20
ATOM 15038 C C . ASP A 1 37 ? -2.762 0.533 6.161 1.00 0.00 37 ASP A C 20
ATOM 15039 O O . ASP A 1 37 ? -3.683 0.101 5.471 1.00 0.00 37 ASP A O 20
ATOM 15048 N N . VAL A 1 38 ? -1.563 -0.025 6.248 1.00 0.00 38 VAL A N 20
ATOM 15049 C CA . VAL A 1 38 ? -1.244 -1.231 5.504 1.00 0.00 38 VAL A CA 20
ATOM 15050 C C . VAL A 1 38 ? -2.199 -2.351 5.923 1.00 0.00 38 VAL A C 20
ATOM 15051 O O . VAL A 1 38 ? -2.884 -2.933 5.083 1.00 0.00 38 VAL A O 20
ATOM 15064 N N . ASP A 1 39 ? -2.215 -2.618 7.221 1.00 0.00 39 ASP A N 20
ATOM 15065 C CA . ASP A 1 39 ? -3.075 -3.657 7.760 1.00 0.00 39 ASP A CA 20
ATOM 15066 C C . ASP A 1 39 ? -4.449 -3.574 7.092 1.00 0.00 39 ASP A C 20
ATOM 15067 O O . ASP A 1 3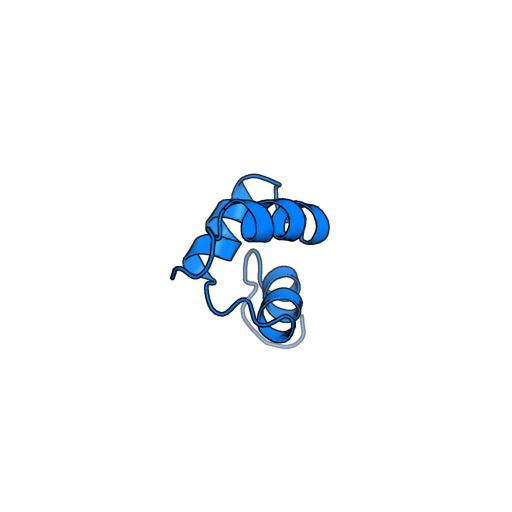9 ? -4.938 -4.561 6.545 1.00 0.00 39 ASP A O 20
ATOM 15076 N N . ALA A 1 40 ? -5.033 -2.387 7.158 1.00 0.00 40 ALA A N 20
ATOM 15077 C CA . ALA A 1 40 ? -6.341 -2.162 6.567 1.00 0.00 40 ALA A CA 20
ATOM 15078 C C . ALA A 1 40 ? -6.245 -2.329 5.049 1.00 0.00 40 ALA A C 20
ATOM 15079 O O . ALA A 1 40 ? -6.988 -3.111 4.458 1.00 0.00 40 ALA A O 20
ATOM 15086 N N . ALA A 1 41 ? -5.323 -1.581 4.461 1.00 0.00 41 ALA A N 20
ATOM 15087 C CA . ALA A 1 41 ? -5.119 -1.637 3.023 1.00 0.00 41 ALA A CA 20
ATOM 15088 C C . ALA A 1 41 ? -5.117 -3.098 2.569 1.00 0.00 41 ALA A C 20
ATOM 15089 O O . ALA A 1 41 ? -5.783 -3.451 1.597 1.00 0.00 41 ALA A O 20
ATOM 15096 N N . VAL A 1 42 ? -4.360 -3.908 3.293 1.00 0.00 42 VAL A N 20
ATOM 15097 C CA . VAL A 1 42 ? -4.262 -5.323 2.977 1.00 0.00 42 VAL A CA 20
ATOM 15098 C C . VAL A 1 42 ? -5.668 -5.908 2.837 1.00 0.00 42 VAL A C 20
ATOM 15099 O O . VAL A 1 42 ? -5.978 -6.557 1.838 1.00 0.00 42 VAL A O 20
ATOM 15112 N N . GLU A 1 43 ? -6.483 -5.659 3.852 1.00 0.00 43 GLU A N 20
ATOM 15113 C CA . GLU A 1 43 ? -7.849 -6.153 3.854 1.00 0.00 43 GLU A CA 20
ATOM 15114 C C . GLU A 1 43 ? -8.565 -5.742 2.566 1.00 0.00 43 GLU A C 20
ATOM 15115 O O . GLU A 1 43 ? -9.397 -6.485 2.049 1.00 0.00 43 GLU A O 20
ATOM 15127 N N . LYS A 1 44 ? -8.214 -4.558 2.084 1.00 0.00 44 LYS A N 20
ATOM 15128 C CA . LYS A 1 44 ? -8.813 -4.039 0.866 1.00 0.00 44 LYS A CA 20
ATOM 15129 C C . LYS A 1 44 ? -8.137 -4.685 -0.345 1.00 0.00 44 LYS A C 20
ATOM 15130 O O . LYS A 1 44 ? -8.801 -5.305 -1.174 1.00 0.00 44 LYS A O 20
ATOM 15149 N N . LEU A 1 45 ? -6.824 -4.518 -0.409 1.00 0.00 45 LEU A N 20
ATOM 15150 C CA . LEU A 1 45 ? -6.051 -5.078 -1.504 1.00 0.00 45 LEU A CA 20
ATOM 15151 C C . LEU A 1 45 ? -6.560 -6.487 -1.814 1.00 0.00 45 LEU A C 20
ATOM 15152 O O . LEU A 1 45 ? -6.851 -6.806 -2.966 1.00 0.00 45 LEU A O 20
ATOM 15168 N N . ARG A 1 46 ? -6.651 -7.293 -0.766 1.00 0.00 46 ARG A N 20
ATOM 15169 C CA . ARG A 1 46 ? -7.119 -8.660 -0.912 1.00 0.00 46 ARG A CA 20
ATOM 15170 C C . ARG A 1 46 ? -8.458 -8.686 -1.652 1.00 0.00 46 ARG A C 20
ATOM 15171 O O . ARG A 1 46 ? -8.588 -9.341 -2.686 1.00 0.00 46 ARG A O 20
ATOM 15192 N N . GLN A 1 47 ? -9.421 -7.967 -1.094 1.00 0.00 47 GLN A N 20
ATOM 15193 C CA . GLN A 1 47 ? -10.745 -7.899 -1.688 1.00 0.00 47 GLN A CA 20
ATOM 15194 C C . GLN A 1 47 ? -10.640 -7.629 -3.191 1.00 0.00 47 GLN A C 20
ATOM 15195 O O . GLN A 1 47 ? -11.059 -8.451 -4.004 1.00 0.00 47 GLN A O 20
ATOM 15209 N N . SER A 1 48 ? -10.078 -6.473 -3.514 1.00 0.00 48 SER A N 20
ATOM 15210 C CA . SER A 1 48 ? -9.913 -6.084 -4.904 1.00 0.00 48 SER A CA 20
ATOM 15211 C C . SER A 1 48 ? -9.465 -7.288 -5.734 1.00 0.00 48 SER A C 20
ATOM 15212 O O . SER A 1 48 ? -10.105 -7.637 -6.725 1.00 0.00 48 SER A O 20
ATOM 15220 N N . SER A 1 49 ? -8.367 -7.891 -5.300 1.00 0.00 49 SER A N 20
ATOM 15221 C CA . SER A 1 49 ? -7.826 -9.049 -5.991 1.00 0.00 49 SER A CA 20
ATOM 15222 C C . SER A 1 49 ? -7.544 -10.171 -4.990 1.00 0.00 49 SER A C 20
ATOM 15223 O O . SER A 1 49 ? -6.484 -10.199 -4.367 1.00 0.00 49 SER A O 20
ATOM 15231 N N . GLY A 1 50 ? -8.511 -11.068 -4.868 1.00 0.00 50 GLY A N 20
ATOM 15232 C CA . GLY A 1 50 ? -8.380 -12.189 -3.953 1.00 0.00 50 GLY A CA 20
ATOM 15233 C C . GLY A 1 50 ? -8.015 -13.471 -4.705 1.00 0.00 50 GLY A C 20
ATOM 15234 O O . GLY A 1 50 ? -8.255 -13.580 -5.907 1.00 0.00 50 GLY A O 20
ATOM 15238 N N . PRO A 1 51 ? -7.424 -14.433 -3.948 1.00 0.00 51 PRO A N 20
ATOM 15239 C CA . PRO A 1 51 ? -7.023 -15.703 -4.530 1.00 0.00 51 PRO A CA 20
ATOM 15240 C C . PRO A 1 51 ? -8.237 -16.598 -4.782 1.00 0.00 51 PRO A C 20
ATOM 15241 O O . PRO A 1 51 ? -8.547 -17.473 -3.975 1.00 0.00 51 PRO A O 20
ATOM 15252 N N . SER A 1 52 ? -8.893 -16.349 -5.907 1.00 0.00 52 SER A N 20
ATOM 15253 C CA . SER A 1 52 ? -10.066 -17.122 -6.275 1.00 0.00 52 SER A CA 20
ATOM 15254 C C . SER A 1 52 ? -9.743 -18.030 -7.463 1.00 0.00 52 SER A C 20
ATOM 15255 O O . SER A 1 52 ? -9.074 -17.610 -8.406 1.00 0.00 52 SER A O 20
ATOM 15263 N N . SER A 1 53 ? -10.233 -19.258 -7.379 1.00 0.00 53 SER A N 20
ATOM 15264 C CA . SER A 1 53 ? -10.005 -20.229 -8.436 1.00 0.00 53 SER A CA 20
ATOM 15265 C C . SER A 1 53 ? -10.640 -19.743 -9.740 1.00 0.00 53 SER A C 20
ATOM 15266 O O . SER A 1 53 ? -11.846 -19.881 -9.937 1.00 0.00 53 SER A O 20
ATOM 15274 N N . GLY A 1 54 ? -9.799 -19.182 -10.597 1.00 0.00 54 GLY A N 20
ATOM 15275 C CA . GLY A 1 54 ? -10.263 -18.674 -11.877 1.00 0.00 54 GLY A CA 20
ATOM 15276 C C . GLY A 1 54 ? -9.637 -17.313 -12.186 1.00 0.00 54 GLY A C 20
ATOM 15277 O O . GLY A 1 54 ? -10.225 -16.503 -12.901 1.00 0.00 54 GLY A O 20
#

GO terms:
  GO:0005515 protein binding (F, IPI)

Radius of gyration: 11.49 Å; Cα contacts (8 Å, |Δi|>4): 33; chains: 1; bounding box: 29×28×20 Å

Foldseek 3Di:
DPDPDPDQQDVLLVVCVVVVNPPSPLLVVLCVVVVRDNVRSVVVVCVVPPPDDD

Nearest PDB structures (foldseek):
  2dah-assembly1_A  TM=8.115E-01  e=5.293E-06  Homo sapiens
  2dak-assembly1_A  TM=6.811E-01  e=4.661E-01  Homo sapiens
  2dal-assembly1_A  TM=6.609E-01  e=4.964E-01  Homo sapiens
  2l4e-assembly1_A  TM=7.176E-01  e=3.276E+00  Saccharomyces cerevisiae
  2den-assembly1_A  TM=7.917E-01  e=3.025E-02  Streptococcus sp. 'group G'

Organism: Homo sapiens (NCBI:txid9606)